Protein AF-A0A6H5JEK8-F1 (afdb_monomer_lite)

Sequence (1218 aa):
MGSQADETFAGYQASGPVPQDEGAARSSRALLPKRAVMGIAAFGVVGLASVFLSRQGTAVEQHTKSELSTQHSSKNGRDHEEQFDDKGRFIFREYDMQKPFSSFLPGIGGEWGTPLYAFYNNRGQSMVSVGSVNKDGAMMEFLPASLAYQEVPWVGFRTFIKGTRKGKTWVHQPFFPESTGELVKQEGGRKMRRNMHIGMNELEIREENDDLDLDASVQYYEVPNEDFGAIIRRTTLTNTHDSETLEIEALDGMARVLPYGLQDLPYKVMARTFEAWMEVHNVDGEEKKAPFFRLSQGTADTEEVQIITQGNWAISFLETEGDEGHEELLDFIVDPAVVFGGVDTAIEAPTAFILSPLKDLLEQLQVIRGRTPCAFAAANVTLKPGQSVTITSAYGQARDVETFNNVIIPAITARSFVQTKLIEAEELTERLTKGVKMVSGSPLFDGFVKQAYLDNLLRGGVPSIMGDAEDAKVLNIFSRKHGDLERDYNDFVIESTYFSQGPGNFRDVAQNRRSDVVYEPRVGDFDVRLFLSLTQADAYNPLIVGTSKFSLPSEDVASALALTATDAHSAANLTALLSKPFLPGDLFRSMDVQEIHLTVPKPEFLRSIATAASQVADASFAQNGFWADHWTYTLDLIENYLMVYPENKEYLMYDSDPVPFFQSPGQVNPRDDKYVETERGVRQYTCVANDEEKVKLLESRKKEVGANWQRAVNGEIFAVPAISKLVSLAVIKFATLDPLGMGVEMDGGKPGWNDAMNGLPGLLGSGTPETFELLRLLRFLRVVLKEYPERSIPIYTELHDLIEAVRGELKTYNDNGGGEDDDGAFNANEGIWTVKEVDQQYWDNVRFSLEGYREAVRLHFSGGSIEYTASELDDFLAEMEAKMESGVERAIEATAGETPCFFWYETTEYHPVNNGTEDYFGRPHVVVDRTRAHTVPLFLEGPTRRMKVLKTKEEKKALYEQVLNSTLYDDELKMYKISENLEGQPEELGRMLAFPPGWLENESIWMHMSFKWYLEILRAGLFTEFWEEAKTGMPPFMDPAVYGRSPLEMASFIVSSAFPDPDMWGSGYLARLSGSTAELLSVLNLATAGPEPFISTNEGLSLEFTPALPEWMFTIEGKVSFTFMGGANVTYHNPRGLDTWHEDFGEVSKMVVRLAGDGTIAGGDAGEDGGQGVITCPLDDLDPGQDVVLELDSGVLPPPYAEMVRAQAVRAIDVHYK

Secondary structure (DSSP, 8-state):
------------PPP-PPPP------------------------------------------------S--SSS--TTGGGGSB-TTS-EEEETGGGSPP-EEEE-----TTS---EEEEESSTTSEEEEESBSGGGBSS----HHHHHHHHHHHSEEEEEEEEETTEEEEE-TT-TTGGGGGS-BTTB-SEEEEEEE-SSEEEEEEEETTTTEEEEEEEEEPPSSSS-EEEEEEEEEE--TT--EEEEEEEEES--PPBT--HHHHHHHHHHHTTTEEEES-STT-TTS-EEEESS--S-SSS-PPP--EEEEEEEE--SSSSSBPPBPEEE--HIIIIITT-SS--S-HHHHHS-HHHHHTSPP--BSS---EEEEEEEEE-TT-EEEEEEEEEEESSHHHIIIIIHHHHHBTTHHHHHHHHHHHHHHHHHGGG-EE-S-HHHHHHHHHHHHHHHHHH-EEEEES-GGG-EEEEET------SSSTTS---B-SSTT----EEHHHHHHHHTTHHHH-GGGTTHHHHHHHHT--TTS---SEE-PPEEE-S-HHHHHHHHTTBSSHHHHHHHHHHHTS-B-HHHHHHHHHHTT--BSS-HHHHHHHHHHH-EEE--EE---SSB-SSGGGHHHHHHHHHHTT-GGGHHIIIIISPPEE-B--SEEEPPGGGTEE--TTS-EE---EEE-HHHHHHHHHHTTSTTTTB-BBTTSSBPEE-HHHHHHHHHHHHHTTB-TTSSSEE-TTBS-SS-TT-TTGGGGT-EEHHHHHHHHHHHHHHHHHHHH-TT-EEEEEHHHHHHHHHHHHHHHHHHHTTTT--SS--EETTTTEEEPPHHHHHHHHHHHHHHHHHHHHTSS-B---EEEEEHHHHHHHHHHHHHHHHHHHHHHHHHTTTS---EEEEEEEEEEE-TT--B-TTSPBBEEEEEEEEEEPPPBTHHHHHHHHH--SHHHHHHHHHHHHTSTTEETTTTEE-SB---TTS-GGG-GGGGSPTTBTTBSSB-HHHHHHHHHHHHHTT-HHHHHHHHHHHSGGGS-HHHH-S-TTSPEEEE--TTSS-GGGTT-EEEESS-THHHHHHHHHHHHHT-S--EEEETTEEEEE------GGGS-TTSEEEEEETTTEEEEEE-TT---TTSTTS--EEEEEEEE-TT----PPP--SSS---------TT--TTSPPEEEESSSEE-TTHHHHHHTT-EEEEEEEE-

pLDDT: mean 87.0, std 19.95, range [20.27, 98.75]

Radius of gyration: 33.83 Å; chains: 1; bounding box: 94×106×89 Å

Foldseek 3Di:
DDDDPDDDDDDDDDDDDDDDDDDDDDDDDDDDDDDDDDDDYDDDDDDDDDDDDDDDDDDDDDDDDDDPPPDPDDDPVPPVVPQADPLRWGKDWLLQPFFKDKDWAQQDQDQQGFTKTWIFISAALTTQWIAAFWQFRTFHHAAFRVVSNPCCNQFFKWKWKWKDWPRDTDIDIPRHVVCVVQQPDDPPHGQKIWMWTHDNFKIKIWICGNPQQKIWMWMWGWFHNHLFTKIKIKIKIWRQDPFIKMWIKMWTFGLFTDKHQGGRVCCVVQVLVQLQQKFWPLCDDPSQQKIWIHGQWHDDPDPDIGGQFKTKIKWKFKADDDQADFTDTFGWFWALCLQCNPPDPSSPHRVNPVVDPLVVSSPDDGDGGSDGITTIGIDIDMAGNRGMIMIMMMITMDSHPCCCVPPVRVQCRRNVNVVVRVVVSNVVLCVQQLLWQWDWLFSLVNLLLSQLLSLLLLAQAAWDWAAALQQIDTFRANHWDQCGSQNVVDIITFHRWRSTYYKHFLQLNLLSCLCNCFSAVSCACVSLLLNLLQQALLRFGAGIWDTWWWAAPDLVLQLVLLVQWPDDVLSVVSSVQRNATHDLGVSVVVCVVVVTHGNDDSRVSRNSRRNRTDIATDGARPDQFTALASSLSSVSSVLSSCLLVVVCLCCQQAPPPFHFHFQYQKDADAQLQAWFQDPVGTWGHSRMDGDPVSVVQLVVCVRPRCSRTFAAPVRHGDGFGPLLSLLSSLLSQLLQADLLLQFRWSSRQAYYPPRQLNLQNGLRKGWNLSLLSSLVSLVVSLVSLVVCQPDWGWHAPLVVQLLVQLVVLLVVLVVVCNLPDDDQDDDLVALKTWRDQSSNVSSVSSSVSSNVSCVQPVRHGNNDTDIDGSVNSSVSSVSSSVSSVSSQVVCCVSVVNAFATMKGKGQPDWDFDPVQDADPVRTTRIDGNTIMIGGAFHFLSRLLSVLSVDDALVVNVVSVVVQCPDQQAQPVLRAGFGGHDRPPPDPSSGNLVVDQQQDDNHRWRQLLSRLSSLLSCLVSVVLVVSVVSCCRNALSNDDCSLQRHSSSWDARTARTPSGPDPSRHRHGGSTRSHSSSSSVVSVSCCQWFRSNQWDQDPQGIKGFRQHQAALSRHHPQQKMWTNTNSAEIEMEHQPPSGGSPDPPSAFWQKKKWWFDQVPDQSDDDDDPDDDDDPPPPPCVPDDRPDTDIDMDRHRMGDPPVSVCVSSSRIHYMYTYGD

Structure (mmCIF, N/CA/C/O backbone):
data_AF-A0A6H5JEK8-F1
#
_entry.id   AF-A0A6H5JEK8-F1
#
loop_
_atom_site.group_PDB
_atom_site.id
_atom_site.type_symbol
_atom_site.label_atom_id
_atom_site.label_alt_id
_atom_site.label_comp_id
_atom_site.label_asym_id
_atom_site.label_entity_id
_atom_site.label_seq_id
_atom_site.pdbx_PDB_ins_code
_atom_site.Cartn_x
_atom_site.Cartn_y
_atom_site.Cartn_z
_atom_site.occupancy
_atom_site.B_iso_or_equiv
_atom_site.auth_seq_id
_atom_site.auth_comp_id
_atom_site.auth_asym_id
_atom_site.auth_atom_id
_atom_site.pdbx_PDB_model_num
ATOM 1 N N . MET A 1 1 ? 14.394 16.415 16.215 1.00 20.27 1 MET A N 1
ATOM 2 C CA . MET A 1 1 ? 15.806 15.970 16.336 1.00 20.27 1 MET A CA 1
ATOM 3 C C . MET A 1 1 ? 15.993 14.805 15.375 1.00 20.27 1 MET A C 1
ATOM 5 O O . MET A 1 1 ? 15.003 14.141 15.109 1.00 20.27 1 MET A O 1
ATOM 9 N N . GLY A 1 2 ? 17.179 14.594 14.799 1.00 20.61 2 GLY A N 1
ATOM 10 C CA . GLY A 1 2 ? 17.367 13.535 13.797 1.00 20.61 2 GLY A CA 1
ATOM 11 C C . GLY A 1 2 ? 17.492 12.155 14.440 1.00 20.61 2 GLY A C 1
ATOM 12 O O . GLY A 1 2 ? 18.443 11.925 15.181 1.00 20.61 2 GLY A O 1
ATOM 13 N N . SER A 1 3 ? 16.553 11.256 14.157 1.00 21.23 3 SER A N 1
ATOM 14 C CA . SER A 1 3 ? 16.613 9.847 14.549 1.00 21.23 3 SER A CA 1
ATOM 15 C C . SER A 1 3 ? 17.482 9.059 13.569 1.00 21.23 3 SER A C 1
ATOM 17 O O . SER A 1 3 ? 17.072 8.798 12.440 1.00 21.23 3 SER A O 1
ATOM 19 N N . GLN A 1 4 ? 18.676 8.648 14.004 1.00 23.14 4 GLN A N 1
ATOM 20 C CA . GLN A 1 4 ? 19.349 7.511 13.377 1.00 23.14 4 GLN A CA 1
ATOM 21 C C . GLN A 1 4 ? 18.712 6.230 13.918 1.00 23.14 4 GLN A C 1
ATOM 23 O O . GLN A 1 4 ? 18.757 5.981 15.120 1.00 23.14 4 GLN A O 1
ATOM 28 N N . ALA A 1 5 ? 18.115 5.449 13.022 1.00 23.39 5 ALA A N 1
ATOM 29 C CA . ALA A 1 5 ? 17.554 4.126 13.291 1.00 23.39 5 ALA A CA 1
ATOM 30 C C . ALA A 1 5 ? 18.054 3.127 12.227 1.00 23.39 5 ALA A C 1
ATOM 32 O O . ALA A 1 5 ? 17.296 2.329 11.681 1.00 23.39 5 ALA A O 1
ATOM 33 N N . ASP A 1 6 ? 19.346 3.220 11.904 1.00 24.75 6 ASP A N 1
ATOM 34 C CA . ASP A 1 6 ? 20.051 2.277 11.039 1.00 24.75 6 ASP A CA 1
ATOM 35 C C . ASP A 1 6 ? 20.513 1.065 11.861 1.00 24.75 6 ASP A C 1
ATOM 37 O O . ASP A 1 6 ? 21.627 1.063 12.376 1.00 24.75 6 ASP A O 1
ATOM 41 N N . GLU A 1 7 ? 19.695 0.015 11.966 1.00 24.34 7 GLU A N 1
ATOM 42 C CA . GLU A 1 7 ? 20.222 -1.331 12.239 1.00 24.34 7 GLU A CA 1
ATOM 43 C C . GLU A 1 7 ? 19.299 -2.426 11.676 1.00 24.34 7 GLU A C 1
ATOM 45 O O . GLU A 1 7 ? 18.351 -2.899 12.302 1.00 24.34 7 GLU A O 1
ATOM 50 N N . THR A 1 8 ? 19.580 -2.836 10.436 1.00 26.14 8 THR A N 1
ATOM 51 C CA . THR A 1 8 ? 19.032 -4.073 9.869 1.00 26.14 8 THR A CA 1
ATOM 52 C C . THR A 1 8 ? 19.616 -5.282 10.600 1.00 26.14 8 THR A C 1
ATOM 54 O O . THR A 1 8 ? 20.775 -5.264 11.012 1.00 26.14 8 THR A O 1
ATOM 57 N N . PHE A 1 9 ? 18.834 -6.360 10.737 1.00 21.97 9 PHE A N 1
ATOM 58 C CA . PHE A 1 9 ? 19.251 -7.602 11.404 1.00 21.97 9 PHE A CA 1
ATOM 59 C C . PHE A 1 9 ? 20.453 -8.275 10.700 1.00 21.97 9 PHE A C 1
ATOM 61 O O . PHE A 1 9 ? 20.304 -9.178 9.874 1.00 21.97 9 PHE A O 1
ATOM 68 N N . ALA A 1 10 ? 21.666 -7.859 11.061 1.00 24.31 10 ALA A N 1
ATOM 69 C CA . ALA A 1 10 ? 22.899 -8.581 10.786 1.00 24.31 10 ALA A CA 1
ATOM 70 C C . ALA A 1 10 ? 23.082 -9.701 11.826 1.00 24.31 10 ALA A C 1
ATOM 72 O O . ALA A 1 10 ? 22.801 -9.530 13.012 1.00 24.31 10 ALA A O 1
ATOM 73 N N . GLY A 1 11 ? 23.532 -10.878 11.385 1.00 24.17 11 GLY A N 1
ATOM 74 C CA . GLY A 1 11 ? 23.606 -12.061 12.246 1.00 24.17 11 GLY A CA 1
ATOM 75 C C . GLY A 1 11 ? 24.583 -11.917 13.421 1.00 24.17 11 GLY A C 1
ATOM 76 O O . GLY A 1 11 ? 25.658 -11.338 13.276 1.00 24.17 11 GLY A O 1
ATOM 77 N N . TYR A 1 12 ? 24.228 -12.517 14.565 1.00 21.61 12 TYR A N 1
ATOM 78 C CA . TYR A 1 12 ? 25.048 -12.603 15.784 1.00 21.61 12 TYR A CA 1
ATOM 79 C C . TYR A 1 12 ? 26.510 -13.013 15.495 1.00 21.61 12 TYR A C 1
ATOM 81 O O . TYR A 1 12 ? 26.826 -14.201 15.394 1.00 21.61 12 TYR A O 1
ATOM 89 N N . GLN A 1 13 ? 27.429 -12.044 15.453 1.00 23.55 13 GLN A N 1
ATOM 90 C CA . GLN A 1 13 ? 28.864 -12.317 15.533 1.00 23.55 13 GLN A CA 1
ATOM 91 C C . GLN A 1 13 ? 29.308 -12.353 16.998 1.00 23.55 13 GLN A C 1
ATOM 93 O O . GLN A 1 13 ? 29.210 -11.368 17.729 1.00 23.55 13 GLN A O 1
ATOM 98 N N . ALA A 1 14 ? 29.806 -13.509 17.438 1.00 23.89 14 ALA A N 1
ATOM 99 C CA . ALA A 1 14 ? 30.343 -13.673 18.783 1.00 23.89 14 ALA A CA 1
ATOM 100 C C . ALA A 1 14 ? 31.669 -12.908 18.958 1.00 23.89 14 ALA A C 1
ATOM 102 O O . ALA A 1 14 ? 32.527 -12.884 18.076 1.00 23.89 14 ALA A O 1
ATOM 103 N N . SER A 1 15 ? 31.849 -12.303 20.130 1.00 26.33 15 SER A N 1
ATOM 104 C CA . SER A 1 15 ? 32.946 -11.380 20.423 1.00 26.33 15 SER A CA 1
ATOM 105 C C . SER A 1 15 ? 34.336 -12.032 20.491 1.00 26.33 15 SER A C 1
ATOM 107 O O . SER A 1 15 ? 34.556 -12.890 21.343 1.00 26.33 15 SER A O 1
ATOM 109 N N . GLY A 1 16 ? 35.291 -11.485 19.727 1.00 24.84 16 GLY A N 1
ATOM 110 C CA . GLY A 1 16 ? 36.679 -11.219 20.155 1.00 24.84 16 GLY A CA 1
ATOM 111 C C . GLY A 1 16 ? 37.640 -12.406 20.415 1.00 24.84 16 GLY A C 1
ATOM 112 O O . GLY A 1 16 ? 37.348 -13.291 21.217 1.00 24.84 16 GLY A O 1
ATOM 113 N N . PRO A 1 17 ? 38.860 -12.412 19.836 1.00 26.39 17 PRO A N 1
ATOM 114 C CA . PRO A 1 17 ? 39.834 -13.479 20.073 1.00 26.39 17 PRO A CA 1
ATOM 115 C C . PRO A 1 17 ? 40.510 -13.383 21.453 1.00 26.39 17 PRO A C 1
ATOM 117 O O . PRO A 1 17 ? 41.004 -12.330 21.858 1.00 26.39 17 PRO A O 1
ATOM 120 N N . VAL A 1 18 ? 40.624 -14.521 22.144 1.00 26.33 18 VAL A N 1
ATOM 121 C CA . VAL A 1 18 ? 41.436 -14.667 23.366 1.00 26.33 18 VAL A CA 1
ATOM 122 C C . VAL A 1 18 ? 42.889 -15.005 22.986 1.00 26.33 18 VAL A C 1
ATOM 124 O O . VAL A 1 18 ? 43.094 -15.950 22.220 1.00 26.33 18 VAL A O 1
ATOM 127 N N . PRO A 1 19 ? 43.914 -14.307 23.519 1.00 27.80 19 PRO A N 1
ATOM 128 C CA . PRO A 1 19 ? 45.313 -14.635 23.241 1.00 27.80 19 PRO A CA 1
ATOM 129 C C . PRO A 1 19 ? 45.732 -15.997 23.815 1.00 27.80 19 PRO A C 1
ATOM 131 O O . PRO A 1 19 ? 45.423 -16.317 24.964 1.00 27.80 19 PRO A O 1
ATOM 134 N N . GLN A 1 20 ? 46.508 -16.766 23.047 1.00 26.88 20 GLN A N 1
ATOM 135 C CA . GLN A 1 20 ? 47.289 -17.890 23.573 1.00 26.88 20 GLN A CA 1
ATOM 136 C C . GLN A 1 20 ? 48.676 -17.406 24.013 1.00 26.88 20 GLN A C 1
ATOM 138 O O . GLN A 1 20 ? 49.322 -16.673 23.269 1.00 26.88 20 GLN A O 1
ATOM 143 N N . ASP A 1 21 ? 49.157 -17.878 25.165 1.00 24.47 21 ASP A N 1
ATOM 144 C CA . ASP A 1 21 ? 50.587 -17.889 25.505 1.00 24.47 21 ASP A CA 1
ATOM 145 C C . ASP A 1 21 ? 50.908 -19.082 26.440 1.00 24.47 21 ASP A C 1
ATOM 147 O O . ASP A 1 21 ? 50.007 -19.685 27.034 1.00 24.47 21 ASP A O 1
ATOM 151 N N . GLU A 1 22 ? 52.176 -19.491 26.517 1.00 28.12 22 GLU A N 1
ATOM 152 C CA . GLU A 1 22 ? 52.603 -20.808 27.021 1.00 28.12 22 GLU A CA 1
ATOM 153 C C . GLU A 1 22 ? 52.918 -20.868 28.539 1.00 28.12 22 GLU A C 1
ATOM 155 O O . GLU A 1 22 ? 53.321 -19.888 29.161 1.00 28.12 22 GLU A O 1
ATOM 160 N N . GLY A 1 23 ? 52.826 -22.059 29.165 1.00 24.19 23 GLY A N 1
ATOM 161 C CA . GLY A 1 23 ? 53.160 -22.217 30.598 1.00 24.19 23 GLY A CA 1
ATOM 162 C C . GLY A 1 23 ? 53.098 -23.640 31.182 1.00 24.19 23 GLY A C 1
ATOM 163 O O . GLY A 1 23 ? 52.209 -23.966 31.964 1.00 24.19 23 GLY A O 1
ATOM 164 N N . ALA A 1 24 ? 54.042 -24.518 30.826 1.00 25.64 24 ALA A N 1
ATOM 165 C CA . ALA A 1 24 ? 53.999 -25.952 31.158 1.00 25.64 24 ALA A CA 1
ATOM 166 C C . ALA A 1 24 ? 54.321 -26.355 32.623 1.00 25.64 24 ALA A C 1
ATOM 168 O O . ALA A 1 24 ? 55.243 -25.826 33.241 1.00 25.64 24 ALA A O 1
ATOM 169 N N . ALA A 1 25 ? 53.703 -27.451 33.104 1.00 24.73 25 ALA A N 1
ATOM 170 C CA . ALA A 1 25 ? 54.259 -28.338 34.146 1.00 24.73 25 ALA A CA 1
ATOM 171 C C . ALA A 1 25 ? 53.689 -29.781 34.075 1.00 24.73 25 ALA A C 1
ATOM 173 O O . ALA A 1 25 ? 52.539 -29.989 33.700 1.00 24.73 25 ALA A O 1
ATOM 174 N N . ARG A 1 26 ? 54.482 -30.804 34.452 1.00 27.22 26 ARG A N 1
ATOM 175 C CA . ARG A 1 26 ? 54.101 -32.242 34.449 1.00 27.22 26 ARG A CA 1
ATOM 176 C C . ARG A 1 26 ? 54.319 -32.911 35.814 1.00 27.22 26 ARG A C 1
ATOM 178 O O . ARG A 1 26 ? 55.419 -32.808 36.346 1.00 27.22 26 ARG A O 1
ATOM 185 N N . SER A 1 27 ? 53.369 -33.729 36.289 1.00 26.58 27 SER A N 1
ATOM 186 C CA . SER A 1 27 ? 53.574 -34.997 37.050 1.00 26.58 27 SER A CA 1
ATOM 187 C C . SER A 1 27 ? 52.236 -35.541 37.606 1.00 26.58 27 SER A C 1
ATOM 189 O O . SER A 1 27 ? 51.337 -34.757 37.861 1.00 26.58 27 SER A O 1
ATOM 191 N N . SER A 1 28 ? 52.005 -36.847 37.835 1.00 26.64 28 SER A N 1
ATOM 192 C CA . SER A 1 28 ? 52.654 -38.074 37.320 1.00 26.64 28 SER A CA 1
ATOM 193 C C . SER A 1 28 ? 51.769 -39.328 37.547 1.00 26.64 28 SER A C 1
ATOM 195 O O . SER A 1 28 ? 50.922 -39.306 38.427 1.00 26.64 28 SER A O 1
ATOM 197 N N . ARG A 1 29 ? 52.013 -40.410 36.775 1.00 25.64 29 ARG A N 1
ATOM 198 C CA . ARG A 1 29 ? 51.704 -41.857 37.014 1.00 25.64 29 ARG A CA 1
ATOM 199 C C . ARG A 1 29 ? 50.433 -42.202 37.839 1.00 25.64 29 ARG A C 1
ATOM 201 O O . ARG A 1 29 ? 50.449 -42.063 39.052 1.00 25.64 29 ARG A O 1
ATOM 208 N N . ALA A 1 30 ? 49.312 -42.686 37.292 1.00 27.08 30 ALA A N 1
ATOM 209 C CA . ALA A 1 30 ? 49.053 -43.854 36.419 1.00 27.08 30 ALA A CA 1
ATOM 210 C C . ALA A 1 30 ? 49.247 -45.253 37.058 1.00 27.08 30 ALA A C 1
ATOM 212 O O . ALA A 1 30 ? 50.383 -45.647 37.320 1.00 27.08 30 ALA A O 1
ATOM 213 N N . LEU A 1 31 ? 48.158 -46.042 37.160 1.00 25.88 31 LEU A N 1
ATOM 214 C CA . LEU A 1 31 ? 48.149 -47.515 37.028 1.00 25.88 31 LEU A CA 1
ATOM 215 C C . LEU A 1 31 ? 46.733 -48.084 36.723 1.00 25.88 31 LEU A C 1
ATOM 217 O O . LEU A 1 31 ? 45.744 -47.709 37.339 1.00 25.88 31 LEU A O 1
ATOM 221 N N . LEU A 1 32 ? 46.691 -48.969 35.721 1.00 27.38 32 LEU A N 1
ATOM 222 C CA . LEU A 1 32 ? 45.573 -49.708 35.076 1.00 27.38 32 LEU A CA 1
ATOM 223 C C . LEU A 1 32 ? 45.033 -50.898 35.941 1.00 27.38 32 LEU A C 1
ATOM 225 O O . LEU A 1 32 ? 45.570 -51.041 37.040 1.00 27.38 32 LEU A O 1
ATOM 229 N N . PRO A 1 33 ? 44.134 -51.841 35.490 1.00 46.56 33 PRO A N 1
ATOM 230 C CA . PRO A 1 33 ? 43.454 -52.030 34.168 1.00 46.56 33 PRO A CA 1
ATOM 231 C C . PRO A 1 33 ? 41.970 -52.563 34.107 1.00 46.56 33 PRO A C 1
ATOM 233 O O . PRO A 1 33 ? 41.610 -53.454 34.864 1.00 46.56 33 PRO A O 1
ATOM 236 N N . LYS A 1 34 ? 41.272 -52.287 32.973 1.00 31.08 34 LYS A N 1
ATOM 237 C CA . LYS A 1 34 ? 40.362 -53.204 32.183 1.00 31.08 34 LYS A CA 1
ATOM 238 C C . LYS A 1 34 ? 38.993 -53.638 32.810 1.00 31.08 34 LYS A C 1
ATOM 240 O O . LYS A 1 34 ? 38.849 -53.612 34.017 1.00 31.08 34 LYS A O 1
ATOM 245 N N . ARG A 1 35 ? 37.940 -54.066 32.066 1.00 27.80 35 ARG A N 1
ATOM 246 C CA . ARG A 1 35 ? 37.752 -54.484 30.638 1.00 27.80 35 ARG A CA 1
ATOM 247 C C . ARG A 1 35 ? 36.246 -54.439 30.201 1.00 27.80 35 ARG A C 1
ATOM 249 O O . ARG A 1 35 ? 35.446 -54.920 30.982 1.00 27.80 35 ARG A O 1
ATOM 256 N N . ALA A 1 36 ? 35.939 -54.000 28.958 1.00 29.08 36 ALA A N 1
ATOM 257 C CA . ALA A 1 36 ? 35.113 -54.658 27.886 1.00 29.08 36 ALA A CA 1
ATOM 258 C C . ALA A 1 36 ? 33.647 -55.185 28.155 1.00 29.08 36 ALA A C 1
ATOM 260 O O . ALA A 1 36 ? 33.384 -55.646 29.253 1.00 29.08 36 ALA A O 1
ATOM 261 N N . VAL A 1 37 ? 32.664 -55.272 27.213 1.00 28.17 37 VAL A N 1
ATOM 262 C CA . VAL A 1 37 ? 32.593 -55.020 25.735 1.00 28.17 37 VAL A CA 1
ATOM 263 C C . VAL A 1 37 ? 31.138 -55.018 25.140 1.00 28.17 37 VAL A C 1
ATOM 265 O O . VAL A 1 37 ? 30.302 -55.749 25.650 1.00 28.17 37 VAL A O 1
ATOM 268 N N . MET A 1 38 ? 30.917 -54.271 24.031 1.00 26.08 38 MET A N 1
ATOM 269 C CA . MET A 1 38 ? 29.942 -54.365 22.881 1.00 26.08 38 MET A CA 1
ATOM 270 C C . MET A 1 38 ? 28.401 -54.576 22.984 1.00 26.08 38 MET A C 1
ATOM 272 O O . MET A 1 38 ? 27.902 -55.363 23.778 1.00 26.08 38 MET A O 1
ATOM 276 N N . GLY A 1 39 ? 27.708 -54.003 21.970 1.00 25.38 39 GLY A N 1
ATOM 277 C CA . GLY A 1 39 ? 26.373 -54.369 21.425 1.00 25.38 39 GLY A CA 1
ATOM 278 C C . GLY A 1 39 ? 25.453 -53.144 21.230 1.00 25.38 39 GLY A C 1
ATOM 279 O O . GLY A 1 39 ? 25.065 -52.572 22.238 1.00 25.38 39 GLY A O 1
ATOM 280 N N . ILE A 1 40 ? 25.096 -52.578 20.059 1.00 27.80 40 ILE A N 1
ATOM 281 C CA . ILE A 1 40 ? 25.169 -52.880 18.598 1.00 27.80 40 ILE A CA 1
ATOM 282 C C . ILE A 1 40 ? 23.962 -53.636 17.959 1.00 27.80 40 ILE A C 1
ATOM 284 O O . ILE A 1 40 ? 23.953 -54.859 17.907 1.00 27.80 40 ILE A O 1
ATOM 288 N N . ALA A 1 41 ? 23.057 -52.829 17.361 1.00 28.16 41 ALA A N 1
ATOM 289 C CA . ALA A 1 41 ? 22.379 -52.947 16.041 1.00 28.16 41 ALA A CA 1
ATOM 290 C C . ALA A 1 41 ? 21.086 -53.788 15.757 1.00 28.16 41 ALA A C 1
ATOM 292 O O . ALA A 1 41 ? 21.080 -55.008 15.853 1.00 28.16 41 ALA A O 1
ATOM 293 N N . ALA A 1 42 ? 20.096 -53.068 15.176 1.00 27.22 42 ALA A N 1
ATOM 294 C CA . ALA A 1 42 ? 19.395 -53.293 13.878 1.00 27.22 42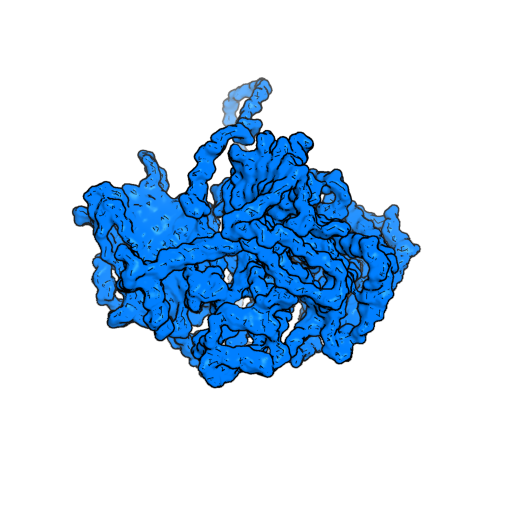 ALA A CA 1
ATOM 295 C C . ALA A 1 42 ? 18.122 -54.185 13.689 1.00 27.22 42 ALA A C 1
ATOM 297 O O . ALA A 1 42 ? 18.127 -55.370 13.986 1.00 27.22 42 ALA A O 1
ATOM 298 N N . PHE A 1 43 ? 17.106 -53.561 13.040 1.00 25.83 43 PHE A N 1
ATOM 299 C CA . PHE A 1 43 ? 16.170 -53.995 11.953 1.00 25.83 43 PHE A CA 1
ATOM 300 C C . PHE A 1 43 ? 15.469 -55.387 11.922 1.00 25.83 43 PHE A C 1
ATOM 302 O O . PHE A 1 43 ? 16.099 -56.404 12.180 1.00 25.83 43 PHE A O 1
ATOM 309 N N . GLY A 1 44 ? 14.215 -55.465 11.395 1.00 23.64 44 GLY A N 1
ATOM 310 C CA . GLY A 1 44 ? 13.723 -56.739 10.793 1.00 23.64 44 GLY A CA 1
ATOM 311 C C . GLY A 1 44 ? 12.223 -57.106 10.582 1.00 23.64 44 GLY A C 1
ATOM 312 O O . GLY A 1 44 ? 11.879 -58.238 10.882 1.00 23.64 44 GLY A O 1
ATOM 313 N N . VAL A 1 45 ? 11.348 -56.233 10.054 1.00 25.30 45 VAL A N 1
ATOM 314 C CA . VAL A 1 45 ? 10.376 -56.492 8.931 1.00 25.30 45 VAL A CA 1
ATOM 315 C C . VAL A 1 45 ? 9.569 -57.841 8.787 1.00 25.30 45 VAL A C 1
ATOM 317 O O . VAL A 1 45 ? 10.148 -58.891 8.540 1.00 25.30 45 VAL A O 1
ATOM 320 N N . VAL A 1 46 ? 8.215 -57.729 8.682 1.00 26.02 46 VAL A N 1
ATOM 321 C CA . VAL A 1 46 ? 7.185 -58.610 8.001 1.00 26.02 46 VAL A CA 1
ATOM 322 C C . VAL A 1 46 ? 6.744 -59.984 8.587 1.00 26.02 46 VAL A C 1
ATOM 324 O O . VAL A 1 46 ? 7.565 -60.813 8.959 1.00 26.02 46 VAL A O 1
ATOM 327 N N . GLY A 1 47 ? 5.422 -60.297 8.526 1.00 23.41 47 GLY A N 1
ATOM 328 C CA . GLY A 1 47 ? 4.902 -61.685 8.668 1.00 23.41 47 GLY A CA 1
ATOM 329 C C . GLY A 1 47 ? 3.371 -61.944 8.797 1.00 23.41 47 GLY A C 1
ATOM 330 O O . GLY A 1 47 ? 2.894 -62.219 9.889 1.00 23.41 47 GLY A O 1
ATOM 331 N N . LEU A 1 48 ? 2.630 -61.936 7.676 1.00 23.95 48 LEU A N 1
ATOM 332 C CA . LEU A 1 48 ? 1.254 -62.453 7.396 1.00 23.95 48 LEU A CA 1
ATOM 333 C C . LEU A 1 48 ? 0.538 -63.462 8.351 1.00 23.95 48 LEU A C 1
ATOM 335 O O . LEU A 1 48 ? 1.115 -64.477 8.736 1.00 23.95 48 LEU A O 1
ATOM 339 N N . ALA A 1 49 ? -0.799 -63.326 8.495 1.00 26.03 49 ALA A N 1
ATOM 340 C CA . ALA A 1 49 ? -1.741 -64.423 8.827 1.00 26.03 49 ALA A CA 1
ATOM 341 C C . ALA A 1 49 ? -3.189 -64.172 8.311 1.00 26.03 49 ALA A C 1
ATOM 343 O O . ALA A 1 49 ? -3.634 -63.029 8.238 1.00 26.03 49 ALA A O 1
ATOM 344 N N . SER A 1 50 ? -3.938 -65.222 7.928 1.00 26.28 50 SER A N 1
ATOM 345 C CA . SER A 1 50 ? -5.315 -65.178 7.353 1.00 26.28 50 SER A CA 1
ATOM 346 C C . SER A 1 50 ? -5.983 -66.575 7.425 1.00 26.28 50 SER A C 1
ATOM 348 O O . SER A 1 50 ? -5.289 -67.541 7.734 1.00 26.28 50 SER A O 1
ATOM 350 N N . VAL A 1 51 ? -7.278 -66.824 7.154 1.00 27.64 51 VAL A N 1
ATOM 351 C CA . VAL A 1 51 ? -8.410 -66.005 6.625 1.00 27.64 51 VAL A CA 1
ATOM 352 C C . VAL A 1 51 ? -9.606 -66.067 7.635 1.00 27.64 51 VAL A C 1
ATOM 354 O O . VAL A 1 51 ? -9.309 -66.171 8.818 1.00 27.64 51 VAL A O 1
ATOM 357 N N . PHE A 1 52 ? -10.939 -66.017 7.408 1.00 25.28 52 PHE A N 1
ATOM 358 C CA . PHE A 1 52 ? -11.910 -66.098 6.276 1.00 25.28 52 PHE A CA 1
ATOM 359 C C . PHE A 1 52 ? -13.224 -65.338 6.692 1.00 25.28 52 PHE A C 1
ATOM 361 O O . PHE A 1 52 ? -13.138 -64.564 7.635 1.00 25.28 52 PHE A O 1
ATOM 368 N N . LEU A 1 53 ? -14.460 -65.412 6.143 1.00 23.42 53 LEU A N 1
ATOM 369 C CA . LEU A 1 53 ? -15.235 -66.331 5.271 1.00 23.42 53 LEU A CA 1
ATOM 370 C C . LEU A 1 53 ? -16.418 -65.539 4.623 1.00 23.42 53 LEU A C 1
ATOM 372 O O . LEU A 1 53 ? -17.202 -64.986 5.375 1.00 23.42 53 LEU A O 1
ATOM 376 N N . SER A 1 54 ? -16.579 -65.558 3.283 1.00 24.61 54 SER A N 1
ATOM 377 C CA . SER A 1 54 ? -17.837 -65.511 2.459 1.00 24.61 54 SER A CA 1
ATOM 378 C C . SER A 1 54 ? -19.028 -64.539 2.770 1.00 24.61 54 SER A C 1
ATOM 380 O O . SER A 1 54 ? -19.334 -64.283 3.920 1.00 24.61 54 SER A O 1
ATOM 382 N N . ARG A 1 55 ? -19.890 -64.096 1.828 1.00 26.86 55 ARG A N 1
ATOM 383 C CA . ARG A 1 55 ? -20.292 -64.655 0.510 1.00 26.86 55 ARG A CA 1
ATOM 384 C C . ARG A 1 55 ? -21.165 -63.659 -0.302 1.00 26.86 55 ARG A C 1
ATOM 386 O O . ARG A 1 55 ? -22.017 -63.024 0.301 1.00 26.86 55 ARG A O 1
ATOM 393 N N . GLN A 1 56 ? -21.092 -63.717 -1.645 1.00 24.64 56 GLN A N 1
ATOM 394 C CA . GLN A 1 56 ? -22.031 -63.114 -2.637 1.00 24.64 56 GLN A CA 1
ATOM 395 C C . GLN A 1 56 ? -22.115 -61.562 -2.661 1.00 24.64 56 GLN A C 1
ATOM 397 O O . GLN A 1 56 ? -21.817 -60.915 -1.672 1.00 24.64 56 GLN A O 1
ATOM 402 N N . GLY A 1 57 ? -22.468 -60.899 -3.775 1.00 23.73 57 GLY A N 1
ATOM 403 C CA . GLY A 1 57 ? -22.943 -61.389 -5.085 1.00 23.73 57 GLY A CA 1
ATOM 404 C C . GLY A 1 57 ? -22.369 -60.630 -6.301 1.00 23.73 57 GLY A C 1
ATOM 405 O O . GLY A 1 57 ? -21.410 -59.879 -6.173 1.00 23.73 57 GLY A O 1
ATOM 406 N N . THR A 1 58 ? -22.914 -60.891 -7.494 1.00 23.28 58 THR A N 1
ATOM 407 C CA . THR A 1 58 ? -22.388 -60.446 -8.806 1.00 23.28 58 THR A CA 1
ATOM 408 C C . THR A 1 58 ? -22.963 -59.119 -9.311 1.00 23.28 58 THR A C 1
ATOM 410 O O . THR A 1 58 ? -24.076 -58.747 -8.952 1.00 23.28 58 THR A O 1
ATOM 413 N N . ALA A 1 59 ? -22.210 -58.470 -10.204 1.00 25.52 59 ALA A N 1
ATOM 414 C CA . ALA A 1 59 ? -22.486 -57.167 -10.811 1.00 25.52 59 ALA A CA 1
ATOM 415 C C . ALA A 1 59 ? -23.850 -57.007 -11.513 1.00 25.52 59 ALA A C 1
ATOM 417 O O . ALA A 1 59 ? -24.357 -57.936 -12.144 1.00 25.52 59 ALA A O 1
ATOM 418 N N . VAL A 1 60 ? -24.338 -55.762 -11.494 1.00 22.92 60 VAL A N 1
ATOM 419 C CA . VAL A 1 60 ? -25.219 -55.140 -12.496 1.00 22.92 60 VAL A CA 1
ATOM 420 C C . VAL A 1 60 ? -24.734 -53.695 -12.666 1.00 22.92 60 VAL A C 1
ATOM 422 O O . VAL A 1 60 ? -24.533 -53.009 -11.667 1.00 22.92 60 VAL A O 1
ATOM 425 N N . GLU A 1 61 ? -24.546 -53.226 -13.899 1.00 26.55 61 GLU A N 1
ATOM 426 C CA . GLU A 1 61 ? -24.336 -51.799 -14.179 1.00 26.55 61 GLU A CA 1
ATOM 427 C C . GLU A 1 61 ? -25.664 -51.043 -14.037 1.00 26.55 61 GLU A C 1
ATOM 429 O O . GLU A 1 61 ? -26.654 -51.413 -14.672 1.00 26.55 61 GLU A O 1
ATOM 434 N N . GLN A 1 62 ? -25.695 -49.953 -13.265 1.00 22.94 62 GLN A N 1
ATOM 435 C CA . GLN A 1 62 ? -26.761 -48.953 -13.363 1.00 22.94 62 GLN A CA 1
ATOM 436 C C . GLN A 1 62 ? -26.186 -47.537 -13.327 1.00 22.94 62 GLN A C 1
ATOM 438 O O . GLN A 1 62 ? -25.469 -47.162 -12.403 1.00 22.94 62 GLN A O 1
ATOM 443 N N . HIS A 1 63 ? -26.544 -46.740 -14.335 1.00 26.77 63 HIS A N 1
ATOM 444 C CA . HIS A 1 63 ? -26.305 -45.301 -14.344 1.00 26.77 63 HIS A CA 1
ATOM 445 C C . HIS A 1 63 ? -27.211 -44.587 -13.330 1.00 26.77 63 HIS A C 1
ATOM 447 O O . HIS A 1 63 ? -28.413 -44.457 -13.553 1.00 26.77 63 HIS A O 1
ATOM 453 N N . THR A 1 64 ? -26.593 -44.017 -12.302 1.00 23.62 64 THR A N 1
ATOM 454 C CA . THR A 1 64 ? -27.055 -42.848 -11.535 1.00 23.62 64 THR A CA 1
ATOM 455 C C . THR A 1 64 ? -25.779 -42.041 -11.261 1.00 23.62 64 THR A C 1
ATOM 457 O O . THR A 1 64 ? -24.920 -42.532 -10.542 1.00 23.62 64 THR A O 1
ATOM 460 N N . LYS A 1 65 ? -25.482 -40.893 -11.886 1.00 30.50 65 LYS A N 1
ATOM 461 C CA . LYS A 1 65 ? -26.333 -39.703 -12.066 1.00 30.50 65 LYS A CA 1
ATOM 462 C C . LYS A 1 65 ? -27.129 -39.394 -10.797 1.00 30.50 65 LYS A C 1
ATOM 464 O O . LYS A 1 65 ? -28.308 -39.709 -10.712 1.00 30.50 65 LYS A O 1
ATOM 469 N N . SER A 1 66 ? -26.443 -38.768 -9.845 1.00 24.92 66 SER A N 1
ATOM 470 C CA . SER A 1 66 ? -27.012 -38.051 -8.703 1.00 24.92 66 SER A CA 1
ATOM 471 C C . SER A 1 66 ? -26.494 -36.610 -8.723 1.00 24.92 66 SER A C 1
ATOM 473 O O . SER A 1 66 ? -25.430 -36.312 -8.194 1.00 24.92 66 SER A O 1
ATOM 475 N N . GLU A 1 67 ? -27.226 -35.770 -9.452 1.00 26.67 67 GLU A N 1
ATOM 476 C CA . GLU A 1 67 ? -27.486 -34.348 -9.174 1.00 26.67 67 GLU A CA 1
ATOM 477 C C . GLU A 1 67 ? -26.503 -33.631 -8.222 1.00 26.67 67 GLU A C 1
ATOM 479 O O . GLU A 1 67 ? -26.775 -33.465 -7.038 1.00 26.67 67 GLU A O 1
ATOM 484 N N . LEU A 1 68 ? -25.394 -33.136 -8.780 1.00 28.25 68 LEU A N 1
ATOM 485 C CA . LEU A 1 68 ? -24.507 -32.146 -8.143 1.00 28.25 68 LEU A CA 1
ATOM 486 C C . LEU A 1 68 ? -24.234 -30.933 -9.061 1.00 28.25 68 LEU A C 1
ATOM 488 O O . LEU A 1 68 ? -23.335 -30.140 -8.818 1.00 28.25 68 LEU A O 1
ATOM 492 N N . SER A 1 69 ? -25.016 -30.789 -10.139 1.00 28.05 69 SER A N 1
ATOM 493 C CA . SER A 1 69 ? -24.785 -29.800 -11.200 1.00 28.05 69 SER A CA 1
ATOM 494 C C . SER A 1 69 ? -26.075 -29.241 -11.824 1.00 28.05 69 SER A C 1
ATOM 496 O O . SER A 1 69 ? -26.232 -29.276 -13.037 1.00 28.05 69 SER A O 1
ATOM 498 N N . THR A 1 70 ? -26.989 -28.704 -10.998 1.00 24.70 70 THR A N 1
ATOM 499 C CA . THR A 1 70 ? -28.016 -27.697 -11.392 1.00 24.70 70 THR A CA 1
ATOM 500 C C . THR A 1 70 ? -28.689 -27.048 -10.160 1.00 24.70 70 THR A C 1
ATOM 502 O O . THR A 1 70 ? -29.888 -27.223 -9.948 1.00 24.70 70 THR A O 1
ATOM 505 N N . GLN A 1 71 ? -27.948 -26.294 -9.333 1.00 23.14 71 GLN A N 1
ATOM 506 C CA . GLN A 1 71 ? -28.523 -25.378 -8.314 1.00 23.14 71 GLN A CA 1
ATOM 507 C C . GLN A 1 71 ? -27.735 -24.053 -8.176 1.00 23.14 71 GLN A C 1
ATOM 509 O O . GLN A 1 71 ? -27.548 -23.527 -7.085 1.00 23.14 71 GLN A O 1
ATOM 514 N N . HIS A 1 72 ? -27.297 -23.481 -9.301 1.00 30.06 72 HIS A N 1
ATOM 515 C CA . HIS A 1 72 ? -26.736 -22.119 -9.383 1.00 30.06 72 HIS A CA 1
ATOM 516 C C . HIS A 1 72 ? -27.517 -21.254 -10.390 1.00 30.06 72 HIS A C 1
ATOM 518 O O . HIS A 1 72 ? -26.958 -20.519 -11.194 1.00 30.06 72 HIS A O 1
ATOM 524 N N . SER A 1 73 ? -28.850 -21.370 -10.381 1.00 29.20 73 SER A N 1
ATOM 525 C CA . SER A 1 73 ? -29.729 -20.472 -11.134 1.00 29.20 73 SER A CA 1
ATOM 526 C C . SER A 1 73 ? -31.079 -20.318 -10.431 1.00 29.20 73 SER A C 1
ATOM 528 O O . SER A 1 73 ? -31.815 -21.288 -10.244 1.00 29.20 73 SER A O 1
ATOM 530 N N . SER A 1 74 ? -31.403 -19.070 -10.082 1.00 31.50 74 SER A N 1
ATOM 531 C CA . SER A 1 74 ? -32.616 -18.597 -9.397 1.00 31.50 74 SER A CA 1
ATOM 532 C C . SER A 1 74 ? -32.846 -19.063 -7.939 1.00 31.50 74 SER A C 1
ATOM 534 O O . SER A 1 74 ? -32.930 -20.254 -7.653 1.00 31.50 74 SER A O 1
ATOM 536 N N . LYS A 1 75 ? -33.115 -18.067 -7.065 1.00 26.27 75 LYS A N 1
ATOM 537 C CA . LYS A 1 75 ? -33.765 -18.108 -5.723 1.00 26.27 75 LYS A CA 1
ATOM 538 C C . LYS A 1 75 ? -32.958 -17.841 -4.437 1.00 26.27 75 LYS A C 1
ATOM 540 O O . LYS A 1 75 ? -33.598 -17.794 -3.391 1.00 26.27 75 LYS A O 1
ATOM 545 N N . ASN A 1 76 ? -31.674 -17.481 -4.487 1.00 28.23 76 ASN A N 1
ATOM 546 C CA . ASN A 1 76 ? -30.962 -16.973 -3.290 1.00 28.23 76 ASN A CA 1
ATOM 547 C C . ASN A 1 76 ? -31.274 -15.500 -2.931 1.00 28.23 76 ASN A C 1
ATOM 549 O O . ASN A 1 76 ? -30.758 -14.984 -1.945 1.00 28.23 76 ASN A O 1
ATOM 553 N N . GLY A 1 77 ? -32.149 -14.820 -3.685 1.00 27.42 77 GLY A N 1
ATOM 554 C CA . GLY A 1 77 ? -32.565 -13.427 -3.448 1.00 27.42 77 GLY A CA 1
ATOM 555 C C . GLY A 1 77 ? -33.463 -13.218 -2.218 1.00 27.42 77 GLY A C 1
ATOM 556 O O . GLY A 1 77 ? -34.571 -12.705 -2.367 1.00 27.42 77 GLY A O 1
ATOM 557 N N . ARG A 1 78 ? -33.006 -13.680 -1.045 1.00 26.28 78 ARG A N 1
ATOM 558 C CA . ARG A 1 78 ? -33.547 -13.433 0.307 1.00 26.28 78 ARG A CA 1
ATOM 559 C C . ARG A 1 78 ? -32.488 -13.472 1.414 1.00 26.28 78 ARG A C 1
ATOM 561 O O . ARG A 1 78 ? -32.695 -12.820 2.425 1.00 26.28 78 ARG A O 1
ATOM 568 N N . ASP A 1 79 ? -31.370 -14.172 1.223 1.00 34.44 79 ASP A N 1
ATOM 569 C CA . ASP A 1 79 ? -30.352 -14.320 2.281 1.00 34.44 79 ASP A CA 1
ATOM 570 C C . ASP A 1 79 ? -29.296 -13.189 2.251 1.00 34.44 79 ASP A C 1
ATOM 572 O O . ASP A 1 79 ? -28.517 -13.027 3.187 1.00 34.44 79 ASP A O 1
ATOM 576 N N . HIS A 1 80 ? -29.291 -12.360 1.198 1.00 39.94 80 HIS A N 1
ATOM 577 C CA . HIS A 1 80 ? -28.376 -11.216 1.055 1.00 39.94 80 HIS A CA 1
ATOM 578 C C . HIS A 1 80 ? -28.738 -10.004 1.938 1.00 39.94 80 HIS A C 1
ATOM 580 O O . HIS A 1 80 ? -27.886 -9.148 2.160 1.00 39.94 80 HIS A O 1
ATOM 586 N N . GLU A 1 81 ? -29.962 -9.926 2.474 1.00 39.69 81 GLU A N 1
ATOM 587 C CA . GLU A 1 81 ? -30.413 -8.812 3.335 1.00 39.69 81 GLU A CA 1
ATOM 588 C C . GLU A 1 81 ? -29.868 -8.898 4.784 1.00 39.69 81 GLU A C 1
ATOM 590 O O . GLU A 1 81 ? -30.191 -8.050 5.607 1.00 39.69 81 GLU A O 1
ATOM 595 N N . GLU A 1 82 ? -29.027 -9.893 5.108 1.00 66.88 82 GLU A N 1
ATOM 596 C CA . GLU A 1 82 ? -28.509 -10.150 6.468 1.00 66.88 82 GLU A CA 1
ATOM 597 C C . GLU A 1 82 ? -26.964 -10.082 6.614 1.00 66.88 82 GLU A C 1
ATOM 599 O O . GLU A 1 82 ? -26.423 -10.457 7.659 1.00 66.88 82 GLU A O 1
ATOM 604 N N . GLN A 1 83 ? -26.222 -9.611 5.602 1.00 86.56 83 GLN A N 1
ATOM 605 C CA . GLN A 1 83 ? -24.744 -9.511 5.658 1.00 86.56 83 GLN A CA 1
ATOM 606 C C . GLN A 1 83 ? -24.209 -8.146 6.129 1.00 86.56 83 GLN A C 1
ATOM 608 O O . GLN A 1 83 ? -23.078 -8.064 6.614 1.00 86.56 83 GLN A O 1
ATOM 613 N N . PHE A 1 84 ? -25.019 -7.095 6.014 1.00 92.25 84 PHE A N 1
ATOM 614 C CA . PHE A 1 84 ? -24.715 -5.737 6.467 1.00 92.25 84 PHE A CA 1
ATOM 615 C C . PHE A 1 84 ? -25.748 -5.283 7.505 1.00 92.25 84 PHE A C 1
ATOM 617 O O . PHE A 1 84 ? -26.866 -5.795 7.521 1.00 92.25 84 PHE A O 1
ATOM 624 N N . ASP A 1 85 ? -25.388 -4.327 8.363 1.00 92.50 85 ASP A N 1
ATOM 625 C CA . ASP A 1 85 ? -26.347 -3.636 9.237 1.00 92.50 85 ASP A CA 1
ATOM 626 C C . ASP A 1 85 ? -26.867 -2.317 8.633 1.00 92.50 85 ASP A C 1
ATOM 628 O O . ASP A 1 85 ? -26.448 -1.903 7.553 1.00 92.50 85 ASP A O 1
ATOM 632 N N . ASP A 1 86 ? -27.764 -1.630 9.351 1.00 89.62 86 ASP A N 1
ATOM 633 C CA . ASP A 1 86 ? -28.387 -0.366 8.923 1.00 89.62 86 ASP A CA 1
ATOM 634 C C . ASP A 1 86 ? -27.385 0.786 8.667 1.00 89.62 86 ASP A C 1
ATOM 636 O O . ASP A 1 86 ? -27.746 1.779 8.033 1.00 89.62 86 ASP A O 1
ATOM 640 N N . LYS A 1 87 ? -26.130 0.678 9.139 1.00 88.06 87 LYS A N 1
ATOM 641 C CA . LYS A 1 87 ? -25.035 1.618 8.826 1.00 88.06 87 LYS A CA 1
ATOM 642 C C . LYS A 1 87 ? -24.243 1.220 7.567 1.00 88.06 87 LYS A C 1
ATOM 644 O O . LYS A 1 87 ? -23.358 1.962 7.147 1.00 88.06 87 LYS A O 1
ATOM 649 N N . GLY A 1 88 ? -24.500 0.049 6.984 1.00 89.12 88 GLY A N 1
ATOM 650 C CA . GLY A 1 88 ? -23.688 -0.525 5.909 1.00 89.12 88 GLY A CA 1
ATOM 651 C C . GLY A 1 88 ? -22.376 -1.154 6.393 1.00 89.12 88 GLY A C 1
ATOM 652 O O . GLY A 1 88 ? -21.428 -1.254 5.614 1.00 89.12 88 GLY A O 1
ATOM 653 N N . ARG A 1 89 ? -22.289 -1.573 7.664 1.00 93.62 89 ARG A N 1
ATOM 654 C CA . ARG A 1 89 ? -21.112 -2.265 8.222 1.00 93.62 89 ARG A CA 1
ATOM 655 C C . ARG A 1 89 ? -21.254 -3.768 8.045 1.00 93.62 89 ARG A C 1
ATOM 657 O O . ARG A 1 89 ? -22.347 -4.305 8.217 1.00 93.62 89 ARG A O 1
ATOM 664 N N . PHE A 1 90 ? -20.160 -4.454 7.729 1.00 94.88 90 PHE A N 1
ATOM 665 C CA . PHE A 1 90 ? -20.189 -5.900 7.506 1.00 94.88 90 PHE A CA 1
ATOM 666 C C . PHE A 1 90 ? -20.322 -6.662 8.834 1.00 94.88 90 PHE A C 1
ATOM 668 O O . PHE A 1 90 ? -19.579 -6.384 9.779 1.00 94.88 90 PHE A O 1
ATOM 675 N N . ILE A 1 91 ? -21.245 -7.629 8.903 1.00 95.38 91 ILE A N 1
ATOM 676 C CA . ILE A 1 91 ? -21.535 -8.404 10.119 1.00 95.38 91 ILE A CA 1
ATOM 677 C C . ILE A 1 91 ? -20.811 -9.759 10.079 1.00 95.38 91 ILE A C 1
ATOM 679 O O . ILE A 1 91 ? -21.291 -10.729 9.489 1.00 95.38 91 ILE A O 1
ATOM 683 N N . PHE A 1 92 ? -19.683 -9.863 10.779 1.00 92.81 92 PHE A N 1
ATOM 684 C CA . PHE A 1 92 ? -18.972 -11.124 10.995 1.00 92.81 92 PHE A CA 1
ATOM 685 C C . PHE A 1 92 ? -19.513 -11.815 12.263 1.00 92.81 92 PHE A C 1
ATOM 687 O O . PHE A 1 92 ? -19.316 -11.356 13.392 1.00 92.81 92 PHE A O 1
ATOM 694 N N . ARG A 1 93 ? -20.276 -12.898 12.069 1.00 91.12 93 ARG A N 1
ATOM 695 C CA . ARG A 1 93 ? -21.129 -13.519 13.103 1.00 91.12 93 ARG A CA 1
ATOM 696 C C . ARG A 1 93 ? -20.406 -14.607 13.902 1.00 91.12 93 ARG A C 1
ATOM 698 O O . ARG A 1 93 ? -19.675 -15.413 13.328 1.00 91.12 93 ARG A O 1
ATOM 705 N N . GLU A 1 94 ? -20.673 -14.672 15.208 1.00 89.12 94 GLU A N 1
ATOM 706 C CA . GLU A 1 94 ? -20.013 -15.574 16.178 1.00 89.12 94 GLU A CA 1
ATOM 707 C C . GLU A 1 94 ? -18.474 -15.451 16.117 1.00 89.12 94 GLU A C 1
ATOM 709 O O . GLU A 1 94 ? -17.758 -16.439 15.960 1.00 89.12 94 GLU A O 1
ATOM 714 N N . TYR A 1 95 ? -17.968 -14.211 16.142 1.00 91.44 95 TYR A N 1
ATOM 715 C CA . TYR A 1 95 ? -16.623 -13.856 15.662 1.00 91.44 95 TYR A CA 1
ATOM 716 C C . TYR A 1 95 ? -15.472 -14.584 16.377 1.00 91.44 95 TYR A C 1
ATOM 718 O O . TYR A 1 95 ? -14.462 -14.905 15.743 1.00 91.44 95 TYR A O 1
ATOM 726 N N . ASP A 1 96 ? -15.631 -14.870 17.672 1.00 89.19 96 ASP A N 1
ATOM 727 C CA . ASP A 1 96 ? -14.657 -15.559 18.522 1.00 89.19 96 ASP A CA 1
ATOM 728 C C . ASP A 1 96 ? -14.604 -17.077 18.272 1.00 89.19 96 ASP A C 1
ATOM 730 O O . ASP A 1 96 ? -13.627 -17.728 18.644 1.00 89.19 96 ASP A O 1
ATOM 734 N N . MET A 1 97 ? -15.606 -17.625 17.577 1.00 86.50 97 MET A N 1
ATOM 735 C CA . MET A 1 97 ? -15.700 -19.033 17.177 1.00 86.50 97 MET A CA 1
ATOM 736 C C . MET A 1 97 ? -15.176 -19.322 15.760 1.00 86.50 97 MET A C 1
ATOM 738 O O . MET A 1 97 ? -15.040 -20.492 15.399 1.00 86.50 97 MET A O 1
ATOM 742 N N . GLN A 1 98 ? -14.895 -18.295 14.950 1.00 89.56 98 GLN A N 1
ATOM 743 C CA . GLN A 1 98 ? -14.426 -18.451 13.564 1.00 89.56 98 GLN A CA 1
ATOM 744 C C . GLN A 1 98 ? -12.901 -18.641 13.466 1.00 89.56 98 GLN A C 1
ATOM 746 O O . GLN A 1 98 ? -12.175 -18.481 14.456 1.00 89.56 98 GLN A O 1
ATOM 751 N N . LYS A 1 99 ? -12.396 -18.926 12.251 1.00 92.94 99 LYS A N 1
ATOM 752 C CA . LYS A 1 99 ? -10.955 -18.883 11.918 1.00 92.94 99 LYS A CA 1
ATOM 753 C C . LYS A 1 99 ? -10.320 -17.574 12.442 1.00 92.94 99 LYS A C 1
ATOM 755 O O . LYS A 1 99 ? -10.974 -16.531 12.393 1.00 92.94 99 LYS A O 1
ATOM 760 N N . PRO A 1 100 ? -9.101 -17.599 13.009 1.00 93.94 100 PRO A N 1
ATOM 761 C CA . PRO A 1 100 ? -8.481 -16.399 13.565 1.00 93.94 100 PRO A CA 1
ATOM 762 C C . PRO A 1 100 ? -7.997 -15.452 12.456 1.00 93.94 100 PRO A C 1
ATOM 764 O O . PRO A 1 100 ? -7.355 -15.903 11.507 1.00 93.94 100 PRO A O 1
ATOM 767 N N . PHE A 1 101 ? -8.267 -14.152 12.596 1.00 95.56 101 PHE A N 1
ATOM 768 C CA . PHE A 1 101 ? -7.789 -13.110 11.682 1.00 95.56 101 PHE A CA 1
ATOM 769 C C . PHE A 1 101 ? -7.433 -11.810 12.419 1.00 95.56 101 PHE A C 1
ATOM 771 O O . PHE A 1 101 ? -7.959 -11.525 13.501 1.00 95.56 101 PHE A O 1
ATOM 778 N N . SER A 1 102 ? -6.571 -11.001 11.800 1.00 96.31 102 SER A N 1
ATOM 779 C CA . SER A 1 102 ? -6.196 -9.657 12.253 1.00 96.31 102 SER A CA 1
ATOM 780 C C . SER A 1 102 ? -6.473 -8.591 11.189 1.00 96.31 102 SER A C 1
ATOM 782 O O . SER A 1 102 ? -6.412 -8.869 9.992 1.00 96.31 102 SER A O 1
ATOM 784 N N . SER A 1 103 ? -6.754 -7.368 11.644 1.00 96.38 103 SER A N 1
ATOM 785 C CA . SER A 1 103 ? -6.920 -6.152 10.833 1.00 96.38 103 SER A CA 1
ATOM 786 C C . SER A 1 103 ? -6.608 -4.904 11.692 1.00 96.38 103 SER A C 1
ATOM 788 O O . SER A 1 103 ? -5.977 -5.012 12.747 1.00 96.38 103 SER A O 1
ATOM 790 N N . PHE A 1 104 ? -6.972 -3.703 11.242 1.00 96.69 104 PHE A N 1
ATOM 791 C CA . PHE A 1 104 ? -6.676 -2.426 11.902 1.00 96.69 104 PHE A CA 1
ATOM 792 C C . PHE A 1 104 ? -7.721 -1.340 11.601 1.00 96.69 104 PHE A C 1
ATOM 794 O O . PHE A 1 104 ? -8.403 -1.391 10.577 1.00 96.69 104 PHE A O 1
ATOM 801 N N . LEU A 1 105 ? -7.826 -0.338 12.478 1.00 96.44 105 LEU A N 1
ATOM 802 C CA . LEU A 1 105 ? -8.409 0.968 12.146 1.00 96.44 105 LEU A CA 1
ATOM 803 C C . LEU A 1 105 ? -7.380 1.773 11.324 1.00 96.44 105 LEU A C 1
ATOM 805 O O . LEU A 1 105 ? -6.178 1.530 11.456 1.00 96.44 105 LEU A O 1
ATOM 809 N N . PRO A 1 106 ? -7.816 2.645 10.397 1.00 94.00 106 PRO A N 1
ATOM 810 C CA . PRO A 1 106 ? -6.984 3.084 9.279 1.00 94.00 106 PRO A CA 1
ATOM 811 C C . PRO A 1 106 ? -5.778 3.958 9.668 1.00 94.00 106 PRO A C 1
ATOM 813 O O . PRO A 1 106 ? -4.829 4.012 8.888 1.00 94.00 106 PRO A O 1
ATOM 816 N N . GLY A 1 107 ? -5.768 4.597 10.842 1.00 93.06 107 GLY A N 1
ATOM 817 C CA . GLY A 1 107 ? -4.683 5.467 11.301 1.00 93.06 107 GLY A CA 1
ATOM 818 C C . GLY A 1 107 ? -4.742 6.871 10.697 1.00 93.06 107 GLY A C 1
ATOM 819 O O . GLY A 1 107 ? -3.704 7.446 10.369 1.00 93.06 107 GLY A O 1
ATOM 820 N N . ILE A 1 108 ? -5.948 7.413 10.483 1.00 92.81 108 ILE A N 1
ATOM 821 C CA . ILE A 1 108 ? -6.162 8.686 9.770 1.00 92.81 108 ILE A CA 1
ATOM 822 C C . ILE A 1 108 ? -6.740 9.739 10.723 1.00 92.81 108 ILE A C 1
ATOM 824 O O . ILE A 1 108 ? -7.946 9.802 10.946 1.00 92.81 108 ILE A O 1
ATOM 828 N N . GLY A 1 109 ? -5.878 10.634 11.213 1.00 91.88 109 GLY A N 1
ATOM 829 C CA . GLY A 1 109 ? -6.275 11.784 12.038 1.00 91.88 109 GLY A CA 1
ATOM 830 C C . GLY A 1 109 ? -6.976 12.919 11.273 1.00 91.88 109 GLY A C 1
ATOM 831 O O . GLY A 1 109 ? -7.403 13.888 11.889 1.00 91.88 109 GLY A O 1
ATOM 832 N N . GLY A 1 110 ? -7.103 12.834 9.946 1.00 93.12 110 GLY A N 1
ATOM 833 C CA . GLY A 1 110 ? -7.541 13.947 9.095 1.00 93.12 110 GLY A CA 1
ATOM 834 C C . GLY A 1 110 ? -6.420 14.960 8.829 1.00 93.12 110 GLY A C 1
ATOM 835 O O . GLY A 1 110 ? -5.320 14.859 9.366 1.00 93.12 110 GLY A O 1
ATOM 836 N N . GLU A 1 111 ? -6.669 15.936 7.957 1.00 92.12 111 GLU A N 1
ATOM 837 C CA . GLU A 1 111 ? -5.651 16.889 7.494 1.00 92.12 111 GLU A CA 1
ATOM 838 C C . GLU A 1 111 ? -5.078 17.738 8.640 1.00 92.12 111 GLU A C 1
ATOM 840 O O . GLU A 1 111 ? -3.875 17.992 8.683 1.00 92.12 111 GLU A O 1
ATOM 845 N N . TRP A 1 112 ? -5.927 18.124 9.596 1.00 92.19 112 TRP A N 1
ATOM 846 C CA . TRP A 1 112 ? -5.567 18.946 10.758 1.00 92.19 112 TRP A CA 1
ATOM 847 C C . TRP A 1 112 ? -5.601 18.175 12.083 1.00 92.19 112 TRP A C 1
ATOM 849 O O . TRP A 1 112 ? -5.706 18.799 13.136 1.00 92.19 112 TRP A O 1
ATOM 859 N N . GLY A 1 113 ? -5.495 16.842 12.051 1.00 92.94 113 GLY A N 1
ATOM 860 C CA . GLY A 1 113 ? -5.413 16.026 13.263 1.00 92.94 113 GLY A CA 1
ATOM 861 C C . GLY A 1 113 ? -4.206 15.092 13.313 1.00 92.94 113 GLY A C 1
ATOM 862 O O . GLY A 1 113 ? -3.615 14.744 12.291 1.00 92.94 113 GLY A O 1
ATOM 863 N N . THR A 1 114 ? -3.840 14.695 14.529 1.00 92.38 114 THR A N 1
ATOM 864 C CA . THR A 1 114 ? -2.713 13.803 14.821 1.00 92.38 114 THR A CA 1
ATOM 865 C C . THR A 1 114 ? -3.196 12.347 14.904 1.00 92.38 114 THR A C 1
ATOM 867 O O . THR A 1 114 ? -4.029 12.043 15.756 1.00 92.38 114 THR A O 1
ATOM 870 N N . PRO A 1 115 ? -2.683 11.411 14.086 1.00 93.56 115 PRO A N 1
ATOM 871 C CA . PRO A 1 115 ? -3.120 10.016 14.130 1.00 93.56 115 PRO A CA 1
ATOM 872 C C . PRO A 1 115 ? -2.555 9.226 15.324 1.00 93.56 115 PRO A C 1
ATOM 874 O O . PRO A 1 115 ? -1.488 9.532 15.869 1.00 93.56 115 PRO A O 1
ATOM 877 N N . LEU A 1 116 ? -3.257 8.140 15.653 1.00 93.50 116 LEU A N 1
ATOM 878 C CA . LEU A 1 116 ? -2.705 6.940 16.289 1.00 93.50 116 LEU A CA 1
ATOM 879 C C . LEU A 1 116 ? -2.676 5.793 15.261 1.00 93.50 116 LEU A C 1
ATOM 881 O O . LEU A 1 116 ? -3.037 5.976 14.101 1.00 93.50 116 LEU A O 1
ATOM 885 N N . TYR A 1 117 ? -2.262 4.608 15.698 1.00 95.31 117 TYR A N 1
ATOM 886 C CA . TYR A 1 117 ? -2.631 3.341 15.073 1.00 95.31 117 TYR A CA 1
ATOM 887 C C . TYR A 1 117 ? -3.440 2.490 16.052 1.00 95.31 117 TYR A C 1
ATOM 889 O O . TYR A 1 117 ? -3.176 2.526 17.257 1.00 95.31 117 TYR A O 1
ATOM 897 N N . ALA A 1 118 ? -4.349 1.660 15.538 1.00 96.69 118 ALA A N 1
ATOM 898 C CA . ALA A 1 118 ? -5.043 0.638 16.318 1.00 96.69 118 ALA A CA 1
ATOM 899 C C . ALA A 1 118 ? -5.190 -0.679 15.536 1.00 96.69 118 ALA A C 1
ATOM 901 O O . ALA A 1 118 ? -5.940 -0.764 14.565 1.00 96.69 118 ALA A O 1
ATOM 902 N N . PHE A 1 119 ? -4.495 -1.729 15.977 1.00 97.62 119 PHE A N 1
ATOM 903 C CA . PHE A 1 119 ? -4.612 -3.085 15.434 1.00 97.62 119 PHE A CA 1
ATOM 904 C C . PHE A 1 119 ? -5.597 -3.926 16.251 1.00 97.62 119 PHE A C 1
ATOM 906 O O . PHE A 1 119 ? -5.583 -3.879 17.484 1.00 97.62 119 PHE A O 1
ATOM 913 N N . TYR A 1 120 ? -6.399 -4.752 15.577 1.00 97.62 120 TYR A N 1
ATOM 914 C CA . TYR A 1 120 ? -7.393 -5.624 16.202 1.00 97.62 120 TYR A CA 1
ATOM 915 C C . TYR A 1 120 ? -7.394 -7.050 15.622 1.00 97.62 120 TYR A C 1
ATOM 917 O O . TYR A 1 120 ? -6.838 -7.325 14.558 1.00 97.62 120 TYR A O 1
ATOM 925 N N . ASN A 1 121 ? -8.011 -7.983 16.344 1.00 96.88 121 ASN A N 1
ATOM 926 C CA . ASN A 1 121 ? -8.269 -9.354 15.917 1.00 96.88 121 ASN A CA 1
ATOM 927 C C . ASN A 1 121 ? -9.683 -9.802 16.319 1.00 96.88 121 ASN A C 1
ATOM 929 O O . ASN A 1 121 ? -10.416 -9.064 16.968 1.00 96.88 121 ASN A O 1
ATOM 933 N N . ASN A 1 122 ? -10.072 -11.025 15.964 1.00 95.50 122 ASN A N 1
ATOM 934 C CA . ASN A 1 122 ? -11.359 -11.607 16.352 1.00 95.50 122 ASN A CA 1
ATOM 935 C C . ASN A 1 122 ? -11.307 -12.425 17.661 1.00 95.50 122 ASN A C 1
ATOM 937 O O . ASN A 1 122 ? -11.905 -13.500 17.742 1.00 95.50 122 ASN A O 1
ATOM 941 N N . ARG A 1 123 ? -10.590 -11.962 18.695 1.00 94.88 123 ARG A N 1
ATOM 942 C CA . ARG A 1 123 ? -10.493 -12.629 20.011 1.00 94.88 123 ARG A CA 1
ATOM 943 C C . ARG A 1 123 ? -10.650 -11.632 21.162 1.00 94.88 123 ARG A C 1
ATOM 945 O O . ARG A 1 123 ? -10.150 -10.514 21.109 1.00 94.88 123 ARG A O 1
ATOM 952 N N . GLY A 1 124 ? -11.330 -12.039 22.237 1.00 94.19 124 GLY A N 1
ATOM 953 C CA . GLY A 1 124 ? -11.573 -11.156 23.384 1.00 94.19 124 GLY A CA 1
ATOM 954 C C . GLY A 1 124 ? -12.337 -9.892 22.973 1.00 94.19 124 GLY A C 1
ATOM 955 O O . GLY A 1 124 ? -13.188 -9.937 22.083 1.00 94.19 124 GLY A O 1
ATOM 956 N N . GLN A 1 125 ? -11.967 -8.742 23.547 1.00 96.69 125 GLN A N 1
ATOM 957 C CA . GLN A 1 125 ? -12.463 -7.426 23.116 1.00 96.69 125 GLN A CA 1
ATOM 958 C C . GLN A 1 125 ? -11.690 -6.832 21.915 1.00 96.69 125 GLN A C 1
ATOM 960 O O . GLN A 1 125 ? -11.623 -5.620 21.738 1.00 96.69 125 GLN A O 1
ATOM 965 N N . SER A 1 126 ? -11.139 -7.696 21.059 1.00 96.81 126 SER A N 1
ATOM 966 C CA . SER A 1 126 ? -10.571 -7.419 19.730 1.00 96.81 126 SER A CA 1
ATOM 967 C C . SER A 1 126 ? -9.300 -6.565 19.646 1.00 96.81 126 SER A C 1
ATOM 969 O O . SER A 1 126 ? -8.386 -6.953 18.926 1.00 96.81 126 SER A O 1
ATOM 971 N N . MET A 1 127 ? -9.191 -5.418 20.322 1.00 97.44 127 MET A N 1
ATOM 972 C CA . MET A 1 127 ? -7.999 -4.560 20.194 1.00 97.44 127 MET A CA 1
ATOM 973 C C . MET A 1 127 ? -6.747 -5.243 20.756 1.00 97.44 127 MET A C 1
ATOM 975 O O . MET A 1 127 ? -6.726 -5.673 21.910 1.00 97.44 127 MET A O 1
ATOM 979 N N . VAL A 1 128 ? -5.703 -5.304 19.929 1.00 97.25 128 VAL A N 1
ATOM 980 C CA . VAL A 1 128 ? -4.414 -5.941 20.232 1.00 97.25 128 VAL A CA 1
ATOM 981 C C . VAL A 1 128 ? -3.392 -4.912 20.690 1.00 97.25 128 VAL A C 1
ATOM 983 O O . VAL A 1 128 ? -2.761 -5.084 21.727 1.00 97.25 128 VAL A O 1
ATOM 986 N N . SER A 1 129 ? -3.213 -3.855 19.897 1.00 96.56 129 SER A N 1
ATOM 987 C CA . SER A 1 129 ? -2.157 -2.866 20.086 1.00 96.56 129 SER A CA 1
ATOM 988 C C . SER A 1 129 ? -2.617 -1.509 19.567 1.00 96.56 129 SER A C 1
ATOM 990 O O . SER A 1 129 ? -3.139 -1.408 18.458 1.00 96.56 129 SER A O 1
ATOM 992 N N . VAL A 1 130 ? -2.428 -0.476 20.384 1.00 96.62 130 VAL A N 1
ATOM 993 C CA . VAL A 1 130 ? -2.720 0.927 20.065 1.00 96.62 130 VAL A CA 1
ATOM 994 C C . VAL A 1 130 ? -1.515 1.754 20.488 1.00 96.62 130 VAL A C 1
ATOM 996 O O . VAL A 1 130 ? -0.960 1.506 21.563 1.00 96.62 130 VAL A O 1
ATOM 999 N N . GLY A 1 131 ? -1.121 2.732 19.679 1.00 95.38 131 GLY A N 1
ATOM 1000 C CA . GLY A 1 131 ? 0.028 3.599 19.942 1.00 95.38 131 GLY A CA 1
ATOM 1001 C C . GLY A 1 131 ? 0.165 4.719 18.915 1.00 95.38 131 GLY A C 1
ATOM 1002 O O . GLY A 1 131 ? -0.733 4.940 18.107 1.00 95.38 131 GLY A O 1
ATOM 1003 N N . SER A 1 132 ? 1.293 5.426 18.936 1.00 92.25 132 SER A N 1
ATOM 1004 C CA . SER A 1 132 ? 1.654 6.424 17.918 1.00 92.25 132 SER A CA 1
ATOM 1005 C C . SER A 1 132 ? 2.926 6.019 17.170 1.00 92.25 132 SER A C 1
ATOM 1007 O O . SER A 1 132 ? 3.735 5.252 17.687 1.00 92.25 132 SER A O 1
ATOM 1009 N N . VAL A 1 133 ? 3.129 6.554 15.962 1.00 91.75 133 VAL A N 1
ATOM 1010 C CA . VAL A 1 133 ? 4.332 6.347 15.134 1.00 91.75 133 VAL A CA 1
ATOM 1011 C C . VAL A 1 133 ? 4.553 4.896 14.689 1.00 91.75 133 VAL A C 1
ATOM 1013 O O . VAL A 1 133 ? 4.288 4.587 13.531 1.00 91.75 133 VAL A O 1
ATOM 1016 N N . ASN A 1 134 ? 5.060 4.031 15.566 1.00 93.50 134 ASN A N 1
ATOM 1017 C CA . ASN A 1 134 ? 5.544 2.681 15.268 1.00 93.50 134 ASN A CA 1
ATOM 1018 C C . ASN A 1 134 ? 5.394 1.745 16.492 1.00 93.50 134 ASN A C 1
ATOM 1020 O O . ASN A 1 134 ? 4.735 2.076 17.481 1.00 93.50 134 ASN A O 1
ATOM 1024 N N . LYS A 1 135 ? 6.039 0.572 16.451 1.00 94.25 135 LYS A N 1
ATOM 1025 C CA . LYS A 1 135 ? 6.019 -0.433 17.532 1.00 94.25 135 LYS A CA 1
ATOM 1026 C C . LYS A 1 135 ? 6.531 0.103 18.887 1.00 94.25 135 LYS A C 1
ATOM 1028 O O . LYS A 1 135 ? 6.024 -0.326 19.918 1.00 94.25 135 LYS A O 1
ATOM 1033 N N . ASP A 1 136 ? 7.459 1.066 18.910 1.00 93.69 136 ASP A N 1
ATOM 1034 C CA . ASP A 1 136 ? 7.978 1.659 20.158 1.00 93.69 136 ASP A CA 1
ATOM 1035 C C . ASP A 1 136 ? 6.985 2.628 20.822 1.00 93.69 136 ASP A C 1
ATOM 1037 O O . ASP A 1 136 ? 6.922 2.716 22.046 1.00 93.69 136 ASP A O 1
ATOM 1041 N N . GLY A 1 137 ? 6.155 3.326 20.039 1.00 93.06 137 GLY A N 1
ATOM 1042 C CA . GLY A 1 137 ? 5.137 4.252 20.554 1.00 93.06 137 GLY A CA 1
ATOM 1043 C C . GLY A 1 137 ? 3.882 3.579 21.130 1.00 93.06 137 GLY A C 1
ATOM 1044 O O . GLY A 1 137 ? 2.838 4.227 21.236 1.00 93.06 137 GLY A O 1
ATOM 1045 N N . ALA A 1 138 ? 3.958 2.291 21.472 1.00 94.69 138 ALA A N 1
ATOM 1046 C CA . ALA A 1 138 ? 2.851 1.469 21.944 1.00 94.69 138 ALA A CA 1
ATOM 1047 C C . ALA A 1 138 ? 2.334 1.857 23.347 1.00 94.69 138 ALA A C 1
ATOM 1049 O O . ALA A 1 138 ? 3.092 2.105 24.286 1.00 94.69 138 ALA A O 1
ATOM 1050 N N . MET A 1 139 ? 1.009 1.830 23.507 1.00 96.12 139 MET A N 1
ATOM 1051 C CA . MET A 1 139 ? 0.295 1.861 24.791 1.00 96.12 139 MET A CA 1
ATOM 1052 C C . MET A 1 139 ? -0.277 0.483 25.158 1.00 96.12 139 MET A C 1
ATOM 1054 O O . MET A 1 139 ? -0.282 0.110 26.330 1.00 96.12 139 MET A O 1
ATOM 1058 N N . MET A 1 140 ? -0.699 -0.296 24.159 1.00 95.94 140 MET A N 1
ATOM 1059 C CA . MET A 1 140 ? -0.898 -1.746 24.271 1.00 95.94 140 MET A CA 1
ATOM 1060 C C . MET A 1 140 ? 0.174 -2.455 23.443 1.00 95.94 140 MET A C 1
ATOM 1062 O O . MET A 1 140 ? 0.412 -2.077 22.295 1.00 95.94 140 MET A O 1
ATOM 1066 N N . GLU A 1 141 ? 0.825 -3.455 24.037 1.00 93.25 141 GLU A N 1
ATOM 1067 C CA . GLU A 1 141 ? 1.993 -4.152 23.481 1.00 93.25 141 GLU A CA 1
ATOM 1068 C C . GLU A 1 141 ? 1.754 -4.684 22.058 1.00 93.25 141 GLU A C 1
ATOM 1070 O O . GLU A 1 141 ? 0.734 -5.313 21.780 1.00 93.25 141 GLU A O 1
ATOM 1075 N N . PHE A 1 142 ? 2.705 -4.455 21.147 1.00 95.06 142 PHE A N 1
ATOM 1076 C CA . PHE A 1 142 ? 2.605 -4.962 19.780 1.00 95.06 142 PHE A CA 1
ATOM 1077 C C . PHE A 1 142 ? 2.841 -6.481 19.749 1.00 95.06 142 PHE A C 1
ATOM 1079 O O . PHE A 1 142 ? 3.971 -6.949 19.886 1.00 95.06 142 PHE A O 1
ATOM 1086 N N . LEU A 1 143 ? 1.792 -7.275 19.544 1.00 94.81 143 LEU A N 1
ATOM 1087 C CA . LEU A 1 143 ? 1.892 -8.736 19.472 1.00 94.81 143 LEU A CA 1
ATOM 1088 C C . LEU A 1 143 ? 1.733 -9.230 18.025 1.00 94.81 143 LEU A C 1
ATOM 1090 O O . LEU A 1 143 ? 0.684 -8.975 17.434 1.00 94.81 143 LEU A O 1
ATOM 1094 N N . PRO A 1 144 ? 2.694 -9.995 17.465 1.00 95.25 144 PRO A N 1
ATOM 1095 C CA . PRO A 1 144 ? 2.477 -10.752 16.231 1.00 95.25 144 PRO A CA 1
ATOM 1096 C C . PRO A 1 144 ? 1.191 -11.579 16.305 1.00 95.25 144 PRO A C 1
ATOM 1098 O O . PRO A 1 144 ? 0.859 -12.115 17.365 1.00 95.25 144 PRO A O 1
ATOM 1101 N N . ALA A 1 145 ? 0.476 -11.710 15.187 1.00 95.56 145 ALA A N 1
ATOM 1102 C CA . ALA A 1 145 ? -0.881 -12.255 15.128 1.00 95.56 145 ALA A CA 1
ATOM 1103 C C . ALA A 1 145 ? -1.027 -13.608 15.847 1.00 95.56 145 ALA A C 1
ATOM 1105 O O . ALA A 1 145 ? -1.952 -13.802 16.636 1.00 95.56 145 ALA A O 1
ATOM 1106 N N . SER A 1 146 ? -0.060 -14.511 15.665 1.00 93.88 146 SER A N 1
ATOM 1107 C CA . SER A 1 146 ? -0.019 -15.828 16.315 1.00 93.88 146 SER A CA 1
ATOM 1108 C C . SER A 1 146 ? -0.026 -15.771 17.851 1.00 93.88 146 SER A C 1
ATOM 1110 O O . SER A 1 146 ? -0.615 -16.647 18.483 1.00 93.88 146 SER A O 1
ATOM 1112 N N . LEU A 1 147 ? 0.578 -14.744 18.458 1.00 95.94 147 LEU A N 1
ATOM 1113 C CA . LEU A 1 147 ? 0.539 -14.477 19.900 1.00 95.94 147 LEU A CA 1
ATOM 1114 C C . LEU A 1 147 ? -0.696 -13.654 20.284 1.00 95.94 147 LEU A C 1
ATOM 1116 O O . LEU A 1 147 ? -1.333 -13.932 21.300 1.00 95.94 147 LEU A O 1
ATOM 1120 N N . ALA A 1 148 ? -1.093 -12.692 19.447 1.00 96.06 148 ALA A N 1
ATOM 1121 C CA . ALA A 1 148 ? -2.287 -11.880 19.661 1.00 96.06 148 ALA A CA 1
ATOM 1122 C C . ALA A 1 148 ? -3.560 -12.736 19.799 1.00 96.06 148 ALA A C 1
ATOM 1124 O O . ALA A 1 148 ? -4.404 -12.459 20.650 1.00 96.06 148 ALA A O 1
ATOM 1125 N N . TYR A 1 149 ? -3.693 -13.813 19.017 1.00 94.94 149 TYR A N 1
ATOM 1126 C CA . TYR A 1 149 ? -4.829 -14.740 19.109 1.00 94.94 149 TYR A CA 1
ATOM 1127 C C . TYR A 1 149 ? -4.905 -15.517 20.439 1.00 94.94 149 TYR A C 1
ATOM 1129 O O . TYR A 1 149 ? -5.951 -16.092 20.737 1.00 94.94 149 TYR A O 1
ATOM 1137 N N . GLN A 1 150 ? -3.822 -15.542 21.227 1.00 93.44 150 GLN A N 1
ATOM 1138 C CA . GLN A 1 150 ? -3.721 -16.252 22.508 1.00 93.44 150 GLN A CA 1
ATOM 1139 C C . GLN A 1 150 ? -3.839 -15.293 23.707 1.00 93.44 150 GLN A C 1
ATOM 1141 O O . GLN A 1 150 ? -4.609 -15.550 24.632 1.00 93.44 150 GLN A O 1
ATOM 1146 N N . GLU A 1 151 ? -3.111 -14.173 23.676 1.00 93.19 151 GLU A N 1
ATOM 1147 C CA . GLU A 1 151 ? -2.908 -13.289 24.837 1.00 93.19 151 GLU A CA 1
ATOM 1148 C C . GLU A 1 151 ? -3.967 -12.180 24.988 1.00 93.19 151 GLU A C 1
ATOM 1150 O O . GLU A 1 151 ? -4.291 -11.774 26.106 1.00 93.19 151 GLU A O 1
ATOM 1155 N N . VAL A 1 152 ? -4.533 -11.679 23.883 1.00 94.06 152 VAL A N 1
ATOM 1156 C CA . VAL A 1 152 ? -5.388 -10.469 23.866 1.00 94.06 152 VAL A CA 1
ATOM 1157 C C . VAL A 1 152 ? -6.592 -10.513 24.820 1.00 94.06 152 VAL A C 1
ATOM 1159 O O . VAL A 1 152 ? -6.818 -9.505 25.495 1.00 94.06 152 VAL A O 1
ATOM 1162 N N . PRO A 1 153 ? -7.324 -11.638 24.991 1.00 92.69 153 PRO A N 1
ATOM 1163 C CA . PRO A 1 153 ? -8.408 -11.726 25.974 1.00 92.69 153 PRO A CA 1
ATOM 1164 C C . PRO A 1 153 ? -7.986 -11.476 27.432 1.00 92.69 153 PRO A C 1
ATOM 1166 O O . PRO A 1 153 ? -8.832 -11.149 28.266 1.00 92.69 153 PRO A O 1
ATOM 1169 N N . TRP A 1 154 ? -6.699 -11.649 27.746 1.00 91.75 154 TRP A N 1
ATOM 1170 C CA . TRP A 1 154 ? -6.141 -11.540 29.094 1.00 91.75 154 TRP A CA 1
ATOM 1171 C C . TRP A 1 154 ? -5.506 -10.173 29.347 1.00 91.75 154 TRP A C 1
ATOM 1173 O O . TRP A 1 154 ? -5.721 -9.604 30.420 1.00 91.75 154 TRP A O 1
ATOM 1183 N N . VAL A 1 155 ? -4.741 -9.659 28.371 1.00 91.88 155 VAL A N 1
ATOM 1184 C CA . VAL A 1 155 ? -3.890 -8.460 28.518 1.00 91.88 155 VAL A CA 1
ATOM 1185 C C . VAL A 1 155 ? -4.497 -7.167 27.963 1.00 91.88 155 VAL A C 1
ATOM 1187 O O . VAL A 1 155 ? -4.106 -6.093 28.417 1.00 91.88 155 VAL A O 1
ATOM 1190 N N . GLY A 1 156 ? -5.435 -7.261 27.014 1.00 94.94 156 GLY A N 1
ATOM 1191 C CA . GLY A 1 156 ? -6.070 -6.115 26.353 1.00 94.94 156 GLY A CA 1
ATOM 1192 C C . GLY A 1 156 ? -7.233 -5.510 27.150 1.00 94.94 156 GLY A C 1
ATOM 1193 O O . GLY A 1 156 ? -7.219 -5.469 28.385 1.00 94.94 156 GLY A O 1
ATOM 1194 N N . PHE A 1 157 ? -8.264 -5.035 26.444 1.00 97.56 157 PHE A N 1
ATOM 1195 C CA . PHE A 1 157 ? -9.485 -4.528 27.078 1.00 97.56 157 PHE A CA 1
ATOM 1196 C C . PHE A 1 157 ? -10.330 -5.643 27.705 1.00 97.56 157 PHE A C 1
ATOM 1198 O O . PHE A 1 157 ? -10.560 -6.693 27.100 1.00 97.56 157 PHE A O 1
ATOM 1205 N N . ARG A 1 158 ? -10.832 -5.392 28.919 1.00 97.06 158 ARG A N 1
ATOM 1206 C CA . ARG A 1 158 ? -11.745 -6.273 29.656 1.00 97.06 158 ARG A CA 1
ATOM 1207 C C . ARG A 1 158 ? -12.823 -5.442 30.359 1.00 97.06 158 ARG A C 1
ATOM 1209 O O . ARG A 1 158 ? -12.564 -4.339 30.838 1.00 97.06 158 ARG A O 1
ATOM 1216 N N . THR A 1 159 ? -14.017 -6.017 30.463 1.00 97.56 159 THR A N 1
ATOM 1217 C CA . THR A 1 159 ? -15.160 -5.464 31.203 1.00 97.56 159 THR A CA 1
ATOM 1218 C C . THR A 1 159 ? -15.600 -6.493 32.230 1.00 97.56 159 THR A C 1
ATOM 1220 O O . THR A 1 159 ? -16.012 -7.590 31.859 1.00 97.56 159 THR A O 1
ATOM 1223 N N . PHE A 1 160 ? -15.525 -6.163 33.514 1.00 97.38 160 PHE A N 1
ATOM 1224 C CA . PHE A 1 160 ? -15.987 -7.019 34.604 1.00 97.38 160 PHE A CA 1
ATOM 1225 C C . PHE A 1 160 ? -17.291 -6.461 35.165 1.00 97.38 160 PHE A C 1
ATOM 1227 O O . PHE A 1 160 ? -17.347 -5.296 35.552 1.00 97.38 160 PHE A O 1
ATOM 1234 N N . ILE A 1 161 ? -18.334 -7.288 35.226 1.00 97.19 161 ILE A N 1
ATOM 1235 C CA . ILE A 1 161 ? -19.686 -6.885 35.627 1.00 97.19 161 ILE A CA 1
ATOM 1236 C C . ILE A 1 161 ? -20.107 -7.711 36.837 1.00 97.19 161 ILE A C 1
ATOM 1238 O O . ILE A 1 161 ? -20.041 -8.937 36.809 1.00 97.19 161 ILE A O 1
ATOM 1242 N N . LYS A 1 162 ? -20.593 -7.053 37.890 1.00 97.19 162 LYS A N 1
ATOM 1243 C CA . LYS A 1 162 ? -21.232 -7.689 39.046 1.00 97.19 162 LYS A CA 1
ATOM 1244 C C . LYS A 1 162 ? -22.680 -7.218 39.125 1.00 97.19 162 LYS A C 1
ATOM 1246 O O . LYS A 1 162 ? -22.984 -6.185 39.723 1.00 97.19 162 LYS A O 1
ATOM 1251 N N . GLY A 1 163 ? -23.561 -7.958 38.459 1.00 96.62 163 GLY A N 1
ATOM 1252 C CA . GLY A 1 163 ? -24.981 -7.640 38.355 1.00 96.62 163 GLY A CA 1
ATOM 1253 C C . GLY A 1 163 ? -25.791 -8.189 39.526 1.00 96.62 163 GLY A C 1
ATOM 1254 O O . GLY A 1 163 ? -25.553 -9.302 39.995 1.00 96.62 163 GLY A O 1
ATOM 1255 N N . THR A 1 164 ? -26.776 -7.423 39.996 1.00 96.88 164 THR A N 1
ATOM 1256 C CA . THR A 1 164 ? -27.712 -7.830 41.050 1.00 96.88 164 THR A CA 1
ATOM 1257 C C . THR A 1 164 ? -29.164 -7.592 40.627 1.00 96.88 164 THR A C 1
ATOM 1259 O O . THR A 1 164 ? -29.568 -6.462 40.359 1.00 96.88 164 THR A O 1
ATOM 1262 N N . ARG A 1 165 ? -29.980 -8.659 40.627 1.00 94.81 165 ARG A N 1
ATOM 1263 C CA . ARG A 1 165 ? -31.454 -8.597 40.506 1.00 94.81 165 ARG A CA 1
ATOM 1264 C C . ARG A 1 165 ? -32.104 -9.273 41.713 1.00 94.81 165 ARG A C 1
ATOM 1266 O O . ARG A 1 165 ? -31.698 -10.361 42.121 1.00 94.81 165 ARG A O 1
ATOM 1273 N N . LYS A 1 166 ? -33.117 -8.634 42.314 1.00 90.94 166 LYS A N 1
ATOM 1274 C CA . LYS A 1 166 ? -33.878 -9.143 43.485 1.00 90.94 166 LYS A CA 1
ATOM 1275 C C . LYS A 1 166 ? -33.008 -9.665 44.652 1.00 90.94 166 LYS A C 1
ATOM 1277 O O . LYS A 1 166 ? -33.404 -10.592 45.358 1.00 90.94 166 LYS A O 1
ATOM 1282 N N . GLY A 1 167 ? -31.826 -9.080 44.865 1.00 88.75 167 GLY A N 1
ATOM 1283 C CA . GLY A 1 167 ? -30.884 -9.505 45.910 1.00 88.75 167 GLY A CA 1
ATOM 1284 C C . GLY A 1 167 ? -30.146 -10.822 45.628 1.00 88.75 167 GLY A C 1
ATOM 1285 O O . GLY A 1 167 ? -29.556 -11.391 46.544 1.00 88.75 167 GLY A O 1
ATOM 1286 N N . LYS A 1 168 ? -30.173 -11.319 44.384 1.00 93.31 168 LYS A N 1
ATOM 1287 C CA . LYS A 1 168 ? -29.207 -12.296 43.872 1.00 93.31 168 LYS A CA 1
ATOM 1288 C C . LYS A 1 168 ? -28.141 -11.552 43.078 1.00 93.31 168 LYS A C 1
ATOM 1290 O O . LYS A 1 168 ? -28.495 -10.806 42.169 1.00 93.31 168 LYS A O 1
ATOM 1295 N N . THR A 1 169 ? -26.878 -11.815 43.383 1.00 94.12 169 THR A N 1
ATOM 1296 C CA . THR A 1 169 ? -25.726 -11.259 42.667 1.00 94.12 169 THR A CA 1
ATOM 1297 C C . THR A 1 169 ? -25.065 -12.341 41.819 1.00 94.12 169 THR A C 1
ATOM 1299 O O . THR A 1 169 ? -24.943 -13.484 42.262 1.00 94.12 169 THR A O 1
ATOM 1302 N N . TRP A 1 170 ? -24.634 -11.972 40.618 1.00 94.00 170 TRP A N 1
ATOM 1303 C CA . TRP A 1 170 ? -23.817 -12.774 39.709 1.00 94.00 170 TRP A CA 1
ATOM 1304 C C . TRP A 1 170 ? -22.611 -11.953 39.233 1.00 94.00 170 TRP A C 1
ATOM 1306 O O . TRP A 1 170 ? -22.560 -10.739 39.433 1.00 94.00 170 TRP A O 1
ATOM 1316 N N . VAL A 1 171 ? -21.629 -12.618 38.623 1.00 93.38 171 VAL A N 1
ATOM 1317 C CA . VAL A 1 171 ? -20.480 -11.977 37.967 1.00 93.38 171 VAL A CA 1
ATOM 1318 C C . VAL A 1 171 ? -20.437 -12.439 36.517 1.00 93.38 171 VAL A C 1
ATOM 1320 O O . VAL A 1 171 ? -20.718 -13.603 36.245 1.00 93.38 171 VAL A O 1
ATOM 1323 N N . HIS A 1 172 ? -20.098 -11.528 35.611 1.00 92.69 172 HIS A N 1
ATOM 1324 C CA . HIS A 1 172 ? -19.943 -11.784 34.183 1.00 92.69 172 HIS A CA 1
ATOM 1325 C C . HIS A 1 172 ? -18.731 -11.031 33.622 1.00 92.69 172 HI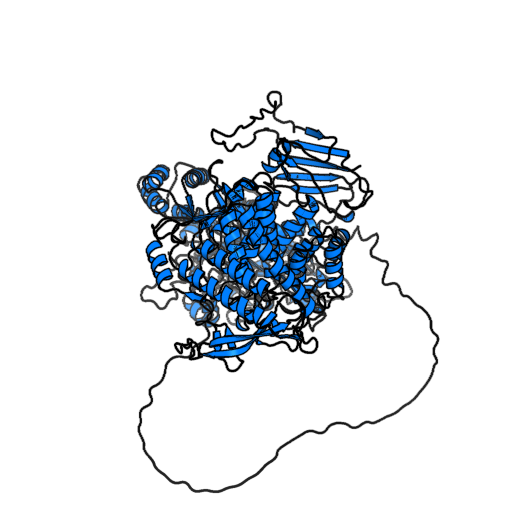S A C 1
ATOM 1327 O O . HIS A 1 172 ? -18.361 -9.968 34.129 1.00 92.69 172 HIS A O 1
ATOM 1333 N N . GLN A 1 173 ? -18.134 -11.572 32.561 1.00 93.62 173 GLN A N 1
ATOM 1334 C CA . GLN A 1 173 ? -17.115 -10.904 31.755 1.00 93.62 173 GLN A CA 1
ATOM 1335 C C . GLN A 1 173 ? -17.484 -11.067 30.267 1.00 93.62 173 GLN A C 1
ATOM 1337 O O . GLN A 1 173 ? -17.197 -12.120 29.685 1.00 93.62 173 GLN A O 1
ATOM 1342 N N . PRO A 1 174 ? -18.122 -10.057 29.643 1.00 93.12 174 PRO A N 1
ATOM 1343 C CA . PRO A 1 174 ? -18.446 -10.094 28.222 1.00 93.12 174 PRO A CA 1
ATOM 1344 C C . PRO A 1 174 ? -17.219 -10.323 27.336 1.00 93.12 174 PRO A C 1
ATOM 1346 O O . PRO A 1 174 ? -16.112 -9.864 27.646 1.00 93.12 174 PRO A O 1
ATOM 1349 N N . PHE A 1 175 ? -17.438 -11.003 26.209 1.00 92.56 175 PHE A N 1
ATOM 1350 C CA . PHE A 1 175 ? -16.447 -11.307 25.166 1.00 92.56 175 PHE A CA 1
ATOM 1351 C C . PHE A 1 175 ? -15.291 -12.234 25.591 1.00 92.56 175 PHE A C 1
ATOM 1353 O O . PHE A 1 175 ? -14.314 -12.385 24.857 1.00 92.56 175 PHE A O 1
ATOM 1360 N N . PHE A 1 176 ? -15.361 -12.859 26.769 1.00 89.62 176 PHE A N 1
ATOM 1361 C CA . PHE A 1 176 ? -14.270 -13.679 27.303 1.00 89.62 176 PHE A CA 1
ATOM 1362 C C . PHE A 1 176 ? -14.338 -15.160 26.855 1.00 89.62 176 PHE A C 1
ATOM 1364 O O . PHE A 1 176 ? -15.444 -15.701 26.742 1.00 89.62 176 PHE A O 1
ATOM 1371 N N . PRO A 1 177 ? -13.196 -15.855 26.643 1.00 79.44 177 PRO A N 1
ATOM 1372 C CA . PRO A 1 177 ? -13.179 -17.253 26.195 1.00 79.44 177 PRO A CA 1
ATOM 1373 C C . PRO A 1 177 ? -13.756 -18.284 27.176 1.00 79.44 177 PRO A C 1
ATOM 1375 O O . PRO A 1 177 ? -14.138 -19.370 26.754 1.00 79.44 177 PRO A O 1
ATOM 1378 N N . GLU A 1 178 ? -13.832 -17.993 28.479 1.00 68.88 178 GLU A N 1
ATOM 1379 C CA . GLU A 1 178 ? -14.371 -18.958 29.453 1.00 68.88 178 GLU A CA 1
ATOM 1380 C C . GLU A 1 178 ? -15.878 -19.198 29.236 1.00 68.88 178 GLU A C 1
ATOM 1382 O O . GLU A 1 178 ? -16.334 -20.342 29.179 1.00 68.88 178 GLU A O 1
ATOM 1387 N N . SER A 1 179 ? -16.645 -18.130 28.988 1.00 59.94 179 SER A N 1
ATOM 1388 C CA . SER A 1 179 ? -18.082 -18.200 28.681 1.00 59.94 179 SER A CA 1
ATOM 1389 C C . SER A 1 179 ? -18.383 -18.722 27.265 1.00 59.94 179 SER A C 1
ATOM 1391 O O . SER A 1 179 ? -19.508 -19.135 26.986 1.00 59.94 179 SER A O 1
ATOM 1393 N N . THR A 1 180 ? -17.379 -18.836 26.387 1.00 58.00 180 THR A N 1
ATOM 1394 C CA . THR A 1 180 ? -17.495 -19.530 25.089 1.00 58.00 180 THR A CA 1
ATOM 1395 C C . THR A 1 180 ? -17.873 -21.012 25.266 1.00 58.00 180 THR A C 1
ATOM 1397 O O . THR A 1 180 ? -18.541 -21.588 24.405 1.00 58.00 180 THR A O 1
ATOM 1400 N N . GLY A 1 181 ? -17.550 -21.631 26.412 1.00 51.28 181 GLY A N 1
ATOM 1401 C CA . GLY A 1 181 ? -17.991 -22.992 26.745 1.00 51.28 181 GLY A CA 1
ATOM 1402 C C . GLY A 1 181 ? -19.517 -23.160 26.831 1.00 51.28 181 GLY A C 1
ATOM 1403 O O . GLY A 1 181 ? -20.032 -24.246 26.558 1.00 51.28 181 GLY A O 1
ATOM 1404 N N . GLU A 1 182 ? -20.256 -22.090 27.137 1.00 50.44 182 GLU A N 1
ATOM 1405 C CA . GLU A 1 182 ? -21.721 -22.109 27.263 1.00 50.44 182 GLU A CA 1
ATOM 1406 C C . GLU A 1 182 ? -22.441 -21.975 25.903 1.00 50.44 182 GLU A C 1
ATOM 1408 O O . GLU A 1 182 ? -23.619 -22.315 25.781 1.00 50.44 182 GLU A O 1
ATOM 1413 N N . LEU A 1 183 ? -21.718 -21.595 24.838 1.00 50.12 183 LEU A N 1
ATOM 1414 C CA . LEU A 1 183 ? -22.223 -21.539 23.455 1.00 50.12 183 LEU A CA 1
ATOM 1415 C C . LEU A 1 183 ? -22.428 -22.934 22.822 1.00 50.12 183 LEU A C 1
ATOM 1417 O O . LEU A 1 183 ? -23.032 -23.064 21.748 1.00 50.12 183 LEU A O 1
ATOM 1421 N N . VAL A 1 184 ? -21.916 -23.997 23.454 1.00 46.62 184 VAL A N 1
ATOM 1422 C CA . VAL A 1 184 ? -21.832 -25.345 22.870 1.00 46.62 184 VAL A CA 1
ATOM 1423 C C . VAL A 1 184 ? -23.106 -26.167 23.118 1.00 46.62 184 VAL A C 1
ATOM 1425 O O . VAL A 1 184 ? -23.160 -27.044 23.974 1.00 46.62 184 VAL A O 1
ATOM 1428 N N . LYS A 1 185 ? -24.123 -25.913 22.282 1.00 43.59 185 LYS A N 1
ATOM 1429 C CA . LYS A 1 185 ? -25.269 -26.801 21.972 1.00 43.59 185 LYS A CA 1
ATOM 1430 C C . LYS A 1 185 ? -25.926 -27.523 23.168 1.00 43.59 185 LYS A C 1
ATOM 1432 O O . LYS A 1 185 ? -25.720 -28.719 23.375 1.00 43.59 185 LYS A O 1
ATOM 1437 N N . GLN A 1 186 ? -26.876 -26.854 23.824 1.00 42.94 186 GLN A N 1
ATOM 1438 C CA . GLN A 1 186 ? -28.005 -27.553 24.457 1.00 42.94 186 GLN A CA 1
ATOM 1439 C C . GLN A 1 186 ? -29.199 -27.654 23.488 1.00 42.94 186 GLN A C 1
ATOM 1441 O O . GLN A 1 186 ? -29.333 -26.853 22.560 1.00 42.94 186 GLN A O 1
ATOM 1446 N N . GLU A 1 187 ? -30.077 -28.641 23.696 1.00 43.06 187 GLU A N 1
ATOM 1447 C CA . GLU A 1 187 ? -31.305 -28.838 22.908 1.00 43.06 187 GLU A CA 1
ATOM 1448 C C . GLU A 1 187 ? -32.347 -27.743 23.222 1.00 43.06 187 GLU A C 1
ATOM 1450 O O . GLU A 1 187 ? -33.284 -27.950 23.990 1.00 43.06 187 GLU A O 1
ATOM 1455 N N . GLY A 1 188 ? -32.170 -26.554 22.638 1.00 53.16 188 GLY A N 1
ATOM 1456 C CA . GLY A 1 188 ? -33.092 -25.423 22.809 1.00 53.16 188 GLY A CA 1
ATOM 1457 C C . GLY A 1 188 ? -32.732 -24.145 22.042 1.00 53.16 188 GLY A C 1
ATOM 1458 O O . GLY A 1 188 ? -33.631 -23.375 21.724 1.00 53.16 188 GLY A O 1
ATOM 1459 N N . GLY A 1 189 ? -31.454 -23.935 21.708 1.00 56.41 189 GLY A N 1
ATOM 1460 C CA . GLY A 1 189 ? -30.952 -22.724 21.041 1.00 56.41 189 GLY A CA 1
ATOM 1461 C C . GLY A 1 189 ? -29.630 -22.242 21.651 1.00 56.41 189 GLY A C 1
ATOM 1462 O O . GLY A 1 189 ? -29.154 -22.824 22.627 1.00 56.41 189 GLY A O 1
ATOM 1463 N N . ARG A 1 190 ? -29.029 -21.188 21.080 1.00 60.06 190 ARG A N 1
ATOM 1464 C CA . ARG A 1 190 ? -27.906 -20.462 21.700 1.00 60.06 190 ARG A CA 1
ATOM 1465 C C . ARG A 1 190 ? -28.454 -19.336 22.577 1.00 60.06 190 ARG A C 1
ATOM 1467 O O . ARG A 1 190 ? -29.127 -18.457 22.051 1.00 60.06 190 ARG A O 1
ATOM 1474 N N . LYS A 1 191 ? -28.130 -19.385 23.873 1.00 72.50 191 LYS A N 1
ATOM 1475 C CA . LYS A 1 191 ? -28.498 -18.395 24.908 1.00 72.50 191 LYS A CA 1
ATOM 1476 C C . LYS A 1 191 ? -27.582 -17.167 24.943 1.00 72.50 191 LYS A C 1
ATOM 1478 O O . LYS A 1 191 ? -27.871 -16.203 25.637 1.00 72.50 191 LYS A O 1
ATOM 1483 N N . MET A 1 192 ? -26.454 -17.225 24.241 1.00 82.88 192 MET A N 1
ATOM 1484 C CA . MET A 1 192 ? -25.532 -16.109 24.063 1.00 82.88 192 MET A CA 1
ATOM 1485 C C . MET A 1 192 ? -25.060 -16.100 22.605 1.00 82.88 192 MET A C 1
ATOM 1487 O O . MET A 1 192 ? -24.969 -17.170 21.993 1.00 82.88 192 MET A O 1
ATOM 1491 N N . ARG A 1 193 ? -24.828 -14.914 22.035 1.00 87.75 193 ARG A N 1
ATOM 1492 C CA . ARG A 1 193 ? -24.429 -14.695 20.629 1.00 87.75 193 ARG A CA 1
ATOM 1493 C C . ARG A 1 193 ? -23.394 -13.572 20.565 1.00 87.75 193 ARG A C 1
ATOM 1495 O O . ARG A 1 193 ? -23.562 -12.583 21.276 1.00 87.75 193 ARG A O 1
ATOM 1502 N N . ARG A 1 194 ? -22.343 -13.704 19.745 1.00 91.44 194 ARG A N 1
ATOM 1503 C CA . ARG A 1 194 ? -21.227 -12.734 19.669 1.00 91.44 194 ARG A CA 1
ATOM 1504 C C . ARG A 1 194 ? -20.972 -12.238 18.247 1.00 91.44 194 ARG A C 1
ATOM 1506 O O . ARG A 1 194 ? -20.306 -12.899 17.458 1.00 91.44 194 ARG A O 1
ATOM 1513 N N . ASN A 1 195 ? -21.462 -11.051 17.905 1.00 94.44 195 ASN A N 1
ATOM 1514 C CA . ASN A 1 195 ? -21.346 -10.484 16.557 1.00 94.44 195 ASN A CA 1
ATOM 1515 C C . ASN A 1 195 ? -20.311 -9.351 16.504 1.00 94.44 195 ASN A C 1
ATOM 1517 O O . ASN A 1 195 ? -20.196 -8.567 17.443 1.00 94.44 195 ASN A O 1
ATOM 1521 N N . MET A 1 196 ? -19.571 -9.259 15.399 1.00 96.88 196 MET A N 1
ATOM 1522 C CA . MET A 1 196 ? -18.623 -8.182 15.109 1.00 96.88 196 MET A CA 1
ATOM 1523 C C . MET A 1 196 ? -19.107 -7.397 13.887 1.00 96.88 196 MET A C 1
ATOM 1525 O O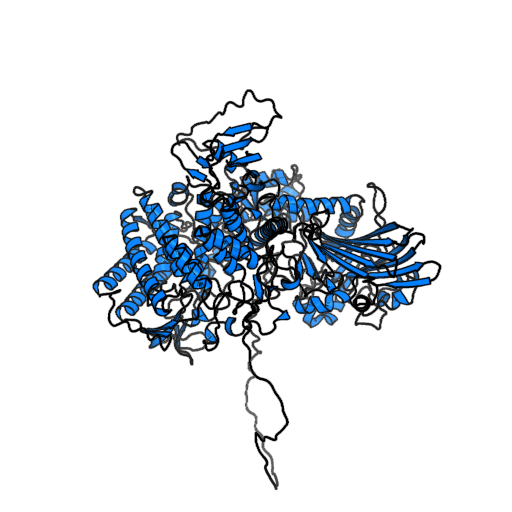 . MET A 1 196 ? -19.348 -7.976 12.831 1.00 96.88 196 MET A O 1
ATOM 1529 N N . HIS A 1 197 ? -19.237 -6.082 14.032 1.00 97.50 197 HIS A N 1
ATOM 1530 C CA . HIS A 1 197 ? -19.645 -5.142 12.994 1.00 97.50 197 HIS A CA 1
ATOM 1531 C C . HIS A 1 197 ? -18.424 -4.316 12.579 1.00 97.50 197 HIS A C 1
ATOM 1533 O O . HIS A 1 197 ? -17.852 -3.596 13.401 1.00 97.50 197 HIS A O 1
ATOM 1539 N N . ILE A 1 198 ? -18.014 -4.438 11.315 1.00 96.12 198 ILE A N 1
ATOM 1540 C CA . ILE A 1 198 ? -16.785 -3.832 10.788 1.00 96.12 198 ILE A CA 1
ATOM 1541 C C . ILE A 1 198 ? -17.148 -2.657 9.874 1.00 96.12 198 ILE A C 1
ATOM 1543 O O . ILE A 1 198 ? -17.763 -2.847 8.820 1.00 96.12 198 ILE A O 1
ATOM 1547 N N . GLY A 1 199 ? -16.775 -1.445 10.291 1.00 94.25 199 GLY A N 1
ATOM 1548 C CA . GLY A 1 199 ? -16.803 -0.227 9.484 1.00 94.25 199 GLY A CA 1
ATOM 1549 C C . GLY A 1 199 ? -15.401 0.175 9.008 1.00 94.25 199 GLY A C 1
ATOM 1550 O O . GLY A 1 199 ? -14.402 -0.447 9.358 1.00 94.25 199 GLY A O 1
ATOM 1551 N N . MET A 1 200 ? -15.312 1.245 8.214 1.00 92.94 200 MET A N 1
ATOM 1552 C CA . MET A 1 200 ? -14.033 1.689 7.627 1.00 92.94 200 MET A CA 1
ATOM 1553 C C . MET A 1 200 ? -13.127 2.449 8.609 1.00 92.94 200 MET A C 1
ATOM 1555 O O . MET A 1 200 ? -11.915 2.499 8.408 1.00 92.94 200 MET A O 1
ATOM 1559 N N . ASN A 1 201 ? -13.716 3.038 9.656 1.00 94.06 201 ASN A N 1
ATOM 1560 C CA . ASN A 1 201 ? -13.027 3.749 10.741 1.00 94.06 201 ASN A CA 1
ATOM 1561 C C . ASN A 1 201 ? -13.594 3.400 12.132 1.00 94.06 201 ASN A C 1
ATOM 1563 O O . ASN A 1 201 ? -13.285 4.061 13.120 1.00 94.06 201 ASN A O 1
ATOM 1567 N N . GLU A 1 202 ? -14.451 2.377 12.215 1.00 95.69 202 GLU A N 1
ATOM 1568 C CA . GLU A 1 202 ? -14.992 1.899 13.485 1.00 95.69 202 GLU A CA 1
ATOM 1569 C C . GLU A 1 202 ? -15.128 0.376 13.533 1.00 95.69 202 GLU A C 1
ATOM 1571 O O . GLU A 1 202 ? -15.336 -0.284 12.513 1.00 95.69 202 GLU A O 1
ATOM 1576 N N . LEU A 1 203 ? -15.054 -0.168 14.745 1.00 97.88 203 LEU A N 1
ATOM 1577 C CA . LEU A 1 203 ? -15.305 -1.573 15.052 1.00 97.88 203 LEU A CA 1
ATOM 1578 C C . LEU A 1 203 ? -16.290 -1.650 16.217 1.00 97.88 203 LEU A C 1
ATOM 1580 O O . LEU A 1 203 ? -16.045 -1.048 17.259 1.00 97.88 203 LEU A O 1
ATOM 1584 N N . GLU A 1 204 ? -17.370 -2.417 16.085 1.00 98.25 204 GLU A N 1
ATOM 1585 C CA . GLU A 1 204 ? -18.296 -2.675 17.191 1.00 98.25 204 GLU A CA 1
ATOM 1586 C C . GLU A 1 204 ? -18.482 -4.179 17.409 1.00 98.25 204 GLU A C 1
ATOM 1588 O O . GLU A 1 204 ? -18.934 -4.895 16.519 1.00 98.25 204 GLU A O 1
ATOM 1593 N N . ILE A 1 205 ? -18.176 -4.660 18.612 1.00 98.12 205 ILE A N 1
ATOM 1594 C CA . ILE A 1 205 ? -18.502 -6.025 19.046 1.00 98.12 205 ILE A CA 1
ATOM 1595 C C . ILE A 1 205 ? -19.748 -6.011 19.932 1.00 98.12 205 ILE A C 1
ATOM 1597 O O . ILE A 1 205 ? -19.915 -5.116 20.760 1.00 98.12 205 ILE A O 1
ATOM 1601 N N . ARG A 1 206 ? -20.625 -7.003 19.759 1.00 97.19 206 ARG A N 1
ATOM 1602 C CA . ARG A 1 206 ? -21.893 -7.161 20.485 1.00 97.19 206 ARG A CA 1
ATOM 1603 C C . ARG A 1 206 ? -22.005 -8.560 21.067 1.00 97.19 206 ARG A C 1
ATOM 1605 O O . ARG A 1 206 ? -21.803 -9.538 20.352 1.00 97.19 206 ARG A O 1
ATOM 1612 N N . GLU A 1 207 ? -22.340 -8.642 22.346 1.00 95.06 207 GLU A N 1
ATOM 1613 C CA . GLU A 1 207 ? -22.715 -9.865 23.042 1.00 95.06 207 GLU A CA 1
ATOM 1614 C C . GLU A 1 207 ? -24.158 -9.725 23.529 1.00 95.06 207 GLU A C 1
ATOM 1616 O O . GLU A 1 207 ? -24.456 -8.900 24.391 1.00 95.06 207 GLU A O 1
ATOM 1621 N N . GLU A 1 208 ? -25.046 -10.538 22.969 1.00 92.69 208 GLU A N 1
ATOM 1622 C CA . GLU A 1 208 ? -26.421 -10.703 23.446 1.00 92.69 208 GLU A CA 1
ATOM 1623 C C . GLU A 1 208 ? -26.425 -11.881 24.426 1.00 92.69 208 GLU A C 1
ATOM 1625 O O . GLU A 1 208 ? -25.938 -12.955 24.058 1.00 92.69 208 GLU A O 1
ATOM 1630 N N . ASN A 1 209 ? -26.937 -11.717 25.652 1.00 91.00 209 ASN A N 1
ATOM 1631 C CA . ASN A 1 209 ? -26.956 -12.779 26.668 1.00 91.00 209 ASN A CA 1
ATOM 1632 C C . ASN A 1 209 ? -28.358 -12.963 27.277 1.00 91.00 209 ASN A C 1
ATOM 1634 O O . ASN A 1 209 ? -28.747 -12.299 28.244 1.00 91.00 209 ASN A O 1
ATOM 1638 N N . ASP A 1 210 ? -29.094 -13.929 26.722 1.00 88.38 210 ASP A N 1
ATOM 1639 C CA . ASP A 1 210 ? -30.464 -14.292 27.100 1.00 88.38 210 ASP A CA 1
ATOM 1640 C C . ASP A 1 210 ? -30.547 -14.931 28.505 1.00 88.38 210 ASP A C 1
ATOM 1642 O O . ASP A 1 210 ? -31.620 -14.959 29.103 1.00 88.38 210 ASP A O 1
ATOM 1646 N N . ASP A 1 211 ? -29.440 -15.466 29.040 1.00 87.25 211 ASP A N 1
ATOM 1647 C CA . ASP A 1 211 ? -29.400 -16.124 30.359 1.00 87.25 211 ASP A CA 1
ATOM 1648 C C . ASP A 1 211 ? -29.128 -15.148 31.516 1.00 87.25 211 ASP A C 1
ATOM 1650 O O . ASP A 1 211 ? -29.453 -15.448 32.671 1.00 87.25 211 ASP A O 1
ATOM 1654 N N . LEU A 1 212 ? -28.566 -13.973 31.213 1.00 90.44 212 LEU A N 1
ATOM 1655 C CA . LEU A 1 212 ? -28.379 -12.862 32.151 1.00 90.44 212 LEU A CA 1
ATOM 1656 C C . LEU A 1 212 ? -29.317 -11.677 31.876 1.00 90.44 212 LEU A C 1
ATOM 1658 O O . LEU A 1 212 ? -29.235 -10.675 32.592 1.00 90.44 212 LEU A O 1
ATOM 1662 N N . ASP A 1 213 ? -30.192 -11.767 30.871 1.00 94.00 213 ASP A N 1
ATOM 1663 C CA . ASP A 1 213 ? -30.990 -10.662 30.319 1.00 94.00 213 ASP A CA 1
ATOM 1664 C C . ASP A 1 213 ? -30.162 -9.353 30.209 1.00 94.00 213 ASP A C 1
ATOM 1666 O O . ASP A 1 213 ? -30.531 -8.295 30.742 1.00 94.00 213 ASP A O 1
ATOM 1670 N N . LEU A 1 214 ? -28.963 -9.452 29.635 1.00 94.56 214 LEU A N 1
ATOM 1671 C CA . LEU A 1 214 ? -28.013 -8.350 29.511 1.00 94.56 214 LEU A CA 1
ATOM 1672 C C . LEU A 1 214 ? -27.387 -8.392 28.123 1.00 94.56 214 LEU A C 1
ATOM 1674 O O . LEU A 1 214 ? -26.689 -9.349 27.802 1.00 94.56 214 LEU A O 1
ATOM 1678 N N . ASP A 1 215 ? -27.532 -7.306 27.374 1.00 96.75 215 ASP A N 1
ATOM 1679 C CA . ASP A 1 215 ? -26.727 -7.090 26.176 1.00 96.75 215 ASP A CA 1
ATOM 1680 C C . ASP A 1 215 ? -25.554 -6.167 26.516 1.00 96.75 215 ASP A C 1
ATOM 1682 O O . ASP A 1 215 ? -25.707 -5.184 27.254 1.00 96.75 215 ASP A O 1
ATOM 1686 N N . ALA A 1 216 ? -24.385 -6.473 25.962 1.00 97.56 216 ALA A N 1
ATOM 1687 C CA . ALA A 1 216 ? -23.186 -5.654 26.053 1.00 97.56 216 ALA A CA 1
ATOM 1688 C C . ALA A 1 216 ? -22.645 -5.361 24.648 1.00 97.56 216 ALA A C 1
ATOM 1690 O O . ALA A 1 216 ? -22.526 -6.269 23.827 1.00 97.56 216 ALA A O 1
ATOM 1691 N N . SER A 1 217 ? -22.257 -4.118 24.368 1.00 98.31 217 SER A N 1
ATOM 1692 C CA . SER A 1 217 ? -21.473 -3.788 23.172 1.00 98.31 217 SER A CA 1
ATOM 1693 C C . SER A 1 217 ? -20.251 -2.944 23.503 1.00 98.31 217 SER A C 1
ATOM 1695 O O . SER A 1 217 ? -20.242 -2.212 24.493 1.00 98.31 217 SER A O 1
ATOM 1697 N N . VAL A 1 218 ? -19.205 -3.062 22.683 1.00 98.56 218 VAL A N 1
ATOM 1698 C CA . VAL A 1 218 ? -18.016 -2.204 22.747 1.00 98.56 218 VAL A CA 1
ATOM 1699 C C . VAL A 1 218 ? -17.730 -1.664 21.351 1.00 98.56 218 VAL A C 1
ATOM 1701 O O . VAL A 1 218 ? -17.441 -2.436 20.436 1.00 98.56 218 VAL A O 1
ATOM 1704 N N . GLN A 1 219 ? -17.822 -0.345 21.198 1.00 98.44 219 GLN A N 1
ATOM 1705 C CA . GLN A 1 219 ? -17.542 0.394 19.965 1.00 98.44 219 GLN A CA 1
ATOM 1706 C C . GLN A 1 219 ? -16.179 1.092 20.071 1.00 98.44 219 GLN A C 1
ATOM 1708 O O . GLN A 1 219 ? -15.879 1.706 21.097 1.00 98.44 219 GLN A O 1
ATOM 1713 N N . TYR A 1 220 ? -15.384 1.030 19.006 1.00 98.44 220 TYR A N 1
ATOM 1714 C CA . TYR A 1 220 ? -14.049 1.614 18.880 1.00 98.44 220 TYR A CA 1
ATOM 1715 C C . TYR A 1 220 ? -13.962 2.513 17.647 1.00 98.44 220 TYR A C 1
ATOM 1717 O O . TYR A 1 220 ? -14.395 2.086 16.580 1.00 98.44 220 TYR A O 1
ATOM 1725 N N . TYR A 1 221 ? -13.354 3.695 17.769 1.00 97.38 221 TYR A N 1
ATOM 1726 C CA . TYR A 1 221 ? -12.984 4.560 16.638 1.00 97.38 221 TYR A CA 1
ATOM 1727 C C . TYR A 1 221 ? -11.835 5.511 17.011 1.00 97.38 221 TYR A C 1
ATOM 1729 O O . TYR A 1 221 ? -11.622 5.820 18.188 1.00 97.38 221 TYR A O 1
ATOM 1737 N N . GLU A 1 222 ? -11.080 5.963 16.011 1.00 95.12 222 GLU A N 1
ATOM 1738 C CA . GLU A 1 222 ? -9.994 6.944 16.164 1.00 95.12 222 GLU A CA 1
ATOM 1739 C C . GLU A 1 222 ? -10.557 8.379 16.151 1.00 95.12 222 GLU A C 1
ATOM 1741 O O . GLU A 1 222 ? -11.553 8.648 15.482 1.00 95.12 222 GLU A O 1
ATOM 1746 N N . VAL A 1 223 ? -9.947 9.307 16.898 1.00 95.38 223 VAL A N 1
ATOM 1747 C CA . VAL A 1 223 ? -10.379 10.718 16.969 1.00 95.38 223 VAL A CA 1
ATOM 1748 C C . VAL A 1 223 ? -9.773 11.529 15.813 1.00 95.38 223 VAL A C 1
ATOM 1750 O O . VAL A 1 223 ? -8.551 11.671 15.765 1.00 95.38 223 VAL A O 1
ATOM 1753 N N . PRO A 1 224 ? -10.584 12.108 14.907 1.00 95.00 224 PRO A N 1
ATOM 1754 C CA . PRO A 1 224 ? -10.092 12.967 13.834 1.00 95.00 224 PRO A CA 1
ATOM 1755 C C . PRO A 1 224 ? -10.038 14.453 14.233 1.00 95.00 224 PRO A C 1
ATOM 1757 O O . PRO A 1 224 ? -10.756 14.915 15.121 1.00 95.00 224 PRO A O 1
ATOM 1760 N N . ASN A 1 225 ? -9.237 15.223 13.496 1.00 93.62 225 ASN A N 1
ATOM 1761 C CA . ASN A 1 225 ? -9.148 16.687 13.518 1.00 93.62 225 ASN A CA 1
ATOM 1762 C C . ASN A 1 225 ? -8.797 17.323 14.883 1.00 93.62 225 ASN A C 1
ATOM 1764 O O . ASN A 1 225 ? -9.154 18.473 15.122 1.00 93.62 225 ASN A O 1
ATOM 1768 N N . GLU A 1 226 ? -8.093 16.599 15.758 1.00 93.44 226 GLU A N 1
ATOM 1769 C CA . GLU A 1 226 ? -7.553 17.106 17.032 1.00 93.44 226 GLU A CA 1
ATOM 1770 C C . GLU A 1 226 ? -6.016 17.077 17.035 1.00 93.44 226 GLU A C 1
ATOM 1772 O O . GLU A 1 226 ? -5.398 16.217 16.404 1.00 93.44 226 GLU A O 1
ATOM 1777 N N . ASP A 1 227 ? -5.367 18.000 17.753 1.00 89.62 227 ASP A N 1
ATOM 1778 C CA . ASP A 1 227 ? -3.897 18.090 17.788 1.00 89.62 227 ASP A CA 1
ATOM 1779 C C . ASP A 1 227 ? -3.220 16.942 18.566 1.00 89.62 227 ASP A C 1
ATOM 1781 O O . ASP A 1 227 ? -2.029 16.673 18.370 1.00 89.62 227 ASP A O 1
ATOM 1785 N N . PHE A 1 228 ? -3.990 16.202 19.365 1.00 91.25 228 PHE A N 1
ATOM 1786 C CA . PHE A 1 228 ? -3.609 14.958 20.027 1.00 91.25 228 PHE A CA 1
ATOM 1787 C C . PHE A 1 228 ? -4.226 13.732 19.334 1.00 91.25 228 PHE A C 1
ATOM 1789 O O . PHE A 1 228 ? -5.382 13.742 18.920 1.00 91.25 228 PHE A O 1
ATOM 1796 N N . GLY A 1 229 ? -3.471 12.632 19.278 1.00 92.44 229 GLY A N 1
ATOM 1797 C CA . GLY A 1 229 ? -4.002 11.336 18.854 1.00 92.44 229 GLY A CA 1
ATOM 1798 C C . GLY A 1 229 ? -4.688 10.607 20.010 1.00 92.44 229 GLY A C 1
ATOM 1799 O O . GLY A 1 229 ? -4.089 10.436 21.078 1.00 92.44 229 GLY A O 1
ATOM 1800 N N . ALA A 1 230 ? -5.922 10.149 19.787 1.00 95.38 230 ALA A N 1
ATOM 1801 C CA . ALA A 1 230 ? -6.697 9.352 20.737 1.00 95.38 230 ALA A CA 1
ATOM 1802 C C . ALA A 1 230 ? -7.575 8.292 20.043 1.00 95.38 230 ALA A C 1
ATOM 1804 O O . ALA A 1 230 ? -8.026 8.482 18.914 1.00 95.38 230 ALA A O 1
ATOM 1805 N N . ILE A 1 231 ? -7.854 7.197 20.754 1.00 96.81 231 ILE A N 1
ATOM 1806 C CA . ILE A 1 231 ? -8.913 6.230 20.438 1.00 96.81 231 ILE A CA 1
ATOM 1807 C C . ILE A 1 231 ? -10.037 6.370 21.471 1.00 96.81 231 ILE A C 1
ATOM 1809 O O . ILE A 1 231 ? -9.777 6.498 22.673 1.00 96.81 231 ILE A O 1
ATOM 1813 N N . ILE A 1 232 ? -11.287 6.328 21.012 1.00 98.06 232 ILE A N 1
ATOM 1814 C CA . ILE A 1 232 ? -12.469 6.247 21.872 1.00 98.06 232 ILE A CA 1
ATOM 1815 C C . ILE A 1 232 ? -12.933 4.793 21.948 1.00 98.06 232 ILE A C 1
ATOM 1817 O O . ILE A 1 232 ? -12.970 4.083 20.942 1.00 98.06 232 ILE A O 1
ATOM 1821 N N . ARG A 1 233 ? -13.318 4.361 23.150 1.00 98.19 233 ARG A N 1
ATOM 1822 C CA . ARG A 1 233 ? -13.934 3.066 23.441 1.00 98.19 233 ARG A CA 1
ATOM 1823 C C . ARG A 1 233 ? -15.227 3.289 24.228 1.00 98.19 233 ARG A C 1
ATOM 1825 O O . ARG A 1 233 ? -15.179 3.775 25.357 1.00 98.19 233 ARG A O 1
ATOM 1832 N N . ARG A 1 234 ? -16.371 2.919 23.648 1.00 98.31 234 ARG A N 1
ATOM 1833 C CA . ARG A 1 234 ? -17.712 3.086 24.237 1.00 98.31 234 ARG A CA 1
ATOM 1834 C C . ARG A 1 234 ? -18.292 1.722 24.603 1.00 98.31 234 ARG A C 1
ATOM 1836 O O . ARG A 1 234 ? -18.596 0.935 23.710 1.00 98.31 234 ARG A O 1
ATOM 1843 N N . THR A 1 235 ? -18.438 1.444 25.895 1.00 98.62 235 THR A N 1
ATOM 1844 C CA . THR A 1 235 ? -18.985 0.188 26.431 1.00 98.62 235 THR A CA 1
ATOM 1845 C C . THR A 1 235 ? -20.445 0.390 26.824 1.00 98.62 235 THR A C 1
ATOM 1847 O O . THR A 1 235 ? -20.728 0.995 27.859 1.00 98.62 235 THR A O 1
ATOM 1850 N N . THR A 1 236 ? -21.383 -0.111 26.023 1.00 98.56 236 THR A N 1
ATOM 1851 C CA . THR A 1 236 ? -22.825 0.005 26.299 1.00 98.56 236 THR A CA 1
ATOM 1852 C C . THR A 1 236 ? -23.335 -1.245 27.004 1.00 98.56 236 THR A C 1
ATOM 1854 O O . THR A 1 236 ? -23.127 -2.352 26.514 1.00 98.56 236 THR A O 1
ATOM 1857 N N . LEU A 1 237 ? -24.043 -1.082 28.124 1.00 98.44 237 LEU A N 1
ATOM 1858 C CA . LEU A 1 237 ? -24.710 -2.165 28.858 1.00 98.44 237 LEU A CA 1
ATOM 1859 C C . LEU A 1 237 ? -26.225 -1.934 28.866 1.00 98.44 237 LEU A C 1
ATOM 1861 O O . LEU A 1 237 ? -26.668 -0.871 29.300 1.00 98.44 237 LEU A O 1
ATOM 1865 N N . THR A 1 238 ? -27.017 -2.919 28.431 1.00 98.25 238 THR A N 1
ATOM 1866 C CA . THR A 1 238 ? -28.483 -2.810 28.283 1.00 98.25 238 THR A CA 1
ATOM 1867 C C . THR A 1 238 ? -29.214 -3.912 29.044 1.00 98.25 238 THR A C 1
ATOM 1869 O O . THR A 1 238 ? -29.020 -5.096 28.785 1.00 98.25 238 THR A O 1
ATOM 1872 N N . ASN A 1 239 ? -30.100 -3.533 29.968 1.00 97.81 239 ASN A N 1
ATOM 1873 C CA . ASN A 1 239 ? -30.915 -4.481 30.732 1.00 97.81 239 ASN A CA 1
ATOM 1874 C C . ASN A 1 239 ? -32.141 -4.928 29.915 1.00 97.81 239 ASN A C 1
ATOM 1876 O O . ASN A 1 239 ? -33.158 -4.229 29.891 1.00 97.81 239 ASN A O 1
ATOM 1880 N N . THR A 1 240 ? -32.064 -6.092 29.266 1.00 96.50 240 THR A N 1
ATOM 1881 C CA . THR A 1 240 ? -33.123 -6.609 28.379 1.00 96.50 240 THR A CA 1
ATOM 1882 C C . THR A 1 240 ? -34.282 -7.295 29.114 1.00 96.50 240 THR A C 1
ATOM 1884 O O . THR A 1 240 ? -35.305 -7.587 28.500 1.00 96.50 240 THR A O 1
ATOM 1887 N N . HIS A 1 241 ? -34.199 -7.480 30.438 1.00 95.56 241 HIS A N 1
ATOM 1888 C CA . HIS A 1 241 ? -35.271 -8.104 31.222 1.00 95.56 241 HIS A CA 1
ATOM 1889 C C . HIS A 1 241 ? -36.562 -7.250 31.251 1.00 95.56 241 HIS A C 1
ATOM 1891 O O . HIS A 1 241 ? -36.595 -6.200 31.890 1.00 95.56 241 HIS A O 1
ATOM 1897 N N . ASP A 1 242 ? -37.688 -7.795 30.764 1.00 93.88 242 ASP A N 1
ATOM 1898 C CA . ASP A 1 242 ? -39.041 -7.186 30.685 1.00 93.88 242 ASP A CA 1
ATOM 1899 C C . ASP A 1 242 ? -39.493 -6.282 31.859 1.00 93.88 242 ASP A C 1
ATOM 1901 O O . ASP A 1 242 ? -40.160 -5.267 31.658 1.00 93.88 242 ASP A O 1
ATOM 1905 N N . SER A 1 243 ? -39.256 -6.699 33.111 1.00 94.69 243 SER A N 1
ATOM 1906 C CA . SER A 1 243 ? -39.859 -6.082 34.306 1.00 94.69 243 SER A CA 1
ATOM 1907 C C . SER A 1 243 ? -38.964 -5.949 35.551 1.00 94.69 243 SER A C 1
ATOM 1909 O O . SER A 1 243 ? -39.453 -5.495 36.588 1.00 94.69 243 SER A O 1
ATOM 1911 N N . GLU A 1 244 ? -37.674 -6.300 35.493 1.00 96.06 244 GLU A N 1
ATOM 1912 C CA . GLU A 1 244 ? -36.759 -6.227 36.644 1.00 96.06 244 GLU A CA 1
ATOM 1913 C C . GLU A 1 244 ? -35.650 -5.187 36.460 1.00 96.06 244 GLU A C 1
ATOM 1915 O O . GLU A 1 244 ? -34.956 -5.162 35.447 1.00 96.06 244 GLU A O 1
ATOM 1920 N N . THR A 1 245 ? -35.449 -4.347 37.477 1.00 96.88 245 THR A N 1
ATOM 1921 C CA . THR A 1 245 ? -34.286 -3.456 37.572 1.00 96.88 245 THR A CA 1
ATOM 1922 C C . THR A 1 245 ? -33.020 -4.265 37.862 1.00 96.88 245 THR A C 1
ATOM 1924 O O . THR A 1 245 ? -33.036 -5.144 38.727 1.00 96.88 245 THR A O 1
ATOM 1927 N N . LEU A 1 246 ? -31.930 -3.926 37.177 1.00 97.75 246 LEU A N 1
ATOM 1928 C CA . LEU A 1 246 ? -30.589 -4.467 37.374 1.00 97.75 246 LEU A CA 1
ATOM 1929 C C . LEU A 1 246 ? -29.691 -3.409 38.039 1.00 97.75 246 LEU A C 1
ATOM 1931 O O . LEU A 1 246 ? -29.527 -2.309 37.513 1.00 97.75 246 LEU A O 1
ATOM 1935 N N . GLU A 1 247 ? -29.106 -3.740 39.187 1.00 97.88 247 GLU A N 1
ATOM 1936 C CA . GLU A 1 247 ? -28.023 -2.971 39.818 1.00 97.88 247 GLU A CA 1
ATOM 1937 C C . GLU A 1 247 ? -26.677 -3.533 39.331 1.00 97.88 247 GLU A C 1
ATOM 1939 O O . GLU A 1 247 ? -26.524 -4.753 39.262 1.00 97.88 247 GLU A O 1
ATOM 1944 N N . ILE A 1 248 ? -25.711 -2.680 38.977 1.00 97.75 248 ILE A N 1
ATOM 1945 C CA . ILE A 1 248 ? -24.405 -3.092 38.435 1.00 97.75 248 ILE A CA 1
ATOM 1946 C C . ILE A 1 248 ? -23.278 -2.361 39.169 1.00 97.75 248 ILE A C 1
ATOM 1948 O O . ILE A 1 248 ? -23.241 -1.131 39.178 1.00 97.75 248 ILE A O 1
ATOM 1952 N N . GLU A 1 249 ? -22.308 -3.117 39.686 1.00 98.31 249 GLU A N 1
ATOM 1953 C CA . GLU A 1 249 ? -20.927 -2.638 39.815 1.00 98.31 249 GLU A CA 1
ATOM 1954 C C . GLU A 1 249 ? -20.130 -3.097 38.585 1.00 98.31 249 GLU A C 1
ATOM 1956 O O . GLU A 1 249 ? -20.238 -4.263 38.197 1.00 98.31 249 GLU A O 1
ATOM 1961 N N . ALA A 1 250 ? -19.319 -2.222 37.989 1.00 98.00 250 ALA A N 1
ATOM 1962 C CA . ALA A 1 250 ? -18.474 -2.558 36.846 1.00 98.00 250 ALA A CA 1
ATOM 1963 C C . ALA A 1 250 ? -17.052 -1.985 36.960 1.00 98.00 250 ALA A C 1
ATOM 1965 O O . ALA A 1 250 ? -16.844 -0.899 37.505 1.00 98.00 250 ALA A O 1
ATOM 1966 N N . LEU A 1 251 ? -16.090 -2.725 36.404 1.00 98.31 251 LEU A N 1
ATOM 1967 C CA . LEU A 1 251 ? -14.732 -2.268 36.104 1.00 98.31 251 LEU A CA 1
ATOM 1968 C C . LEU A 1 251 ? -14.480 -2.444 34.608 1.00 98.31 251 LEU A C 1
ATOM 1970 O O . LEU A 1 251 ? -14.654 -3.546 34.090 1.00 98.31 251 LEU A O 1
ATOM 1974 N N . ASP A 1 252 ? -14.073 -1.381 33.922 1.00 98.31 252 ASP A N 1
ATOM 1975 C CA . ASP A 1 252 ? -14.011 -1.358 32.460 1.00 98.31 252 ASP A CA 1
ATOM 1976 C C . ASP A 1 252 ? -12.740 -0.660 31.954 1.00 98.31 252 ASP A C 1
ATOM 1978 O O . ASP A 1 252 ? -12.448 0.462 32.365 1.00 98.31 252 ASP A O 1
ATOM 1982 N N . GLY A 1 253 ? -11.948 -1.325 31.104 1.00 97.50 253 GLY A N 1
ATOM 1983 C CA . GLY A 1 253 ? -10.706 -0.753 30.568 1.00 97.50 253 GLY A CA 1
ATOM 1984 C C . GLY A 1 253 ? -9.586 -1.766 30.308 1.00 97.50 253 GLY A C 1
ATOM 1985 O O . GLY A 1 253 ? -9.853 -2.929 30.013 1.00 97.50 253 GLY A O 1
ATOM 1986 N N . MET A 1 254 ? -8.327 -1.315 30.340 1.00 96.69 254 MET A N 1
ATOM 1987 C CA . MET A 1 254 ? -7.160 -2.127 29.951 1.00 96.69 254 MET A CA 1
ATOM 1988 C C . MET A 1 254 ? -6.589 -2.942 31.113 1.00 96.69 254 MET A C 1
ATOM 1990 O O . MET A 1 254 ? -6.303 -2.392 32.180 1.00 96.69 254 MET A O 1
ATOM 1994 N N . ALA A 1 255 ? -6.320 -4.229 30.878 1.00 95.75 255 ALA A N 1
ATOM 1995 C CA . ALA A 1 255 ? -5.688 -5.111 31.858 1.00 95.75 255 ALA A CA 1
ATOM 1996 C C . ALA A 1 255 ? -4.174 -4.878 32.015 1.00 95.75 255 ALA A C 1
ATOM 1998 O O . ALA A 1 255 ? -3.646 -5.066 33.113 1.00 95.75 255 ALA A O 1
ATOM 1999 N N . ARG A 1 256 ? -3.490 -4.422 30.957 1.00 94.81 256 ARG A N 1
ATOM 2000 C CA . ARG A 1 256 ? -2.119 -3.890 30.995 1.00 94.81 256 ARG A CA 1
ATOM 2001 C C . ARG A 1 256 ? -2.031 -2.600 30.181 1.00 94.81 256 ARG A C 1
ATOM 2003 O O . ARG A 1 256 ? -2.604 -2.519 29.101 1.00 94.81 256 ARG A O 1
ATOM 2010 N N . VAL A 1 257 ? -1.278 -1.624 30.681 1.00 96.06 257 VAL A N 1
ATOM 2011 C CA . VAL A 1 257 ? -0.942 -0.376 29.982 1.00 96.06 257 VAL A CA 1
ATOM 2012 C C . VAL A 1 257 ? 0.573 -0.224 29.963 1.00 96.06 257 VAL A C 1
ATOM 2014 O O . VAL A 1 257 ? 1.223 -0.286 31.006 1.00 96.06 257 VAL A O 1
ATOM 2017 N N . LEU A 1 258 ? 1.143 -0.004 28.782 1.00 96.12 258 LEU A N 1
ATOM 2018 C CA . LEU A 1 258 ? 2.537 0.391 28.623 1.00 96.12 258 LEU A CA 1
ATOM 2019 C C . LEU A 1 258 ? 2.671 1.902 28.889 1.00 96.12 258 LEU A C 1
ATOM 2021 O O . LEU A 1 258 ? 1.942 2.686 28.279 1.00 96.12 258 LEU A O 1
ATOM 2025 N N . PRO A 1 259 ? 3.566 2.354 29.785 1.00 96.06 259 PRO A N 1
ATOM 2026 C CA . PRO A 1 259 ? 3.882 3.774 29.937 1.00 96.06 259 PRO A CA 1
ATOM 2027 C C . PRO A 1 259 ? 4.703 4.314 28.757 1.00 96.06 259 PRO A C 1
ATOM 2029 O O . PRO A 1 259 ? 5.533 3.596 28.200 1.00 96.06 259 PRO A O 1
ATOM 2032 N N . TYR A 1 260 ? 4.531 5.595 28.415 1.00 95.88 260 TYR A N 1
ATOM 2033 C CA . TYR A 1 260 ? 5.306 6.228 27.338 1.00 95.88 260 TYR A CA 1
ATOM 2034 C C . TYR A 1 260 ? 6.816 6.199 27.629 1.00 95.88 260 TYR A C 1
ATOM 2036 O O . TYR A 1 260 ? 7.244 6.484 28.752 1.00 95.88 260 TYR A O 1
ATOM 2044 N N . GLY A 1 261 ? 7.618 5.943 26.590 1.00 92.88 261 GLY A N 1
ATOM 2045 C CA . GLY A 1 261 ? 9.086 5.961 26.632 1.00 92.88 261 GLY A CA 1
ATOM 2046 C C . GLY A 1 261 ? 9.736 4.576 26.653 1.00 92.88 261 GLY A C 1
ATOM 2047 O O . GLY A 1 261 ? 10.958 4.484 26.749 1.00 92.88 261 GLY A O 1
ATOM 2048 N N . LEU A 1 262 ? 8.938 3.509 26.573 1.00 92.69 262 LEU A N 1
ATOM 2049 C CA . LEU A 1 262 ? 9.420 2.156 26.299 1.00 92.69 262 LEU A CA 1
ATOM 2050 C C . LEU A 1 262 ? 9.879 2.007 24.838 1.00 92.69 262 LEU A C 1
ATOM 2052 O O . LEU A 1 262 ? 9.571 2.830 23.983 1.00 92.69 262 LEU A O 1
ATOM 2056 N N . GLN A 1 263 ? 10.614 0.927 24.577 1.00 92.38 263 GLN A N 1
ATOM 2057 C CA . GLN A 1 263 ? 10.960 0.442 23.240 1.00 92.38 263 GLN A CA 1
ATOM 2058 C C . GLN A 1 263 ? 10.533 -1.025 23.150 1.00 92.38 263 GLN A C 1
ATOM 2060 O O . GLN A 1 263 ? 10.708 -1.769 24.121 1.00 92.38 263 GLN A O 1
ATOM 2065 N N . ASP A 1 264 ? 9.989 -1.445 22.011 1.00 92.94 264 ASP A N 1
ATOM 2066 C CA . ASP A 1 264 ? 9.263 -2.711 21.855 1.00 92.94 264 ASP A CA 1
ATOM 2067 C C . ASP A 1 264 ? 10.144 -3.933 22.155 1.00 92.94 264 ASP A C 1
ATOM 2069 O O . ASP A 1 264 ? 9.875 -4.720 23.070 1.00 92.94 264 ASP A O 1
ATOM 2073 N N . LEU A 1 265 ? 11.250 -4.059 21.417 1.00 92.06 265 LEU A N 1
ATOM 2074 C CA . LEU A 1 265 ? 12.164 -5.189 21.544 1.00 92.06 265 LEU A CA 1
ATOM 2075 C C . LEU A 1 265 ? 12.876 -5.213 22.915 1.00 92.06 265 LEU A C 1
ATOM 2077 O O . LEU A 1 265 ? 12.851 -6.269 23.554 1.00 92.06 265 LEU A O 1
ATOM 2081 N N . PRO A 1 266 ? 13.446 -4.100 23.437 1.00 92.19 266 PRO A N 1
ATOM 2082 C CA . PRO A 1 266 ? 13.995 -4.052 24.793 1.00 92.19 266 PRO A CA 1
ATOM 2083 C C . PRO A 1 266 ? 12.985 -4.411 25.889 1.00 92.19 266 PRO A C 1
ATOM 2085 O O . PRO A 1 266 ? 13.337 -5.162 26.803 1.00 92.19 266 PRO A O 1
ATOM 2088 N N . TYR A 1 267 ? 11.737 -3.933 25.804 1.00 92.25 267 TYR A N 1
ATOM 2089 C CA . TYR A 1 267 ? 10.700 -4.279 26.777 1.00 92.25 267 TYR A CA 1
ATOM 2090 C C . TYR A 1 267 ? 10.435 -5.789 26.780 1.00 92.25 267 TYR A C 1
ATOM 2092 O O . TYR A 1 267 ? 10.520 -6.417 27.834 1.00 92.25 267 TYR A O 1
ATOM 2100 N N . LYS A 1 268 ? 10.234 -6.405 25.610 1.00 92.25 268 LYS A N 1
ATOM 2101 C CA . LYS A 1 268 ? 9.965 -7.850 25.489 1.00 92.25 268 LYS A CA 1
ATOM 2102 C C . LYS A 1 268 ? 11.056 -8.740 26.085 1.00 92.25 268 LYS A C 1
ATOM 2104 O O . LYS A 1 268 ? 10.743 -9.782 26.658 1.00 92.25 268 LYS A O 1
ATOM 2109 N N . VAL A 1 269 ? 12.328 -8.334 26.012 1.00 93.75 269 VAL A N 1
ATOM 2110 C CA . VAL A 1 269 ? 13.443 -9.113 26.591 1.00 93.75 269 VAL A CA 1
ATOM 2111 C C . VAL A 1 269 ? 13.769 -8.767 28.051 1.00 93.75 269 VAL A C 1
ATOM 2113 O O . VAL A 1 269 ? 14.450 -9.548 28.716 1.00 93.75 269 VAL A O 1
ATOM 2116 N N . MET A 1 270 ? 13.306 -7.625 28.578 1.00 93.19 270 MET A N 1
ATOM 2117 C CA . MET A 1 270 ? 13.691 -7.119 29.910 1.00 93.19 270 MET A CA 1
ATOM 2118 C C . MET A 1 270 ? 12.538 -6.506 30.733 1.00 93.19 270 MET A C 1
ATOM 2120 O O . MET A 1 270 ? 12.803 -5.748 31.666 1.00 93.19 270 MET A O 1
ATOM 2124 N N . ALA A 1 271 ? 11.271 -6.836 30.461 1.00 91.62 271 ALA A N 1
ATOM 2125 C CA . ALA A 1 271 ? 10.083 -6.197 31.052 1.00 91.62 271 ALA A CA 1
ATOM 2126 C C . ALA A 1 271 ? 10.163 -5.965 32.577 1.00 91.62 271 ALA A C 1
ATOM 2128 O O . ALA A 1 271 ? 9.950 -4.847 33.047 1.00 91.62 271 ALA A O 1
ATOM 2129 N N . ARG A 1 272 ? 10.572 -6.981 33.356 1.00 92.50 272 ARG A N 1
ATOM 2130 C CA . ARG A 1 272 ? 10.703 -6.881 34.827 1.00 92.50 272 ARG A CA 1
ATOM 2131 C C . ARG A 1 272 ? 11.776 -5.882 35.299 1.00 92.50 272 ARG A C 1
ATOM 2133 O O . ARG A 1 272 ? 11.723 -5.410 36.434 1.00 92.50 272 ARG A O 1
ATOM 2140 N N . THR A 1 273 ? 12.751 -5.562 34.454 1.00 93.12 273 THR A N 1
ATOM 2141 C CA . THR A 1 273 ? 13.720 -4.483 34.687 1.00 93.12 273 THR A CA 1
ATOM 2142 C C . THR A 1 273 ? 13.080 -3.132 34.372 1.00 93.12 273 THR A C 1
ATOM 2144 O O . THR A 1 273 ? 13.127 -2.236 35.212 1.00 93.12 273 THR A O 1
ATOM 2147 N N . PHE A 1 274 ? 12.413 -3.005 33.218 1.00 93.50 274 PHE A N 1
ATOM 2148 C CA . PHE A 1 274 ? 11.726 -1.776 32.797 1.00 93.50 274 PHE A CA 1
ATOM 2149 C C . PHE A 1 274 ? 10.641 -1.309 33.779 1.00 93.50 274 PHE A C 1
ATOM 2151 O O . PHE A 1 274 ? 10.488 -0.104 33.970 1.00 93.50 274 PHE A O 1
ATOM 2158 N N . GLU A 1 275 ? 9.959 -2.225 34.479 1.00 94.25 275 GLU A N 1
ATOM 2159 C CA . GLU A 1 275 ? 9.011 -1.890 35.557 1.00 94.25 275 GLU A CA 1
ATOM 2160 C C . GLU A 1 275 ? 9.595 -0.919 36.605 1.00 94.25 275 GLU A C 1
ATOM 2162 O O . GLU A 1 275 ? 8.848 -0.131 37.180 1.00 94.25 275 GLU A O 1
ATOM 2167 N N . ALA A 1 276 ? 10.916 -0.917 36.836 1.00 93.88 276 ALA A N 1
ATOM 2168 C CA . ALA A 1 276 ? 11.571 -0.005 37.778 1.00 93.88 276 ALA A CA 1
ATOM 2169 C C . ALA A 1 276 ? 11.571 1.475 37.339 1.00 93.88 276 ALA A C 1
ATOM 2171 O O . ALA A 1 276 ? 11.692 2.348 38.198 1.00 93.88 276 ALA A O 1
ATOM 2172 N N . TRP A 1 277 ? 11.414 1.761 36.042 1.00 94.94 277 TRP A N 1
ATOM 2173 C CA . TRP A 1 277 ? 11.297 3.123 35.508 1.00 94.94 277 TRP A CA 1
ATOM 2174 C C . TRP A 1 277 ? 9.847 3.620 35.463 1.00 94.94 277 TRP A C 1
ATOM 2176 O O . TRP A 1 277 ? 9.644 4.832 35.390 1.00 94.94 277 TRP A O 1
ATOM 2186 N N . MET A 1 278 ? 8.859 2.719 35.486 1.00 95.75 278 MET A N 1
ATOM 2187 C CA . MET A 1 278 ? 7.441 3.034 35.279 1.00 95.75 278 MET A CA 1
ATOM 2188 C C . MET A 1 278 ? 6.841 3.833 36.441 1.00 95.75 278 MET A C 1
ATOM 2190 O O . MET A 1 278 ? 6.946 3.422 37.601 1.00 95.75 278 MET A O 1
ATOM 2194 N N . GLU A 1 279 ? 6.153 4.934 36.124 1.00 94.75 279 GLU A N 1
ATOM 2195 C CA . GLU A 1 279 ? 5.399 5.747 37.083 1.00 94.75 279 GLU A CA 1
ATOM 2196 C C . GLU A 1 279 ? 4.022 6.145 36.532 1.00 94.75 279 GLU A C 1
ATOM 2198 O O . GLU A 1 279 ? 3.888 6.530 35.368 1.00 94.75 279 GLU A O 1
ATOM 2203 N N . VAL A 1 280 ? 3.009 6.120 37.401 1.00 95.31 280 VAL A N 1
ATOM 2204 C CA . VAL A 1 280 ? 1.673 6.665 37.122 1.00 95.31 280 VAL A CA 1
ATOM 2205 C C . VAL A 1 280 ? 1.478 7.969 37.898 1.00 95.31 280 VAL A C 1
ATOM 2207 O O . VAL A 1 280 ? 1.766 8.042 39.094 1.00 95.31 280 VAL A O 1
ATOM 2210 N N . HIS A 1 281 ? 1.008 8.999 37.199 1.00 92.56 281 HIS A N 1
ATOM 2211 C CA . HIS A 1 281 ? 0.657 10.332 37.705 1.00 92.56 281 HIS A CA 1
ATOM 2212 C C . HIS A 1 281 ? -0.871 10.517 37.652 1.00 92.56 281 HIS A C 1
ATOM 2214 O O . HIS A 1 281 ? -1.558 9.677 37.070 1.00 92.56 281 HIS A O 1
ATOM 2220 N N . ASN A 1 282 ? -1.403 11.587 38.258 1.00 90.75 282 ASN A N 1
ATOM 2221 C CA . ASN A 1 282 ? -2.849 11.857 38.377 1.00 90.75 282 ASN A CA 1
ATOM 2222 C C . ASN A 1 282 ? -3.637 10.702 39.047 1.00 90.75 282 ASN A C 1
ATOM 2224 O O . ASN A 1 282 ? -4.583 10.138 38.499 1.00 90.75 282 ASN A O 1
ATOM 2228 N N . VAL A 1 283 ? -3.193 10.296 40.240 1.00 82.06 283 VAL A N 1
ATOM 2229 C CA . VAL A 1 283 ? -3.699 9.115 40.979 1.00 82.06 283 VAL A CA 1
ATOM 2230 C C . VAL A 1 283 ? -3.894 9.379 42.482 1.00 82.06 283 VAL A C 1
ATOM 2232 O O . VAL A 1 283 ? -4.157 8.462 43.263 1.00 82.06 283 VAL A O 1
ATOM 2235 N N . ASP A 1 284 ? -3.834 10.650 42.885 1.00 72.38 284 ASP A N 1
ATOM 2236 C CA . ASP A 1 284 ? -4.016 11.141 44.253 1.00 72.38 284 ASP A CA 1
ATOM 2237 C C . ASP A 1 284 ? -5.046 12.287 44.297 1.00 72.38 284 ASP A C 1
ATOM 2239 O O . ASP A 1 284 ? -5.309 12.952 43.298 1.00 72.38 284 ASP A O 1
ATOM 2243 N N . GLY A 1 285 ? -5.645 12.529 45.467 1.00 67.56 285 GLY A N 1
ATOM 2244 C CA . GLY A 1 285 ? -6.585 13.642 45.668 1.00 67.56 285 GLY A CA 1
ATOM 2245 C C . GLY A 1 285 ? -7.798 13.619 44.726 1.00 67.56 285 GLY A C 1
ATOM 2246 O O . GLY A 1 285 ? -8.418 12.575 44.536 1.00 67.56 285 GLY A O 1
ATOM 2247 N N . GLU A 1 286 ? -8.135 14.786 44.168 1.00 58.12 286 GLU A N 1
ATOM 2248 C CA . GLU A 1 286 ? -9.196 14.965 43.159 1.00 58.12 286 GLU A CA 1
ATOM 2249 C C . GLU A 1 286 ? -8.723 14.589 41.735 1.00 58.12 286 GLU A C 1
ATOM 2251 O O . GLU A 1 286 ? -9.545 14.400 40.845 1.00 58.12 286 GLU A O 1
ATOM 2256 N N . GLU A 1 287 ? -7.413 14.407 41.522 1.00 60.47 287 GLU A N 1
ATOM 2257 C CA . GLU A 1 287 ? -6.804 14.086 40.218 1.00 60.47 287 GLU A CA 1
ATOM 2258 C C . GLU A 1 287 ? -6.954 12.600 39.835 1.00 60.47 287 GLU A C 1
ATOM 2260 O O . GLU A 1 287 ? -6.707 12.233 38.690 1.00 60.47 287 GLU A O 1
ATOM 2265 N N . LYS A 1 288 ? -7.417 11.751 40.769 1.00 68.38 288 LYS A N 1
ATOM 2266 C CA . LYS A 1 288 ? -7.595 10.280 40.679 1.00 68.38 288 LYS A CA 1
ATOM 2267 C C . LYS A 1 288 ? -8.365 9.719 39.472 1.00 68.38 288 LYS A C 1
ATOM 2269 O O . LYS A 1 288 ? -8.449 8.499 39.316 1.00 68.38 288 LYS A O 1
ATOM 2274 N N . LYS A 1 289 ? -8.976 10.587 38.675 1.00 86.00 289 LYS A N 1
ATOM 2275 C CA . LYS A 1 289 ? -9.955 10.260 37.636 1.00 86.00 289 LYS A CA 1
ATOM 2276 C C . LYS A 1 289 ? -9.381 10.297 36.210 1.00 86.00 289 LYS A C 1
ATOM 2278 O O . LYS A 1 289 ? -10.108 10.059 35.249 1.00 86.00 289 LYS A O 1
ATOM 2283 N N . ALA A 1 290 ? -8.091 10.608 36.065 1.00 93.19 290 ALA A N 1
ATOM 2284 C CA . ALA A 1 290 ? -7.437 10.786 34.769 1.00 93.19 290 ALA A CA 1
ATOM 2285 C C . ALA A 1 290 ? -5.954 10.358 34.801 1.00 93.19 290 ALA A C 1
ATOM 2287 O O . ALA A 1 290 ? -5.081 11.224 34.765 1.00 93.19 290 ALA A O 1
ATOM 2288 N N . PRO A 1 291 ? -5.631 9.057 34.928 1.00 96.31 291 PRO A N 1
ATOM 2289 C CA . PRO A 1 291 ? -4.255 8.602 35.121 1.00 96.31 291 PRO A CA 1
ATOM 2290 C C . PRO A 1 291 ? -3.351 8.820 33.894 1.00 96.31 291 PRO A C 1
ATOM 2292 O O . PRO A 1 291 ? -3.758 8.649 32.742 1.00 96.31 291 PRO A O 1
ATOM 2295 N N . PHE A 1 292 ? -2.086 9.153 34.168 1.00 96.88 292 PHE A N 1
ATOM 2296 C CA . PHE A 1 292 ? -1.069 9.517 33.175 1.00 96.88 292 PHE A CA 1
ATOM 2297 C C . PHE A 1 292 ? 0.195 8.653 33.347 1.00 96.88 292 PHE A C 1
ATOM 2299 O O . PHE A 1 292 ? 0.841 8.670 34.396 1.00 96.88 292 PHE A O 1
ATOM 2306 N N . PHE A 1 293 ? 0.546 7.878 32.321 1.00 97.38 293 PHE A N 1
ATOM 2307 C CA . PHE A 1 293 ? 1.511 6.776 32.355 1.00 97.38 293 PHE A CA 1
ATOM 2308 C C . PHE A 1 293 ? 2.784 7.124 31.566 1.00 97.38 293 PHE A C 1
ATOM 2310 O O . PHE A 1 293 ? 2.769 7.202 30.332 1.00 97.38 293 PHE A O 1
ATOM 2317 N N . ARG A 1 294 ? 3.918 7.267 32.263 1.00 95.75 294 ARG A N 1
ATOM 2318 C CA . ARG A 1 294 ? 5.233 7.523 31.643 1.00 95.75 294 ARG A CA 1
ATOM 2319 C C . ARG A 1 294 ? 6.366 6.753 32.321 1.00 95.75 294 ARG A C 1
ATOM 2321 O O . ARG A 1 294 ? 6.242 6.326 33.471 1.00 95.75 294 ARG A O 1
ATOM 2328 N N . LEU A 1 295 ? 7.505 6.630 31.647 1.00 95.44 295 LEU A N 1
ATOM 2329 C CA . LEU A 1 295 ? 8.762 6.362 32.339 1.00 95.44 295 LEU A CA 1
ATOM 2330 C C . LEU A 1 295 ? 9.227 7.613 33.102 1.00 95.44 295 LEU A C 1
ATOM 2332 O O . LEU A 1 295 ? 9.028 8.749 32.677 1.00 95.44 295 LEU A O 1
ATOM 2336 N N . SER A 1 296 ? 9.866 7.405 34.249 1.00 91.81 296 SER A N 1
ATOM 2337 C CA . SER A 1 296 ? 10.452 8.472 35.071 1.00 91.81 296 SER A CA 1
ATOM 2338 C C . SER A 1 296 ? 11.601 9.200 34.365 1.00 91.81 296 SER A C 1
ATOM 2340 O O . SER A 1 296 ? 11.723 10.421 34.501 1.00 91.81 296 SER A O 1
ATOM 2342 N N . GLN A 1 297 ? 12.425 8.444 33.635 1.00 91.62 297 GLN A N 1
ATOM 2343 C CA . GLN A 1 297 ? 13.655 8.836 32.938 1.00 91.62 297 GLN A CA 1
ATOM 2344 C C . GLN A 1 297 ? 13.841 7.950 31.693 1.00 91.62 297 GLN A C 1
ATOM 2346 O O . GLN A 1 297 ? 13.203 6.902 31.586 1.00 91.62 297 GLN A O 1
ATOM 2351 N N . GLY A 1 298 ? 14.723 8.346 30.774 1.00 87.81 298 GLY A N 1
ATOM 2352 C CA . GLY A 1 298 ? 15.144 7.502 29.654 1.00 87.81 298 GLY A CA 1
ATOM 2353 C C . GLY A 1 298 ? 15.920 6.257 30.108 1.00 87.81 298 GLY A C 1
ATOM 2354 O O . GLY A 1 298 ? 16.465 6.210 31.213 1.00 87.81 298 GLY A O 1
ATOM 2355 N N . THR A 1 299 ? 15.970 5.241 29.244 1.00 87.69 299 THR A N 1
ATOM 2356 C CA . THR A 1 299 ? 16.537 3.911 29.551 1.00 87.69 299 THR A CA 1
ATOM 2357 C C . THR A 1 299 ? 17.841 3.601 28.810 1.00 87.69 299 THR A C 1
ATOM 2359 O O . THR A 1 299 ? 18.327 2.474 28.880 1.00 87.69 299 THR A O 1
ATOM 2362 N N . ALA A 1 300 ? 18.412 4.578 28.100 1.00 85.25 300 ALA A N 1
ATOM 2363 C CA . ALA A 1 300 ? 19.716 4.455 27.453 1.00 85.25 300 ALA A CA 1
ATOM 2364 C C . ALA A 1 300 ? 20.861 4.535 28.482 1.00 85.25 300 ALA A C 1
ATOM 2366 O O . ALA A 1 300 ? 20.827 5.364 29.392 1.00 85.25 300 ALA A O 1
ATOM 2367 N N . ASP A 1 301 ? 21.885 3.692 28.324 1.00 86.62 301 ASP A N 1
ATOM 2368 C CA . ASP A 1 301 ? 23.085 3.682 29.176 1.00 86.62 301 ASP A CA 1
ATOM 2369 C C . ASP A 1 301 ? 24.065 4.783 28.726 1.00 86.62 301 ASP A C 1
ATOM 2371 O O . ASP A 1 301 ? 25.050 4.537 28.031 1.00 86.62 301 ASP A O 1
ATOM 2375 N N . THR A 1 302 ? 23.719 6.033 29.048 1.00 89.44 302 THR A N 1
ATOM 2376 C CA . THR A 1 302 ? 24.403 7.259 28.598 1.00 89.44 302 THR A CA 1
ATOM 2377 C C . THR A 1 302 ? 24.613 8.245 29.747 1.00 89.44 302 THR A C 1
ATOM 2379 O O . THR A 1 302 ? 23.822 8.295 30.688 1.00 89.44 302 THR A O 1
ATOM 2382 N N . GLU A 1 303 ? 25.640 9.096 29.665 1.00 90.06 303 GLU A N 1
ATOM 2383 C CA . GLU A 1 303 ? 25.919 10.111 30.691 1.00 90.06 303 GLU A CA 1
ATOM 2384 C C . GLU A 1 303 ? 24.867 11.234 30.765 1.00 90.06 303 GLU A C 1
ATOM 2386 O O . GLU A 1 303 ? 24.707 11.861 31.816 1.00 90.06 303 GLU A O 1
ATOM 2391 N N . GLU A 1 304 ? 24.128 11.476 29.677 1.00 91.06 304 GLU A N 1
ATOM 2392 C CA . GLU A 1 304 ? 23.008 12.419 29.624 1.00 91.06 304 GLU A CA 1
ATOM 2393 C C . GLU A 1 304 ? 21.680 11.693 29.890 1.00 91.06 304 GLU A C 1
ATOM 2395 O O . GLU A 1 304 ? 21.005 11.205 28.983 1.00 91.06 304 GLU A O 1
ATOM 2400 N N . VAL A 1 305 ? 21.298 11.614 31.167 1.00 89.19 305 VAL A N 1
ATOM 2401 C CA . VAL A 1 305 ? 20.019 11.020 31.588 1.00 89.19 305 VAL A CA 1
ATOM 2402 C C . VAL A 1 305 ? 18.859 11.931 31.179 1.00 89.19 305 VAL A C 1
ATOM 2404 O O . VAL A 1 305 ? 18.591 12.951 31.818 1.00 89.19 305 VAL A O 1
ATOM 2407 N N . GLN A 1 306 ? 18.149 11.543 30.122 1.00 90.44 306 GLN A N 1
ATOM 2408 C CA . GLN A 1 306 ? 16.970 12.258 29.637 1.00 90.44 306 GLN A CA 1
ATOM 2409 C C . GLN A 1 306 ? 15.785 12.116 30.607 1.00 90.44 306 GLN A C 1
ATOM 2411 O O . GLN A 1 306 ? 15.542 11.043 31.166 1.00 90.44 306 GLN A O 1
ATOM 2416 N N . ILE A 1 307 ? 15.013 13.191 30.780 1.00 91.38 307 ILE A N 1
ATOM 2417 C CA . ILE A 1 307 ? 13.742 13.172 31.514 1.00 91.38 307 ILE A CA 1
ATOM 2418 C C . ILE A 1 307 ? 12.600 13.071 30.503 1.00 91.38 307 ILE A C 1
ATOM 2420 O O . ILE A 1 307 ? 12.453 13.941 29.649 1.00 91.38 307 ILE A O 1
ATOM 2424 N N . ILE A 1 308 ? 11.783 12.027 30.625 1.00 92.50 308 ILE A N 1
ATOM 2425 C CA . ILE A 1 308 ? 10.587 11.826 29.802 1.00 92.50 308 ILE A CA 1
ATOM 2426 C C . ILE A 1 308 ? 9.436 12.630 30.418 1.00 92.50 308 ILE A C 1
ATOM 2428 O O . ILE A 1 308 ? 9.080 12.393 31.574 1.00 92.50 308 ILE A O 1
ATOM 2432 N N . THR A 1 309 ? 8.865 13.589 29.688 1.00 92.50 309 THR A N 1
ATOM 2433 C CA . THR A 1 309 ? 7.704 14.388 30.145 1.00 92.50 309 THR A CA 1
ATOM 2434 C C . THR A 1 309 ? 6.392 13.902 29.546 1.00 92.50 309 THR A C 1
ATOM 2436 O O . THR A 1 309 ? 5.343 14.028 30.175 1.00 92.50 309 THR A O 1
ATOM 2439 N N . GLN A 1 310 ? 6.477 13.336 28.345 1.00 93.94 310 GLN A N 1
ATOM 2440 C CA . GLN A 1 310 ? 5.380 12.779 27.573 1.00 93.94 310 GLN A CA 1
ATOM 2441 C C . GLN A 1 310 ? 4.755 11.587 28.303 1.00 93.94 310 GLN A C 1
ATOM 2443 O O . GLN A 1 310 ? 5.427 10.896 29.073 1.00 93.94 310 GLN A O 1
ATOM 2448 N N . GLY A 1 311 ? 3.478 11.328 28.038 1.00 95.19 311 GLY A N 1
ATOM 2449 C CA . GLY A 1 311 ? 2.740 10.236 28.662 1.00 95.19 311 GLY A CA 1
ATOM 2450 C C . GLY A 1 311 ? 1.650 9.670 27.767 1.00 95.19 311 GLY A C 1
ATOM 2451 O O . GLY A 1 311 ? 1.017 10.391 26.994 1.00 95.19 311 GLY A O 1
ATOM 2452 N N . ASN A 1 312 ? 1.421 8.371 27.934 1.00 97.31 312 ASN A N 1
ATOM 2453 C CA . ASN A 1 312 ? 0.172 7.722 27.562 1.00 97.31 312 ASN A CA 1
ATOM 2454 C C . ASN A 1 312 ? -0.865 8.089 28.637 1.00 97.31 312 ASN A C 1
ATOM 2456 O O . ASN A 1 312 ? -0.496 8.250 29.801 1.00 97.31 312 ASN A O 1
ATOM 2460 N N . TRP A 1 313 ? -2.143 8.223 28.303 1.00 97.00 313 TRP A N 1
ATOM 2461 C CA . TRP A 1 313 ? -3.171 8.630 29.270 1.00 97.00 313 TRP A CA 1
ATOM 2462 C C . TRP A 1 313 ? -4.494 7.892 29.079 1.00 97.00 313 TRP A C 1
ATOM 2464 O O . TRP A 1 313 ? -4.768 7.347 28.009 1.00 97.00 313 TRP A O 1
ATOM 2474 N N . ALA A 1 314 ? -5.315 7.891 30.131 1.00 97.38 314 ALA A N 1
ATOM 2475 C CA . ALA A 1 314 ? -6.681 7.383 30.109 1.00 97.38 314 ALA A CA 1
ATOM 2476 C C . ALA A 1 314 ? -7.642 8.352 30.811 1.00 97.38 314 ALA A C 1
ATOM 2478 O O . ALA A 1 314 ? -7.307 8.928 31.846 1.00 97.38 314 ALA A O 1
ATOM 2479 N N . ILE A 1 315 ? -8.858 8.470 30.282 1.00 96.75 315 ILE A N 1
ATOM 2480 C CA . ILE A 1 315 ? -10.018 9.068 30.960 1.00 96.75 315 ILE A CA 1
ATOM 2481 C C . ILE A 1 315 ? -11.262 8.221 30.701 1.00 96.75 315 ILE A C 1
ATOM 2483 O O . ILE A 1 315 ? -11.311 7.466 29.731 1.00 96.75 315 ILE A O 1
ATOM 2487 N N . SER A 1 316 ? -12.270 8.342 31.563 1.00 97.88 316 SER A N 1
ATOM 2488 C CA . SER A 1 316 ? -13.545 7.639 31.412 1.00 97.88 316 SER A CA 1
ATOM 2489 C C . SER A 1 316 ? -14.674 8.380 32.113 1.00 97.88 316 SER A C 1
ATOM 2491 O O . SER A 1 316 ? -14.441 8.992 33.154 1.00 97.88 316 SER A O 1
ATOM 2493 N N . PHE A 1 317 ? -15.883 8.319 31.563 1.00 97.69 317 PHE A N 1
ATOM 2494 C CA . PHE A 1 317 ? -17.102 8.908 32.116 1.00 97.69 317 PHE A CA 1
ATOM 2495 C C . PHE A 1 317 ? -18.341 8.090 31.716 1.00 97.69 317 PHE A C 1
ATOM 2497 O O . PHE A 1 317 ? -18.279 7.204 30.861 1.00 97.69 317 PHE A O 1
ATOM 2504 N N . LEU A 1 318 ? -19.481 8.381 32.347 1.00 96.94 318 LEU A N 1
ATOM 2505 C CA . LEU A 1 318 ? -20.787 7.903 31.887 1.00 96.94 318 LEU A CA 1
ATOM 2506 C C . LEU A 1 318 ? -21.399 8.940 30.945 1.00 96.94 318 LEU A C 1
ATOM 2508 O O . LEU A 1 318 ? -21.402 10.125 31.271 1.00 96.94 318 LEU A O 1
ATOM 2512 N N . GLU A 1 319 ? -21.947 8.497 29.816 1.00 95.00 319 GLU A N 1
ATOM 2513 C CA . GLU A 1 319 ? -22.720 9.373 28.926 1.00 95.00 319 GLU A CA 1
ATOM 2514 C C . GLU A 1 319 ? -24.080 9.716 29.557 1.00 95.00 319 GLU A C 1
ATOM 2516 O O . GLU A 1 319 ? -24.778 8.841 30.082 1.00 95.00 319 GLU A O 1
ATOM 2521 N N . THR A 1 320 ? -24.471 10.990 29.502 1.00 90.00 320 THR A N 1
ATOM 2522 C CA . THR A 1 320 ? -25.731 11.502 30.058 1.00 90.00 320 THR A CA 1
ATOM 2523 C C . THR A 1 320 ? -26.558 12.275 29.021 1.00 90.00 320 THR A C 1
ATOM 2525 O O . THR A 1 320 ? -26.101 12.585 27.925 1.00 90.00 320 THR A O 1
ATOM 2528 N N . GLU A 1 321 ? -27.827 12.556 29.336 1.00 83.56 321 GLU A N 1
ATOM 2529 C CA . GLU A 1 321 ? -28.744 13.223 28.402 1.00 83.56 321 GLU A CA 1
ATOM 2530 C C . GLU A 1 321 ? -28.453 14.735 28.258 1.00 83.56 321 GLU A C 1
ATOM 2532 O O . GLU A 1 321 ? -28.627 15.504 29.209 1.00 83.56 321 GLU A O 1
ATOM 2537 N N . GLY A 1 322 ? -28.127 15.166 27.032 1.00 82.56 322 GLY A N 1
ATOM 2538 C CA . GLY A 1 322 ? -28.108 16.569 26.593 1.00 82.56 322 GLY A CA 1
ATOM 2539 C C . GLY A 1 322 ? -26.723 17.100 26.208 1.00 82.56 322 GLY A C 1
ATOM 2540 O O . GLY A 1 322 ? -25.722 16.750 26.815 1.00 82.56 322 GLY A O 1
ATOM 2541 N N . ASP A 1 323 ? -26.670 17.994 25.220 1.00 80.12 323 ASP A N 1
ATOM 2542 C CA . ASP A 1 323 ? -25.419 18.344 24.519 1.00 80.12 323 ASP A CA 1
ATOM 2543 C C . ASP A 1 323 ? -24.571 19.435 25.212 1.00 80.12 323 ASP A C 1
ATOM 2545 O O . ASP A 1 323 ? -23.444 19.709 24.800 1.00 80.12 323 ASP A O 1
ATOM 2549 N N . GLU A 1 324 ? -25.099 20.081 26.259 1.00 84.75 324 GLU A N 1
ATOM 2550 C CA . GLU A 1 324 ? -24.422 21.162 26.992 1.00 84.75 324 GLU A CA 1
ATOM 2551 C C . GLU A 1 324 ? -23.733 20.668 28.276 1.00 84.75 324 GLU A C 1
ATOM 2553 O O . GLU A 1 324 ? -24.340 19.984 29.108 1.00 84.75 324 GLU A O 1
ATOM 2558 N N . GLY A 1 325 ? -22.491 21.116 28.486 1.00 91.31 325 GLY A N 1
ATOM 2559 C CA . GLY A 1 325 ? -21.702 20.876 29.698 1.00 91.31 325 GLY A CA 1
ATOM 2560 C C . GLY A 1 325 ? -20.556 19.882 29.499 1.00 91.31 325 GLY A C 1
ATOM 2561 O O . GLY A 1 325 ? -20.192 19.551 28.371 1.00 91.31 325 GLY A O 1
ATOM 2562 N N . HIS A 1 326 ? -19.995 19.422 30.619 1.00 93.12 326 HIS A N 1
ATOM 2563 C CA . HIS A 1 326 ? -18.950 18.399 30.671 1.00 93.12 326 HIS A CA 1
ATOM 2564 C C . HIS A 1 326 ? -19.407 17.235 31.555 1.00 93.12 326 HIS A C 1
ATOM 2566 O O . HIS A 1 326 ? -20.079 17.469 32.564 1.00 93.12 326 HIS A O 1
ATOM 2572 N N . GLU A 1 327 ? -19.024 16.011 31.201 1.00 95.00 327 GLU A N 1
ATOM 2573 C CA . GLU A 1 327 ? -19.303 14.822 32.012 1.00 95.00 327 GLU A CA 1
ATOM 2574 C C . GLU A 1 327 ? -18.344 14.675 33.197 1.00 95.00 327 GLU A C 1
ATOM 2576 O O . GLU A 1 327 ? -17.178 15.073 33.147 1.00 95.00 327 GLU A O 1
ATOM 2581 N N . GLU A 1 328 ? -18.838 14.081 34.288 1.00 94.06 328 GLU A N 1
ATOM 2582 C CA . GLU A 1 328 ? -18.000 13.774 35.444 1.00 94.06 328 GLU A CA 1
ATOM 2583 C C . GLU A 1 328 ? -17.177 12.507 35.181 1.00 94.06 328 GLU A C 1
ATOM 2585 O O . GLU A 1 328 ? -17.722 11.433 34.915 1.00 94.06 328 GLU A O 1
ATOM 2590 N N . LEU A 1 329 ? -15.853 12.631 35.297 1.00 95.50 329 LEU A N 1
ATOM 2591 C CA . LEU A 1 329 ? -14.937 11.503 35.162 1.00 95.50 329 LEU A CA 1
ATOM 2592 C C . LEU A 1 329 ? -15.158 10.440 36.257 1.00 95.50 329 LEU A C 1
ATOM 2594 O O . LEU A 1 329 ? -15.519 10.754 37.395 1.00 95.50 329 LEU A O 1
ATOM 2598 N N . LEU A 1 330 ? -14.887 9.180 35.928 1.00 95.50 330 LEU A N 1
ATOM 2599 C CA . LEU A 1 330 ? -14.920 8.036 36.842 1.00 95.50 330 LEU A CA 1
ATOM 2600 C C . LEU A 1 330 ? -13.574 7.839 37.555 1.00 95.50 330 LEU A C 1
ATOM 2602 O O . LEU A 1 330 ? -12.521 8.214 37.045 1.00 95.50 330 LEU A O 1
ATOM 2606 N N . ASP A 1 331 ? -13.604 7.219 38.735 1.00 94.50 331 ASP A N 1
ATOM 2607 C CA . ASP A 1 331 ? -12.383 6.847 39.459 1.00 94.50 331 ASP A CA 1
ATOM 2608 C C . ASP A 1 331 ? -11.675 5.667 38.767 1.00 94.50 331 ASP A C 1
ATOM 2610 O O . ASP A 1 331 ? -12.329 4.717 38.324 1.00 94.50 331 ASP A O 1
ATOM 2614 N N . PHE A 1 332 ? -10.338 5.696 38.717 1.00 95.50 332 PHE A N 1
ATOM 2615 C CA . PHE A 1 332 ? -9.532 4.641 38.094 1.00 95.50 332 PHE A CA 1
ATOM 2616 C C . PHE A 1 332 ? -8.832 3.713 39.097 1.00 95.50 332 PHE A C 1
ATOM 2618 O O . PHE A 1 332 ? -8.239 4.139 40.095 1.00 95.50 332 PHE A O 1
ATOM 2625 N N . ILE A 1 333 ? -8.802 2.424 38.754 1.00 95.88 333 ILE A N 1
ATOM 2626 C CA . ILE A 1 333 ? -7.869 1.441 39.307 1.00 95.88 333 ILE A CA 1
ATOM 2627 C C . ILE A 1 333 ? -6.744 1.223 38.288 1.00 95.88 333 ILE A C 1
ATOM 2629 O O . ILE A 1 333 ? -6.987 0.784 37.163 1.00 95.88 333 ILE A O 1
ATOM 2633 N N . VAL A 1 334 ? -5.518 1.548 38.702 1.00 95.88 334 VAL A N 1
ATOM 2634 C CA . VAL A 1 334 ? -4.275 1.447 37.919 1.00 95.88 334 VAL A CA 1
ATOM 2635 C C . VAL A 1 334 ? -3.309 0.378 38.433 1.00 95.88 334 VAL A C 1
ATOM 2637 O O . VAL A 1 334 ? -2.368 0.010 37.732 1.00 95.88 334 VAL A O 1
ATOM 2640 N N . ASP A 1 335 ? -3.520 -0.134 39.649 1.00 94.81 335 ASP A N 1
ATOM 2641 C CA . ASP A 1 335 ? -2.762 -1.270 40.174 1.00 94.81 335 ASP A CA 1
ATOM 2642 C C . ASP A 1 335 ? -3.519 -2.592 39.926 1.00 94.81 335 ASP A C 1
ATOM 2644 O O . ASP A 1 335 ? -4.540 -2.839 40.580 1.00 94.81 335 ASP A O 1
ATOM 2648 N N . PRO A 1 336 ? -3.023 -3.497 39.054 1.00 94.44 336 PRO A N 1
ATOM 2649 C CA . PRO A 1 336 ? -3.698 -4.765 38.777 1.00 94.44 336 PRO A CA 1
ATOM 2650 C C . PRO A 1 336 ? -3.847 -5.651 40.025 1.00 94.44 336 PRO A C 1
ATOM 2652 O O . PRO A 1 336 ? -4.781 -6.453 40.095 1.00 94.44 336 PRO A O 1
ATOM 2655 N N . ALA A 1 337 ? -3.015 -5.474 41.060 1.00 93.75 337 ALA A N 1
ATOM 2656 C CA . ALA A 1 337 ? -3.152 -6.206 42.320 1.00 93.75 337 ALA A CA 1
ATOM 2657 C C . ALA A 1 337 ? -4.449 -5.881 43.089 1.00 93.75 337 ALA A C 1
ATOM 2659 O O . ALA A 1 337 ? -4.856 -6.684 43.930 1.00 93.75 337 ALA A O 1
ATOM 2660 N N . VAL A 1 338 ? -5.106 -4.750 42.799 1.00 95.12 338 VAL A N 1
ATOM 2661 C CA . VAL A 1 338 ? -6.400 -4.352 43.388 1.00 95.12 338 VAL A CA 1
ATOM 2662 C C . VAL A 1 338 ? -7.587 -4.962 42.622 1.00 95.12 338 VAL A C 1
ATOM 2664 O O . VAL A 1 338 ? -8.665 -5.112 43.189 1.00 95.12 338 VAL A O 1
ATOM 2667 N N . VAL A 1 339 ? -7.397 -5.390 41.365 1.00 95.38 339 VAL A N 1
ATOM 2668 C CA . VAL A 1 339 ? -8.438 -6.035 40.535 1.00 95.38 339 VAL A CA 1
ATOM 2669 C C . VAL A 1 339 ? -8.345 -7.563 40.600 1.00 95.38 339 VAL A C 1
ATOM 2671 O O . VAL A 1 339 ? -9.311 -8.243 40.953 1.00 95.38 339 VAL A O 1
ATOM 2674 N N . PHE A 1 340 ? -7.164 -8.108 40.301 1.00 94.25 340 PHE A N 1
ATOM 2675 C CA . PHE A 1 340 ? -6.903 -9.551 40.225 1.00 94.25 340 PHE A CA 1
ATOM 2676 C C . PHE A 1 340 ? -6.486 -10.148 41.579 1.00 94.25 340 PHE A C 1
ATOM 2678 O O . PHE A 1 340 ? -6.688 -11.332 41.829 1.00 94.25 340 PHE A O 1
ATOM 2685 N N . GLY A 1 341 ? -5.991 -9.314 42.501 1.00 88.75 341 GLY A N 1
ATOM 2686 C CA . GLY A 1 341 ? -5.439 -9.733 43.790 1.00 88.75 341 GLY A CA 1
ATOM 2687 C C . GLY A 1 341 ? -3.924 -9.946 43.717 1.00 88.75 341 GLY A C 1
ATOM 2688 O O . GLY A 1 341 ? -3.420 -10.607 42.816 1.00 88.75 341 GLY A O 1
ATOM 2689 N N . GLY A 1 342 ? -3.178 -9.413 44.691 1.00 76.50 342 GLY A N 1
ATOM 2690 C CA . GLY A 1 342 ? -1.703 -9.324 44.679 1.00 76.50 342 GLY A CA 1
ATOM 2691 C C . GLY A 1 342 ? -0.886 -10.628 44.774 1.00 76.50 342 GLY A C 1
ATOM 2692 O O . GLY A 1 342 ? 0.230 -10.594 45.291 1.00 76.50 342 GLY A O 1
ATOM 2693 N N . VAL A 1 343 ? -1.428 -11.761 44.323 1.00 74.12 343 VAL A N 1
ATOM 2694 C CA . VAL A 1 343 ? -0.735 -13.057 44.186 1.00 74.12 343 VAL A CA 1
ATOM 2695 C C . VAL A 1 343 ? -0.936 -13.659 42.788 1.00 74.12 343 VAL A C 1
ATOM 2697 O O . VAL A 1 343 ? -0.067 -14.400 42.333 1.00 74.12 343 VAL A O 1
ATOM 2700 N N . ASP A 1 344 ? -2.031 -13.331 42.091 1.00 78.50 344 ASP A N 1
ATOM 2701 C CA . ASP A 1 344 ? -2.246 -13.763 40.709 1.00 78.50 344 ASP A CA 1
ATOM 2702 C C . ASP A 1 344 ? -1.498 -12.839 39.735 1.00 78.50 344 ASP A C 1
ATOM 2704 O O . ASP A 1 344 ? -1.905 -11.706 39.479 1.00 78.50 344 ASP A O 1
ATOM 2708 N N . THR A 1 345 ? -0.385 -13.333 39.192 1.00 80.31 345 THR A N 1
ATOM 2709 C CA . THR A 1 345 ? 0.364 -12.675 38.110 1.00 80.31 345 THR A CA 1
ATOM 2710 C C . THR A 1 345 ? -0.005 -13.194 36.716 1.00 80.31 345 THR A C 1
ATOM 2712 O O . THR A 1 345 ? 0.531 -12.686 35.735 1.00 80.31 345 THR A O 1
ATOM 2715 N N . ALA A 1 346 ? -0.880 -14.201 36.612 1.00 84.00 346 ALA A N 1
ATOM 2716 C CA . ALA A 1 346 ? -1.464 -14.649 35.348 1.00 84.00 346 ALA A CA 1
ATOM 2717 C C . ALA A 1 346 ? -2.670 -13.785 34.935 1.00 84.00 346 ALA A C 1
ATOM 2719 O O . ALA A 1 346 ? -3.064 -13.828 33.774 1.00 84.00 346 ALA A O 1
ATOM 2720 N N . ILE A 1 347 ? -3.203 -12.973 35.863 1.00 88.31 347 ILE A N 1
ATOM 2721 C CA . ILE A 1 347 ? -4.366 -12.085 35.688 1.00 88.31 347 ILE A CA 1
ATOM 2722 C C . ILE A 1 347 ? -5.581 -12.830 35.116 1.00 88.31 347 ILE A C 1
ATOM 2724 O O . ILE A 1 347 ? -6.317 -12.314 34.274 1.00 88.31 347 ILE A O 1
ATOM 2728 N N . GLU A 1 348 ? -5.784 -14.067 35.573 1.00 85.88 348 GLU A N 1
ATOM 2729 C CA . GLU A 1 348 ? -6.759 -15.004 35.016 1.00 85.88 348 GLU A CA 1
ATOM 2730 C C . GLU A 1 348 ? -8.180 -14.504 35.315 1.00 85.88 348 GLU A C 1
ATOM 2732 O O . GLU A 1 348 ? -8.925 -14.122 34.405 1.00 85.88 348 GLU A O 1
ATOM 2737 N N . ALA A 1 349 ? -8.504 -14.378 36.606 1.00 88.88 349 ALA A N 1
ATOM 2738 C CA . ALA A 1 349 ? -9.807 -13.950 37.106 1.00 88.88 349 ALA A CA 1
ATOM 2739 C C . ALA A 1 349 ? -9.694 -12.695 38.000 1.00 88.88 349 ALA A C 1
ATOM 2741 O O . ALA A 1 349 ? -8.758 -12.592 38.799 1.00 88.88 349 ALA A O 1
ATOM 2742 N N . PRO A 1 350 ? -10.658 -11.752 37.944 1.00 93.44 350 PRO A N 1
ATOM 2743 C CA . PRO A 1 350 ? -10.655 -10.504 38.719 1.00 93.44 350 PRO A CA 1
ATOM 2744 C C . PRO A 1 350 ? -11.021 -10.759 40.198 1.00 93.44 350 PRO A C 1
ATOM 2746 O O . PRO A 1 350 ? -12.059 -10.329 40.706 1.00 93.44 350 PRO A O 1
ATOM 2749 N N . THR A 1 351 ? -10.188 -11.533 40.895 1.00 93.75 351 THR A N 1
ATOM 2750 C CA . THR A 1 351 ? -10.529 -12.189 42.166 1.00 93.75 351 THR A CA 1
ATOM 2751 C C . THR A 1 351 ? -10.830 -11.197 43.290 1.00 93.75 351 THR A C 1
ATOM 2753 O O . THR A 1 351 ? -11.728 -11.444 44.096 1.00 93.75 351 THR A O 1
ATOM 2756 N N . ALA A 1 352 ? -10.146 -10.051 43.340 1.00 94.38 352 ALA A N 1
ATOM 2757 C CA . ALA A 1 352 ? -10.444 -9.020 44.333 1.00 94.38 352 ALA A CA 1
ATOM 2758 C C . ALA A 1 352 ? -11.792 -8.333 44.043 1.00 94.38 352 ALA A C 1
ATOM 2760 O O . ALA A 1 352 ? -12.598 -8.165 44.958 1.00 94.38 352 ALA A O 1
ATOM 2761 N N . PHE A 1 353 ? -12.100 -8.046 42.772 1.00 95.88 353 PHE A N 1
ATOM 2762 C CA . PHE A 1 353 ? -13.402 -7.499 42.369 1.00 95.88 353 PHE A CA 1
ATOM 2763 C C . PHE A 1 353 ? -14.570 -8.467 42.601 1.00 95.88 353 PHE A C 1
ATOM 2765 O O . PHE A 1 353 ? -15.652 -8.032 42.993 1.00 95.88 353 PHE A O 1
ATOM 2772 N N . ILE A 1 354 ? -14.360 -9.775 42.430 1.00 94.12 354 ILE A N 1
ATOM 2773 C CA . ILE A 1 354 ? -15.360 -10.807 42.753 1.00 94.12 354 ILE A CA 1
ATOM 2774 C C . ILE A 1 354 ? -15.665 -10.830 44.261 1.00 94.12 354 ILE A C 1
ATOM 2776 O O . ILE A 1 354 ? -16.825 -10.950 44.655 1.00 94.12 354 ILE A O 1
ATOM 2780 N N . LEU A 1 355 ? -14.635 -10.719 45.108 1.00 93.56 355 LEU A N 1
ATOM 2781 C CA . LEU A 1 355 ? -14.746 -10.907 46.560 1.00 93.56 355 LEU A CA 1
ATOM 2782 C C . LEU A 1 355 ? -15.112 -9.640 47.353 1.00 93.56 355 LEU A C 1
ATOM 2784 O O . LEU A 1 355 ? -15.519 -9.758 48.511 1.00 93.56 355 LEU A O 1
ATOM 2788 N N . SER A 1 356 ? -14.957 -8.444 46.781 1.00 94.81 356 SER A N 1
ATOM 2789 C CA . SER A 1 356 ? -15.147 -7.156 47.471 1.00 94.81 356 SER A CA 1
ATOM 2790 C C . SER A 1 356 ? -16.164 -6.254 46.755 1.00 94.81 356 SER A C 1
ATOM 2792 O O . SER A 1 356 ? -16.233 -6.286 45.527 1.00 94.81 356 SER A O 1
ATOM 2794 N N . PRO A 1 357 ? -16.949 -5.422 47.469 1.00 94.94 357 PRO A N 1
ATOM 2795 C CA . PRO A 1 357 ? -17.701 -4.323 46.854 1.00 94.94 357 PRO A CA 1
ATOM 2796 C C . PRO A 1 357 ? -16.765 -3.362 46.113 1.00 94.94 357 PRO A C 1
ATOM 2798 O O . PRO A 1 357 ? -15.660 -3.099 46.585 1.00 94.94 357 PRO A O 1
ATOM 2801 N N . LEU A 1 358 ? -17.205 -2.786 44.995 1.00 95.94 358 LEU A N 1
ATOM 2802 C CA . LEU A 1 358 ? -16.391 -1.891 44.160 1.00 95.94 358 LEU A CA 1
ATOM 2803 C C . LEU A 1 358 ? -15.877 -0.671 44.939 1.00 95.94 358 LEU A C 1
ATOM 2805 O O . LEU A 1 358 ? -14.717 -0.283 44.806 1.00 95.94 358 LEU A O 1
ATOM 2809 N N . LYS A 1 359 ? -16.708 -0.113 45.827 1.00 94.94 359 LYS A N 1
ATOM 2810 C CA . LYS A 1 359 ? -16.310 0.985 46.720 1.00 94.94 359 LYS A CA 1
ATOM 2811 C C . LYS A 1 359 ? -15.119 0.612 47.617 1.00 94.94 359 LYS A C 1
ATOM 2813 O O . LYS A 1 359 ? -14.232 1.434 47.829 1.00 94.94 359 LYS A O 1
ATOM 2818 N N . ASP A 1 360 ? -15.078 -0.624 48.108 1.00 95.38 360 ASP A N 1
ATOM 2819 C CA . ASP A 1 360 ? -14.024 -1.112 49.005 1.00 95.38 360 ASP A CA 1
ATOM 2820 C C . ASP A 1 360 ? -12.713 -1.417 48.246 1.00 95.38 360 ASP A C 1
ATOM 2822 O O . ASP A 1 360 ? -11.679 -1.639 48.875 1.00 95.38 360 ASP A O 1
ATOM 2826 N N . LEU A 1 361 ? -12.734 -1.421 46.904 1.00 94.00 361 LEU A N 1
ATOM 2827 C CA . LEU A 1 361 ? -11.547 -1.478 46.038 1.00 94.00 361 LEU A CA 1
ATOM 2828 C C . LEU A 1 361 ? -10.959 -0.080 45.807 1.00 94.00 361 LEU A C 1
ATOM 2830 O O . LEU A 1 361 ? -9.751 0.107 45.926 1.00 94.00 361 LEU A O 1
ATOM 2834 N N . LEU A 1 362 ? -11.813 0.913 45.535 1.00 92.88 362 LEU A N 1
ATOM 2835 C CA . LEU A 1 362 ? -11.411 2.309 45.298 1.00 92.88 362 LEU A CA 1
ATOM 2836 C C . LEU A 1 362 ? -10.766 2.976 46.530 1.00 92.88 362 LEU A C 1
ATOM 2838 O O . LEU A 1 362 ? -9.973 3.911 46.397 1.00 92.88 362 LEU A O 1
ATOM 2842 N N . GLU A 1 363 ? -11.068 2.473 47.730 1.00 91.56 363 GLU A N 1
ATOM 2843 C CA . GLU A 1 363 ? -10.438 2.891 48.990 1.00 91.56 363 GLU A CA 1
ATOM 2844 C C . GLU A 1 363 ? -9.095 2.183 49.289 1.00 91.56 363 GLU A C 1
ATOM 2846 O O . GLU A 1 363 ? -8.455 2.496 50.296 1.00 91.56 363 GLU A O 1
ATOM 2851 N N . GLN A 1 364 ? -8.627 1.256 48.439 1.00 91.50 364 GLN A N 1
ATOM 2852 C CA . GLN A 1 364 ? -7.344 0.565 48.636 1.00 91.50 364 GLN A CA 1
ATOM 2853 C C . GLN A 1 364 ? -6.135 1.407 48.206 1.00 91.50 364 GLN A C 1
ATOM 2855 O O . GLN A 1 364 ? -6.213 2.309 47.371 1.00 91.50 364 GLN A O 1
ATOM 2860 N N . LEU A 1 365 ? -4.974 1.081 48.782 1.00 90.38 365 LEU A N 1
ATOM 2861 C CA . LEU A 1 365 ? -3.694 1.648 48.370 1.00 90.38 365 LEU A CA 1
ATOM 2862 C C . LEU A 1 365 ? -3.241 1.005 47.053 1.00 90.38 365 LEU A C 1
ATOM 2864 O O . LEU A 1 365 ? -2.997 -0.198 47.010 1.00 90.38 365 LEU A O 1
ATOM 2868 N N . GLN A 1 366 ? -3.066 1.827 46.021 1.00 91.75 366 GLN A N 1
ATOM 2869 C CA . GLN A 1 366 ? -2.571 1.407 44.709 1.00 91.75 366 GLN A CA 1
ATOM 2870 C C . GLN A 1 366 ? -1.043 1.571 44.617 1.00 91.75 366 GLN A C 1
ATOM 2872 O O . GLN A 1 366 ? -0.494 2.580 45.066 1.00 91.75 366 GLN A O 1
ATOM 2877 N N . VAL A 1 367 ? -0.335 0.602 44.031 1.00 91.50 367 VAL A N 1
ATOM 2878 C CA . VAL A 1 367 ? 1.113 0.686 43.771 1.00 91.50 367 VAL A CA 1
ATOM 2879 C C . VAL A 1 367 ? 1.367 1.329 42.406 1.00 91.50 367 VAL A C 1
ATOM 2881 O O . VAL A 1 367 ? 1.302 0.674 41.372 1.00 91.50 367 VAL A O 1
ATOM 2884 N N . ILE A 1 368 ? 1.697 2.621 42.420 1.00 92.88 368 ILE A N 1
ATOM 2885 C CA . ILE A 1 368 ? 1.791 3.484 41.224 1.00 92.88 368 ILE A CA 1
ATOM 2886 C C . ILE A 1 368 ? 3.207 3.598 40.614 1.00 92.88 368 ILE A C 1
ATOM 2888 O O . ILE A 1 368 ? 3.448 4.464 39.773 1.00 92.88 368 ILE A O 1
ATOM 2892 N N . ARG A 1 369 ? 4.167 2.773 41.065 1.00 93.62 369 ARG A N 1
ATOM 2893 C CA . ARG A 1 369 ? 5.559 2.699 40.560 1.00 93.62 369 ARG A CA 1
ATOM 2894 C C . ARG A 1 369 ? 6.125 1.285 40.719 1.00 93.62 369 ARG A C 1
ATOM 2896 O O . ARG A 1 369 ? 5.755 0.592 41.666 1.00 93.62 369 ARG A O 1
ATOM 2903 N N . GLY A 1 370 ? 7.085 0.880 39.884 1.00 90.94 370 GLY A N 1
ATOM 2904 C CA . GLY A 1 370 ? 7.798 -0.401 40.062 1.00 90.94 370 GLY A CA 1
ATOM 2905 C C . GLY A 1 370 ? 7.029 -1.650 39.594 1.00 90.94 370 GLY A C 1
ATOM 2906 O O . GLY A 1 370 ? 7.363 -2.769 40.013 1.00 90.94 370 GLY A O 1
ATOM 2907 N N . ARG A 1 371 ? 5.972 -1.447 38.797 1.00 90.50 371 ARG A N 1
ATOM 2908 C CA . ARG A 1 371 ? 4.994 -2.444 38.338 1.00 90.50 371 ARG A CA 1
ATOM 2909 C C . ARG A 1 371 ? 4.368 -1.996 37.009 1.00 90.50 371 ARG A C 1
ATOM 2911 O O . ARG A 1 371 ? 4.090 -0.807 36.867 1.00 90.50 371 ARG A O 1
ATOM 2918 N N . THR A 1 372 ? 4.090 -2.929 36.099 1.00 93.69 372 THR A N 1
ATOM 2919 C CA . THR A 1 372 ? 3.285 -2.698 34.890 1.00 93.69 372 THR A CA 1
ATOM 2920 C C . THR A 1 372 ? 1.841 -2.363 35.294 1.00 93.69 372 THR A C 1
ATOM 2922 O O . THR A 1 372 ? 1.193 -3.197 35.936 1.00 93.69 372 THR A O 1
ATOM 2925 N N . PRO A 1 373 ? 1.327 -1.163 34.975 1.00 95.62 373 PRO A N 1
ATOM 2926 C CA . PRO A 1 373 ? 0.007 -0.722 35.416 1.00 95.62 373 PRO A CA 1
ATOM 2927 C C . PRO A 1 373 ? -1.133 -1.319 34.576 1.00 95.62 373 PRO A C 1
ATOM 2929 O O . PRO A 1 373 ? -0.923 -1.868 33.494 1.00 95.62 373 PRO A O 1
ATOM 2932 N N . CYS A 1 374 ? -2.357 -1.167 35.074 1.00 96.31 374 CYS A N 1
ATOM 2933 C CA . CYS A 1 374 ? -3.605 -1.328 34.327 1.00 96.31 374 CYS A CA 1
ATOM 2934 C C . CYS A 1 374 ? -4.338 0.027 34.220 1.00 96.31 374 CYS A C 1
ATOM 2936 O O . CYS A 1 374 ? -3.827 1.050 34.682 1.00 96.31 374 CYS A O 1
ATOM 2938 N N . ALA A 1 375 ? -5.525 0.056 33.610 1.00 97.00 375 ALA A N 1
ATOM 2939 C CA . ALA A 1 375 ? -6.393 1.235 33.606 1.00 97.00 375 ALA A CA 1
ATOM 2940 C C . ALA A 1 375 ? -7.872 0.834 33.510 1.00 97.00 375 ALA A C 1
ATOM 2942 O O . ALA A 1 375 ? -8.448 0.848 32.421 1.00 97.00 375 ALA A O 1
ATOM 2943 N N . PHE A 1 376 ? -8.480 0.490 34.649 1.00 97.75 376 PHE A N 1
ATOM 2944 C CA . PHE A 1 376 ? -9.913 0.198 34.760 1.00 97.75 376 PHE A CA 1
ATOM 2945 C C . PHE A 1 376 ? -10.671 1.371 35.382 1.00 97.75 376 PHE A C 1
ATOM 2947 O O . PHE A 1 376 ? -10.403 1.740 36.525 1.00 97.75 376 PHE A O 1
ATOM 2954 N N . ALA A 1 377 ? -11.652 1.907 34.664 1.00 97.31 377 ALA A N 1
ATOM 2955 C CA . ALA A 1 377 ? -12.622 2.853 35.194 1.00 97.31 377 ALA A CA 1
ATOM 2956 C C . ALA A 1 377 ? -13.692 2.124 36.020 1.00 97.31 377 ALA A C 1
ATOM 2958 O O . ALA A 1 377 ? -14.139 1.036 35.648 1.00 97.31 377 ALA A O 1
ATOM 2959 N N . ALA A 1 378 ? -14.107 2.717 37.139 1.00 96.75 378 ALA A N 1
ATOM 2960 C CA . ALA A 1 378 ? -15.085 2.142 38.055 1.00 96.75 378 ALA A CA 1
ATOM 2961 C C . ALA A 1 378 ? -16.466 2.797 37.915 1.00 96.75 378 ALA A C 1
ATOM 2963 O O . ALA A 1 378 ? -16.624 3.985 38.190 1.00 96.75 378 ALA A O 1
ATOM 2964 N N . ALA A 1 379 ? -17.484 2.009 37.561 1.00 97.06 379 ALA A N 1
ATOM 2965 C CA . ALA A 1 379 ? -18.865 2.470 37.415 1.00 97.06 379 ALA A CA 1
ATOM 2966 C C . ALA A 1 379 ? -19.820 1.743 38.379 1.00 97.06 379 ALA A C 1
ATOM 2968 O O . ALA A 1 379 ? -19.718 0.535 38.597 1.00 97.06 379 ALA A O 1
ATOM 2969 N N . ASN A 1 380 ? -20.793 2.472 38.932 1.00 96.56 380 ASN A N 1
ATOM 2970 C CA . ASN A 1 380 ? -21.896 1.912 39.714 1.00 96.56 380 ASN A CA 1
ATOM 2971 C C . ASN A 1 380 ? -23.213 2.512 39.203 1.00 96.56 380 ASN A C 1
ATOM 2973 O O . ASN A 1 380 ? -23.391 3.730 39.232 1.00 96.56 380 ASN A O 1
ATOM 2977 N N . VAL A 1 381 ? -24.094 1.669 38.662 1.00 96.62 381 VAL A N 1
ATOM 2978 C CA . VAL A 1 381 ? -25.257 2.094 37.867 1.00 96.62 381 VAL A CA 1
ATOM 2979 C C . VAL A 1 381 ? -26.494 1.242 38.164 1.00 96.62 381 VAL A C 1
ATOM 2981 O O . VAL A 1 381 ? -26.417 0.141 38.708 1.00 96.62 381 VAL A O 1
ATOM 2984 N N . THR A 1 382 ? -27.676 1.758 37.823 1.00 97.25 382 THR A N 1
ATOM 2985 C CA . THR A 1 382 ? -28.959 1.071 38.037 1.00 97.25 382 THR A CA 1
ATOM 2986 C C . THR A 1 382 ? -29.838 1.211 36.799 1.00 97.25 382 THR A C 1
ATOM 2988 O O . THR A 1 382 ? -30.303 2.307 36.481 1.00 97.25 382 THR A O 1
ATOM 2991 N N . LEU A 1 383 ? -30.074 0.096 36.108 1.00 97.31 383 LEU A N 1
ATOM 2992 C CA . LEU A 1 383 ? -30.786 0.035 34.833 1.00 97.31 383 LEU A CA 1
ATOM 2993 C C . LEU A 1 383 ? -32.200 -0.515 35.020 1.00 97.31 383 LEU A C 1
ATOM 2995 O O . LEU A 1 383 ? -32.395 -1.631 35.503 1.00 97.31 383 LEU A O 1
ATOM 2999 N N . LYS A 1 384 ? -33.208 0.248 34.600 1.00 97.38 384 LYS A N 1
ATOM 3000 C CA . LYS A 1 384 ? -34.592 -0.239 34.457 1.00 97.38 384 LYS A CA 1
ATOM 3001 C C . LYS A 1 384 ? -34.701 -1.213 33.266 1.00 97.38 384 LYS A C 1
ATOM 3003 O O . LYS A 1 384 ? -33.784 -1.258 32.449 1.00 97.38 384 LYS A O 1
ATOM 3008 N N . PRO A 1 385 ? -35.802 -1.972 33.137 1.00 97.25 385 PRO A N 1
ATOM 3009 C CA . PRO A 1 385 ? -36.132 -2.698 31.909 1.00 97.25 385 PRO A CA 1
ATOM 3010 C C . PRO A 1 385 ? -35.999 -1.829 30.656 1.00 97.25 385 PRO A C 1
ATOM 3012 O O . PRO A 1 385 ? -36.540 -0.720 30.625 1.00 97.25 385 PRO A O 1
ATOM 3015 N N . GLY A 1 386 ? -35.276 -2.319 29.648 1.00 96.50 386 GLY A N 1
ATOM 3016 C CA . GLY A 1 386 ? -35.028 -1.611 28.390 1.00 96.50 386 GLY A CA 1
ATOM 3017 C C . GLY A 1 386 ? -34.155 -0.356 28.514 1.00 96.50 386 GLY A C 1
ATOM 3018 O O . GLY A 1 386 ? -34.119 0.439 27.581 1.00 96.50 386 GLY A O 1
ATOM 3019 N N . GLN A 1 387 ? -33.487 -0.139 29.653 1.00 97.31 387 GLN A N 1
ATOM 3020 C CA . GLN A 1 387 ? -32.565 0.981 29.842 1.00 97.31 387 GLN A CA 1
ATOM 3021 C C . GLN A 1 387 ? -31.121 0.544 29.573 1.00 97.31 387 GLN A C 1
ATOM 3023 O O . GLN A 1 387 ? -30.667 -0.480 30.095 1.00 97.31 387 GLN A O 1
ATOM 3028 N N . SER A 1 388 ? -30.399 1.379 28.826 1.00 97.50 388 SER A N 1
ATOM 3029 C CA . SER A 1 388 ? -28.960 1.266 28.583 1.00 97.50 388 SER A CA 1
ATOM 3030 C C . SER A 1 388 ? -28.162 2.290 29.398 1.00 97.50 388 SER A C 1
ATOM 3032 O O . SER A 1 388 ? -28.716 3.275 29.895 1.00 97.50 388 SER A O 1
ATOM 3034 N N . VAL A 1 389 ? -26.852 2.077 29.508 1.00 97.69 389 VAL A N 1
ATOM 3035 C CA . VAL A 1 389 ? -25.860 3.100 29.876 1.00 97.69 389 VAL A CA 1
ATOM 3036 C C . VAL A 1 389 ? -24.564 2.854 29.109 1.00 97.69 389 VAL A C 1
ATOM 3038 O O . VAL A 1 389 ? -24.178 1.698 28.930 1.00 97.69 389 VAL A O 1
ATOM 3041 N N . THR A 1 390 ? -23.891 3.925 28.692 1.00 98.25 390 THR A N 1
ATOM 3042 C CA . THR A 1 390 ? -22.565 3.865 28.066 1.00 98.25 390 THR A CA 1
ATOM 3043 C C . THR A 1 390 ? -21.495 4.296 29.066 1.00 98.25 390 THR A C 1
ATOM 3045 O O . THR A 1 390 ? -21.584 5.384 29.638 1.00 98.25 390 THR A O 1
ATOM 3048 N N . ILE A 1 391 ? -20.471 3.463 29.256 1.00 98.50 391 ILE A N 1
ATOM 3049 C CA . ILE A 1 391 ? -19.187 3.864 29.840 1.00 98.50 391 ILE A CA 1
ATOM 3050 C C . ILE A 1 391 ? -18.285 4.242 28.667 1.00 98.50 391 ILE A C 1
ATOM 3052 O O . ILE A 1 391 ? -17.905 3.375 27.880 1.00 98.50 391 ILE A O 1
ATOM 3056 N N . THR A 1 392 ? -17.944 5.519 28.534 1.00 98.44 392 THR A N 1
ATOM 3057 C CA . THR A 1 392 ? -17.101 6.005 27.437 1.00 98.44 392 THR A CA 1
ATOM 3058 C C . THR A 1 392 ? -15.732 6.367 27.970 1.00 98.44 392 THR A C 1
ATOM 3060 O O . THR A 1 392 ? -15.592 7.195 28.866 1.00 98.44 392 THR A O 1
ATOM 3063 N N . SER A 1 393 ? -14.715 5.704 27.422 1.00 98.19 393 SER A N 1
ATOM 3064 C CA . SER A 1 393 ? -13.316 5.865 27.803 1.00 98.19 393 SER A CA 1
ATOM 3065 C C . SER A 1 393 ? -12.490 6.303 26.602 1.00 98.19 393 SER A C 1
ATOM 3067 O O . SER A 1 393 ? -12.677 5.794 25.498 1.00 98.19 393 SER A O 1
ATOM 3069 N N . ALA A 1 394 ? -11.560 7.226 26.820 1.00 97.81 394 ALA A N 1
ATOM 3070 C CA . ALA A 1 394 ? -10.634 7.696 25.799 1.00 97.81 394 ALA A CA 1
ATOM 3071 C C . ALA A 1 394 ? -9.195 7.425 26.237 1.00 97.81 394 ALA A C 1
ATOM 3073 O O . ALA A 1 394 ? -8.856 7.580 27.415 1.00 97.81 394 ALA A O 1
ATOM 3074 N N . TYR A 1 395 ? -8.362 7.039 25.275 1.00 97.62 395 TYR A N 1
ATOM 3075 C CA . TYR A 1 395 ? -6.960 6.704 25.492 1.00 97.62 395 TYR A CA 1
ATOM 3076 C C . TYR A 1 395 ? -6.109 7.351 24.403 1.00 97.62 395 TYR A C 1
ATOM 3078 O O . TYR A 1 395 ? -6.419 7.217 23.221 1.00 97.62 395 TYR A O 1
ATOM 3086 N N . GLY A 1 396 ? -5.030 8.029 24.780 1.00 96.00 396 GLY A N 1
ATOM 3087 C CA . GLY A 1 396 ? -4.165 8.711 23.820 1.00 96.00 396 GLY A CA 1
ATOM 3088 C C . GLY A 1 396 ? -2.805 9.092 24.388 1.00 96.00 396 GLY A C 1
ATOM 3089 O O . GLY A 1 396 ? -2.381 8.579 25.427 1.00 96.00 396 GLY A O 1
ATOM 3090 N N . GLN A 1 397 ? -2.111 9.987 23.688 1.00 93.62 397 GLN A N 1
ATOM 3091 C CA . GLN A 1 397 ? -0.803 10.504 24.101 1.00 93.62 397 GLN A CA 1
ATOM 3092 C C . GLN A 1 397 ? -0.819 12.018 24.292 1.00 93.62 397 GLN A C 1
ATOM 3094 O O . GLN A 1 397 ? -1.637 12.724 23.705 1.00 93.62 397 GLN A O 1
ATOM 3099 N N . ALA A 1 398 ? 0.080 12.529 25.132 1.00 93.19 398 ALA A N 1
ATOM 3100 C CA . ALA A 1 398 ? 0.297 13.961 25.307 1.00 93.19 398 ALA A CA 1
ATOM 3101 C C . ALA A 1 398 ? 1.779 14.278 25.545 1.00 93.19 398 ALA A C 1
ATOM 3103 O O . ALA A 1 398 ? 2.524 13.470 26.104 1.00 93.19 398 ALA A O 1
ATOM 3104 N N . ARG A 1 399 ? 2.196 15.486 25.144 1.00 88.75 399 ARG A N 1
ATOM 3105 C CA . ARG A 1 399 ? 3.577 15.985 25.297 1.00 88.75 399 ARG A CA 1
ATOM 3106 C C . ARG A 1 399 ? 4.016 16.168 26.761 1.00 88.75 399 ARG A C 1
ATOM 3108 O O . ARG A 1 399 ? 5.203 16.054 27.070 1.00 88.75 399 ARG A O 1
ATOM 3115 N N . ASP A 1 400 ? 3.052 16.410 27.644 1.00 91.31 400 ASP A N 1
ATOM 3116 C CA . ASP A 1 400 ? 3.211 16.585 29.085 1.00 91.31 400 ASP A CA 1
ATOM 3117 C C . ASP A 1 400 ? 1.844 16.480 29.794 1.00 91.31 400 ASP A C 1
ATOM 3119 O O . ASP A 1 400 ? 0.784 16.489 29.159 1.00 91.31 400 ASP A O 1
ATOM 3123 N N . VAL A 1 401 ? 1.881 16.368 31.125 1.00 92.00 401 VAL A N 1
ATOM 3124 C CA . VAL A 1 401 ? 0.687 16.263 31.982 1.00 92.00 401 VAL A CA 1
ATOM 3125 C C . VAL A 1 401 ? -0.115 17.571 32.059 1.00 92.00 401 VAL A C 1
ATOM 3127 O O . VAL A 1 401 ? -1.319 17.539 32.291 1.00 92.00 401 VAL A O 1
ATOM 3130 N N . GLU A 1 402 ? 0.515 18.726 31.823 1.00 91.81 402 GLU A N 1
ATOM 3131 C CA . GLU A 1 402 ? -0.165 20.027 31.860 1.00 91.81 402 GLU A CA 1
ATOM 3132 C C . GLU A 1 402 ? -1.097 20.195 30.652 1.00 91.81 402 GLU A C 1
ATOM 3134 O O . GLU A 1 402 ? -2.256 20.569 30.804 1.00 91.81 402 GLU A O 1
ATOM 3139 N N . THR A 1 403 ? -0.624 19.823 29.463 1.00 90.94 403 THR A N 1
ATOM 3140 C CA . THR A 1 403 ? -1.396 19.797 28.214 1.00 90.94 403 THR A CA 1
ATOM 3141 C C . THR A 1 403 ? -2.554 18.803 28.309 1.00 90.94 403 THR A C 1
ATOM 3143 O O . THR A 1 403 ? -3.679 19.121 27.924 1.00 90.94 403 THR A O 1
ATOM 3146 N N . PHE A 1 404 ? -2.316 17.623 28.889 1.00 94.94 404 PHE A N 1
ATOM 3147 C CA . PHE A 1 404 ? -3.378 16.653 29.153 1.00 94.94 404 PHE A CA 1
ATOM 3148 C C . PHE A 1 404 ? -4.461 17.229 30.083 1.00 94.94 404 PHE A C 1
ATOM 3150 O O . PHE A 1 404 ? -5.634 17.258 29.708 1.00 94.94 404 PHE A O 1
ATOM 3157 N N . ASN A 1 405 ? -4.071 17.774 31.240 1.00 93.31 405 ASN A N 1
ATOM 3158 C CA . ASN A 1 405 ? -5.008 18.309 32.230 1.00 93.31 405 ASN A CA 1
ATOM 3159 C C . ASN A 1 405 ? -5.770 19.558 31.742 1.00 93.31 405 ASN A C 1
ATOM 3161 O O . ASN A 1 405 ? -6.959 19.694 32.026 1.00 93.31 405 ASN A O 1
ATOM 3165 N N . ASN A 1 406 ? -5.103 20.467 31.021 1.00 92.50 406 ASN A N 1
ATOM 3166 C CA . ASN A 1 406 ? -5.646 21.787 30.679 1.00 92.50 406 ASN A CA 1
ATOM 3167 C C . ASN A 1 406 ? -6.297 21.870 29.287 1.00 92.50 406 ASN A C 1
ATOM 3169 O O . ASN A 1 406 ? -7.065 22.801 29.052 1.00 92.50 406 ASN A O 1
ATOM 3173 N N . VAL A 1 407 ? -5.995 20.942 28.368 1.00 91.81 407 VAL A N 1
ATOM 3174 C CA . VAL A 1 407 ? -6.510 20.954 26.982 1.00 91.81 407 VAL A CA 1
ATOM 3175 C C . VAL A 1 407 ? -7.341 19.705 26.693 1.00 91.81 407 VAL A C 1
ATOM 3177 O O . VAL A 1 407 ? -8.520 19.811 26.360 1.00 91.81 407 VAL A O 1
ATOM 3180 N N . ILE A 1 408 ? -6.754 18.520 26.881 1.00 95.56 408 ILE A N 1
ATOM 3181 C CA . ILE A 1 408 ? -7.355 17.251 26.445 1.00 95.56 408 ILE A CA 1
ATOM 3182 C C . ILE A 1 408 ? -8.562 16.867 27.314 1.00 95.56 408 ILE A C 1
ATOM 3184 O O . ILE A 1 408 ? -9.623 16.545 26.778 1.00 95.56 408 ILE A O 1
ATOM 3188 N N . ILE A 1 409 ? -8.441 16.936 28.647 1.00 95.38 409 ILE A N 1
ATOM 3189 C CA . ILE A 1 409 ? -9.558 16.599 29.548 1.00 95.38 409 ILE A CA 1
ATOM 3190 C C . ILE A 1 409 ? -10.782 17.508 29.300 1.00 95.38 409 ILE A C 1
ATOM 3192 O O . ILE A 1 409 ? -11.872 16.962 29.106 1.00 95.38 409 ILE A O 1
ATOM 3196 N N . PRO A 1 410 ? -10.666 18.855 29.246 1.00 95.12 410 PRO A N 1
ATOM 3197 C CA . PRO A 1 410 ? -11.803 19.719 28.923 1.00 95.12 410 PRO A CA 1
ATOM 3198 C C . PRO A 1 410 ? -12.425 19.449 27.549 1.00 95.12 410 PRO A C 1
ATOM 3200 O O . PRO A 1 410 ? -13.647 19.504 27.436 1.00 95.12 410 PRO A O 1
ATOM 3203 N N . ALA A 1 411 ? -11.619 19.138 26.526 1.00 95.00 411 ALA A N 1
ATOM 3204 C CA . ALA A 1 411 ? -12.117 18.856 25.181 1.00 95.00 411 ALA A CA 1
ATOM 3205 C C . ALA A 1 411 ? -12.975 17.580 25.140 1.00 95.00 411 ALA A C 1
ATOM 3207 O O . ALA A 1 411 ? -14.145 17.638 24.768 1.00 95.00 411 ALA A O 1
ATOM 3208 N N . ILE A 1 412 ? -12.428 16.440 25.581 1.00 96.19 412 ILE A N 1
ATOM 3209 C CA . ILE A 1 412 ? -13.097 15.135 25.435 1.00 96.19 412 ILE A CA 1
ATOM 3210 C C . ILE A 1 412 ? -14.298 14.989 26.385 1.00 96.19 412 ILE A C 1
ATOM 3212 O O . ILE A 1 412 ? -15.268 14.314 26.051 1.00 96.19 412 ILE A O 1
ATOM 3216 N N . THR A 1 413 ? -14.264 15.626 27.563 1.00 95.94 413 THR A N 1
ATOM 3217 C CA . THR A 1 413 ? -15.395 15.589 28.513 1.00 95.94 413 THR A CA 1
ATOM 3218 C C . THR A 1 413 ? -16.596 16.427 28.078 1.00 95.94 413 THR A C 1
ATOM 3220 O O . THR A 1 413 ? -17.667 16.258 28.659 1.00 95.94 413 THR A O 1
ATOM 3223 N N . ALA A 1 414 ? -16.458 17.329 27.098 1.00 96.06 414 ALA A N 1
ATOM 3224 C CA . ALA A 1 414 ? -17.583 18.104 26.583 1.00 96.06 414 ALA A CA 1
ATOM 3225 C C . ALA A 1 414 ? -18.608 17.170 25.916 1.00 96.06 414 ALA A C 1
ATOM 3227 O O . ALA A 1 414 ? -18.256 16.370 25.052 1.00 96.06 414 ALA A O 1
ATOM 3228 N N . ARG A 1 415 ? -19.887 17.265 26.300 1.00 94.06 415 ARG A N 1
ATOM 3229 C CA . ARG A 1 415 ? -20.892 16.223 25.991 1.00 94.06 415 ARG A CA 1
ATOM 3230 C C . ARG A 1 415 ? -21.101 15.935 24.506 1.00 94.06 415 ARG A C 1
ATOM 3232 O O . ARG A 1 415 ? -21.329 14.789 24.131 1.00 94.06 415 ARG A O 1
ATOM 3239 N N . SER A 1 416 ? -20.983 16.950 23.656 1.00 93.00 416 SER A N 1
ATOM 3240 C CA . SER A 1 416 ? -21.065 16.788 22.203 1.00 93.00 416 SER A CA 1
ATOM 3241 C C . SER A 1 416 ? -19.855 16.065 21.592 1.00 93.00 416 SER A C 1
ATOM 3243 O O . SER A 1 416 ? -20.011 15.416 20.560 1.00 93.00 416 SER A O 1
ATOM 3245 N N . PHE A 1 417 ? -18.670 16.129 22.214 1.00 95.69 417 PHE A N 1
ATOM 3246 C CA . PHE A 1 417 ? -17.392 15.729 21.609 1.00 95.69 417 PHE A CA 1
ATOM 3247 C C . PHE A 1 417 ? -17.411 14.295 21.077 1.00 95.69 417 PHE A C 1
ATOM 3249 O O . PHE A 1 417 ? -17.112 14.068 19.908 1.00 95.69 417 PHE A O 1
ATOM 3256 N N . VAL A 1 418 ? -17.806 13.330 21.913 1.00 95.19 418 VAL A N 1
ATOM 3257 C CA . VAL A 1 418 ? -17.804 11.896 21.577 1.00 95.19 418 VAL A CA 1
ATOM 3258 C C . VAL A 1 418 ? -18.621 11.636 20.310 1.00 95.19 418 VAL A C 1
ATOM 3260 O O . VAL A 1 418 ? -18.098 11.107 19.328 1.00 95.19 418 VAL A O 1
ATOM 3263 N N . GLN A 1 419 ? -19.888 12.056 20.304 1.00 92.44 419 GLN A N 1
ATOM 3264 C CA . GLN A 1 419 ? -20.801 11.799 19.192 1.00 92.44 419 GLN A CA 1
ATOM 3265 C C . GLN A 1 419 ? -20.451 12.623 17.942 1.00 92.44 419 GLN A C 1
ATOM 3267 O O . GLN A 1 419 ? -20.623 12.125 16.830 1.00 92.44 419 GLN A O 1
ATOM 3272 N N . THR A 1 420 ? -19.917 13.840 18.096 1.00 95.56 420 THR A N 1
ATOM 3273 C CA . THR A 1 420 ? -19.396 14.627 16.969 1.00 95.56 420 THR A CA 1
ATOM 3274 C C . THR A 1 420 ? -18.188 13.940 16.333 1.00 95.56 420 THR A C 1
ATOM 3276 O O . THR A 1 420 ? -18.170 13.768 15.119 1.00 95.56 420 THR A O 1
ATOM 3279 N N . LYS A 1 421 ? -17.223 13.455 17.125 1.00 96.56 421 LYS A N 1
ATOM 3280 C CA . LYS A 1 421 ? -16.023 12.780 16.606 1.00 96.56 421 LYS A CA 1
ATOM 3281 C C . LYS A 1 421 ? -16.298 11.414 15.992 1.00 96.56 421 LYS A C 1
ATOM 3283 O O . LYS A 1 421 ? -15.590 11.034 15.068 1.00 96.56 421 LYS A O 1
ATOM 3288 N N . LEU A 1 422 ? -17.344 10.717 16.437 1.00 95.19 422 LEU A N 1
ATOM 3289 C CA . LEU A 1 422 ? -17.841 9.525 15.748 1.00 95.19 422 LEU A CA 1
ATOM 3290 C C . LEU A 1 422 ? -18.343 9.874 14.336 1.00 95.19 422 LEU A C 1
ATOM 3292 O O . LEU A 1 422 ? -17.934 9.235 13.371 1.00 95.19 422 LEU A O 1
ATOM 3296 N N . ILE A 1 423 ? -19.156 10.929 14.204 1.00 95.38 423 ILE A N 1
ATOM 3297 C CA . ILE A 1 423 ? -19.660 11.392 12.901 1.00 95.38 423 ILE A CA 1
ATOM 3298 C C . ILE A 1 423 ? -18.502 11.874 12.014 1.00 95.38 423 ILE A C 1
ATOM 3300 O O . ILE A 1 423 ? -18.412 11.456 10.865 1.00 95.38 423 ILE A O 1
ATOM 3304 N N . GLU A 1 424 ? -17.564 12.671 12.543 1.00 96.31 424 GLU A N 1
ATOM 3305 C CA . GLU A 1 424 ? -16.364 13.081 11.797 1.00 96.31 424 GLU A CA 1
ATOM 3306 C C . GLU A 1 424 ? -15.537 11.869 11.319 1.00 96.31 424 GLU A C 1
ATOM 3308 O O . GLU A 1 424 ? -15.002 11.898 10.212 1.00 96.31 424 GLU A O 1
ATOM 3313 N N . ALA A 1 425 ? -15.431 10.797 12.116 1.00 95.06 425 ALA A N 1
ATOM 3314 C CA . ALA A 1 425 ? -14.675 9.591 11.768 1.00 95.06 425 ALA A CA 1
ATOM 3315 C C . ALA A 1 425 ? -15.349 8.764 10.654 1.00 95.06 425 ALA A C 1
ATOM 3317 O O . ALA A 1 425 ? -14.658 8.225 9.781 1.00 95.06 425 ALA A O 1
ATOM 3318 N N . GLU A 1 426 ? -16.684 8.696 10.658 1.00 93.31 426 GLU A N 1
ATOM 3319 C CA . GLU A 1 426 ? -17.499 8.101 9.591 1.00 93.31 426 GLU A CA 1
ATOM 3320 C C . GLU A 1 426 ? -17.414 8.941 8.301 1.00 93.31 426 GLU A C 1
ATOM 3322 O O . GLU A 1 426 ? -17.044 8.427 7.239 1.00 93.31 426 GLU A O 1
ATOM 3327 N N . GLU A 1 427 ? -17.667 10.251 8.396 1.00 95.12 427 GLU A N 1
ATOM 3328 C CA . GLU A 1 427 ? -17.627 11.193 7.271 1.00 95.12 427 GLU A CA 1
ATOM 3329 C C . GLU A 1 427 ? -16.237 11.291 6.629 1.00 95.12 427 GLU A C 1
ATOM 3331 O O . GLU A 1 427 ? -16.138 11.417 5.409 1.00 95.12 427 GLU A O 1
ATOM 3336 N N . LEU A 1 428 ? -15.156 11.188 7.409 1.00 95.00 428 LEU A N 1
ATOM 3337 C CA . LEU A 1 428 ? -13.779 11.201 6.909 1.00 95.00 428 LEU A CA 1
ATOM 3338 C C . LEU A 1 428 ? -13.520 10.063 5.912 1.00 95.00 428 LEU A C 1
ATOM 3340 O O . LEU A 1 428 ? -12.954 10.306 4.844 1.00 95.00 428 LEU A O 1
ATOM 3344 N N . THR A 1 429 ? -13.968 8.839 6.206 1.00 94.19 429 THR A N 1
ATOM 3345 C CA . THR A 1 429 ? -13.750 7.704 5.291 1.00 94.19 429 THR A CA 1
ATOM 3346 C C . THR A 1 429 ? -14.702 7.703 4.096 1.00 94.19 429 THR A C 1
ATOM 3348 O O . THR A 1 429 ? -14.260 7.381 2.993 1.00 94.19 429 THR A O 1
ATOM 3351 N N . GLU A 1 430 ? -15.956 8.148 4.240 1.00 93.69 430 GLU A N 1
ATOM 3352 C CA . GLU A 1 430 ? -16.843 8.399 3.088 1.00 93.69 430 GLU A CA 1
ATOM 3353 C C . GLU A 1 430 ? -16.267 9.496 2.173 1.00 93.69 430 GLU A C 1
ATOM 3355 O O . GLU A 1 430 ? -16.192 9.314 0.957 1.00 93.69 430 GLU A O 1
ATOM 3360 N N . ARG A 1 431 ? -15.772 10.608 2.739 1.00 94.50 431 ARG A N 1
ATOM 3361 C CA . ARG A 1 431 ? -15.149 11.716 1.993 1.00 94.50 431 ARG A CA 1
ATOM 3362 C C . ARG A 1 431 ? -13.913 11.276 1.217 1.00 94.50 431 ARG A C 1
ATOM 3364 O O . ARG A 1 431 ? -13.748 11.706 0.076 1.00 94.50 431 ARG A O 1
ATOM 3371 N N . LEU A 1 432 ? -13.060 10.448 1.821 1.00 94.62 432 LEU A N 1
ATOM 3372 C CA . LEU A 1 432 ? -11.860 9.918 1.171 1.00 94.62 432 LEU A CA 1
ATOM 3373 C C . LEU A 1 432 ? -12.199 8.911 0.064 1.00 94.62 432 LEU A C 1
ATOM 3375 O O . LEU A 1 432 ? -11.561 8.930 -0.982 1.00 94.62 432 LEU A O 1
ATOM 3379 N N . THR A 1 433 ? -13.219 8.068 0.249 1.00 95.62 433 THR A N 1
ATOM 3380 C CA . THR A 1 433 ? -13.557 6.980 -0.694 1.00 95.62 433 THR A CA 1
ATOM 3381 C C . THR A 1 433 ? -14.635 7.325 -1.730 1.00 95.62 433 THR A C 1
ATOM 3383 O O . THR A 1 433 ? -14.869 6.536 -2.646 1.00 95.62 433 THR A O 1
ATOM 3386 N N . LYS A 1 434 ? -15.243 8.521 -1.669 1.00 93.94 434 LYS A N 1
ATOM 3387 C CA . LYS A 1 434 ? -16.256 9.015 -2.632 1.00 93.94 434 LYS A CA 1
ATOM 3388 C C . LYS A 1 434 ? -15.866 8.832 -4.111 1.00 93.94 434 LYS A C 1
ATOM 3390 O O . LYS A 1 434 ? -16.743 8.676 -4.962 1.00 93.94 434 LYS A O 1
ATOM 3395 N N . GLY A 1 435 ? -14.561 8.866 -4.405 1.00 92.25 435 GLY A N 1
ATOM 3396 C CA . GLY A 1 435 ? -13.992 8.812 -5.753 1.00 92.25 435 GLY A CA 1
ATOM 3397 C C . GLY A 1 435 ? -14.230 7.493 -6.490 1.00 92.25 435 GLY A C 1
ATOM 3398 O O . GLY A 1 435 ? -14.192 7.488 -7.714 1.00 92.25 435 GLY A O 1
ATOM 3399 N N . VAL A 1 436 ? -14.545 6.416 -5.759 1.00 95.38 436 VAL A N 1
ATOM 3400 C CA . VAL A 1 436 ? -14.894 5.086 -6.297 1.00 95.38 436 VAL A CA 1
ATOM 3401 C C . VAL A 1 436 ? -16.291 4.620 -5.877 1.00 95.38 436 VAL A C 1
ATOM 3403 O O . VAL A 1 436 ? -16.594 3.429 -5.922 1.00 95.38 436 VAL A O 1
ATOM 3406 N N . LYS A 1 437 ? -17.151 5.534 -5.409 1.00 95.38 437 LYS A N 1
ATOM 3407 C CA . LYS A 1 437 ? -18.493 5.178 -4.933 1.00 95.38 437 LYS A CA 1
ATOM 3408 C C . LYS A 1 437 ? -19.272 4.468 -6.040 1.00 95.38 437 LYS A C 1
ATOM 3410 O O . LYS A 1 437 ? -19.413 5.015 -7.129 1.00 95.38 437 LYS A O 1
ATOM 3415 N N . MET A 1 438 ? -19.786 3.279 -5.738 1.00 94.69 438 MET A N 1
ATOM 3416 C CA . MET A 1 438 ? -20.478 2.397 -6.678 1.00 94.69 438 MET A CA 1
ATOM 3417 C C . MET A 1 438 ? -21.817 1.932 -6.092 1.00 94.69 438 MET A C 1
ATOM 3419 O O . MET A 1 438 ? -21.972 1.871 -4.872 1.00 94.69 438 MET A O 1
ATOM 3423 N N . VAL A 1 439 ? -22.784 1.647 -6.965 1.00 96.50 439 VAL A N 1
ATOM 3424 C CA . VAL A 1 439 ? -24.044 0.961 -6.648 1.00 96.50 439 VAL A CA 1
ATOM 3425 C C . VAL A 1 439 ? -24.339 -0.025 -7.776 1.00 96.50 439 VAL A C 1
ATOM 3427 O O . VAL A 1 439 ? -24.619 0.392 -8.905 1.00 96.50 439 VAL A O 1
ATOM 3430 N N . SER A 1 440 ? -24.278 -1.320 -7.481 1.00 96.25 440 SER A N 1
ATOM 3431 C CA . SER A 1 440 ? -24.402 -2.409 -8.455 1.00 96.25 440 SER A CA 1
ATOM 3432 C C . SER A 1 440 ? -25.395 -3.491 -8.013 1.00 96.25 440 SER A C 1
ATOM 3434 O O . SER A 1 440 ? -26.084 -3.373 -7.000 1.00 96.25 440 SER A O 1
ATOM 3436 N N . GLY A 1 441 ? -25.485 -4.576 -8.786 1.00 95.44 441 GLY A N 1
ATOM 3437 C CA . GLY A 1 441 ? -26.165 -5.805 -8.370 1.00 95.44 441 GLY A CA 1
ATOM 3438 C C . GLY A 1 441 ? -25.462 -6.568 -7.233 1.00 95.44 441 GLY A C 1
ATOM 3439 O O . GLY A 1 441 ? -26.049 -7.508 -6.700 1.00 95.44 441 GLY A O 1
ATOM 3440 N N . SER A 1 442 ? -24.244 -6.172 -6.828 1.00 94.81 442 SER A N 1
ATOM 3441 C CA . SER A 1 442 ? -23.458 -6.817 -5.767 1.00 94.81 442 SER A CA 1
ATOM 3442 C C . SER A 1 442 ? -22.963 -5.815 -4.705 1.00 94.81 442 SER A C 1
ATOM 3444 O O . SER A 1 442 ? -21.855 -5.284 -4.817 1.00 94.81 442 SER A O 1
ATOM 3446 N N . PRO A 1 443 ? -23.717 -5.610 -3.605 1.00 93.62 443 PRO A N 1
ATOM 3447 C CA . PRO A 1 443 ? -23.297 -4.741 -2.500 1.00 93.62 443 PRO A CA 1
ATOM 3448 C C . PRO A 1 443 ? -21.977 -5.159 -1.825 1.00 93.62 443 PRO A C 1
ATOM 3450 O O . PRO A 1 443 ? -21.263 -4.314 -1.287 1.00 93.62 443 PRO A O 1
ATOM 3453 N N . LEU A 1 444 ? -21.617 -6.451 -1.872 1.00 94.75 444 LEU A N 1
ATOM 3454 C CA . LEU A 1 444 ? -20.301 -6.926 -1.421 1.00 94.75 444 LEU A CA 1
ATOM 3455 C C . LEU A 1 444 ? -19.174 -6.411 -2.324 1.00 94.75 444 LEU A C 1
ATOM 3457 O O . LEU A 1 444 ? -18.131 -6.012 -1.814 1.00 94.75 444 LEU A O 1
ATOM 3461 N N . PHE A 1 445 ? -19.380 -6.380 -3.645 1.00 96.69 445 PHE A N 1
ATOM 3462 C CA . PHE A 1 445 ? -18.399 -5.829 -4.581 1.00 96.69 445 PHE A CA 1
ATOM 3463 C C . PHE A 1 445 ? -18.275 -4.308 -4.423 1.00 96.69 445 PHE A C 1
ATOM 3465 O O . PHE A 1 445 ? -17.158 -3.801 -4.346 1.00 96.69 445 PHE A O 1
ATOM 3472 N N . ASP A 1 446 ? -19.397 -3.596 -4.269 1.00 96.44 446 ASP A N 1
ATOM 3473 C CA . ASP A 1 446 ? -19.413 -2.147 -4.017 1.00 96.44 446 ASP A CA 1
ATOM 3474 C C . ASP A 1 446 ? -18.615 -1.791 -2.742 1.00 96.44 446 ASP A C 1
ATOM 3476 O O . ASP A 1 446 ? -17.771 -0.890 -2.744 1.00 96.44 446 ASP A O 1
ATOM 3480 N N . GLY A 1 447 ? -18.828 -2.543 -1.652 1.00 96.00 447 GLY A N 1
ATOM 3481 C CA . GLY A 1 447 ? -18.084 -2.390 -0.398 1.00 96.00 447 GLY A CA 1
ATOM 3482 C C . GLY A 1 447 ? -16.601 -2.769 -0.508 1.00 96.00 447 GLY A C 1
ATOM 3483 O O . GLY A 1 447 ? -15.748 -2.084 0.056 1.00 96.00 447 GLY A O 1
ATOM 3484 N N . PHE A 1 448 ? -16.277 -3.822 -1.263 1.00 97.12 448 PHE A N 1
ATOM 3485 C CA . PHE A 1 448 ? -14.905 -4.280 -1.509 1.00 97.12 448 PHE A CA 1
ATOM 3486 C C . PHE A 1 448 ? -14.099 -3.272 -2.336 1.00 97.12 448 PHE A C 1
ATOM 3488 O O . PHE A 1 448 ? -12.963 -2.966 -1.981 1.00 97.12 448 PHE A O 1
ATOM 3495 N N . VAL A 1 449 ? -14.694 -2.680 -3.378 1.00 97.31 449 VAL A N 1
ATOM 3496 C CA . VAL A 1 449 ? -14.100 -1.573 -4.148 1.00 97.31 449 VAL A CA 1
ATOM 3497 C C . VAL A 1 449 ? -13.800 -0.378 -3.239 1.00 97.31 449 VAL A C 1
ATOM 3499 O O . VAL A 1 449 ? -12.683 0.146 -3.248 1.00 97.31 449 VAL A O 1
ATOM 3502 N N . LYS A 1 450 ? -14.764 0.017 -2.396 1.00 96.25 450 LYS A N 1
ATOM 3503 C CA . LYS A 1 450 ? -14.604 1.121 -1.438 1.00 96.25 450 LYS A CA 1
ATOM 3504 C C . LYS A 1 450 ? -13.458 0.859 -0.447 1.00 96.25 450 LYS A C 1
ATOM 3506 O O . LYS A 1 450 ? -12.632 1.741 -0.208 1.00 96.25 450 LYS A O 1
ATOM 3511 N N . GLN A 1 451 ? -13.379 -0.355 0.103 1.00 96.94 451 GLN A N 1
ATOM 3512 C CA . GLN A 1 451 ? -12.335 -0.767 1.048 1.00 96.94 451 GLN A CA 1
ATOM 3513 C C . GLN A 1 451 ? -10.954 -0.879 0.384 1.00 96.94 451 GLN A C 1
ATOM 3515 O O . GLN A 1 451 ? -9.964 -0.386 0.924 1.00 96.94 451 GLN A O 1
ATOM 3520 N N . ALA A 1 452 ? -10.877 -1.438 -0.824 1.00 96.94 452 ALA A N 1
ATOM 3521 C CA . ALA A 1 452 ? -9.640 -1.519 -1.589 1.00 96.94 452 ALA A CA 1
ATOM 3522 C C . ALA A 1 452 ? -9.077 -0.135 -1.952 1.00 96.94 452 ALA A C 1
ATOM 3524 O O . ALA A 1 452 ? -7.862 0.043 -1.925 1.00 96.94 452 ALA A O 1
ATOM 3525 N N . TYR A 1 453 ? -9.925 0.861 -2.229 1.00 96.94 453 TYR A N 1
ATOM 3526 C CA . TYR A 1 453 ? -9.471 2.238 -2.452 1.00 96.94 453 TYR A CA 1
ATOM 3527 C C . TYR A 1 453 ? -8.887 2.877 -1.182 1.00 96.94 453 TYR A C 1
ATOM 3529 O O . TYR A 1 453 ? -7.831 3.508 -1.249 1.00 96.94 453 TYR A O 1
ATOM 3537 N N . LEU A 1 454 ? -9.506 2.655 -0.014 1.00 96.81 454 LEU A N 1
ATOM 3538 C CA . LEU A 1 454 ? -8.928 3.066 1.274 1.00 96.81 454 LEU A CA 1
ATOM 3539 C C . LEU A 1 454 ? -7.570 2.386 1.527 1.00 96.81 454 LEU A C 1
ATOM 3541 O O . LEU A 1 454 ? -6.636 3.020 2.009 1.00 96.81 454 LEU A O 1
ATOM 3545 N N . ASP A 1 455 ? -7.417 1.122 1.145 1.00 96.75 455 ASP A N 1
ATOM 3546 C CA . ASP A 1 455 ? -6.147 0.403 1.286 1.00 96.75 455 ASP A CA 1
ATOM 3547 C C . ASP A 1 455 ? -5.098 0.781 0.224 1.00 96.75 455 ASP A C 1
ATOM 3549 O O . ASP A 1 455 ? -3.899 0.660 0.478 1.00 96.75 455 ASP A O 1
ATOM 3553 N N . ASN A 1 456 ? -5.520 1.275 -0.945 1.00 96.12 456 ASN A N 1
ATOM 3554 C CA . ASN A 1 456 ? -4.637 1.878 -1.943 1.00 96.12 456 ASN A CA 1
ATOM 3555 C C . ASN A 1 456 ? -4.087 3.220 -1.437 1.00 96.12 456 ASN A C 1
ATOM 3557 O O . ASN A 1 456 ? -2.871 3.423 -1.439 1.00 96.12 456 ASN A O 1
ATOM 3561 N N . LEU A 1 457 ? -4.964 4.105 -0.942 1.00 94.75 457 LEU A N 1
ATOM 3562 C CA . LEU A 1 457 ? -4.564 5.430 -0.460 1.00 94.75 457 LEU A CA 1
ATOM 3563 C C . LEU A 1 457 ? -3.742 5.359 0.833 1.00 94.75 457 LEU A C 1
ATOM 3565 O O . LEU A 1 457 ? -2.795 6.121 0.977 1.00 94.75 457 LEU A O 1
ATOM 3569 N N . LEU A 1 458 ? -4.002 4.401 1.729 1.00 94.62 458 LEU A N 1
ATOM 3570 C CA . LEU A 1 458 ? -3.154 4.189 2.910 1.00 94.62 458 LEU A CA 1
ATOM 3571 C C . LEU A 1 458 ? -1.727 3.741 2.557 1.00 94.62 458 LEU A C 1
ATOM 3573 O O . LEU A 1 458 ? -0.812 3.930 3.353 1.00 94.62 458 LEU A O 1
ATOM 3577 N N . ARG A 1 459 ? -1.501 3.150 1.377 1.00 94.25 459 ARG A N 1
ATOM 3578 C CA . ARG A 1 459 ? -0.178 2.638 0.984 1.00 94.25 459 ARG A CA 1
ATOM 3579 C C . ARG A 1 459 ? 0.575 3.549 0.005 1.00 94.25 459 ARG A C 1
ATOM 3581 O O . ARG A 1 459 ? 1.798 3.622 0.085 1.00 94.25 459 ARG A O 1
ATOM 3588 N N . GLY A 1 460 ? -0.131 4.268 -0.872 1.00 93.25 460 GLY A N 1
ATOM 3589 C CA . GLY A 1 460 ? 0.450 5.272 -1.780 1.00 93.25 460 GLY A CA 1
ATOM 3590 C C . GLY A 1 460 ? 0.413 6.719 -1.263 1.00 93.25 460 GLY A C 1
ATOM 3591 O O . GLY A 1 460 ? 1.266 7.528 -1.641 1.00 93.25 460 GLY A O 1
ATOM 3592 N N . GLY A 1 461 ? -0.540 7.029 -0.382 1.00 93.81 461 GLY A N 1
ATOM 3593 C CA . GLY A 1 461 ? -1.007 8.379 -0.054 1.00 93.81 461 GLY A CA 1
ATOM 3594 C C . GLY A 1 461 ? -2.130 8.843 -0.995 1.00 93.81 461 GLY A C 1
ATOM 3595 O O . GLY A 1 461 ? -2.160 8.437 -2.151 1.00 93.81 461 GLY A O 1
ATOM 3596 N N . VAL A 1 462 ? -3.045 9.695 -0.518 1.00 93.12 462 VAL A N 1
ATOM 3597 C CA . VAL A 1 462 ? -4.074 10.368 -1.339 1.00 93.12 462 VAL A CA 1
ATOM 3598 C C . VAL A 1 462 ? -3.565 11.741 -1.801 1.00 93.12 462 VAL A C 1
ATOM 3600 O O . VAL A 1 462 ? -3.088 12.507 -0.958 1.00 93.12 462 VAL A O 1
ATOM 3603 N N . PRO A 1 463 ? -3.646 12.098 -3.096 1.00 93.12 463 PRO A N 1
ATOM 3604 C CA . PRO A 1 463 ? -3.131 13.372 -3.593 1.00 93.12 463 PRO A CA 1
ATOM 3605 C C . PRO A 1 463 ? -3.912 14.561 -3.014 1.00 93.12 463 PRO A C 1
ATOM 3607 O O . PRO A 1 463 ? -5.121 14.692 -3.200 1.00 93.12 463 PRO A O 1
ATOM 3610 N N . SER A 1 464 ? -3.206 15.454 -2.320 1.00 91.19 464 SER A N 1
ATOM 3611 C CA . SER A 1 464 ? -3.720 16.734 -1.832 1.00 91.19 464 SER A CA 1
ATOM 3612 C C . SER A 1 464 ? -3.124 17.868 -2.666 1.00 91.19 464 SER A C 1
ATOM 3614 O O . SER A 1 464 ? -1.909 18.067 -2.667 1.00 91.19 464 SER A O 1
ATOM 3616 N N . ILE A 1 465 ? -3.975 18.589 -3.401 1.00 90.75 465 ILE A N 1
ATOM 3617 C CA . ILE A 1 465 ? -3.569 19.685 -4.292 1.00 90.75 465 ILE A CA 1
ATOM 3618 C C . ILE A 1 465 ? -3.402 20.979 -3.479 1.00 90.75 465 ILE A C 1
ATOM 3620 O O . ILE A 1 465 ? -4.331 21.406 -2.789 1.00 90.75 465 ILE A O 1
ATOM 3624 N N . MET A 1 466 ? -2.226 21.608 -3.551 1.00 87.56 466 MET A N 1
ATOM 3625 C CA . MET A 1 466 ? -1.853 22.789 -2.758 1.00 87.56 466 MET A CA 1
ATOM 3626 C C . MET A 1 466 ? -1.313 23.937 -3.622 1.00 87.56 466 MET A C 1
ATOM 3628 O O . MET A 1 466 ? -0.702 23.699 -4.656 1.00 87.56 466 MET A O 1
ATOM 3632 N N . GLY A 1 467 ? -1.472 25.179 -3.156 1.00 82.50 467 GLY A N 1
ATOM 3633 C CA . GLY A 1 467 ? -1.067 26.388 -3.887 1.00 82.50 467 GLY A CA 1
ATOM 3634 C C . GLY A 1 467 ? -2.191 26.959 -4.756 1.00 82.50 467 GLY A C 1
ATOM 3635 O O . GLY A 1 467 ? -3.371 26.749 -4.459 1.00 82.50 467 GLY A O 1
ATOM 3636 N N . ASP A 1 468 ? -1.809 27.695 -5.797 1.00 75.94 468 ASP A N 1
ATOM 3637 C CA . ASP A 1 468 ? -2.700 28.273 -6.810 1.00 75.94 468 ASP A CA 1
ATOM 3638 C C . ASP A 1 468 ? -2.620 27.478 -8.132 1.00 75.94 468 ASP A C 1
ATOM 3640 O O . ASP A 1 468 ? -1.692 26.700 -8.342 1.00 75.94 468 ASP A O 1
ATOM 3644 N N . ALA A 1 469 ? -3.615 27.632 -9.014 1.00 67.88 469 ALA A N 1
ATOM 3645 C CA . ALA A 1 469 ? -3.883 26.680 -10.103 1.00 67.88 469 ALA A CA 1
ATOM 3646 C C . ALA A 1 469 ? -2.766 26.535 -11.160 1.00 67.88 469 ALA A C 1
ATOM 3648 O O . ALA A 1 469 ? -2.617 25.453 -11.720 1.00 67.88 469 ALA A O 1
ATOM 3649 N N . GLU A 1 470 ? -1.991 27.591 -11.425 1.00 64.12 470 GLU A N 1
ATOM 3650 C CA . GLU A 1 470 ? -0.897 27.587 -12.416 1.00 64.12 470 GLU A CA 1
ATOM 3651 C C . GLU A 1 470 ? 0.349 26.803 -11.966 1.00 64.12 470 GLU A C 1
ATOM 3653 O O . GLU A 1 470 ? 1.115 26.343 -12.807 1.00 64.12 470 GLU A O 1
ATOM 3658 N N . ASP A 1 471 ? 0.571 26.653 -10.655 1.00 69.88 471 ASP A N 1
ATOM 3659 C CA . ASP A 1 471 ? 1.790 26.049 -10.091 1.00 69.88 471 ASP A CA 1
ATOM 3660 C C . ASP A 1 471 ? 1.462 25.142 -8.887 1.00 69.88 471 ASP A C 1
ATOM 3662 O O . ASP A 1 471 ? 2.102 25.173 -7.830 1.00 69.88 471 ASP A O 1
ATOM 3666 N N . ALA A 1 472 ? 0.396 24.354 -9.035 1.00 83.38 472 ALA A N 1
ATOM 3667 C CA . ALA A 1 472 ? -0.141 23.510 -7.979 1.00 83.38 472 ALA A CA 1
ATOM 3668 C C . ALA A 1 472 ? 0.822 22.370 -7.587 1.00 83.38 472 ALA A C 1
ATOM 3670 O O . ALA A 1 472 ? 1.412 21.696 -8.431 1.00 83.38 472 ALA A O 1
ATOM 3671 N N . LYS A 1 473 ? 0.963 22.124 -6.280 1.00 89.88 473 LYS A N 1
ATOM 3672 C CA . LYS A 1 473 ? 1.814 21.069 -5.703 1.00 89.88 473 LYS A CA 1
ATOM 3673 C C . LYS A 1 473 ? 0.963 19.873 -5.289 1.00 89.88 473 LYS A C 1
ATOM 3675 O O . LYS A 1 473 ? -0.099 20.060 -4.696 1.00 89.88 473 LYS A O 1
ATOM 3680 N N . VAL A 1 474 ? 1.450 18.657 -5.531 1.00 91.81 474 VAL A N 1
ATOM 3681 C CA . VAL A 1 474 ? 0.760 17.409 -5.161 1.00 91.81 474 VAL A CA 1
ATOM 3682 C C . VAL A 1 474 ? 1.412 16.824 -3.911 1.00 91.81 474 VAL A C 1
ATOM 3684 O O . VAL A 1 474 ? 2.578 16.437 -3.936 1.00 91.81 474 VAL A O 1
ATOM 3687 N N . LEU A 1 475 ? 0.681 16.761 -2.798 1.00 90.69 475 LEU A N 1
ATOM 3688 C CA . LEU A 1 475 ? 1.160 16.177 -1.542 1.00 90.69 475 LEU A CA 1
ATOM 3689 C C . LEU A 1 475 ? 0.328 14.936 -1.192 1.00 90.69 475 LEU A C 1
ATOM 3691 O O . LEU A 1 475 ? -0.824 15.066 -0.784 1.00 90.69 475 LEU A O 1
ATOM 3695 N N . ASN A 1 476 ? 0.885 13.736 -1.369 1.00 92.75 476 ASN A N 1
ATOM 3696 C CA . ASN A 1 476 ? 0.157 12.480 -1.152 1.00 92.75 476 ASN A CA 1
ATOM 3697 C C . ASN A 1 476 ? 0.101 12.118 0.348 1.00 92.75 476 ASN A C 1
ATOM 3699 O O . ASN A 1 476 ? 0.985 11.438 0.870 1.00 92.75 476 ASN A O 1
ATOM 3703 N N . ILE A 1 477 ? -0.942 12.574 1.042 1.00 93.00 477 ILE A N 1
ATOM 3704 C CA . ILE A 1 477 ? -1.106 12.424 2.498 1.00 93.00 477 ILE A CA 1
ATOM 3705 C C . ILE A 1 477 ? -1.671 11.054 2.902 1.00 93.00 477 ILE A C 1
ATOM 3707 O O . ILE A 1 477 ? -2.245 10.338 2.090 1.00 93.00 477 ILE A O 1
ATOM 3711 N N . PHE A 1 478 ? -1.530 10.694 4.177 1.00 93.44 478 PHE A N 1
ATOM 3712 C CA . PHE A 1 478 ? -1.974 9.431 4.789 1.00 93.44 478 PHE A CA 1
ATOM 3713 C C . PHE A 1 478 ? -1.292 8.154 4.259 1.00 93.44 478 PHE A C 1
ATOM 3715 O O . PHE A 1 478 ? -1.762 7.050 4.532 1.00 93.44 478 PHE A O 1
ATOM 3722 N N . SER A 1 479 ? -0.160 8.277 3.554 1.00 92.62 479 SER A N 1
ATOM 3723 C CA . SER A 1 479 ? 0.683 7.125 3.214 1.00 92.62 479 SER A CA 1
ATOM 3724 C C . SER A 1 479 ? 1.324 6.511 4.465 1.00 92.62 479 SER A C 1
ATOM 3726 O O . SER A 1 479 ? 1.690 7.217 5.404 1.00 92.62 479 SER A O 1
ATOM 3728 N N . ARG A 1 480 ? 1.507 5.188 4.475 1.00 89.50 480 ARG A N 1
ATOM 3729 C CA . ARG A 1 480 ? 2.225 4.455 5.530 1.00 89.50 480 ARG A CA 1
ATOM 3730 C C . ARG A 1 480 ? 2.845 3.158 5.009 1.00 89.50 480 ARG A C 1
ATOM 3732 O O . ARG A 1 480 ? 2.350 2.541 4.066 1.00 89.50 480 ARG A O 1
ATOM 3739 N N . LYS A 1 481 ? 3.895 2.672 5.684 1.00 85.38 481 LYS A N 1
ATOM 3740 C CA . LYS A 1 481 ? 4.403 1.308 5.447 1.00 85.38 481 LYS A CA 1
ATOM 3741 C C . LYS A 1 481 ? 3.408 0.249 5.928 1.00 85.38 481 LYS A C 1
ATOM 3743 O O . LYS A 1 481 ? 2.721 0.410 6.944 1.00 85.38 481 LYS A O 1
ATOM 3748 N N . HIS A 1 482 ? 3.368 -0.859 5.193 1.00 88.00 482 HIS A N 1
ATOM 3749 C CA . HIS A 1 482 ? 2.421 -1.959 5.361 1.00 88.00 482 HIS A CA 1
ATOM 3750 C C . HIS A 1 482 ? 2.951 -3.063 6.303 1.00 88.00 482 HIS A C 1
ATOM 3752 O O . HIS A 1 482 ? 2.941 -4.247 5.974 1.00 88.00 482 HIS A O 1
ATOM 3758 N N . GLY A 1 483 ? 3.464 -2.666 7.472 1.00 91.12 483 GLY A N 1
ATOM 3759 C CA . GLY A 1 483 ? 3.671 -3.564 8.613 1.00 91.12 483 GLY A CA 1
ATOM 3760 C C . GLY A 1 483 ? 2.410 -3.660 9.476 1.00 91.12 483 GLY A C 1
ATOM 3761 O O . GLY A 1 483 ? 1.734 -2.656 9.711 1.00 91.12 483 GLY A O 1
ATOM 3762 N N . ASP A 1 484 ? 2.084 -4.860 9.938 1.00 93.81 484 ASP A N 1
ATOM 3763 C CA . ASP A 1 484 ? 0.900 -5.153 10.753 1.00 93.81 484 ASP A CA 1
ATOM 3764 C C . ASP A 1 484 ? 1.115 -6.445 11.565 1.00 93.81 484 ASP A C 1
ATOM 3766 O O . ASP A 1 484 ? 2.239 -6.939 11.651 1.00 93.81 484 ASP A O 1
ATOM 3770 N N . LEU A 1 485 ? 0.067 -6.972 12.206 1.00 95.25 485 LEU A N 1
ATOM 3771 C CA . LEU A 1 485 ? 0.177 -8.153 13.069 1.00 95.25 485 LEU A CA 1
ATOM 3772 C C . LEU A 1 485 ? 0.494 -9.443 12.293 1.00 95.25 485 LEU A C 1
ATOM 3774 O O . LEU A 1 485 ? 1.153 -10.324 12.841 1.00 95.25 485 LEU A O 1
ATOM 3778 N N . GLU A 1 486 ? 0.014 -9.583 11.054 1.00 94.75 486 GLU A N 1
ATOM 3779 C CA . GLU A 1 486 ? 0.295 -10.747 10.201 1.00 94.75 486 GLU A CA 1
ATOM 3780 C C . GLU A 1 486 ? 1.571 -10.522 9.365 1.00 94.75 486 GLU A C 1
ATOM 3782 O O . GLU A 1 486 ? 2.285 -11.475 9.058 1.00 94.75 486 GLU A O 1
ATOM 3787 N N . ARG A 1 487 ? 1.901 -9.260 9.056 1.00 92.62 487 ARG A N 1
ATOM 3788 C CA . ARG A 1 487 ? 3.168 -8.807 8.452 1.00 92.62 487 ARG A CA 1
ATOM 3789 C C . ARG A 1 487 ? 4.157 -8.311 9.515 1.00 92.62 487 ARG A C 1
ATOM 3791 O O . ARG A 1 487 ? 4.691 -7.205 9.412 1.00 92.62 487 ARG A O 1
ATOM 3798 N N . ASP A 1 488 ? 4.390 -9.115 10.549 1.00 87.75 488 ASP A N 1
ATOM 3799 C CA . ASP A 1 488 ? 5.179 -8.742 11.735 1.00 87.75 488 ASP A CA 1
ATOM 3800 C C . ASP A 1 488 ? 6.656 -8.415 11.430 1.00 87.75 488 ASP A C 1
ATOM 3802 O O . ASP A 1 488 ? 7.249 -7.541 12.076 1.00 87.75 488 ASP A O 1
ATOM 3806 N N . TYR A 1 489 ? 7.210 -9.069 10.406 1.00 85.06 489 TYR A N 1
ATOM 3807 C CA . TYR A 1 489 ? 8.537 -8.856 9.824 1.00 85.06 489 TYR A CA 1
ATOM 3808 C C . TYR A 1 489 ? 8.719 -7.479 9.161 1.00 85.06 489 TYR A C 1
ATOM 3810 O O . TYR A 1 489 ? 9.851 -7.013 9.027 1.00 85.06 489 TYR A O 1
ATOM 3818 N N . ASN A 1 490 ? 7.631 -6.820 8.751 1.00 86.38 490 ASN A N 1
ATOM 3819 C CA . ASN A 1 490 ? 7.660 -5.453 8.242 1.00 86.38 490 ASN A CA 1
ATOM 3820 C C . ASN A 1 490 ? 7.562 -4.454 9.402 1.00 86.38 490 ASN A C 1
ATOM 3822 O O . ASN A 1 490 ? 6.848 -4.664 10.387 1.00 86.38 490 ASN A O 1
ATOM 3826 N N . ASP A 1 491 ? 8.232 -3.314 9.259 1.00 86.38 491 ASP A N 1
ATOM 3827 C CA . ASP A 1 491 ? 7.996 -2.151 10.114 1.00 86.38 491 ASP A CA 1
ATOM 3828 C C . ASP A 1 491 ? 6.884 -1.250 9.547 1.00 86.38 491 ASP A C 1
ATOM 3830 O O . ASP A 1 491 ? 6.582 -1.283 8.348 1.00 86.38 491 ASP A O 1
ATOM 3834 N N . PHE A 1 492 ? 6.273 -0.436 10.406 1.00 91.06 492 PHE A N 1
ATOM 3835 C CA . PHE A 1 492 ? 5.301 0.579 10.012 1.00 91.06 492 PHE A CA 1
ATOM 3836 C C . PHE A 1 492 ? 5.608 1.923 10.674 1.00 91.06 492 PHE A C 1
ATOM 3838 O O . PHE A 1 492 ? 6.017 1.986 11.829 1.00 91.06 492 PHE A O 1
ATOM 3845 N N . VAL A 1 493 ? 5.364 3.001 9.929 1.00 89.81 493 VAL A N 1
ATOM 3846 C CA . VAL A 1 493 ? 5.461 4.380 10.415 1.00 89.81 493 VAL A CA 1
ATOM 3847 C C . VAL A 1 493 ? 4.197 5.118 9.988 1.00 89.81 493 VAL A C 1
ATOM 3849 O O . VAL A 1 493 ? 3.847 5.089 8.806 1.00 89.81 493 VAL A O 1
ATOM 3852 N N . ILE A 1 494 ? 3.525 5.737 10.958 1.00 90.56 494 ILE A N 1
ATOM 3853 C CA . ILE A 1 494 ? 2.365 6.627 10.807 1.00 90.56 494 ILE A CA 1
ATOM 3854 C C . ILE A 1 494 ? 2.710 7.906 11.579 1.00 90.56 494 ILE A C 1
ATOM 3856 O O . ILE A 1 494 ? 2.671 7.923 12.811 1.00 90.56 494 ILE A O 1
ATOM 3860 N N . GLU A 1 495 ? 3.162 8.949 10.883 1.00 87.44 495 GLU A N 1
ATOM 3861 C CA . GLU A 1 495 ? 3.741 10.128 11.533 1.00 87.44 495 GLU A CA 1
ATOM 3862 C C . GLU A 1 495 ? 2.719 10.863 12.418 1.00 87.44 495 GLU A C 1
ATOM 3864 O O . GLU A 1 495 ? 1.679 11.329 11.969 1.00 87.44 495 GLU A O 1
ATOM 3869 N N . SER A 1 496 ? 3.034 11.010 13.708 1.00 87.56 496 SER A N 1
ATOM 3870 C CA . SER A 1 496 ? 2.185 11.706 14.686 1.00 87.56 496 SER A CA 1
ATOM 3871 C C . SER A 1 496 ? 2.273 13.233 14.490 1.00 87.56 496 SER A C 1
ATOM 3873 O O . SER A 1 496 ? 2.885 13.941 15.287 1.00 87.56 496 SER A O 1
ATOM 3875 N N . THR A 1 497 ? 1.759 13.730 13.363 1.00 90.19 497 THR A N 1
ATOM 3876 C CA . THR A 1 497 ? 1.872 15.113 12.866 1.00 90.19 497 THR A CA 1
ATOM 3877 C C . THR A 1 497 ? 0.677 15.434 11.946 1.00 90.19 497 THR A C 1
ATOM 3879 O O . THR A 1 497 ? 0.045 14.518 11.419 1.00 90.19 497 THR A O 1
ATOM 3882 N N . TYR A 1 498 ? 0.345 16.715 11.742 1.00 92.25 498 TYR A N 1
ATOM 3883 C CA . TYR A 1 498 ? -0.731 17.112 10.813 1.00 92.25 498 TYR A CA 1
ATOM 3884 C C . TYR A 1 498 ? -0.394 16.723 9.371 1.00 92.25 498 TYR A C 1
ATOM 3886 O O . TYR A 1 498 ? 0.780 16.655 9.017 1.00 92.25 498 TYR A O 1
ATOM 3894 N N . PHE A 1 499 ? -1.392 16.521 8.505 1.00 91.19 499 PHE A N 1
ATOM 3895 C CA . PHE A 1 499 ? -1.172 16.011 7.142 1.00 91.19 499 PHE A CA 1
ATOM 3896 C C . PHE A 1 499 ? -0.249 14.770 7.127 1.00 91.19 499 PHE A C 1
ATOM 3898 O O . PHE A 1 499 ? 0.590 14.668 6.235 1.00 91.19 499 PHE A O 1
ATOM 3905 N N . SER A 1 500 ? -0.365 13.885 8.135 1.00 90.62 500 SER A N 1
ATOM 3906 C CA . SER A 1 500 ? 0.495 12.709 8.384 1.00 90.62 500 SER A CA 1
ATOM 3907 C C . SER A 1 500 ? 0.806 11.913 7.122 1.00 90.62 500 SER A C 1
ATOM 3909 O O . SER A 1 500 ? -0.104 11.611 6.351 1.00 90.62 500 SER A O 1
ATOM 3911 N N . GLN A 1 501 ? 2.067 11.514 6.942 1.00 87.56 501 GLN A N 1
ATOM 3912 C CA . GLN A 1 501 ? 2.549 10.748 5.784 1.00 87.56 501 GLN A CA 1
ATOM 3913 C C . GLN A 1 501 ? 3.547 9.689 6.266 1.00 87.56 501 GLN A C 1
ATOM 3915 O O . GLN A 1 501 ? 3.823 9.559 7.461 1.00 87.56 501 GLN A O 1
ATOM 3920 N N . GLY A 1 502 ? 4.084 8.913 5.335 1.00 84.31 502 GLY A N 1
ATOM 3921 C CA . GLY A 1 502 ? 5.047 7.868 5.640 1.00 84.31 502 GLY A CA 1
ATOM 3922 C C . GLY A 1 502 ? 5.783 7.393 4.386 1.00 84.31 502 GLY A C 1
ATOM 3923 O O . GLY A 1 502 ? 5.172 7.302 3.315 1.00 84.31 502 GLY A O 1
ATOM 3924 N N . PRO A 1 503 ? 7.086 7.078 4.491 1.00 88.44 503 PRO A N 1
ATOM 3925 C CA . PRO A 1 503 ? 7.901 6.656 3.356 1.00 88.44 503 PRO A CA 1
ATOM 3926 C C . PRO A 1 503 ? 7.477 5.275 2.844 1.00 88.44 503 PRO A C 1
ATOM 3928 O O . PRO A 1 503 ? 7.329 4.341 3.631 1.00 88.44 503 PRO A O 1
ATOM 3931 N N . GLY A 1 504 ? 7.352 5.108 1.530 1.00 90.06 504 GLY A N 1
ATOM 3932 C CA . GLY A 1 504 ? 6.990 3.836 0.894 1.00 90.06 504 GLY A CA 1
ATOM 3933 C C . GLY A 1 504 ? 8.139 3.221 0.092 1.00 90.06 504 GLY A C 1
ATOM 3934 O O . GLY A 1 504 ? 9.127 3.891 -0.210 1.00 90.06 504 GLY A O 1
ATOM 3935 N N . ASN A 1 505 ? 8.019 1.943 -0.277 1.00 92.25 505 ASN A N 1
ATOM 3936 C CA . ASN A 1 505 ? 8.945 1.344 -1.242 1.00 92.25 505 ASN A CA 1
ATOM 3937 C C . ASN A 1 505 ? 8.537 1.763 -2.664 1.00 92.25 505 ASN A C 1
ATOM 3939 O O . ASN A 1 505 ? 7.346 1.816 -2.969 1.00 92.25 505 ASN A O 1
ATOM 3943 N N . PHE A 1 506 ? 9.507 1.999 -3.547 1.00 94.25 506 PHE A N 1
ATOM 3944 C CA . PHE A 1 506 ? 9.316 2.509 -4.910 1.00 94.25 506 PHE A CA 1
ATOM 3945 C C . PHE A 1 506 ? 8.204 1.786 -5.680 1.00 94.25 506 PHE A C 1
ATOM 3947 O O . PHE A 1 506 ? 7.248 2.419 -6.123 1.00 94.25 506 PHE A O 1
ATOM 3954 N N . ARG A 1 507 ? 8.286 0.452 -5.769 1.00 95.06 507 ARG A N 1
ATOM 3955 C CA . ARG A 1 507 ? 7.292 -0.400 -6.438 1.00 95.06 507 ARG A CA 1
ATOM 3956 C C . ARG A 1 507 ? 5.898 -0.302 -5.823 1.00 95.06 507 ARG A C 1
ATOM 3958 O O . ARG A 1 507 ? 4.907 -0.350 -6.549 1.00 95.06 507 ARG A O 1
ATOM 3965 N N . ASP A 1 508 ? 5.800 -0.196 -4.502 1.00 94.06 508 ASP A N 1
ATOM 3966 C CA . ASP A 1 508 ? 4.507 -0.141 -3.820 1.00 94.06 508 ASP A CA 1
ATOM 3967 C C . ASP A 1 508 ? 3.802 1.179 -4.148 1.00 94.06 508 ASP A C 1
ATOM 3969 O O . ASP A 1 508 ? 2.669 1.157 -4.631 1.00 94.06 508 ASP A O 1
ATOM 3973 N N . VAL A 1 509 ? 4.513 2.301 -3.977 1.00 94.50 509 VAL A N 1
ATOM 3974 C CA . VAL A 1 509 ? 3.999 3.657 -4.222 1.00 94.50 509 VAL A CA 1
ATOM 3975 C C . VAL A 1 509 ? 3.686 3.877 -5.704 1.00 94.50 509 VAL A C 1
ATOM 3977 O O . VAL A 1 509 ? 2.598 4.356 -6.012 1.00 94.50 509 VAL A O 1
ATOM 3980 N N . ALA A 1 510 ? 4.574 3.470 -6.621 1.00 95.69 510 ALA A N 1
ATOM 3981 C CA . ALA A 1 510 ? 4.353 3.595 -8.065 1.00 95.69 510 ALA A CA 1
ATOM 3982 C C . ALA A 1 510 ? 3.083 2.856 -8.521 1.00 95.69 510 ALA A C 1
ATOM 3984 O O . ALA A 1 510 ? 2.283 3.404 -9.276 1.00 95.69 510 ALA A O 1
ATOM 3985 N N . GLN A 1 511 ? 2.854 1.634 -8.022 1.00 95.12 511 GLN A N 1
ATOM 3986 C CA . GLN A 1 511 ? 1.632 0.886 -8.332 1.00 95.12 511 GLN A CA 1
ATOM 3987 C C . GLN A 1 511 ? 0.383 1.548 -7.742 1.00 95.12 511 GLN A C 1
ATOM 3989 O O . GLN A 1 511 ? -0.635 1.587 -8.423 1.00 95.12 511 GLN A O 1
ATOM 3994 N N . ASN A 1 512 ? 0.433 2.075 -6.511 1.00 95.75 512 ASN A N 1
ATOM 3995 C CA . ASN A 1 512 ? -0.742 2.715 -5.911 1.00 95.75 512 ASN A CA 1
ATOM 3996 C C . ASN A 1 512 ? -1.114 4.035 -6.599 1.00 95.75 512 ASN A C 1
ATOM 3998 O O . ASN A 1 512 ? -2.301 4.269 -6.822 1.00 95.75 512 ASN A O 1
ATOM 4002 N N . ARG A 1 513 ? -0.119 4.863 -6.949 1.00 95.56 513 ARG A N 1
ATOM 4003 C CA . ARG A 1 513 ? -0.331 6.200 -7.527 1.00 95.56 513 ARG A CA 1
ATOM 4004 C C . ARG A 1 513 ? -0.552 6.226 -9.032 1.00 95.56 513 ARG A C 1
ATOM 4006 O O . ARG A 1 513 ? -0.965 7.252 -9.560 1.00 95.56 513 ARG A O 1
ATOM 4013 N N . ARG A 1 514 ? -0.359 5.112 -9.750 1.00 94.62 514 ARG A N 1
ATOM 4014 C CA . ARG A 1 514 ? -0.648 5.059 -11.199 1.00 94.62 514 ARG A CA 1
ATOM 4015 C C . ARG A 1 514 ? -2.093 5.440 -11.546 1.00 94.62 514 ARG A C 1
ATOM 4017 O O . ARG A 1 514 ? -2.352 5.847 -12.669 1.00 94.62 514 ARG A O 1
ATOM 4024 N N . SER A 1 515 ? -3.012 5.329 -10.585 1.00 93.44 515 SER A N 1
ATOM 4025 C CA . SER A 1 515 ? -4.416 5.720 -10.732 1.00 93.44 515 SER A CA 1
ATOM 4026 C C . SER A 1 515 ? -4.744 7.103 -10.142 1.00 93.44 515 SER A C 1
ATOM 4028 O O . SER A 1 515 ? -5.896 7.520 -10.235 1.00 93.44 515 SER A O 1
ATOM 4030 N N . ASP A 1 516 ? -3.787 7.835 -9.557 1.00 95.94 516 ASP A N 1
ATOM 4031 C CA . ASP A 1 516 ? -4.050 9.132 -8.906 1.00 95.94 516 ASP A CA 1
ATOM 4032 C C . ASP A 1 516 ? -4.577 10.156 -9.923 1.00 95.94 516 ASP A C 1
ATOM 4034 O O . ASP A 1 516 ? -5.607 10.774 -9.680 1.00 95.94 516 ASP A O 1
ATOM 4038 N N . VAL A 1 517 ? -3.981 10.229 -11.121 1.00 95.12 517 VAL A N 1
ATOM 4039 C CA . VAL A 1 517 ? -4.469 11.052 -12.253 1.00 95.12 517 VAL A CA 1
ATOM 4040 C C . VAL A 1 517 ? -5.870 10.653 -12.753 1.00 95.12 517 VAL A C 1
ATOM 4042 O O . VAL A 1 517 ? -6.548 11.440 -13.408 1.00 95.12 517 VAL A O 1
ATOM 4045 N N . VAL A 1 518 ? -6.341 9.444 -12.431 1.00 94.12 518 VAL A N 1
ATOM 4046 C CA . VAL A 1 518 ? -7.665 8.936 -12.832 1.00 94.12 518 VAL A CA 1
ATOM 4047 C C . VAL A 1 518 ? -8.750 9.334 -11.829 1.00 94.12 518 VAL A C 1
ATOM 4049 O O . VAL A 1 518 ? -9.899 9.527 -12.218 1.00 94.12 518 VAL A O 1
ATOM 4052 N N . TYR A 1 519 ? -8.412 9.481 -10.544 1.00 94.56 519 TYR A N 1
ATOM 4053 C CA . TYR A 1 519 ? -9.357 9.894 -9.495 1.00 94.56 519 TYR A CA 1
ATOM 4054 C C . TYR A 1 519 ? -9.213 11.370 -9.092 1.00 94.56 519 TYR A C 1
ATOM 4056 O O . TYR A 1 519 ? -10.151 11.955 -8.553 1.00 94.56 519 TYR A O 1
ATOM 4064 N N . GLU A 1 520 ? -8.078 11.990 -9.404 1.00 94.44 520 GLU A N 1
ATOM 4065 C CA . GLU A 1 520 ? -7.794 13.414 -9.251 1.00 94.44 520 GLU A CA 1
ATOM 4066 C C . GLU A 1 520 ? -6.981 13.917 -10.465 1.00 94.44 520 GLU A C 1
ATOM 4068 O O . GLU A 1 520 ? -5.754 14.011 -10.400 1.00 94.44 520 GLU A O 1
ATOM 4073 N N . PRO A 1 521 ? -7.636 14.263 -11.594 1.00 93.31 521 PRO A N 1
ATOM 4074 C CA . PRO A 1 521 ? -6.945 14.681 -12.820 1.00 93.31 521 PRO A CA 1
ATOM 4075 C C . PRO A 1 521 ? -5.981 15.862 -12.641 1.00 93.31 521 PRO A C 1
ATOM 4077 O O . PRO A 1 521 ? -4.997 15.968 -13.370 1.00 93.31 521 PRO A O 1
ATOM 4080 N N . ARG A 1 522 ? -6.189 16.703 -11.616 1.00 92.56 522 ARG A N 1
ATOM 4081 C CA . ARG A 1 522 ? -5.290 17.816 -11.253 1.00 92.56 522 ARG A CA 1
ATOM 4082 C C . ARG A 1 522 ? -3.883 17.382 -10.819 1.00 92.56 522 ARG A C 1
ATOM 4084 O O . ARG A 1 522 ? -3.018 18.241 -10.702 1.00 92.56 522 ARG A O 1
ATOM 4091 N N . VAL A 1 523 ? -3.635 16.087 -10.609 1.00 93.75 523 VAL A N 1
ATOM 4092 C CA . VAL A 1 523 ? -2.278 15.530 -10.447 1.00 93.75 523 VAL A CA 1
ATOM 4093 C C . VAL A 1 523 ? -1.445 15.687 -11.728 1.00 93.75 523 VAL A C 1
ATOM 4095 O O . VAL A 1 523 ? -0.228 15.845 -11.649 1.00 93.75 523 VAL A O 1
ATOM 4098 N N . GLY A 1 524 ? -2.080 15.693 -12.907 1.00 94.25 524 GLY A N 1
ATOM 4099 C CA . GLY A 1 524 ? -1.392 15.879 -14.183 1.00 94.25 524 GLY A CA 1
ATOM 4100 C C . GLY A 1 524 ? -0.262 14.865 -14.392 1.00 94.25 524 GLY A C 1
ATOM 4101 O O . GLY A 1 524 ? -0.450 13.666 -14.200 1.00 94.25 524 GLY A O 1
ATOM 4102 N N . ASP A 1 525 ? 0.916 15.347 -14.795 1.00 94.69 525 ASP A N 1
ATOM 4103 C CA . ASP A 1 525 ? 2.097 14.513 -15.061 1.00 94.69 525 ASP A CA 1
ATOM 4104 C C . ASP A 1 525 ? 2.976 14.237 -13.823 1.00 94.69 525 ASP A C 1
ATOM 4106 O O . ASP A 1 525 ? 4.030 13.609 -13.951 1.00 94.69 525 ASP A O 1
ATOM 4110 N N . PHE A 1 526 ? 2.560 14.688 -12.632 1.00 94.44 526 PHE A N 1
ATOM 4111 C CA . PHE A 1 526 ? 3.403 14.751 -11.434 1.00 94.44 526 PHE A CA 1
ATOM 4112 C C . PHE A 1 526 ? 4.089 13.422 -11.097 1.00 94.44 526 PHE A C 1
ATOM 4114 O O . PHE A 1 526 ? 5.318 13.377 -11.014 1.00 94.44 526 PHE A O 1
ATOM 4121 N N . ASP A 1 527 ? 3.334 12.328 -10.944 1.00 95.81 527 ASP A N 1
ATOM 4122 C CA . ASP A 1 527 ? 3.928 11.031 -10.604 1.00 95.81 527 ASP A CA 1
ATOM 4123 C C . ASP A 1 527 ? 4.756 10.453 -11.769 1.00 95.81 527 ASP A C 1
ATOM 4125 O O . ASP A 1 527 ? 5.804 9.853 -11.531 1.00 95.81 527 ASP A O 1
ATOM 4129 N N . VAL A 1 528 ? 4.381 10.707 -13.031 1.00 97.44 528 VAL A N 1
ATOM 4130 C CA . VAL A 1 528 ? 5.195 10.311 -14.199 1.00 97.44 528 VAL A CA 1
ATOM 4131 C C . VAL A 1 528 ? 6.576 10.969 -14.122 1.00 97.44 528 VAL A C 1
ATOM 4133 O O . VAL A 1 528 ? 7.599 10.282 -14.189 1.00 97.44 528 VAL A O 1
ATOM 4136 N N . ARG A 1 529 ? 6.627 12.291 -13.911 1.00 95.88 529 ARG A N 1
ATOM 4137 C CA . ARG A 1 529 ? 7.892 13.029 -13.783 1.00 95.88 529 ARG A CA 1
ATOM 4138 C C . ARG A 1 529 ? 8.648 12.674 -12.506 1.00 95.88 529 ARG A C 1
ATOM 4140 O O . ARG A 1 529 ? 9.875 12.578 -12.557 1.00 95.88 529 ARG A O 1
ATOM 4147 N N . LEU A 1 530 ? 7.965 12.409 -11.391 1.00 95.44 530 LEU A N 1
ATOM 4148 C CA . LEU A 1 530 ? 8.575 11.957 -10.136 1.00 95.44 530 LEU A CA 1
ATOM 4149 C C . LEU A 1 530 ? 9.328 10.633 -10.323 1.00 95.44 530 LEU A C 1
ATOM 4151 O O . LEU A 1 530 ? 10.524 10.558 -10.034 1.00 95.44 530 LEU A O 1
ATOM 4155 N N . PHE A 1 531 ? 8.667 9.598 -10.844 1.00 97.12 531 PHE A N 1
ATOM 4156 C CA . PHE A 1 531 ? 9.275 8.274 -10.999 1.00 97.12 531 PHE A CA 1
ATOM 4157 C C . PHE A 1 531 ? 10.339 8.233 -12.117 1.00 97.12 531 PHE A C 1
ATOM 4159 O O . PHE A 1 531 ? 11.373 7.578 -11.949 1.00 97.12 531 PHE A O 1
ATOM 4166 N N . LEU A 1 532 ? 10.184 9.021 -13.192 1.00 97.38 532 LEU A N 1
ATOM 4167 C CA . LEU A 1 532 ? 11.251 9.239 -14.184 1.00 97.38 532 LEU A CA 1
ATOM 4168 C C . LEU A 1 532 ? 12.472 9.977 -13.599 1.00 97.38 532 LEU A C 1
ATOM 4170 O O . LEU A 1 532 ? 13.605 9.651 -13.955 1.00 97.38 532 LEU A O 1
ATOM 4174 N N . SER A 1 533 ? 12.267 10.935 -12.688 1.00 96.56 533 SER A N 1
ATOM 4175 C CA . SER A 1 533 ? 13.354 11.664 -12.006 1.00 96.56 533 SER A CA 1
ATOM 4176 C C . SER A 1 533 ? 14.126 10.780 -11.024 1.00 96.56 533 SER A C 1
ATOM 4178 O O . SER A 1 533 ? 15.344 10.895 -10.887 1.00 96.56 533 SER A O 1
ATOM 4180 N N . LEU A 1 534 ? 13.425 9.863 -10.350 1.00 96.81 534 LEU A N 1
ATOM 4181 C CA . LEU A 1 534 ? 14.023 8.882 -9.442 1.00 96.81 534 LEU A CA 1
ATOM 4182 C C . LEU A 1 534 ? 14.769 7.744 -10.167 1.00 96.81 534 LEU A C 1
ATOM 4184 O O . LEU A 1 534 ? 15.427 6.935 -9.511 1.00 96.81 534 LEU A O 1
ATOM 4188 N N . THR A 1 535 ? 14.717 7.689 -11.500 1.00 96.81 535 THR A N 1
ATOM 4189 C CA . THR A 1 535 ? 15.507 6.741 -12.295 1.00 96.81 535 THR A CA 1
ATOM 4190 C C . THR A 1 535 ? 16.977 7.186 -12.357 1.00 96.81 535 THR A C 1
ATOM 4192 O O . THR A 1 535 ? 17.303 8.336 -12.662 1.00 96.81 535 THR A O 1
ATOM 4195 N N . GLN A 1 536 ? 17.881 6.262 -12.044 1.00 96.69 536 GLN A N 1
ATOM 4196 C CA . GLN A 1 536 ? 19.336 6.429 -12.062 1.00 96.69 536 GLN A CA 1
ATOM 4197 C C . GLN A 1 536 ? 19.901 6.345 -13.488 1.00 96.69 536 GLN A C 1
ATOM 4199 O O . GLN A 1 536 ? 19.263 5.811 -14.397 1.00 96.69 536 GLN A O 1
ATOM 4204 N N . ALA A 1 537 ? 21.142 6.801 -13.676 1.00 96.75 537 ALA A N 1
ATOM 4205 C CA . ALA A 1 537 ? 21.852 6.698 -14.955 1.00 96.75 537 ALA A CA 1
ATOM 4206 C C . ALA A 1 537 ? 22.093 5.248 -15.434 1.00 96.75 537 ALA A C 1
ATOM 4208 O O . ALA A 1 537 ? 22.327 5.034 -16.617 1.00 96.75 537 ALA A O 1
ATOM 4209 N N . ASP A 1 538 ? 22.008 4.249 -14.548 1.00 95.44 538 ASP A N 1
ATOM 4210 C CA . ASP A 1 538 ? 22.116 2.808 -14.843 1.00 95.44 538 ASP A CA 1
ATOM 4211 C C . ASP A 1 538 ? 20.747 2.098 -14.977 1.00 95.44 538 ASP A C 1
ATOM 4213 O O . ASP A 1 538 ? 20.665 0.867 -14.925 1.00 95.44 538 ASP A O 1
ATOM 4217 N N . ALA A 1 539 ? 19.667 2.872 -15.147 1.00 96.31 539 ALA A N 1
ATOM 4218 C CA . ALA A 1 539 ? 18.282 2.406 -15.246 1.00 96.31 539 ALA A CA 1
ATOM 4219 C C . ALA A 1 539 ? 17.791 1.575 -14.036 1.00 96.31 539 ALA A C 1
ATOM 4221 O O . ALA A 1 539 ? 16.911 0.722 -14.171 1.00 96.31 539 ALA A O 1
ATOM 4222 N N . TYR A 1 540 ? 18.355 1.803 -12.850 1.00 96.38 540 TYR A N 1
ATOM 4223 C CA . TYR A 1 540 ? 17.796 1.368 -11.565 1.00 96.38 540 TYR A CA 1
ATOM 4224 C C . TYR A 1 540 ? 17.268 2.575 -10.760 1.00 96.38 540 TYR A C 1
ATOM 4226 O O . TYR A 1 540 ? 17.118 3.668 -11.304 1.00 96.38 540 TYR A O 1
ATOM 4234 N N . ASN A 1 541 ? 16.917 2.390 -9.485 1.00 96.12 541 ASN A N 1
ATOM 4235 C CA . ASN A 1 541 ? 16.228 3.389 -8.660 1.00 96.12 541 ASN A CA 1
ATOM 4236 C C . ASN A 1 541 ? 16.488 3.184 -7.147 1.00 96.12 541 ASN A C 1
ATOM 4238 O O . ASN A 1 541 ? 16.854 2.078 -6.727 1.00 96.12 541 ASN A O 1
ATOM 4242 N N . PRO A 1 542 ? 16.272 4.211 -6.299 1.00 94.94 542 PRO A N 1
ATOM 4243 C CA . PRO A 1 542 ? 16.273 4.053 -4.844 1.00 94.94 542 PRO A CA 1
ATOM 4244 C C . PRO A 1 542 ? 15.136 3.135 -4.372 1.00 94.94 542 PRO A C 1
ATOM 4246 O O . PRO A 1 542 ? 14.089 3.050 -5.018 1.00 94.94 542 PRO A O 1
ATOM 4249 N N . LEU A 1 543 ? 15.325 2.480 -3.218 1.00 93.38 543 LEU A N 1
ATOM 4250 C CA . LEU A 1 543 ? 14.281 1.645 -2.612 1.00 93.38 543 LEU A CA 1
ATOM 4251 C C . LEU A 1 543 ? 13.141 2.490 -2.054 1.00 93.38 543 LEU A C 1
ATOM 4253 O O . LEU A 1 543 ? 11.979 2.145 -2.243 1.00 93.38 543 LEU A O 1
ATOM 4257 N N . ILE A 1 544 ? 13.476 3.554 -1.324 1.00 92.25 544 ILE A N 1
ATOM 4258 C CA . ILE A 1 544 ? 12.511 4.318 -0.539 1.00 92.25 544 ILE A CA 1
ATOM 4259 C C . ILE A 1 544 ? 12.159 5.607 -1.266 1.00 92.25 544 ILE A C 1
ATOM 4261 O O . ILE A 1 544 ? 13.040 6.416 -1.554 1.00 92.25 544 ILE A O 1
ATOM 4265 N N . VAL A 1 545 ? 10.862 5.806 -1.489 1.00 92.25 545 VAL A N 1
ATOM 4266 C CA . VAL A 1 545 ? 10.264 7.094 -1.843 1.00 92.25 545 VAL A CA 1
ATOM 4267 C C . VAL A 1 545 ? 9.818 7.744 -0.536 1.00 92.25 545 VAL A C 1
ATOM 4269 O O . VAL A 1 545 ? 8.986 7.198 0.192 1.00 92.25 545 VAL A O 1
ATOM 4272 N N . GLY A 1 546 ? 10.434 8.874 -0.209 1.00 86.94 546 GLY A N 1
ATOM 4273 C CA . GLY A 1 546 ? 10.108 9.687 0.955 1.00 86.94 546 GLY A CA 1
ATOM 4274 C C . GLY A 1 546 ? 9.067 10.756 0.633 1.00 86.94 546 GLY A C 1
ATOM 4275 O O . GLY A 1 546 ? 8.629 10.922 -0.506 1.00 86.94 546 GLY A O 1
ATOM 4276 N N . THR A 1 547 ? 8.682 11.508 1.657 1.00 83.69 547 THR A N 1
ATOM 4277 C CA . THR A 1 547 ? 7.727 12.606 1.515 1.00 83.69 547 THR A CA 1
ATOM 4278 C C . THR A 1 547 ? 8.380 13.818 0.850 1.00 83.69 547 THR A C 1
ATOM 4280 O O . THR A 1 547 ? 9.371 14.351 1.355 1.00 83.69 547 THR A O 1
ATOM 4283 N N . SER A 1 548 ? 7.803 14.286 -0.259 1.00 86.25 548 SER A N 1
ATOM 4284 C CA . SER A 1 548 ? 8.261 15.485 -0.970 1.00 86.25 548 SER A CA 1
ATOM 4285 C C . SER A 1 548 ? 8.166 16.735 -0.087 1.00 86.25 548 SER A C 1
ATOM 4287 O O . SER A 1 548 ? 7.091 17.087 0.398 1.00 86.25 548 SER A O 1
ATOM 4289 N N . LYS A 1 549 ? 9.291 17.430 0.097 1.00 89.50 549 LYS A N 1
ATOM 4290 C CA . LYS A 1 549 ? 9.430 18.601 0.981 1.00 89.50 549 LYS A CA 1
ATOM 4291 C C . LYS A 1 549 ? 9.196 19.896 0.214 1.00 89.50 549 LYS A C 1
ATOM 4293 O O . LYS A 1 549 ? 9.470 19.974 -0.980 1.00 89.50 549 LYS A O 1
ATOM 4298 N N . PHE A 1 550 ? 8.732 20.932 0.901 1.00 91.69 550 PHE A N 1
ATOM 4299 C CA . PHE A 1 550 ? 8.650 22.284 0.350 1.00 91.69 550 PHE A CA 1
ATOM 4300 C C . PHE A 1 550 ? 9.921 23.059 0.710 1.00 91.69 550 PHE A C 1
ATOM 4302 O O . PHE A 1 550 ? 10.417 22.959 1.832 1.00 91.69 550 PHE A O 1
ATOM 4309 N N . SER A 1 551 ? 10.454 23.830 -0.239 1.00 92.12 551 SER A N 1
ATOM 4310 C CA . SER A 1 551 ? 11.596 24.725 -0.032 1.00 92.12 551 SER A CA 1
ATOM 4311 C C . SER A 1 551 ? 11.329 26.079 -0.679 1.00 92.12 551 SER A C 1
ATOM 4313 O O . SER A 1 551 ? 11.027 26.156 -1.868 1.00 92.12 551 SER A O 1
ATOM 4315 N N . LEU A 1 552 ? 11.481 27.156 0.088 1.00 92.06 552 LEU A N 1
ATOM 4316 C CA . LEU A 1 552 ? 11.392 28.521 -0.434 1.00 92.06 552 LEU A CA 1
ATOM 4317 C C . LEU A 1 552 ? 12.677 28.905 -1.197 1.00 92.06 552 LEU A C 1
ATOM 4319 O O . LEU A 1 552 ? 13.752 28.394 -0.869 1.00 92.06 552 LEU A O 1
ATOM 4323 N N . PRO A 1 553 ? 12.603 29.818 -2.185 1.00 89.44 553 PRO A N 1
ATOM 4324 C CA . PRO A 1 553 ? 13.753 30.197 -3.010 1.00 89.44 553 PRO A CA 1
ATOM 4325 C C . PRO A 1 553 ? 14.756 31.127 -2.304 1.00 89.44 553 PRO A C 1
ATOM 4327 O O . PRO A 1 553 ? 15.902 31.223 -2.744 1.00 89.44 553 PRO A O 1
ATOM 4330 N N . SER A 1 554 ? 14.366 31.827 -1.230 1.00 90.50 554 SER A N 1
ATOM 4331 C CA . SER A 1 554 ? 15.282 32.665 -0.440 1.00 90.50 554 SER A CA 1
ATOM 4332 C C . SER A 1 554 ? 14.796 32.946 0.989 1.00 90.50 554 SER A C 1
ATOM 4334 O O . SER A 1 554 ? 13.604 32.870 1.296 1.00 90.50 554 SER A O 1
ATOM 4336 N N . GLU A 1 555 ? 15.733 33.348 1.854 1.00 90.38 555 GLU A N 1
ATOM 4337 C CA . GLU A 1 555 ? 15.462 33.839 3.215 1.00 90.38 555 GLU A CA 1
ATOM 4338 C C . GLU A 1 555 ? 14.650 35.153 3.219 1.00 90.38 555 GLU A C 1
ATOM 4340 O O . GLU A 1 555 ? 13.900 35.407 4.163 1.00 90.38 555 GLU A O 1
ATOM 4345 N N . ASP A 1 556 ? 14.709 35.953 2.145 1.00 92.81 556 ASP A N 1
ATOM 4346 C CA . ASP A 1 556 ? 13.847 37.133 1.975 1.00 92.81 556 ASP A CA 1
ATOM 4347 C C . ASP A 1 556 ? 12.371 36.731 1.800 1.00 92.81 556 ASP A C 1
ATOM 4349 O O . ASP A 1 556 ? 11.492 37.348 2.401 1.00 92.81 556 ASP A O 1
ATOM 4353 N N . VAL A 1 557 ? 12.085 35.669 1.031 1.00 92.69 557 VAL A N 1
ATOM 4354 C CA . VAL A 1 557 ? 10.718 35.134 0.863 1.00 92.69 557 VAL A CA 1
ATOM 4355 C C . VAL A 1 557 ? 10.227 34.485 2.160 1.00 92.69 557 VAL A C 1
ATOM 4357 O O . VAL A 1 557 ? 9.101 34.748 2.583 1.00 92.69 557 VAL A O 1
ATOM 4360 N N . ALA A 1 558 ? 11.085 33.722 2.846 1.00 93.19 558 ALA A N 1
ATOM 4361 C CA . ALA A 1 558 ? 10.787 33.185 4.177 1.00 93.19 558 ALA A CA 1
ATOM 4362 C C . ALA A 1 558 ? 10.446 34.301 5.181 1.00 93.19 558 ALA A C 1
ATOM 4364 O O . ALA A 1 558 ? 9.459 34.207 5.910 1.00 93.19 558 ALA A O 1
ATOM 4365 N N . SER A 1 559 ? 11.219 35.390 5.171 1.00 93.38 559 SER A N 1
ATOM 4366 C CA . SER A 1 559 ? 11.001 36.557 6.031 1.00 93.38 559 SER A CA 1
ATOM 4367 C C . SER A 1 559 ? 9.742 37.342 5.666 1.00 93.38 559 SER A C 1
ATOM 4369 O O . SER A 1 559 ? 9.067 37.842 6.562 1.00 93.38 559 SER A O 1
ATOM 4371 N N . ALA A 1 560 ? 9.395 37.438 4.378 1.00 94.12 560 ALA A N 1
ATOM 4372 C CA . ALA A 1 560 ? 8.163 38.079 3.924 1.00 94.12 560 ALA A CA 1
ATOM 4373 C C . ALA A 1 560 ? 6.914 37.292 4.355 1.00 94.12 560 ALA A C 1
ATOM 4375 O O . ALA A 1 560 ? 5.971 37.889 4.871 1.00 94.12 560 ALA A O 1
ATOM 4376 N N . LEU A 1 561 ? 6.926 35.959 4.222 1.00 93.19 561 LEU A N 1
ATOM 4377 C CA . LEU A 1 561 ? 5.854 35.085 4.716 1.00 93.19 561 LEU A CA 1
ATOM 4378 C C . LEU A 1 561 ? 5.736 35.134 6.248 1.00 93.19 561 LEU A C 1
ATOM 4380 O O . LEU A 1 561 ? 4.626 35.165 6.786 1.00 93.19 561 LEU A O 1
ATOM 4384 N N . ALA A 1 562 ? 6.863 35.224 6.961 1.00 93.38 562 ALA A N 1
ATOM 4385 C CA . ALA A 1 562 ? 6.887 35.336 8.418 1.00 93.38 562 ALA A CA 1
ATOM 4386 C C . ALA A 1 562 ? 6.278 36.644 8.969 1.00 93.38 562 ALA A C 1
ATOM 4388 O O . ALA A 1 562 ? 5.950 36.704 10.155 1.00 93.38 562 ALA A O 1
ATOM 4389 N N . LEU A 1 563 ? 6.039 37.667 8.132 1.00 92.69 563 LEU A N 1
ATOM 4390 C CA . LEU A 1 563 ? 5.281 38.870 8.520 1.00 92.69 563 LEU A CA 1
ATOM 4391 C C . LEU A 1 563 ? 3.797 38.589 8.819 1.00 92.69 563 LEU A C 1
ATOM 4393 O O . LEU A 1 563 ? 3.113 39.465 9.343 1.00 92.69 563 LEU A O 1
ATOM 4397 N N . THR A 1 564 ? 3.293 37.388 8.515 1.00 93.19 564 THR A N 1
ATOM 4398 C CA . THR A 1 564 ? 1.956 36.946 8.942 1.00 93.19 564 THR A CA 1
ATOM 4399 C C . THR A 1 564 ? 1.884 36.597 10.436 1.00 93.19 564 THR A C 1
ATOM 4401 O O . THR A 1 564 ? 0.779 36.456 10.959 1.00 93.19 564 THR A O 1
ATOM 4404 N N . ALA A 1 565 ? 3.009 36.488 11.151 1.00 93.56 565 ALA A N 1
ATOM 4405 C CA . ALA A 1 565 ? 3.024 36.227 12.590 1.00 93.56 565 ALA A CA 1
ATOM 4406 C C . ALA A 1 565 ? 2.552 37.446 13.411 1.00 93.56 565 ALA A C 1
ATOM 4408 O O . ALA A 1 565 ? 2.716 38.596 13.005 1.00 93.56 565 ALA A O 1
ATOM 4409 N N . THR A 1 566 ? 1.984 37.212 14.597 1.00 93.62 566 THR A N 1
ATOM 4410 C CA . THR A 1 566 ? 1.413 38.278 15.449 1.00 93.62 566 THR A CA 1
ATOM 4411 C C . THR A 1 566 ? 2.435 39.232 16.069 1.00 93.62 566 THR A C 1
ATOM 4413 O O . THR A 1 566 ? 2.074 40.333 16.490 1.00 93.62 566 THR A O 1
ATOM 4416 N N . ASP A 1 567 ? 3.697 38.818 16.172 1.00 93.31 567 ASP A N 1
ATOM 4417 C CA . ASP A 1 567 ? 4.754 39.542 16.876 1.00 93.31 567 ASP A CA 1
ATOM 4418 C C . ASP A 1 567 ? 6.158 39.189 16.349 1.00 93.31 567 ASP A C 1
ATOM 4420 O O . ASP A 1 567 ? 6.354 38.251 15.574 1.00 93.31 567 ASP A O 1
ATOM 4424 N N . ALA A 1 568 ? 7.160 39.953 16.792 1.00 90.88 568 ALA A N 1
ATOM 4425 C CA . ALA A 1 568 ? 8.532 39.852 16.299 1.00 90.88 568 ALA A CA 1
ATOM 4426 C C . ALA A 1 568 ? 9.315 38.613 16.783 1.00 90.88 568 ALA A C 1
ATOM 4428 O O . ALA A 1 568 ? 10.323 38.278 16.161 1.00 90.88 568 ALA A O 1
ATOM 4429 N N . HIS A 1 569 ? 8.904 37.942 17.866 1.00 91.56 569 HIS A N 1
ATOM 4430 C CA . HIS A 1 569 ? 9.517 36.676 18.279 1.00 91.56 569 HIS A CA 1
ATOM 4431 C C . HIS A 1 569 ? 8.961 35.526 17.439 1.00 91.56 569 HIS A C 1
ATOM 4433 O O . HIS A 1 569 ? 9.740 34.796 16.825 1.00 91.56 569 HIS A O 1
ATOM 4439 N N . SER A 1 570 ? 7.632 35.452 17.319 1.00 92.44 570 SER A N 1
ATOM 4440 C CA . SER A 1 570 ? 6.939 34.508 16.437 1.00 92.44 570 SER A CA 1
ATOM 4441 C C . SER A 1 570 ? 7.445 34.608 14.994 1.00 92.44 570 SER A C 1
ATOM 4443 O O . SER A 1 570 ? 7.788 33.589 14.398 1.00 92.44 570 SER A O 1
ATOM 4445 N N . ALA A 1 571 ? 7.599 35.826 14.457 1.00 93.12 571 ALA A N 1
ATOM 4446 C CA . ALA A 1 571 ? 8.156 36.050 13.120 1.00 93.12 571 ALA A CA 1
ATOM 4447 C C . ALA A 1 571 ? 9.598 35.524 12.976 1.00 93.12 571 ALA A C 1
ATOM 4449 O O . ALA A 1 571 ? 9.907 34.829 12.013 1.00 93.12 571 ALA A O 1
ATOM 4450 N N . ALA A 1 572 ? 10.485 35.805 13.939 1.00 93.25 572 ALA A N 1
ATOM 4451 C CA . ALA A 1 572 ? 11.878 35.355 13.877 1.00 93.25 572 ALA A CA 1
ATOM 4452 C C . ALA A 1 572 ? 12.009 33.821 13.943 1.00 93.25 572 ALA A C 1
ATOM 4454 O O . ALA A 1 572 ? 12.808 33.236 13.206 1.00 93.25 572 ALA A O 1
ATOM 4455 N N . ASN A 1 573 ? 11.201 33.166 14.783 1.00 93.94 573 ASN A N 1
ATOM 4456 C CA . ASN A 1 573 ? 11.148 31.706 14.867 1.00 93.94 573 ASN A CA 1
ATOM 4457 C C . ASN A 1 573 ? 10.592 31.108 13.558 1.00 93.94 573 ASN A C 1
ATOM 4459 O O . ASN A 1 573 ? 11.147 30.144 13.031 1.00 93.94 573 ASN A O 1
ATOM 4463 N N . LEU A 1 574 ? 9.548 31.720 12.987 1.00 95.19 574 LEU A N 1
ATOM 4464 C CA . LEU A 1 574 ? 8.917 31.291 11.739 1.00 95.19 574 LEU A CA 1
ATOM 4465 C C . LEU A 1 574 ? 9.861 31.419 10.529 1.00 95.19 574 LEU A C 1
ATOM 4467 O O . LEU A 1 574 ? 9.986 30.459 9.770 1.00 95.19 574 LEU A O 1
ATOM 4471 N N . THR A 1 575 ? 10.627 32.511 10.397 1.00 95.00 575 THR A N 1
ATOM 4472 C CA . THR A 1 575 ? 11.709 32.612 9.393 1.00 95.00 575 THR A CA 1
ATOM 4473 C C . THR A 1 575 ? 12.726 31.476 9.548 1.00 95.00 575 THR A C 1
ATOM 4475 O O . THR A 1 575 ? 13.146 30.881 8.554 1.00 95.00 575 THR A O 1
ATOM 4478 N N . ALA A 1 576 ? 13.115 31.133 10.782 1.00 93.38 576 ALA A N 1
ATOM 4479 C CA . ALA A 1 576 ? 14.103 30.086 11.051 1.00 93.38 576 ALA A CA 1
ATOM 4480 C C . ALA A 1 576 ? 13.600 28.655 10.755 1.00 93.38 576 ALA A C 1
ATOM 4482 O O . ALA A 1 576 ? 14.428 27.756 10.548 1.00 93.38 576 ALA A O 1
ATOM 4483 N N . LEU A 1 577 ? 12.279 28.443 10.716 1.00 93.75 577 LEU A N 1
ATOM 4484 C CA . LEU A 1 577 ? 11.638 27.224 10.208 1.00 93.75 577 LEU A CA 1
ATOM 4485 C C . LEU A 1 577 ? 11.573 27.236 8.672 1.00 93.75 577 LEU A C 1
ATOM 4487 O O . LEU A 1 577 ? 12.037 26.293 8.038 1.00 93.75 577 LEU A O 1
ATOM 4491 N N . LEU A 1 578 ? 11.067 28.327 8.086 1.00 94.50 578 LEU A N 1
ATOM 4492 C CA . LEU A 1 578 ? 10.833 28.477 6.644 1.00 94.50 578 LEU A CA 1
ATOM 4493 C C . LEU A 1 578 ? 12.116 28.557 5.791 1.00 94.50 578 LEU A C 1
ATOM 4495 O O . LEU A 1 578 ? 12.086 28.229 4.609 1.00 94.50 578 LEU A O 1
ATOM 4499 N N . SER A 1 579 ? 13.254 28.954 6.370 1.00 90.56 579 SER A N 1
ATOM 4500 C CA . SER A 1 579 ? 14.555 29.053 5.673 1.00 90.56 579 SER A CA 1
ATOM 4501 C C . SER A 1 579 ? 15.291 27.705 5.523 1.00 90.56 579 SER A C 1
ATOM 4503 O O . SER A 1 579 ? 16.519 27.660 5.441 1.00 90.56 579 SER A O 1
ATOM 4505 N N . LYS A 1 580 ? 14.556 26.588 5.548 1.00 88.50 580 LYS A N 1
ATOM 4506 C CA . LYS A 1 580 ? 15.037 25.209 5.357 1.00 88.50 580 LYS A CA 1
ATOM 4507 C C . LYS A 1 580 ? 13.953 24.410 4.618 1.00 88.50 580 LYS A C 1
ATOM 4509 O O . LYS A 1 580 ? 12.793 24.791 4.722 1.00 88.50 580 LYS A O 1
ATOM 4514 N N . PRO A 1 581 ? 14.267 23.289 3.948 1.00 90.31 581 PRO A N 1
ATOM 4515 C CA . PRO A 1 581 ? 13.232 22.378 3.466 1.00 90.31 581 PRO A CA 1
ATOM 4516 C C . PRO A 1 581 ? 12.401 21.812 4.631 1.00 90.31 581 PRO A C 1
ATOM 4518 O O . PRO A 1 581 ? 12.976 21.334 5.612 1.00 90.31 581 PRO A O 1
ATOM 4521 N N . PHE A 1 582 ? 11.072 21.848 4.522 1.00 90.44 582 PHE A N 1
ATOM 4522 C CA . PHE A 1 582 ? 10.133 21.389 5.557 1.00 90.44 582 PHE A CA 1
ATOM 4523 C C . PHE A 1 582 ? 8.982 20.553 4.976 1.00 90.44 582 PHE A C 1
ATOM 4525 O O . PHE A 1 582 ? 8.701 20.589 3.777 1.00 90.44 582 PHE A O 1
ATOM 4532 N N . LEU A 1 583 ? 8.290 19.821 5.852 1.00 90.19 583 LEU A N 1
ATOM 4533 C CA . LEU A 1 583 ? 6.965 19.255 5.588 1.00 90.19 583 LEU A CA 1
ATOM 4534 C C . LEU A 1 583 ? 5.891 20.188 6.179 1.00 90.19 583 LEU A C 1
ATOM 4536 O O . LEU A 1 583 ? 6.116 20.720 7.269 1.00 90.19 583 LEU A O 1
ATOM 4540 N N . PRO A 1 584 ? 4.728 20.387 5.526 1.00 90.62 584 PRO A N 1
ATOM 4541 C CA . PRO A 1 584 ? 3.647 21.213 6.074 1.00 90.62 584 PRO A CA 1
ATOM 4542 C C . PRO A 1 584 ? 3.193 20.789 7.476 1.00 90.62 584 PRO A C 1
ATOM 4544 O O . PRO A 1 584 ? 3.004 21.644 8.340 1.00 90.62 584 PRO A O 1
ATOM 4547 N N . GLY A 1 585 ? 3.088 19.479 7.722 1.00 90.62 585 GLY A N 1
ATOM 4548 C CA . GLY A 1 585 ? 2.731 18.921 9.027 1.00 90.62 585 GLY A CA 1
ATOM 4549 C C . GLY A 1 585 ? 3.672 19.358 10.145 1.00 90.62 585 GLY A C 1
ATOM 4550 O O . GLY A 1 585 ? 3.262 20.017 11.102 1.00 90.62 585 GLY A O 1
ATOM 4551 N N . ASP A 1 586 ? 4.961 19.067 9.968 1.00 90.19 586 ASP A N 1
ATOM 4552 C CA . ASP A 1 586 ? 6.015 19.425 10.917 1.00 90.19 586 ASP A CA 1
ATOM 4553 C C . ASP A 1 586 ? 6.206 20.934 11.078 1.00 90.19 586 ASP A C 1
ATOM 4555 O O . ASP A 1 586 ? 6.574 21.378 12.165 1.00 90.19 586 ASP A O 1
ATOM 4559 N N . LEU A 1 587 ? 5.944 21.738 10.042 1.00 93.50 587 LEU A N 1
ATOM 4560 C CA . LEU A 1 587 ? 5.929 23.195 10.156 1.00 93.50 587 LEU A CA 1
ATOM 4561 C C . LEU A 1 587 ? 4.845 23.647 11.144 1.00 93.50 587 LEU A C 1
ATOM 4563 O O . LEU A 1 587 ? 5.170 24.318 12.125 1.00 93.50 587 LEU A O 1
ATOM 4567 N N . PHE A 1 588 ? 3.586 23.242 10.941 1.00 92.94 588 PHE A N 1
ATOM 4568 C CA . PHE A 1 588 ? 2.495 23.628 11.841 1.00 92.94 588 PHE A CA 1
ATOM 4569 C C . PHE A 1 588 ? 2.677 23.049 13.249 1.00 92.94 588 PHE A C 1
ATOM 4571 O O . PHE A 1 588 ? 2.544 23.782 14.226 1.00 92.94 588 PHE A O 1
ATOM 4578 N N . ARG A 1 589 ? 3.116 21.792 13.375 1.00 89.19 589 ARG A N 1
ATOM 4579 C CA . ARG A 1 589 ? 3.430 21.180 14.674 1.00 89.19 589 ARG A CA 1
ATOM 4580 C C . ARG A 1 589 ? 4.564 21.918 15.402 1.00 89.19 589 ARG A C 1
ATOM 4582 O O . ARG A 1 589 ? 4.497 22.117 16.613 1.00 89.19 589 ARG A O 1
ATOM 4589 N N . SER A 1 590 ? 5.589 22.376 14.676 1.00 91.56 590 SER A N 1
ATOM 4590 C CA . SER A 1 590 ? 6.682 23.191 15.235 1.00 91.56 590 SER A CA 1
ATOM 4591 C C . SER A 1 590 ? 6.228 24.591 15.644 1.00 91.56 590 SER A C 1
ATOM 4593 O O . SER A 1 590 ? 6.823 25.162 16.556 1.00 91.56 590 SER A O 1
ATOM 4595 N N . MET A 1 591 ? 5.207 25.147 14.985 1.00 92.19 591 MET A N 1
ATOM 4596 C CA . MET A 1 591 ? 4.585 26.420 15.353 1.00 92.19 591 MET A CA 1
ATOM 4597 C C . MET A 1 591 ? 3.787 26.301 16.652 1.00 92.19 591 MET A C 1
ATOM 4599 O O . MET A 1 591 ? 3.988 27.120 17.544 1.00 92.19 591 MET A O 1
ATOM 4603 N N . ASP A 1 592 ? 2.966 25.259 16.804 1.00 88.25 592 ASP A N 1
ATOM 4604 C CA . ASP A 1 592 ? 2.172 25.033 18.022 1.00 88.25 592 ASP A CA 1
ATOM 4605 C C . ASP A 1 592 ? 3.053 24.679 19.242 1.00 88.25 592 ASP A C 1
ATOM 4607 O O . ASP A 1 592 ? 2.737 25.035 20.377 1.00 88.25 592 ASP A O 1
ATOM 4611 N N . VAL A 1 593 ? 4.214 24.046 19.022 1.00 85.56 593 VAL A N 1
ATOM 4612 C CA . VAL A 1 593 ? 5.243 23.813 20.060 1.00 85.56 593 VAL A CA 1
ATOM 4613 C C . VAL A 1 593 ? 6.021 25.086 20.435 1.00 85.56 593 VAL A C 1
ATOM 4615 O O . VAL A 1 593 ? 6.550 25.167 21.540 1.00 85.56 593 VAL A O 1
ATOM 4618 N N . GLN A 1 594 ? 6.098 26.080 19.546 1.00 89.75 594 GLN A N 1
ATOM 4619 C CA . GLN A 1 594 ? 6.804 27.355 19.767 1.00 89.75 594 GLN A CA 1
ATOM 4620 C C . GLN A 1 594 ? 5.857 28.543 20.018 1.00 89.75 594 GLN A C 1
ATOM 4622 O O . GLN A 1 594 ? 6.306 29.687 19.977 1.00 89.75 594 GLN A O 1
ATOM 4627 N N . GLU A 1 595 ? 4.566 28.278 20.244 1.00 89.12 595 GLU A N 1
ATOM 4628 C CA . GLU A 1 595 ? 3.506 29.277 20.465 1.00 89.12 595 GLU A CA 1
ATOM 4629 C C . GLU A 1 595 ? 3.430 30.359 19.357 1.00 89.12 595 GLU A C 1
ATOM 4631 O O . GLU A 1 595 ? 3.064 31.509 19.595 1.00 89.12 595 GLU A O 1
ATOM 4636 N N . ILE A 1 596 ? 3.769 29.990 18.113 1.00 92.88 596 ILE A N 1
ATOM 4637 C CA . ILE A 1 596 ? 3.794 30.899 16.956 1.00 92.88 596 ILE A CA 1
ATOM 4638 C C . ILE A 1 596 ? 2.362 31.143 16.470 1.00 92.88 596 ILE A C 1
ATOM 4640 O O . ILE A 1 596 ? 1.781 30.331 15.746 1.00 92.88 596 ILE A O 1
ATOM 4644 N N . HIS A 1 597 ? 1.797 32.293 16.831 1.00 91.19 597 HIS A N 1
ATOM 4645 C CA . HIS A 1 597 ? 0.462 32.696 16.393 1.00 91.19 597 HIS A CA 1
ATOM 4646 C C . HIS A 1 597 ? 0.487 33.477 15.067 1.00 91.19 597 HIS A C 1
ATOM 4648 O O . HIS A 1 597 ? 1.359 34.317 14.822 1.00 91.19 597 HIS A O 1
ATOM 4654 N N . LEU A 1 598 ? -0.509 33.219 14.214 1.00 93.62 598 LEU A N 1
ATOM 4655 C CA . LEU A 1 598 ? -0.700 33.880 12.919 1.00 93.62 598 LEU A CA 1
ATOM 4656 C C . LEU A 1 598 ? -1.807 34.944 12.965 1.00 93.62 598 LEU A C 1
ATOM 4658 O O . LEU A 1 598 ? -2.757 34.858 13.739 1.00 93.62 598 LEU A O 1
ATOM 4662 N N . THR A 1 599 ? -1.713 35.914 12.058 1.00 94.81 599 THR A N 1
ATOM 4663 C CA . THR A 1 599 ? -2.760 36.906 11.754 1.00 94.81 599 THR A CA 1
ATOM 4664 C C . THR A 1 599 ? -3.767 36.423 10.702 1.00 94.81 599 THR A C 1
ATOM 4666 O O . THR A 1 599 ? -4.801 37.063 10.517 1.00 94.81 599 THR A O 1
ATOM 4669 N N . VAL A 1 600 ? -3.488 35.289 10.050 1.00 93.75 600 VAL A N 1
ATOM 4670 C CA . VAL A 1 600 ? -4.332 34.622 9.043 1.00 93.75 600 VAL A CA 1
ATOM 4671 C C . VAL A 1 600 ? -4.571 33.150 9.431 1.00 93.75 600 VAL A C 1
ATOM 4673 O O . VAL A 1 600 ? -3.772 32.586 10.183 1.00 93.75 600 VAL A O 1
ATOM 4676 N N . PRO A 1 601 ? -5.642 32.490 8.950 1.00 93.06 601 PRO A N 1
ATOM 4677 C CA . PRO A 1 601 ? -5.903 31.077 9.238 1.00 93.06 601 PRO A CA 1
ATOM 4678 C C . PRO A 1 601 ? -4.797 30.134 8.726 1.00 93.06 601 PRO A C 1
ATOM 4680 O O . PRO A 1 601 ? -4.246 30.354 7.646 1.00 93.06 601 PRO A O 1
ATOM 4683 N N . LYS A 1 602 ? -4.536 29.021 9.439 1.00 91.56 602 LYS A N 1
ATOM 4684 C CA . LYS A 1 602 ? -3.547 27.997 9.025 1.00 91.56 602 LYS A CA 1
ATOM 4685 C C . LYS A 1 602 ? -3.713 27.532 7.552 1.00 91.56 602 LYS A C 1
ATOM 4687 O O . LYS A 1 602 ? -2.697 27.472 6.862 1.00 91.56 602 LYS A O 1
ATOM 4692 N N . PRO A 1 603 ? -4.930 27.286 7.008 1.00 90.56 603 PRO A N 1
ATOM 4693 C CA . PRO A 1 603 ? -5.096 26.906 5.596 1.00 90.56 603 PRO A CA 1
ATOM 4694 C C . PRO A 1 603 ? -4.752 28.011 4.583 1.00 90.56 603 PRO A C 1
ATOM 4696 O O . PRO A 1 603 ? -4.280 27.714 3.489 1.00 90.56 603 PRO A O 1
ATOM 4699 N N . GLU A 1 604 ? -4.974 29.282 4.930 1.00 91.25 604 GLU A N 1
ATOM 4700 C CA . GLU A 1 604 ? -4.629 30.422 4.068 1.00 91.25 604 GLU A CA 1
ATOM 4701 C C . GLU A 1 604 ? -3.107 30.585 3.994 1.00 91.25 604 GLU A C 1
ATOM 4703 O O . GLU A 1 604 ? -2.542 30.681 2.906 1.00 91.25 604 GLU A O 1
ATOM 4708 N N . PHE A 1 605 ? -2.440 30.486 5.148 1.00 93.69 605 PHE A N 1
ATOM 4709 C CA . PHE A 1 605 ? -0.983 30.500 5.240 1.00 93.69 605 PHE A CA 1
ATOM 4710 C C . PHE A 1 605 ? -0.332 29.325 4.494 1.00 93.69 605 PHE A C 1
ATOM 4712 O O . PHE A 1 605 ? 0.665 29.521 3.800 1.00 93.69 605 PHE A O 1
ATOM 4719 N N . LEU A 1 606 ? -0.920 28.122 4.566 1.00 91.94 606 LEU A N 1
ATOM 4720 C CA . LEU A 1 606 ? -0.457 26.964 3.797 1.00 91.94 606 LEU A CA 1
ATOM 4721 C C . LEU A 1 606 ? -0.521 27.216 2.283 1.00 91.94 606 LEU A C 1
ATOM 4723 O O . LEU A 1 606 ? 0.438 26.882 1.589 1.00 91.94 606 LEU A O 1
ATOM 4727 N N . ARG A 1 607 ? -1.587 27.852 1.769 1.00 90.31 607 ARG A N 1
ATOM 4728 C CA . ARG A 1 607 ? -1.646 28.247 0.350 1.00 90.31 607 ARG A CA 1
ATOM 4729 C C . ARG A 1 607 ? -0.520 29.222 0.006 1.00 90.31 607 ARG A C 1
ATOM 4731 O O . ARG A 1 607 ? 0.230 28.957 -0.925 1.00 90.31 607 ARG A O 1
ATOM 4738 N N . SER A 1 608 ? -0.344 30.290 0.791 1.00 91.25 608 SER A N 1
ATOM 4739 C CA . SER A 1 608 ? 0.727 31.276 0.564 1.00 91.25 608 SER A CA 1
ATOM 4740 C C . SER A 1 608 ? 2.131 30.662 0.581 1.00 91.25 608 SER A C 1
ATOM 4742 O O . SER A 1 608 ? 2.995 31.100 -0.173 1.00 91.25 608 SER A O 1
ATOM 4744 N N . ILE A 1 609 ? 2.366 29.647 1.419 1.00 92.62 609 ILE A N 1
ATOM 4745 C CA . ILE A 1 609 ? 3.620 28.887 1.428 1.00 92.62 609 ILE A CA 1
ATOM 4746 C C . ILE A 1 609 ? 3.750 28.013 0.177 1.00 92.62 609 ILE A C 1
ATOM 4748 O O . ILE A 1 609 ? 4.802 28.035 -0.454 1.00 92.62 609 ILE A O 1
ATOM 4752 N N . ALA A 1 610 ? 2.713 27.249 -0.180 1.00 91.62 610 ALA A N 1
ATOM 4753 C CA . ALA A 1 610 ? 2.751 26.310 -1.301 1.00 91.62 610 ALA A CA 1
ATOM 4754 C C . ALA A 1 610 ? 2.990 27.019 -2.646 1.00 91.62 610 ALA A C 1
ATOM 4756 O O . ALA A 1 610 ? 3.852 26.586 -3.406 1.00 91.62 610 ALA A O 1
ATOM 4757 N N . THR A 1 611 ? 2.316 28.150 -2.891 1.00 91.00 611 THR A N 1
ATOM 4758 C CA . THR A 1 611 ? 2.533 29.002 -4.078 1.00 91.00 611 THR A CA 1
ATOM 4759 C C . THR A 1 611 ? 3.943 29.614 -4.114 1.00 91.00 611 THR A C 1
ATOM 4761 O O . THR A 1 611 ? 4.475 29.900 -5.181 1.00 91.00 611 THR A O 1
ATOM 4764 N N . ALA A 1 612 ? 4.584 29.820 -2.959 1.00 91.19 612 ALA A N 1
ATOM 4765 C CA . ALA A 1 612 ? 5.920 30.417 -2.866 1.00 91.19 612 ALA A CA 1
ATOM 4766 C C . ALA A 1 612 ? 7.074 29.393 -2.823 1.00 91.19 612 ALA A C 1
ATOM 4768 O O . ALA A 1 612 ? 8.240 29.799 -2.761 1.00 91.19 612 ALA A O 1
ATOM 4769 N N . ALA A 1 613 ? 6.780 28.089 -2.808 1.00 91.38 613 ALA A N 1
ATOM 4770 C CA . ALA A 1 613 ? 7.756 27.026 -2.582 1.00 91.38 613 ALA A CA 1
ATOM 4771 C C . ALA A 1 613 ? 7.967 26.137 -3.813 1.00 91.38 613 ALA A C 1
ATOM 4773 O O . ALA A 1 613 ? 7.025 25.691 -4.463 1.00 91.38 613 ALA A O 1
ATOM 4774 N N . SER A 1 614 ? 9.219 25.763 -4.068 1.00 89.44 614 SER A N 1
ATOM 4775 C CA . SER A 1 614 ? 9.521 24.620 -4.927 1.00 89.44 614 SER A CA 1
ATOM 4776 C C . SER A 1 614 ? 9.283 23.324 -4.150 1.00 89.44 614 SER A C 1
ATOM 4778 O O . SER A 1 614 ? 9.694 23.201 -2.991 1.00 89.44 614 SER A O 1
ATOM 4780 N N . GLN A 1 615 ? 8.654 22.341 -4.792 1.00 89.25 615 GLN A N 1
ATOM 4781 C CA . GLN A 1 615 ? 8.525 20.996 -4.240 1.00 89.25 615 GLN A CA 1
ATOM 4782 C C . GLN A 1 615 ? 9.776 20.173 -4.578 1.00 89.25 615 GLN A C 1
ATOM 4784 O O . GLN A 1 615 ? 10.269 20.196 -5.704 1.00 89.25 615 GLN A O 1
ATOM 4789 N N . VAL A 1 616 ? 10.309 19.462 -3.588 1.00 86.94 616 VAL A N 1
ATOM 4790 C CA . VAL A 1 616 ? 11.571 18.722 -3.667 1.00 86.94 616 VAL A CA 1
ATOM 4791 C C . VAL A 1 616 ? 11.297 17.265 -3.320 1.00 86.94 616 VAL A C 1
ATOM 4793 O O . VAL A 1 616 ? 10.963 16.955 -2.176 1.00 86.94 616 VAL A O 1
ATOM 4796 N N . ALA A 1 617 ? 11.435 16.373 -4.302 1.00 89.12 617 ALA A N 1
ATOM 4797 C CA . ALA A 1 617 ? 11.306 14.936 -4.083 1.00 89.12 617 ALA A CA 1
ATOM 4798 C C . ALA A 1 617 ? 12.358 14.430 -3.081 1.00 89.12 617 ALA A C 1
ATOM 4800 O O . ALA A 1 617 ? 13.521 14.841 -3.123 1.00 89.12 617 ALA A O 1
ATOM 4801 N N . ASP A 1 618 ? 11.950 13.515 -2.205 1.00 88.19 618 ASP A N 1
ATOM 4802 C CA . ASP A 1 618 ? 12.815 12.870 -1.220 1.00 88.19 618 ASP A CA 1
ATOM 4803 C C . ASP A 1 618 ? 12.863 11.367 -1.499 1.00 88.19 618 ASP A C 1
ATOM 4805 O O . ASP A 1 618 ? 11.835 10.744 -1.755 1.00 88.19 618 ASP A O 1
ATOM 4809 N N . ALA A 1 619 ? 14.051 10.771 -1.479 1.00 91.12 619 ALA A N 1
ATOM 4810 C CA . ALA A 1 619 ? 14.235 9.341 -1.706 1.00 91.12 619 ALA A CA 1
ATOM 4811 C C . ALA A 1 619 ? 15.583 8.879 -1.151 1.00 91.12 619 ALA A C 1
ATOM 4813 O O . ALA A 1 619 ? 16.531 9.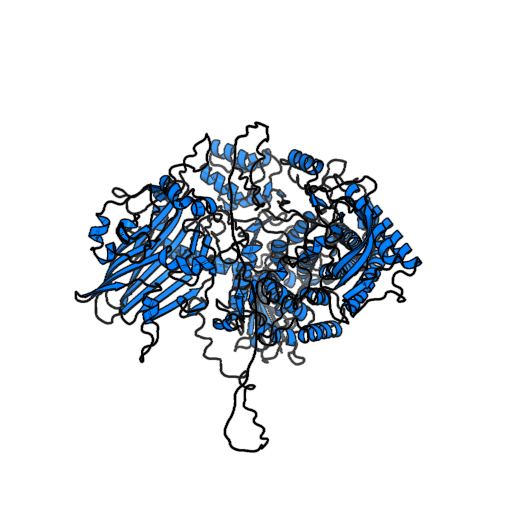668 -1.088 1.00 91.12 619 ALA A O 1
ATOM 4814 N N . SER A 1 620 ? 15.687 7.604 -0.766 1.00 89.62 620 SER A N 1
ATOM 4815 C CA . SER A 1 620 ? 16.918 7.058 -0.188 1.00 89.62 620 SER A CA 1
ATOM 4816 C C . SER A 1 620 ? 17.272 5.648 -0.666 1.00 89.62 620 SER A C 1
ATOM 4818 O O . SER A 1 620 ? 16.432 4.781 -0.930 1.00 89.62 620 SER A O 1
ATOM 4820 N N . PHE A 1 621 ? 18.582 5.423 -0.761 1.00 88.06 621 PHE A N 1
ATOM 4821 C CA . PHE A 1 621 ? 19.177 4.108 -0.941 1.00 88.06 621 PHE A CA 1
ATOM 4822 C C . PHE A 1 621 ? 19.261 3.417 0.427 1.00 88.06 621 PHE A C 1
ATOM 4824 O O . PHE A 1 621 ? 20.136 3.726 1.231 1.00 88.06 621 PHE A O 1
ATOM 4831 N N . ALA A 1 622 ? 18.328 2.501 0.688 1.00 76.50 622 ALA A N 1
ATOM 4832 C CA . ALA A 1 622 ? 18.238 1.716 1.923 1.00 76.50 622 ALA A CA 1
ATOM 4833 C C . ALA A 1 622 ? 18.226 0.206 1.606 1.00 76.50 622 ALA A C 1
ATOM 4835 O O . ALA A 1 622 ? 17.379 -0.545 2.085 1.00 76.50 622 ALA A O 1
ATOM 4836 N N . GLN A 1 623 ? 19.118 -0.225 0.708 1.00 76.94 623 GLN A N 1
ATOM 4837 C CA . GLN A 1 623 ? 19.116 -1.560 0.100 1.00 76.94 623 GLN A CA 1
ATOM 4838 C C . GLN A 1 623 ? 20.538 -2.092 -0.122 1.00 76.94 623 GLN A C 1
ATOM 4840 O O . GLN A 1 623 ? 21.492 -1.327 -0.202 1.00 76.94 623 GLN A O 1
ATOM 4845 N N . ASN A 1 624 ? 20.672 -3.411 -0.266 1.00 80.56 624 ASN A N 1
ATOM 4846 C CA . ASN A 1 624 ? 21.925 -4.103 -0.602 1.00 80.56 624 ASN A CA 1
ATOM 4847 C C . ASN A 1 624 ? 21.910 -4.713 -2.022 1.00 80.56 624 ASN A C 1
ATOM 4849 O O . ASN A 1 624 ? 22.510 -5.756 -2.260 1.00 80.56 624 ASN A O 1
ATOM 4853 N N . GLY A 1 625 ? 21.165 -4.092 -2.939 1.00 92.69 625 GLY A N 1
ATOM 4854 C CA . GLY A 1 625 ? 20.983 -4.510 -4.331 1.00 92.69 625 GLY A CA 1
ATOM 4855 C C . GLY A 1 625 ? 19.830 -3.743 -4.988 1.00 92.69 625 GLY A C 1
ATOM 4856 O O . GLY A 1 625 ? 19.047 -3.122 -4.270 1.00 92.69 625 GLY A O 1
ATOM 4857 N N . PHE A 1 626 ? 19.715 -3.787 -6.316 1.00 96.12 626 PHE A N 1
ATOM 4858 C CA . PHE A 1 626 ? 18.633 -3.156 -7.087 1.00 96.12 626 PHE A CA 1
ATOM 4859 C C . PHE A 1 626 ? 17.728 -4.212 -7.739 1.00 96.12 626 PHE A C 1
ATOM 4861 O O . PHE A 1 626 ? 18.228 -5.118 -8.408 1.00 96.12 626 PHE A O 1
ATOM 4868 N N . TRP A 1 627 ? 16.410 -4.082 -7.551 1.00 96.88 627 TRP A N 1
ATOM 4869 C CA . TRP A 1 627 ? 15.378 -4.989 -8.079 1.00 96.88 627 TRP A CA 1
ATOM 4870 C C . TRP A 1 627 ? 15.238 -4.927 -9.601 1.00 96.88 627 TRP A C 1
ATOM 4872 O O . TRP A 1 627 ? 15.365 -3.862 -10.210 1.00 96.88 627 TRP A O 1
ATOM 4882 N N . ALA A 1 628 ? 14.967 -6.083 -10.209 1.00 96.31 628 ALA A N 1
ATOM 4883 C CA . ALA A 1 628 ? 14.904 -6.235 -11.659 1.00 96.31 628 ALA A CA 1
ATOM 4884 C C . ALA A 1 628 ? 13.586 -5.726 -12.273 1.00 96.31 628 ALA A C 1
ATOM 4886 O O . ALA A 1 628 ? 13.607 -5.298 -13.422 1.00 96.31 628 ALA A O 1
ATOM 4887 N N . ASP A 1 629 ? 12.480 -5.688 -11.518 1.00 97.06 629 ASP A N 1
ATOM 4888 C CA . ASP A 1 629 ? 11.138 -5.321 -12.005 1.00 97.06 629 ASP A CA 1
ATOM 4889 C C . ASP A 1 629 ? 10.793 -3.829 -11.856 1.00 97.06 629 ASP A C 1
ATOM 4891 O O . ASP A 1 629 ? 9.912 -3.327 -12.556 1.00 97.06 629 ASP A O 1
ATOM 4895 N N . HIS A 1 630 ? 11.456 -3.108 -10.944 1.00 96.94 630 HIS A N 1
ATOM 4896 C CA . HIS A 1 630 ? 11.053 -1.765 -10.499 1.00 96.94 630 HIS A CA 1
ATOM 4897 C C . HIS A 1 630 ? 10.839 -0.737 -11.627 1.00 96.94 630 HIS A C 1
ATOM 4899 O O . HIS A 1 630 ? 9.960 0.114 -11.519 1.00 96.94 630 HIS A O 1
ATOM 4905 N N . TRP A 1 631 ? 11.608 -0.804 -12.713 1.00 95.44 631 TRP A N 1
ATOM 4906 C CA . TRP A 1 631 ? 11.507 0.140 -13.833 1.00 95.44 631 TRP A CA 1
ATOM 4907 C C . TRP A 1 631 ? 10.263 -0.082 -14.714 1.00 95.44 631 TRP A C 1
ATOM 4909 O O . TRP A 1 631 ? 9.878 0.817 -15.460 1.00 95.44 631 TRP A O 1
ATOM 4919 N N . THR A 1 632 ? 9.619 -1.254 -14.634 1.00 96.00 632 THR A N 1
ATOM 4920 C CA . THR A 1 632 ? 8.477 -1.629 -15.495 1.00 96.00 632 THR A CA 1
ATOM 4921 C C . THR A 1 632 ? 7.234 -0.772 -15.228 1.00 96.00 632 THR A C 1
ATOM 4923 O O . THR A 1 632 ? 6.483 -0.448 -16.148 1.00 96.00 632 THR A O 1
ATOM 4926 N N . TYR A 1 633 ? 7.056 -0.320 -13.982 1.00 96.06 633 TYR A N 1
ATOM 4927 C CA . TYR A 1 633 ? 5.914 0.490 -13.543 1.00 96.06 633 TYR A CA 1
ATOM 4928 C C . TYR A 1 633 ? 5.893 1.910 -14.134 1.00 96.06 633 TYR A C 1
ATOM 4930 O O . TYR A 1 633 ? 4.842 2.547 -14.164 1.00 96.06 633 TYR A O 1
ATOM 4938 N N . THR A 1 634 ? 7.019 2.394 -14.667 1.00 95.06 634 THR A N 1
ATOM 4939 C CA . THR A 1 634 ? 7.114 3.697 -15.344 1.00 95.06 634 THR A CA 1
ATOM 4940 C C . THR A 1 634 ? 6.184 3.788 -16.557 1.00 95.06 634 THR A C 1
ATOM 4942 O O . THR A 1 634 ? 5.588 4.836 -16.795 1.00 95.06 634 THR A O 1
ATOM 4945 N N . LEU A 1 635 ? 6.007 2.694 -17.309 1.00 96.69 635 LEU A N 1
ATOM 4946 C CA . LEU A 1 635 ? 5.107 2.688 -18.466 1.00 96.69 635 LEU A CA 1
ATOM 4947 C C . LEU A 1 635 ? 3.631 2.576 -18.055 1.00 96.69 635 LEU A C 1
ATOM 4949 O O . LEU A 1 635 ? 2.784 3.206 -18.679 1.00 96.69 635 LEU A O 1
ATOM 4953 N N . ASP A 1 636 ? 3.326 1.872 -16.957 1.00 96.75 636 ASP A N 1
ATOM 4954 C CA . ASP A 1 636 ? 1.976 1.863 -16.373 1.00 96.75 636 ASP A CA 1
ATOM 4955 C C . ASP A 1 636 ? 1.540 3.285 -15.950 1.00 96.75 636 ASP A C 1
ATOM 4957 O O . ASP A 1 636 ? 0.379 3.648 -16.132 1.00 96.75 636 ASP A O 1
ATOM 4961 N N . LEU A 1 637 ? 2.456 4.106 -15.420 1.00 97.69 637 LEU A N 1
ATOM 4962 C CA . LEU A 1 637 ? 2.205 5.519 -15.090 1.00 97.69 637 LEU A CA 1
ATOM 4963 C C . LEU A 1 637 ? 1.907 6.363 -16.343 1.00 97.69 637 LEU A C 1
ATOM 4965 O O . LEU A 1 637 ? 0.936 7.118 -16.362 1.00 97.69 637 LEU A O 1
ATOM 4969 N N . ILE A 1 638 ? 2.708 6.206 -17.403 1.00 98.12 638 ILE A N 1
ATOM 4970 C CA . ILE A 1 638 ? 2.537 6.932 -18.673 1.00 98.12 638 ILE A CA 1
ATOM 4971 C C . ILE A 1 638 ? 1.213 6.559 -19.355 1.00 98.12 638 ILE A C 1
ATOM 4973 O O . ILE A 1 638 ? 0.489 7.445 -19.800 1.00 98.12 638 ILE A O 1
ATOM 4977 N N . GLU A 1 639 ? 0.860 5.273 -19.411 1.00 96.31 639 GLU A N 1
ATOM 4978 C CA . GLU A 1 639 ? -0.404 4.824 -20.011 1.00 96.31 639 GLU A CA 1
ATOM 4979 C C . GLU A 1 639 ? -1.629 5.372 -19.257 1.00 96.31 639 GLU A C 1
ATOM 4981 O O . GLU A 1 639 ? -2.562 5.852 -19.897 1.00 96.31 639 GLU A O 1
ATOM 4986 N N . ASN A 1 640 ? -1.624 5.389 -17.915 1.00 96.25 640 ASN A N 1
ATOM 4987 C CA . ASN A 1 640 ? -2.735 5.973 -17.146 1.00 96.25 640 ASN A CA 1
ATOM 4988 C C . ASN A 1 640 ? -2.824 7.504 -17.297 1.00 96.25 640 ASN A C 1
ATOM 4990 O O . ASN A 1 640 ? -3.932 8.038 -17.320 1.00 96.25 640 ASN A O 1
ATOM 4994 N N . TYR A 1 641 ? -1.699 8.213 -17.456 1.00 97.69 641 TYR A N 1
ATOM 4995 C CA . TYR A 1 641 ? -1.722 9.636 -17.816 1.00 97.69 641 TYR A CA 1
ATOM 4996 C C . TYR A 1 641 ? -2.353 9.850 -19.197 1.00 97.69 641 TYR A C 1
ATOM 4998 O O . TYR A 1 641 ? -3.271 10.656 -19.336 1.00 97.69 641 TYR A O 1
ATOM 5006 N N . LEU A 1 642 ? -1.918 9.098 -20.213 1.00 97.00 642 LEU A N 1
ATOM 5007 C CA . LEU A 1 642 ? -2.419 9.227 -21.587 1.00 97.00 642 LEU A CA 1
ATOM 5008 C C . LEU A 1 642 ? -3.875 8.758 -21.752 1.00 97.00 642 LEU A C 1
ATOM 5010 O O . LEU A 1 642 ? -4.552 9.223 -22.661 1.00 97.00 642 LEU A O 1
ATOM 5014 N N . MET A 1 643 ? -4.392 7.922 -20.847 1.00 95.75 643 MET A N 1
ATOM 5015 C CA . MET A 1 643 ? -5.821 7.587 -20.757 1.00 95.75 643 MET A CA 1
ATOM 5016 C C . MET A 1 643 ? -6.698 8.804 -20.382 1.00 95.75 643 MET A C 1
ATOM 5018 O O . MET A 1 643 ? -7.890 8.819 -20.689 1.00 95.75 643 MET A O 1
ATOM 5022 N N . VAL A 1 644 ? -6.126 9.819 -19.719 1.00 96.62 644 VAL A N 1
ATOM 5023 C CA . VAL A 1 644 ? -6.818 11.041 -19.248 1.00 96.62 644 VAL A CA 1
ATOM 5024 C C . VAL A 1 644 ? -6.404 12.286 -20.050 1.00 96.62 644 VAL A C 1
ATOM 5026 O O . VAL A 1 644 ? -7.201 13.210 -20.230 1.00 96.62 644 VAL A O 1
ATOM 5029 N N . TYR A 1 645 ? -5.176 12.296 -20.572 1.00 97.00 645 TYR A N 1
ATOM 5030 C CA . TYR A 1 645 ? -4.565 13.365 -21.365 1.00 97.00 645 TYR A CA 1
ATOM 5031 C C . TYR A 1 645 ? -3.963 12.832 -22.687 1.00 97.00 645 TYR A C 1
ATOM 5033 O O . TYR A 1 645 ? -2.760 12.992 -22.925 1.00 97.00 645 TYR A O 1
ATOM 5041 N N . PRO A 1 646 ? -4.758 12.177 -23.560 1.00 96.69 646 PRO A N 1
ATOM 5042 C CA . PRO A 1 646 ? -4.265 11.581 -24.809 1.00 96.69 646 PRO A CA 1
ATOM 5043 C C . PRO A 1 646 ? -3.670 12.613 -25.777 1.00 96.69 646 PRO A C 1
ATOM 5045 O O . PRO A 1 646 ? -2.795 12.284 -26.578 1.00 96.69 646 PRO A O 1
ATOM 5048 N N . GLU A 1 647 ? -4.118 13.868 -25.706 1.00 95.69 647 GLU A N 1
ATOM 5049 C CA . GLU A 1 647 ? -3.605 14.977 -26.506 1.00 95.69 647 GLU A CA 1
ATOM 5050 C C . GLU A 1 647 ? -2.200 15.433 -26.079 1.00 95.69 647 GLU A C 1
ATOM 5052 O O . GLU A 1 647 ? -1.433 15.915 -26.910 1.00 95.69 647 GLU A O 1
ATOM 5057 N N . ASN A 1 648 ? -1.815 15.205 -24.818 1.00 96.44 648 ASN A N 1
ATOM 5058 C CA . ASN A 1 648 ? -0.531 15.643 -24.265 1.00 96.44 648 ASN A CA 1
ATOM 5059 C C . ASN A 1 648 ? 0.621 14.657 -24.531 1.00 96.44 648 ASN A C 1
ATOM 5061 O O . ASN A 1 648 ? 1.691 14.795 -23.939 1.00 96.44 648 ASN A O 1
ATOM 5065 N N . LYS A 1 649 ? 0.444 13.663 -25.413 1.00 97.62 649 LYS A N 1
ATOM 5066 C CA . LYS A 1 649 ? 1.485 12.668 -25.720 1.00 97.62 649 LYS A CA 1
ATOM 5067 C C . LYS A 1 649 ? 2.774 13.308 -26.251 1.00 97.62 649 LYS A C 1
ATOM 5069 O O . LYS A 1 649 ? 3.854 12.947 -25.790 1.00 97.62 649 LYS A O 1
ATOM 5074 N N . GLU A 1 650 ? 2.674 14.279 -27.161 1.00 97.31 650 GLU A N 1
ATOM 5075 C CA . GLU A 1 650 ? 3.850 15.012 -27.657 1.00 97.31 650 GLU A CA 1
ATOM 5076 C C . GLU A 1 650 ? 4.492 15.842 -26.536 1.00 97.31 650 GLU A C 1
ATOM 5078 O O . GLU A 1 650 ? 5.696 15.739 -26.298 1.00 97.31 650 GLU A O 1
ATOM 5083 N N . TYR A 1 651 ? 3.666 16.581 -25.785 1.00 97.69 651 TYR A N 1
ATOM 5084 C CA . TYR A 1 651 ? 4.109 17.414 -24.668 1.00 97.69 651 TYR A CA 1
ATOM 5085 C C . TYR A 1 651 ? 4.900 16.609 -23.629 1.00 97.69 651 TYR A C 1
ATOM 5087 O O . TYR A 1 651 ? 6.048 16.939 -23.340 1.00 97.69 651 TYR A O 1
ATOM 5095 N N . LEU A 1 652 ? 4.333 15.513 -23.117 1.00 97.81 652 LEU A N 1
ATOM 5096 C CA . LEU A 1 652 ? 4.975 14.680 -22.101 1.00 97.81 652 LEU A CA 1
ATOM 5097 C C . LEU A 1 652 ? 6.305 14.095 -22.596 1.00 97.81 652 LEU A C 1
ATOM 5099 O O . LEU A 1 652 ? 7.258 13.988 -21.829 1.00 97.81 652 LEU A O 1
ATOM 5103 N N . MET A 1 653 ? 6.383 13.704 -23.870 1.00 98.06 653 MET A N 1
ATOM 5104 C CA . MET A 1 653 ? 7.579 13.069 -24.424 1.00 98.06 653 MET A CA 1
ATOM 5105 C C . MET A 1 653 ? 8.711 14.070 -24.690 1.00 98.06 653 MET A C 1
ATOM 5107 O O . MET A 1 653 ? 9.871 13.736 -24.426 1.00 98.06 653 MET A O 1
ATOM 5111 N N . TYR A 1 654 ? 8.390 15.277 -25.177 1.00 97.75 654 TYR A N 1
ATOM 5112 C CA . TYR A 1 654 ? 9.373 16.218 -25.730 1.00 97.75 654 TYR A CA 1
ATOM 5113 C C . TYR A 1 654 ? 9.426 17.611 -25.075 1.00 97.75 654 TYR A C 1
ATOM 5115 O O . TYR A 1 654 ? 10.509 18.194 -25.060 1.00 97.75 654 TYR A O 1
ATOM 5123 N N . ASP A 1 655 ? 8.309 18.152 -24.570 1.00 97.31 655 ASP A N 1
ATOM 5124 C CA . ASP A 1 655 ? 8.171 19.580 -24.208 1.00 97.31 655 ASP A CA 1
ATOM 5125 C C . ASP A 1 655 ? 7.897 19.855 -22.710 1.00 97.31 655 ASP A C 1
ATOM 5127 O O . ASP A 1 655 ? 8.001 21.000 -22.270 1.00 97.31 655 ASP A O 1
ATOM 5131 N N . SER A 1 656 ? 7.581 18.831 -21.908 1.00 95.69 656 SER A N 1
ATOM 5132 C CA . SER A 1 656 ? 7.554 18.912 -20.435 1.00 95.69 656 SER A CA 1
ATOM 5133 C C . SER A 1 656 ? 8.960 19.136 -19.847 1.00 95.69 656 SER A C 1
ATOM 5135 O O . SER A 1 656 ? 9.958 18.809 -20.498 1.00 95.69 656 SER A O 1
ATOM 5137 N N . ASP A 1 657 ? 9.064 19.661 -18.615 1.00 94.06 657 ASP A N 1
ATOM 5138 C CA . ASP A 1 657 ? 10.374 19.964 -18.010 1.00 94.06 657 ASP A CA 1
ATOM 5139 C C . ASP A 1 657 ? 11.305 18.729 -18.005 1.00 94.06 657 ASP A C 1
ATOM 5141 O O . ASP A 1 657 ? 10.905 17.665 -17.514 1.00 94.06 657 ASP A O 1
ATOM 5145 N N . PRO A 1 658 ? 12.566 18.855 -18.465 1.00 96.19 658 PRO A N 1
ATOM 5146 C CA . PRO A 1 658 ? 13.532 17.762 -18.452 1.00 96.19 658 PRO A CA 1
ATOM 5147 C C . PRO A 1 658 ? 13.707 17.116 -17.070 1.00 96.19 658 PRO A C 1
ATOM 5149 O O . PRO A 1 658 ? 13.932 17.787 -16.062 1.00 96.19 658 PRO A O 1
ATOM 5152 N N . VAL A 1 659 ? 13.683 15.783 -17.036 1.00 96.62 659 VAL A N 1
ATOM 5153 C CA . VAL A 1 659 ? 13.734 14.979 -15.808 1.00 96.62 659 VAL A CA 1
ATOM 5154 C C . VAL A 1 659 ? 15.183 14.641 -15.400 1.00 96.62 659 VAL A C 1
ATOM 5156 O O . VAL A 1 659 ? 15.926 14.048 -16.200 1.00 96.62 659 VAL A O 1
ATOM 5159 N N . PRO A 1 660 ? 15.623 14.976 -14.167 1.00 97.19 660 PRO A N 1
ATOM 5160 C CA . PRO A 1 660 ? 16.969 14.675 -13.668 1.00 97.19 660 PRO A CA 1
ATOM 5161 C C . PRO A 1 660 ? 17.209 13.172 -13.474 1.00 97.19 660 PRO A C 1
ATOM 5163 O O . PRO A 1 660 ? 16.301 12.358 -13.625 1.00 97.19 660 PRO A O 1
ATOM 5166 N N . PHE A 1 661 ? 18.447 12.777 -13.170 1.00 97.69 661 PHE A N 1
ATOM 5167 C CA . PHE A 1 661 ? 18.777 11.410 -12.740 1.00 97.69 661 PHE A CA 1
ATOM 5168 C C . PHE A 1 661 ? 19.071 11.361 -11.237 1.00 97.69 661 PHE A C 1
ATOM 5170 O O . PHE A 1 661 ? 19.726 12.261 -10.699 1.00 97.69 661 PHE A O 1
ATOM 5177 N N . PHE A 1 662 ? 18.640 10.294 -10.561 1.00 96.19 662 PHE A N 1
ATOM 5178 C CA . PHE A 1 662 ? 18.951 10.070 -9.146 1.00 96.19 662 PHE A CA 1
ATOM 5179 C C . PHE A 1 662 ? 20.408 9.622 -8.944 1.00 96.19 662 PHE A C 1
ATOM 5181 O O . PHE A 1 662 ? 20.857 8.634 -9.526 1.00 96.19 662 PHE A O 1
ATOM 5188 N N . GLN A 1 663 ? 21.139 10.317 -8.070 1.00 95.19 663 GLN A N 1
ATOM 5189 C CA . GLN A 1 663 ? 22.495 9.967 -7.652 1.00 95.19 663 GLN A CA 1
ATOM 5190 C C . GLN A 1 663 ? 22.448 9.115 -6.378 1.00 95.19 663 GLN A C 1
ATOM 5192 O O . GLN A 1 663 ? 22.454 9.633 -5.262 1.00 95.19 663 GLN A O 1
ATOM 5197 N N . SER A 1 664 ? 22.461 7.795 -6.538 1.00 93.94 664 SER A N 1
ATOM 5198 C CA . SER A 1 664 ? 22.647 6.871 -5.414 1.00 93.94 664 SER A CA 1
ATOM 5199 C C . SER A 1 664 ? 24.099 6.873 -4.902 1.00 93.94 664 SER A C 1
ATOM 5201 O O . SER A 1 664 ? 25.018 7.102 -5.693 1.00 93.94 664 SER A O 1
ATOM 5203 N N . PRO A 1 665 ? 24.341 6.603 -3.601 1.00 93.69 665 PRO A N 1
ATOM 5204 C CA . PRO A 1 665 ? 25.666 6.243 -3.088 1.00 93.69 665 PRO A CA 1
ATOM 5205 C C . PRO A 1 665 ? 26.111 4.837 -3.527 1.00 93.69 665 PRO A C 1
ATOM 5207 O O . PRO A 1 665 ? 27.310 4.572 -3.606 1.00 93.69 665 PRO A O 1
ATOM 5210 N N . GLY A 1 666 ? 25.159 3.942 -3.804 1.00 92.44 666 GLY A N 1
ATOM 5211 C CA . GLY A 1 666 ? 25.408 2.583 -4.276 1.00 92.44 666 GLY A CA 1
ATOM 5212 C C . GLY A 1 666 ? 25.551 2.506 -5.795 1.00 92.44 666 GLY A C 1
ATOM 5213 O O . GLY A 1 666 ? 24.970 3.313 -6.523 1.00 92.44 666 GLY A O 1
ATOM 5214 N N . GLN A 1 667 ? 26.291 1.511 -6.282 1.00 92.69 667 GLN A N 1
ATOM 5215 C CA . GLN A 1 667 ? 26.436 1.217 -7.709 1.00 92.69 667 GLN A CA 1
ATOM 5216 C C . GLN A 1 667 ? 26.473 -0.282 -7.983 1.00 92.69 667 GLN A C 1
ATOM 5218 O O . GLN A 1 667 ? 26.900 -1.046 -7.119 1.00 92.69 667 GLN A O 1
ATOM 5223 N N . VAL A 1 668 ? 26.071 -0.688 -9.187 1.00 95.56 668 VAL A N 1
ATOM 5224 C CA . VAL A 1 668 ? 26.292 -2.056 -9.670 1.00 95.56 668 VAL A CA 1
ATOM 5225 C C . VAL A 1 668 ? 27.773 -2.247 -10.000 1.00 95.56 668 VAL A C 1
ATOM 5227 O O . VAL A 1 668 ? 28.340 -1.474 -10.771 1.00 95.56 668 VAL A O 1
ATOM 5230 N N . ASN A 1 669 ? 28.390 -3.275 -9.423 1.00 94.38 669 ASN A N 1
ATOM 5231 C CA . ASN A 1 669 ? 29.791 -3.622 -9.663 1.00 94.38 669 ASN A CA 1
ATOM 5232 C C . ASN A 1 669 ? 29.975 -4.319 -11.031 1.00 94.38 669 ASN A C 1
ATOM 5234 O O . ASN A 1 669 ? 29.043 -4.994 -11.497 1.00 94.38 669 ASN A O 1
ATOM 5238 N N . PRO A 1 670 ? 31.156 -4.185 -11.671 1.00 94.50 670 PRO A N 1
ATOM 5239 C CA . PRO A 1 670 ? 31.506 -4.943 -12.872 1.00 94.50 670 PRO A CA 1
ATOM 5240 C C . PRO A 1 670 ? 31.660 -6.436 -12.550 1.00 94.50 670 PRO A C 1
ATOM 5242 O O . PRO A 1 670 ? 31.886 -6.816 -11.401 1.00 94.50 670 PRO A O 1
ATOM 5245 N N . ARG A 1 671 ? 31.545 -7.290 -13.569 1.00 94.44 671 ARG A N 1
ATOM 5246 C CA . ARG A 1 671 ? 31.596 -8.759 -13.474 1.00 94.44 671 ARG A CA 1
ATOM 5247 C C . ARG A 1 671 ? 32.874 -9.258 -12.790 1.00 94.44 671 ARG A C 1
ATOM 5249 O O . ARG A 1 671 ? 32.768 -10.063 -11.867 1.00 94.44 671 ARG A O 1
ATOM 5256 N N . ASP A 1 672 ? 34.027 -8.684 -13.134 1.00 92.19 672 ASP A N 1
ATOM 5257 C CA . ASP A 1 672 ? 35.341 -8.957 -12.522 1.00 92.19 672 ASP A CA 1
ATOM 5258 C C . ASP A 1 672 ? 35.409 -8.708 -10.996 1.00 92.19 672 ASP A C 1
ATOM 5260 O O . ASP A 1 672 ? 36.305 -9.240 -10.345 1.00 92.19 672 ASP A O 1
ATOM 5264 N N . ASP A 1 673 ? 34.471 -7.945 -10.416 1.00 91.88 673 ASP A N 1
ATOM 5265 C CA . ASP A 1 673 ? 34.376 -7.659 -8.971 1.00 91.88 673 ASP A CA 1
ATOM 5266 C C . ASP A 1 673 ? 33.109 -8.265 -8.314 1.00 91.88 673 ASP A C 1
ATOM 5268 O O . ASP A 1 673 ? 32.808 -7.975 -7.152 1.00 91.88 673 ASP A O 1
ATOM 5272 N N . LYS A 1 674 ? 32.329 -9.087 -9.042 1.00 93.81 674 LYS A N 1
ATOM 5273 C CA . LYS A 1 674 ? 31.125 -9.765 -8.504 1.00 93.81 674 LYS A CA 1
ATOM 5274 C C . LYS A 1 674 ? 30.974 -11.248 -8.852 1.00 93.81 674 LYS A C 1
ATOM 5276 O O . LYS A 1 674 ? 30.184 -11.934 -8.204 1.00 93.81 674 LYS A O 1
ATOM 5281 N N . TYR A 1 675 ? 31.697 -11.777 -9.836 1.00 96.12 675 TYR A N 1
ATOM 5282 C CA . TYR A 1 675 ? 31.714 -13.210 -10.145 1.00 96.12 675 TYR A CA 1
ATOM 5283 C C . TYR A 1 675 ? 32.822 -13.914 -9.354 1.00 96.12 675 TYR A C 1
ATOM 5285 O O . TYR A 1 675 ? 34.002 -13.661 -9.579 1.00 96.12 675 TYR A O 1
ATOM 5293 N N . VAL A 1 676 ? 32.447 -14.804 -8.430 1.00 96.12 676 VAL A N 1
ATOM 5294 C CA . VAL A 1 676 ? 33.374 -15.506 -7.521 1.00 96.12 676 VAL A CA 1
ATOM 5295 C C . VAL A 1 676 ? 33.313 -17.023 -7.668 1.00 96.12 676 VAL A C 1
ATOM 5297 O O . VAL A 1 676 ? 32.236 -17.598 -7.831 1.00 96.12 676 VAL A O 1
ATOM 5300 N N . GLU A 1 677 ? 34.461 -17.689 -7.538 1.00 95.88 677 GLU A N 1
ATOM 5301 C CA . GLU A 1 677 ? 34.537 -19.148 -7.411 1.00 95.88 677 GLU A CA 1
ATOM 5302 C C . GLU A 1 677 ? 34.035 -19.601 -6.024 1.00 95.88 677 GLU A C 1
ATOM 5304 O O . GLU A 1 677 ? 34.385 -19.029 -4.989 1.00 95.88 677 GLU A O 1
ATOM 5309 N N . THR A 1 678 ? 33.201 -20.646 -5.977 1.00 95.12 678 THR A N 1
ATOM 5310 C CA . THR A 1 678 ? 32.689 -21.226 -4.723 1.00 95.12 678 THR A CA 1
ATOM 5311 C C . THR A 1 678 ? 32.689 -22.755 -4.772 1.00 95.12 678 THR A C 1
ATOM 5313 O O . THR A 1 678 ? 32.733 -23.352 -5.847 1.00 95.12 678 THR A O 1
ATOM 5316 N N . GLU A 1 679 ? 32.529 -23.412 -3.616 1.00 92.81 679 GLU A N 1
ATOM 5317 C CA . GLU A 1 679 ? 32.363 -24.876 -3.522 1.00 92.81 679 GLU A CA 1
ATOM 5318 C C . GLU A 1 679 ? 31.175 -25.428 -4.342 1.00 92.81 679 GLU A C 1
ATOM 5320 O O . GLU A 1 679 ? 31.105 -26.632 -4.588 1.00 92.81 679 GLU A O 1
ATOM 5325 N N . ARG A 1 680 ? 30.240 -24.564 -4.771 1.00 92.25 680 ARG A N 1
ATOM 5326 C CA . ARG A 1 680 ? 29.051 -24.905 -5.572 1.00 92.25 680 ARG A CA 1
ATOM 5327 C C . ARG A 1 680 ? 29.153 -24.413 -7.032 1.00 92.25 680 ARG A C 1
ATOM 5329 O O . ARG A 1 680 ? 28.153 -24.420 -7.752 1.00 92.25 680 ARG A O 1
ATOM 5336 N N . GLY A 1 681 ? 30.345 -23.998 -7.473 1.00 94.44 681 GLY A N 1
ATOM 5337 C CA . GLY A 1 681 ? 30.611 -23.376 -8.776 1.00 94.44 681 GLY A CA 1
ATOM 5338 C C . GLY A 1 681 ? 30.664 -21.845 -8.706 1.00 94.44 681 GLY A C 1
ATOM 5339 O O . GLY A 1 681 ? 30.652 -21.269 -7.617 1.00 94.44 681 GLY A O 1
ATOM 5340 N N . VAL A 1 682 ? 30.726 -21.179 -9.860 1.00 96.56 682 VAL A N 1
ATOM 5341 C CA . VAL A 1 682 ? 30.753 -19.705 -9.937 1.00 96.56 682 VAL A CA 1
ATOM 5342 C C . VAL A 1 682 ? 29.424 -19.113 -9.456 1.00 96.56 682 VAL A C 1
ATOM 5344 O O . VAL A 1 682 ? 28.361 -19.693 -9.692 1.00 96.56 682 VAL A O 1
ATOM 5347 N N . ARG A 1 683 ? 29.471 -17.978 -8.752 1.00 96.50 683 ARG A N 1
ATOM 5348 C CA . ARG A 1 683 ? 28.294 -17.244 -8.259 1.00 96.50 683 ARG A CA 1
ATOM 5349 C C . ARG A 1 683 ? 28.464 -15.741 -8.433 1.00 96.50 683 ARG A C 1
ATOM 5351 O O . ARG A 1 683 ? 29.579 -15.235 -8.347 1.00 96.50 683 ARG A O 1
ATOM 5358 N N . GLN A 1 684 ? 27.350 -15.035 -8.605 1.00 95.94 684 GLN A N 1
ATOM 5359 C CA . GLN A 1 684 ? 27.308 -13.574 -8.628 1.00 95.94 684 GLN A CA 1
ATOM 5360 C C . GLN A 1 684 ? 26.975 -13.033 -7.223 1.00 95.94 684 GLN A C 1
ATOM 5362 O O . GLN A 1 684 ? 25.831 -13.091 -6.782 1.00 95.94 684 GLN A O 1
ATOM 5367 N N . TYR A 1 685 ? 27.963 -12.501 -6.504 1.00 94.12 685 TYR A N 1
ATOM 5368 C CA . TYR A 1 685 ? 27.795 -11.940 -5.157 1.00 94.12 685 TYR A CA 1
ATOM 5369 C C . TYR A 1 685 ? 28.414 -10.544 -5.051 1.00 94.12 685 TYR A C 1
ATOM 5371 O O . TYR A 1 685 ? 29.241 -10.161 -5.864 1.00 94.12 685 TYR A O 1
ATOM 5379 N N . THR A 1 686 ? 28.012 -9.760 -4.045 1.00 90.56 686 THR A N 1
ATOM 5380 C CA . THR A 1 686 ? 28.454 -8.355 -3.899 1.00 90.56 686 THR A CA 1
ATOM 5381 C C . THR A 1 686 ? 28.094 -7.506 -5.133 1.00 90.56 686 THR A C 1
ATOM 5383 O O . THR A 1 686 ? 28.839 -6.622 -5.544 1.00 90.56 686 THR A O 1
ATOM 5386 N N . CYS A 1 687 ? 26.929 -7.770 -5.739 1.00 94.00 687 CYS A N 1
ATOM 5387 C CA . CYS A 1 687 ? 26.500 -7.149 -6.999 1.00 94.00 687 CYS A CA 1
ATOM 5388 C C . CYS A 1 687 ? 26.411 -5.621 -6.927 1.00 94.00 687 CYS A C 1
ATOM 5390 O O . CYS A 1 687 ? 26.565 -4.952 -7.946 1.00 94.00 687 CYS A O 1
ATOM 5392 N N . VAL A 1 688 ? 26.139 -5.086 -5.733 1.00 94.12 688 VAL A N 1
ATOM 5393 C CA . VAL A 1 688 ? 26.049 -3.655 -5.446 1.00 94.12 688 VAL A CA 1
ATOM 5394 C C . VAL A 1 688 ? 26.882 -3.322 -4.214 1.00 94.12 688 VAL A C 1
ATOM 5396 O O . VAL A 1 688 ? 26.765 -3.985 -3.183 1.00 94.12 688 VAL A O 1
ATOM 5399 N N . ALA A 1 689 ? 27.681 -2.261 -4.311 1.00 91.38 689 ALA A N 1
ATOM 5400 C CA . ALA A 1 689 ? 28.467 -1.707 -3.212 1.00 91.38 689 ALA A CA 1
ATOM 5401 C C . ALA A 1 689 ? 28.312 -0.179 -3.140 1.00 91.38 689 ALA A C 1
ATOM 5403 O O . ALA A 1 689 ? 27.933 0.463 -4.120 1.00 91.38 689 ALA A O 1
ATOM 5404 N N . ASN A 1 690 ? 28.614 0.405 -1.976 1.00 92.19 690 ASN A N 1
ATOM 5405 C CA . ASN A 1 690 ? 28.719 1.858 -1.824 1.00 92.19 690 ASN A CA 1
ATOM 5406 C C . ASN A 1 690 ? 30.033 2.356 -2.439 1.00 92.19 690 ASN A C 1
ATOM 5408 O O . ASN A 1 690 ? 31.110 1.910 -2.050 1.00 92.19 690 ASN A O 1
ATOM 5412 N N . ASP A 1 691 ? 29.939 3.328 -3.339 1.00 93.19 691 ASP A N 1
ATOM 5413 C CA . ASP A 1 691 ? 31.083 4.064 -3.873 1.00 93.19 691 ASP A CA 1
ATOM 5414 C C . ASP A 1 691 ? 31.462 5.168 -2.871 1.00 93.19 691 ASP A C 1
ATOM 5416 O O . ASP A 1 691 ? 30.685 6.085 -2.581 1.00 93.19 691 ASP A O 1
ATOM 5420 N N . GLU A 1 692 ? 32.673 5.081 -2.317 1.00 93.88 692 GLU A N 1
ATOM 5421 C CA . GLU A 1 692 ? 33.177 6.046 -1.341 1.00 93.88 692 GLU A CA 1
ATOM 5422 C C . GLU A 1 692 ? 33.220 7.493 -1.866 1.00 93.88 692 GLU A C 1
ATOM 5424 O O . GLU A 1 692 ? 33.092 8.432 -1.076 1.00 93.88 692 GLU A O 1
ATOM 5429 N N . GLU A 1 693 ? 33.434 7.704 -3.165 1.00 95.50 693 GLU A N 1
ATOM 5430 C CA . GLU A 1 693 ? 33.458 9.028 -3.788 1.00 95.50 693 GLU A CA 1
ATOM 5431 C C . GLU A 1 693 ? 32.035 9.573 -3.942 1.00 95.50 693 GLU A C 1
ATOM 5433 O O . GLU A 1 693 ? 31.795 10.722 -3.559 1.00 95.50 693 GLU A O 1
ATOM 5438 N N . LYS A 1 694 ? 31.069 8.745 -4.375 1.00 94.50 694 LYS A N 1
ATOM 5439 C CA . LYS A 1 694 ? 29.636 9.113 -4.396 1.00 94.50 694 LYS A CA 1
ATOM 5440 C C . LYS A 1 694 ? 29.127 9.475 -3.002 1.00 94.50 694 LYS A C 1
ATOM 5442 O O . LYS A 1 694 ? 28.484 10.510 -2.844 1.00 94.50 694 LYS A O 1
ATOM 5447 N N . VAL A 1 695 ? 29.462 8.687 -1.976 1.00 94.19 695 VAL A N 1
ATOM 5448 C CA . VAL A 1 695 ? 29.088 8.971 -0.576 1.00 94.19 695 VAL A CA 1
ATOM 5449 C C . VAL A 1 695 ? 29.637 10.329 -0.118 1.00 94.19 695 VAL A C 1
ATOM 5451 O O . VAL A 1 695 ? 28.890 11.147 0.421 1.00 94.19 695 VAL A O 1
ATOM 5454 N N . LYS A 1 696 ? 30.918 10.625 -0.380 1.00 94.81 696 LYS A N 1
ATOM 5455 C CA . LYS A 1 696 ? 31.536 11.919 -0.024 1.00 94.81 696 LYS A CA 1
ATOM 5456 C C . LYS A 1 696 ? 30.941 13.088 -0.828 1.00 94.81 696 LYS A C 1
ATOM 5458 O O . LYS A 1 696 ? 30.783 14.187 -0.290 1.00 94.81 696 LYS A O 1
ATOM 5463 N N . LEU A 1 697 ? 30.576 12.860 -2.091 1.00 92.62 697 LEU A N 1
ATOM 5464 C CA . LEU A 1 697 ? 29.930 13.836 -2.978 1.00 92.62 697 LEU A CA 1
ATOM 5465 C C . LEU A 1 697 ? 28.470 14.125 -2.584 1.00 92.62 697 LEU A C 1
ATOM 5467 O O . LEU A 1 697 ? 27.991 15.240 -2.779 1.00 92.62 697 LEU A O 1
ATOM 5471 N N . LEU A 1 698 ? 27.750 13.153 -2.026 1.00 92.12 698 LEU A N 1
ATOM 5472 C CA . LEU A 1 698 ? 26.396 13.342 -1.498 1.00 92.12 698 LEU A CA 1
ATOM 5473 C C . LEU A 1 698 ? 26.426 14.045 -0.134 1.00 92.12 698 LEU A C 1
ATOM 5475 O O . LEU A 1 698 ? 25.759 15.063 0.044 1.00 92.12 698 LEU A O 1
ATOM 5479 N N . GLU A 1 699 ? 27.259 13.585 0.805 1.00 91.75 699 GLU A N 1
ATOM 5480 C CA . GLU A 1 699 ? 27.331 14.163 2.157 1.00 91.75 699 GLU A CA 1
ATOM 5481 C C . GLU A 1 699 ? 27.807 15.630 2.145 1.00 91.75 699 GLU A C 1
ATOM 5483 O O . GLU A 1 699 ? 27.321 16.449 2.926 1.00 91.75 699 GLU A O 1
ATOM 5488 N N . SER A 1 700 ? 28.702 16.000 1.218 1.00 92.06 700 SER A N 1
ATOM 5489 C CA . SER A 1 700 ? 29.136 17.395 1.028 1.00 92.06 700 SER A CA 1
ATOM 5490 C C . SER A 1 700 ? 28.049 18.307 0.439 1.00 92.06 700 SER A C 1
ATOM 5492 O O . SER A 1 700 ? 28.020 19.491 0.777 1.00 92.06 700 SER A O 1
ATOM 5494 N N . ARG A 1 701 ? 27.126 17.764 -0.368 1.00 89.44 701 ARG A N 1
ATOM 5495 C CA . ARG A 1 701 ? 25.995 18.495 -0.972 1.00 89.44 701 ARG A CA 1
ATOM 5496 C C . ARG A 1 701 ? 24.712 18.472 -0.138 1.00 89.44 701 ARG A C 1
ATOM 5498 O O . ARG A 1 701 ? 23.793 19.210 -0.452 1.00 89.44 701 ARG A O 1
ATOM 5505 N N . LYS A 1 702 ? 24.634 17.694 0.946 1.00 83.75 702 LYS A N 1
ATOM 5506 C CA . LYS A 1 702 ? 23.437 17.382 1.774 1.00 83.75 702 LYS A CA 1
ATOM 5507 C C . LYS A 1 702 ? 22.578 18.556 2.297 1.00 83.75 702 LYS A C 1
ATOM 5509 O O . LYS A 1 702 ? 21.536 18.327 2.903 1.00 83.75 702 LYS A O 1
ATOM 5514 N N . LYS A 1 703 ? 23.007 19.807 2.109 1.00 79.19 703 LYS A N 1
ATOM 5515 C CA . LYS A 1 703 ? 22.258 21.034 2.452 1.00 79.19 703 LYS A CA 1
ATOM 5516 C C . LYS A 1 703 ? 21.728 21.796 1.228 1.00 79.19 703 LYS A C 1
ATOM 5518 O O . LYS A 1 703 ? 21.057 22.808 1.398 1.00 79.19 703 LYS A O 1
ATOM 5523 N N . GLU A 1 704 ? 22.054 21.347 0.020 1.00 83.88 704 GLU A N 1
ATOM 5524 C CA . GLU A 1 704 ? 21.577 21.897 -1.247 1.00 83.88 704 GLU A CA 1
ATOM 5525 C C . GLU A 1 704 ? 20.175 21.367 -1.572 1.00 83.88 704 GLU A C 1
ATOM 5527 O O . GLU A 1 704 ? 19.876 20.186 -1.378 1.00 83.88 704 GLU A O 1
ATOM 5532 N N . VAL A 1 705 ? 19.328 22.218 -2.154 1.00 80.31 705 VAL A N 1
ATOM 5533 C CA . VAL A 1 705 ? 18.118 21.750 -2.841 1.00 80.31 705 VAL A CA 1
ATOM 5534 C C . VAL A 1 705 ? 18.550 20.911 -4.048 1.00 80.31 705 VAL A C 1
ATOM 5536 O O . VAL A 1 705 ? 19.390 21.341 -4.838 1.00 80.31 705 VAL A O 1
ATOM 5539 N N . GLY A 1 706 ? 18.008 19.698 -4.175 1.00 82.94 706 GLY A N 1
ATOM 5540 C CA . GLY A 1 706 ? 18.393 18.768 -5.241 1.00 82.94 706 GLY A CA 1
ATOM 5541 C C . GLY A 1 706 ? 19.751 18.078 -5.044 1.00 82.94 706 GLY A C 1
ATOM 5542 O O . GLY A 1 706 ? 20.323 17.599 -6.019 1.00 82.94 706 GLY A O 1
ATOM 5543 N N . ALA A 1 707 ? 20.273 17.993 -3.812 1.00 85.81 707 ALA A N 1
ATOM 5544 C CA . ALA A 1 707 ? 21.536 17.302 -3.501 1.00 85.81 707 ALA A CA 1
ATOM 5545 C C . ALA A 1 707 ? 21.619 15.854 -4.034 1.00 85.81 707 ALA A C 1
ATOM 5547 O O . ALA A 1 707 ? 22.697 15.397 -4.415 1.00 85.81 707 ALA A O 1
ATOM 5548 N N . ASN A 1 708 ? 20.478 15.157 -4.085 1.00 90.06 708 ASN A N 1
ATOM 5549 C CA . ASN A 1 708 ? 20.354 13.774 -4.556 1.00 90.06 708 ASN A CA 1
ATOM 5550 C C . ASN A 1 708 ? 20.302 13.646 -6.089 1.00 90.06 708 ASN A C 1
ATOM 5552 O O . ASN A 1 708 ? 20.245 12.529 -6.596 1.00 90.06 708 ASN A O 1
ATOM 5556 N N . TRP A 1 709 ? 20.315 14.749 -6.842 1.00 94.44 709 TRP A N 1
ATOM 5557 C CA . TRP A 1 709 ? 20.365 14.699 -8.302 1.00 94.44 709 TRP A CA 1
ATOM 5558 C C . TRP A 1 709 ? 21.804 14.598 -8.808 1.00 94.44 709 TRP A C 1
ATOM 5560 O O . TRP A 1 709 ? 22.743 15.174 -8.238 1.00 94.44 709 TRP A O 1
ATOM 5570 N N . GLN A 1 710 ? 21.978 13.856 -9.898 1.00 96.06 710 GLN A N 1
ATOM 5571 C CA . GLN A 1 710 ? 23.245 13.771 -10.605 1.00 96.06 710 GLN A CA 1
ATOM 5572 C C . GLN A 1 710 ? 23.520 15.076 -11.363 1.00 96.06 710 GLN A C 1
ATOM 5574 O O . GLN A 1 710 ? 22.611 15.735 -11.875 1.00 96.06 710 GLN A O 1
ATOM 5579 N N . ARG A 1 711 ? 24.793 15.475 -11.404 1.00 96.38 711 ARG A N 1
ATOM 5580 C CA . ARG A 1 711 ? 25.254 16.718 -12.031 1.00 96.38 711 ARG A CA 1
ATOM 5581 C C . ARG A 1 711 ? 26.124 16.414 -13.254 1.00 96.38 711 ARG A C 1
ATOM 5583 O O . ARG A 1 711 ? 26.759 15.363 -13.316 1.00 96.38 711 ARG A O 1
ATOM 5590 N N . ALA A 1 712 ? 26.182 17.333 -14.211 1.00 96.62 712 ALA A N 1
ATOM 5591 C CA . ALA A 1 712 ? 27.203 17.307 -15.256 1.00 96.62 712 ALA A CA 1
ATOM 5592 C C . ALA A 1 712 ? 28.543 17.858 -14.724 1.00 96.62 712 ALA A C 1
ATOM 5594 O O . ALA A 1 712 ? 28.599 18.469 -13.655 1.00 96.62 712 ALA A O 1
ATOM 5595 N N . VAL A 1 713 ? 29.637 17.683 -15.473 1.00 95.38 713 VAL A N 1
ATOM 5596 C CA . VAL A 1 713 ? 30.989 18.161 -15.099 1.00 95.38 713 VAL A CA 1
ATOM 5597 C C . VAL A 1 713 ? 31.107 19.684 -14.920 1.00 95.38 713 VAL A C 1
ATOM 5599 O O . VAL A 1 713 ? 32.097 20.161 -14.366 1.00 95.38 713 VAL A O 1
ATOM 5602 N N . ASN A 1 714 ? 30.112 20.461 -15.361 1.00 93.31 714 ASN A N 1
ATOM 5603 C CA . ASN A 1 714 ? 30.012 21.903 -15.109 1.00 93.31 714 ASN A CA 1
ATOM 5604 C C . ASN A 1 714 ? 29.371 22.254 -13.744 1.00 93.31 714 ASN A C 1
ATOM 5606 O O . ASN A 1 714 ? 29.423 23.412 -13.334 1.00 93.31 714 ASN A O 1
ATOM 5610 N N . GLY A 1 715 ? 28.798 21.273 -13.036 1.00 91.88 715 GLY A N 1
ATOM 5611 C CA . GLY A 1 715 ? 28.109 21.428 -11.752 1.00 91.88 715 GLY A CA 1
ATOM 5612 C C . GLY A 1 715 ? 26.588 21.625 -11.841 1.00 91.88 715 GLY A C 1
ATOM 5613 O O . GLY A 1 715 ? 25.920 21.629 -10.805 1.00 91.88 715 GLY A O 1
ATOM 5614 N N . GLU A 1 716 ? 26.009 21.755 -13.032 1.00 94.06 716 GLU A N 1
ATOM 5615 C CA . GLU A 1 716 ? 24.557 21.869 -13.225 1.00 94.06 716 GLU A CA 1
ATOM 5616 C C . GLU A 1 716 ? 23.879 20.499 -13.065 1.00 94.06 716 GLU A C 1
ATOM 5618 O O . GLU A 1 716 ? 24.515 19.462 -13.249 1.00 94.06 716 GLU A O 1
ATOM 5623 N N . ILE A 1 717 ? 22.600 20.472 -12.673 1.00 95.62 717 ILE A N 1
ATOM 5624 C CA . ILE A 1 717 ? 21.828 19.219 -12.579 1.00 95.62 717 ILE A CA 1
ATOM 5625 C C . ILE A 1 717 ? 21.634 18.675 -13.995 1.00 95.62 717 ILE A C 1
ATOM 5627 O O . ILE A 1 717 ? 21.175 19.407 -14.869 1.00 95.62 717 ILE A O 1
ATOM 5631 N N . PHE A 1 718 ? 21.973 17.405 -14.226 1.00 97.75 718 PHE A N 1
ATOM 5632 C CA . PHE A 1 718 ? 21.813 16.803 -15.546 1.00 97.75 718 PHE A CA 1
ATOM 5633 C C . PHE A 1 718 ? 20.416 16.203 -15.700 1.00 97.75 718 PHE A C 1
ATOM 5635 O O . PHE A 1 718 ? 20.027 15.307 -14.947 1.00 97.75 718 PHE A O 1
ATOM 5642 N N . ALA A 1 719 ? 19.674 16.708 -16.682 1.00 97.62 719 ALA A N 1
ATOM 5643 C CA . ALA A 1 719 ? 18.289 16.358 -16.953 1.00 97.62 719 ALA A CA 1
ATOM 5644 C C . ALA A 1 719 ? 18.046 16.245 -18.463 1.00 97.62 719 ALA A C 1
ATOM 5646 O O . ALA A 1 719 ? 18.719 16.902 -19.256 1.00 97.62 719 ALA A O 1
ATOM 5647 N N . VAL A 1 720 ? 17.097 15.394 -18.856 1.00 98.00 720 VAL A N 1
ATOM 5648 C CA . VAL A 1 720 ? 16.789 15.077 -20.263 1.00 98.00 720 VAL A CA 1
ATOM 5649 C C . VAL A 1 720 ? 15.272 14.975 -20.476 1.00 98.00 720 VAL A C 1
ATOM 5651 O O . VAL A 1 720 ? 14.567 14.681 -19.510 1.00 98.00 720 VAL A O 1
ATOM 5654 N N . PRO A 1 721 ? 14.743 15.178 -21.698 1.00 98.12 721 PRO A N 1
ATOM 5655 C CA . PRO A 1 721 ? 13.330 14.929 -21.999 1.00 98.12 721 PRO A CA 1
ATOM 5656 C C . PRO A 1 721 ? 12.900 13.493 -21.665 1.00 98.12 721 PRO A C 1
ATOM 5658 O O . PRO A 1 721 ? 13.725 12.569 -21.664 1.00 98.12 721 PRO A O 1
ATOM 5661 N N . ALA A 1 722 ? 11.605 13.282 -21.410 1.00 98.38 722 ALA A N 1
ATOM 5662 C CA . ALA A 1 722 ? 11.084 11.972 -21.015 1.00 98.38 722 ALA A CA 1
ATOM 5663 C C . ALA A 1 722 ? 11.359 10.892 -22.075 1.00 98.38 722 ALA A C 1
ATOM 5665 O O . ALA A 1 722 ? 11.767 9.785 -21.722 1.00 98.38 722 ALA A O 1
ATOM 5666 N N . ILE A 1 723 ? 11.245 11.225 -23.368 1.00 98.31 723 ILE A N 1
ATOM 5667 C CA . ILE A 1 723 ? 11.587 10.311 -24.468 1.00 98.31 723 ILE A CA 1
ATOM 5668 C C . ILE A 1 723 ? 13.039 9.814 -24.370 1.00 98.31 723 ILE A C 1
ATOM 5670 O O . ILE A 1 723 ? 13.283 8.609 -24.400 1.00 98.31 723 ILE A O 1
ATOM 5674 N N . SER A 1 724 ? 14.004 10.707 -24.133 1.00 98.38 724 SER A N 1
ATOM 5675 C CA . SER A 1 724 ? 15.420 10.358 -23.963 1.00 98.38 724 SER A CA 1
ATOM 5676 C C . SER A 1 724 ? 15.671 9.519 -22.703 1.00 98.38 724 SER A C 1
ATOM 5678 O O . SER A 1 724 ? 16.520 8.625 -22.716 1.00 98.38 724 SER A O 1
ATOM 5680 N N . LYS A 1 725 ? 14.910 9.752 -21.621 1.00 98.12 725 LYS A N 1
ATOM 5681 C CA . LYS A 1 725 ? 14.946 8.911 -20.411 1.00 98.12 725 LYS A CA 1
ATOM 5682 C C . LYS A 1 725 ? 14.488 7.483 -20.722 1.00 98.12 725 LYS A C 1
ATOM 5684 O O . LYS A 1 725 ? 15.200 6.535 -20.394 1.00 98.12 725 LYS A O 1
ATOM 5689 N N . LEU A 1 726 ? 13.350 7.329 -21.397 1.00 98.62 726 LEU A N 1
ATOM 5690 C CA . LEU A 1 726 ? 12.775 6.031 -21.762 1.00 98.62 726 LEU A CA 1
ATOM 5691 C C . LEU A 1 726 ? 13.656 5.260 -22.758 1.00 98.62 726 LEU A C 1
ATOM 5693 O O . LEU A 1 726 ? 13.837 4.055 -22.601 1.00 98.62 726 LEU A O 1
ATOM 5697 N N . VAL A 1 727 ? 14.274 5.951 -23.722 1.00 98.62 727 VAL A N 1
ATOM 5698 C CA . VAL A 1 727 ? 15.274 5.362 -24.631 1.00 98.62 727 VAL A CA 1
ATOM 5699 C C . VAL A 1 727 ? 16.499 4.876 -23.854 1.00 98.62 727 VAL A C 1
ATOM 5701 O O . VAL A 1 727 ? 16.940 3.750 -24.072 1.00 98.62 727 VAL A O 1
ATOM 5704 N N . SER A 1 728 ? 17.013 5.665 -22.900 1.00 98.38 728 SER A N 1
ATOM 5705 C CA . SER A 1 728 ? 18.137 5.227 -22.057 1.00 98.38 728 SER A CA 1
ATOM 5706 C C . SER A 1 728 ? 17.810 3.963 -21.261 1.00 98.38 728 SER A C 1
ATOM 5708 O O . SER A 1 728 ? 18.605 3.027 -21.227 1.00 98.38 728 SER A O 1
ATOM 5710 N N . LEU A 1 729 ? 16.598 3.899 -20.706 1.00 98.38 729 LEU A N 1
ATOM 5711 C CA . LEU A 1 729 ? 16.083 2.754 -19.966 1.00 98.38 729 LEU A CA 1
ATOM 5712 C C . LEU A 1 729 ? 16.037 1.510 -20.870 1.00 98.38 729 LEU A C 1
ATOM 5714 O O . LEU A 1 729 ? 16.605 0.475 -20.518 1.00 98.38 729 LEU A O 1
ATOM 5718 N N . ALA A 1 730 ? 15.439 1.630 -22.060 1.00 98.62 730 ALA A N 1
ATOM 5719 C CA . ALA A 1 730 ? 15.321 0.533 -23.017 1.00 98.62 730 ALA A CA 1
ATOM 5720 C C . ALA A 1 730 ? 16.687 -0.008 -23.478 1.00 98.62 730 ALA A C 1
ATOM 5722 O O . ALA A 1 730 ? 16.903 -1.219 -23.463 1.00 98.62 730 ALA A O 1
ATOM 5723 N N . VAL A 1 731 ? 17.632 0.870 -23.835 1.00 98.75 731 VAL A N 1
ATOM 5724 C CA . VAL A 1 731 ? 18.981 0.472 -24.282 1.00 98.75 731 VAL A CA 1
ATOM 5725 C C . VAL A 1 731 ? 19.772 -0.192 -23.156 1.00 98.75 731 VAL A C 1
ATOM 5727 O O . VAL A 1 731 ? 20.369 -1.245 -23.372 1.00 98.75 731 VAL A O 1
ATOM 5730 N N . ILE A 1 732 ? 19.734 0.359 -21.939 1.00 98.69 732 ILE A N 1
ATOM 5731 C CA . ILE A 1 732 ? 20.450 -0.213 -20.792 1.00 98.69 732 ILE A CA 1
ATOM 5732 C C . ILE A 1 732 ? 19.879 -1.586 -20.415 1.00 98.69 732 ILE A C 1
ATOM 5734 O O . ILE A 1 732 ? 20.651 -2.516 -20.184 1.00 98.69 732 ILE A O 1
ATOM 5738 N N . LYS A 1 733 ? 18.549 -1.763 -20.384 1.00 98.38 733 LYS A N 1
ATOM 5739 C CA . LYS A 1 733 ? 17.941 -3.069 -20.061 1.00 98.38 733 LYS A CA 1
ATOM 5740 C C . LYS A 1 733 ? 18.085 -4.095 -21.186 1.00 98.38 733 LYS A C 1
ATOM 5742 O O . LYS A 1 733 ? 18.274 -5.267 -20.884 1.00 98.38 733 LYS A O 1
ATOM 5747 N N . PHE A 1 734 ? 18.132 -3.672 -22.449 1.00 98.69 734 PHE A N 1
ATOM 5748 C CA . PHE A 1 734 ? 18.508 -4.538 -23.572 1.00 98.69 734 PHE A CA 1
ATOM 5749 C C . PHE A 1 734 ? 19.975 -4.993 -23.485 1.00 98.69 734 PHE A C 1
ATOM 5751 O O . PHE A 1 734 ? 20.270 -6.175 -23.645 1.00 98.69 734 PHE A O 1
ATOM 5758 N N . ALA A 1 735 ? 20.891 -4.094 -23.111 1.00 98.38 735 ALA A N 1
ATOM 5759 C CA . ALA A 1 735 ? 22.267 -4.456 -22.761 1.00 98.38 735 ALA A CA 1
ATOM 5760 C C . ALA A 1 735 ? 22.374 -5.277 -21.453 1.00 98.38 735 ALA A C 1
ATOM 5762 O O . ALA A 1 735 ? 23.449 -5.770 -21.118 1.00 98.38 735 ALA A O 1
ATOM 5763 N N . THR A 1 736 ? 21.258 -5.463 -20.734 1.00 97.62 736 THR A N 1
ATOM 5764 C CA . THR A 1 736 ? 21.120 -6.322 -19.545 1.00 97.62 736 THR A CA 1
ATOM 5765 C C . THR A 1 736 ? 20.387 -7.646 -19.869 1.00 97.62 736 THR A C 1
ATOM 5767 O O . THR A 1 736 ? 19.947 -8.348 -18.963 1.00 97.62 736 THR A O 1
ATOM 5770 N N . LEU A 1 737 ? 20.283 -8.050 -21.142 1.00 97.75 737 LEU A N 1
ATOM 5771 C CA . LEU A 1 737 ? 19.821 -9.395 -21.529 1.00 97.75 737 LEU A CA 1
ATOM 5772 C C . LEU A 1 737 ? 20.844 -10.493 -21.186 1.00 97.75 737 LEU A C 1
ATOM 5774 O O . LEU A 1 737 ? 22.052 -10.245 -21.155 1.00 97.75 737 LEU A O 1
ATOM 5778 N N . ASP A 1 738 ? 20.347 -11.700 -20.924 1.00 96.62 738 ASP A N 1
ATOM 5779 C CA . ASP A 1 738 ? 21.141 -12.901 -20.634 1.00 96.62 738 ASP A CA 1
ATOM 5780 C C . ASP A 1 738 ? 21.862 -13.477 -21.880 1.00 96.62 738 ASP A C 1
ATOM 5782 O O . ASP A 1 738 ? 21.629 -12.999 -22.997 1.00 96.62 738 ASP A O 1
ATOM 5786 N N . PRO A 1 739 ? 22.746 -14.491 -21.737 1.00 94.25 739 PRO A N 1
ATOM 5787 C CA . PRO A 1 739 ? 23.537 -15.009 -22.854 1.00 94.25 739 PRO A CA 1
ATOM 5788 C C . PRO A 1 739 ? 22.737 -15.501 -24.064 1.00 94.25 739 PRO A C 1
ATOM 5790 O O . PRO A 1 739 ? 23.249 -15.449 -25.176 1.00 94.25 739 PRO A O 1
ATOM 5793 N N . LEU A 1 740 ? 21.495 -15.967 -23.888 1.00 92.50 740 LEU A N 1
ATOM 5794 C CA . LEU A 1 740 ? 20.648 -16.442 -24.991 1.00 92.50 740 LEU A CA 1
ATOM 5795 C C . LEU A 1 740 ? 19.659 -15.370 -25.487 1.00 92.50 740 LEU A C 1
ATOM 5797 O O . LEU A 1 740 ? 19.110 -15.498 -26.585 1.00 92.50 740 LEU A O 1
ATOM 5801 N N . GLY A 1 741 ? 19.490 -14.283 -24.732 1.00 93.50 741 GLY A N 1
ATOM 5802 C CA . GLY A 1 741 ? 18.524 -13.212 -24.973 1.00 93.50 741 GLY A CA 1
ATOM 5803 C C . GLY A 1 741 ? 17.123 -13.509 -24.432 1.00 93.50 741 GLY A C 1
ATOM 5804 O O . GLY A 1 741 ? 16.181 -12.836 -24.839 1.00 93.50 741 GLY A O 1
ATOM 5805 N N . MET A 1 742 ? 16.966 -14.518 -23.569 1.00 94.44 742 MET A N 1
ATOM 5806 C CA . MET A 1 742 ? 15.658 -14.971 -23.081 1.00 94.44 742 MET A CA 1
ATOM 5807 C C . MET A 1 742 ? 15.124 -14.061 -21.971 1.00 94.44 742 MET A C 1
ATOM 5809 O O . MET A 1 742 ? 14.029 -13.508 -22.085 1.00 94.44 742 MET A O 1
ATOM 5813 N N . GLY A 1 743 ? 15.895 -13.899 -20.895 1.00 96.75 743 GLY A N 1
ATOM 5814 C CA . GLY A 1 743 ? 15.567 -13.036 -19.764 1.00 96.75 743 GLY A CA 1
ATOM 5815 C C . GLY A 1 743 ? 16.440 -11.782 -19.685 1.00 96.75 743 GLY A C 1
ATOM 5816 O O . GLY A 1 743 ? 17.563 -11.757 -20.192 1.00 96.75 743 GLY A O 1
ATOM 5817 N N . VAL A 1 744 ? 15.964 -10.765 -18.967 1.00 98.19 744 VAL A N 1
ATOM 5818 C CA . VAL A 1 744 ? 16.822 -9.693 -18.431 1.00 98.19 744 VAL A CA 1
ATOM 5819 C C . VAL A 1 744 ? 17.485 -10.213 -17.153 1.00 98.19 744 VAL A C 1
ATOM 5821 O O . VAL A 1 744 ? 16.819 -10.797 -16.299 1.00 98.19 744 VAL A O 1
ATOM 5824 N N . GLU A 1 745 ? 18.798 -10.044 -17.013 1.00 97.25 745 GLU A N 1
ATOM 5825 C CA . GLU A 1 745 ? 19.541 -10.529 -15.845 1.00 97.25 745 GLU A CA 1
ATOM 5826 C C . GLU A 1 745 ? 19.284 -9.712 -14.577 1.00 97.25 745 GLU A C 1
ATOM 5828 O O . GLU A 1 745 ? 19.172 -8.485 -14.580 1.00 97.25 745 GLU A O 1
ATOM 5833 N N . MET A 1 746 ? 19.351 -10.406 -13.445 1.00 97.12 746 MET A N 1
ATOM 5834 C CA . MET A 1 746 ? 19.259 -9.847 -12.098 1.00 97.12 746 MET A CA 1
ATOM 5835 C C . MET A 1 746 ? 20.616 -9.269 -11.630 1.00 97.12 746 MET A C 1
ATOM 5837 O O . MET A 1 746 ? 21.072 -9.496 -10.508 1.00 97.12 746 MET A O 1
ATOM 5841 N N . ASP A 1 747 ? 21.285 -8.520 -12.515 1.00 95.62 747 ASP A N 1
ATOM 5842 C CA . ASP A 1 747 ? 22.678 -8.042 -12.402 1.00 95.62 747 ASP A CA 1
ATOM 5843 C C . ASP A 1 747 ? 22.918 -7.055 -11.235 1.00 95.62 747 ASP A C 1
ATOM 5845 O O . ASP A 1 747 ? 24.044 -6.940 -10.738 1.00 95.62 747 ASP A O 1
ATOM 5849 N N . GLY A 1 748 ? 21.845 -6.423 -10.745 1.00 95.81 748 GLY A N 1
ATOM 5850 C CA . GLY A 1 748 ? 21.791 -5.605 -9.529 1.00 95.81 748 GLY A CA 1
ATOM 5851 C C . GLY A 1 748 ? 21.655 -6.380 -8.205 1.00 95.81 748 GLY A C 1
ATOM 5852 O O . GLY A 1 748 ? 21.622 -5.753 -7.147 1.00 95.81 748 GLY A O 1
ATOM 5853 N N . GLY A 1 749 ? 21.592 -7.718 -8.212 1.00 95.50 749 GLY A N 1
ATOM 5854 C CA . GLY A 1 749 ? 21.622 -8.542 -6.990 1.00 95.50 749 GLY A CA 1
ATOM 5855 C C . GLY A 1 749 ? 20.298 -8.676 -6.226 1.00 95.50 749 GLY A C 1
ATOM 5856 O O . GLY A 1 749 ? 20.301 -9.026 -5.044 1.00 95.50 749 GLY A O 1
ATOM 5857 N N . LYS A 1 750 ? 19.166 -8.408 -6.879 1.00 96.38 750 LYS A N 1
ATOM 5858 C CA . LYS A 1 750 ? 17.805 -8.647 -6.372 1.00 96.38 750 LYS A CA 1
ATOM 5859 C C . LYS A 1 750 ? 16.949 -9.277 -7.476 1.00 96.38 750 LYS A C 1
ATOM 5861 O O . LYS A 1 750 ? 17.250 -9.049 -8.648 1.00 96.38 750 LYS A O 1
ATOM 5866 N N . PRO A 1 751 ? 15.915 -10.061 -7.126 1.00 96.12 751 PRO A N 1
ATOM 5867 C CA . PRO A 1 751 ? 15.002 -10.628 -8.110 1.00 96.12 751 PRO A CA 1
ATOM 5868 C C . PRO A 1 751 ? 14.127 -9.549 -8.770 1.00 96.12 751 PRO A C 1
ATOM 5870 O O . PRO A 1 751 ? 14.252 -8.353 -8.487 1.00 96.12 751 PRO A O 1
ATOM 5873 N N . GLY A 1 752 ? 13.241 -9.996 -9.660 1.00 95.19 752 GLY A N 1
ATOM 5874 C CA . GLY A 1 752 ? 12.093 -9.221 -10.125 1.00 95.19 752 GLY A CA 1
ATOM 5875 C C . GLY A 1 752 ? 11.005 -9.107 -9.054 1.00 95.19 752 GLY A C 1
ATOM 5876 O O . GLY A 1 752 ? 11.285 -8.949 -7.863 1.00 95.19 752 GLY A O 1
ATOM 5877 N N . TRP A 1 753 ? 9.744 -9.228 -9.468 1.00 96.75 753 TRP A N 1
ATOM 5878 C CA . TRP A 1 753 ? 8.598 -9.018 -8.579 1.00 96.75 753 TRP A CA 1
ATOM 5879 C C . TRP A 1 753 ? 8.535 -10.011 -7.400 1.00 96.75 753 TRP A C 1
ATOM 5881 O O . TRP A 1 753 ? 8.263 -9.598 -6.270 1.00 96.75 753 TRP A O 1
ATOM 5891 N N . ASN A 1 754 ? 8.831 -11.299 -7.624 1.00 96.31 754 ASN A N 1
ATOM 5892 C CA . ASN A 1 754 ? 8.809 -12.312 -6.561 1.00 96.31 754 ASN A CA 1
ATOM 5893 C C . ASN A 1 754 ? 10.077 -12.265 -5.686 1.00 96.31 754 ASN A C 1
ATOM 5895 O O . ASN A 1 754 ? 11.086 -12.921 -5.962 1.00 96.31 754 ASN A O 1
ATOM 5899 N N . ASP A 1 755 ? 9.985 -11.549 -4.564 1.00 93.62 755 ASP A N 1
ATOM 5900 C CA . ASP A 1 755 ? 11.047 -11.443 -3.561 1.00 93.62 755 ASP A CA 1
ATOM 5901 C C . ASP A 1 755 ? 11.506 -12.780 -2.958 1.00 93.62 755 ASP A C 1
ATOM 5903 O O . ASP A 1 755 ? 12.591 -12.822 -2.375 1.00 93.62 755 ASP A O 1
ATOM 5907 N N . ALA A 1 756 ? 10.724 -13.863 -3.031 1.00 95.62 756 ALA A N 1
ATOM 5908 C CA . ALA A 1 756 ? 11.100 -15.159 -2.461 1.00 95.62 756 ALA A CA 1
ATOM 5909 C C . ALA A 1 756 ? 12.133 -15.925 -3.300 1.00 95.62 756 ALA A C 1
ATOM 5911 O O . ALA A 1 756 ? 12.811 -16.805 -2.765 1.00 95.62 756 ALA A O 1
ATOM 5912 N N . MET A 1 757 ? 12.331 -15.524 -4.560 1.00 96.88 757 MET A N 1
ATOM 5913 C CA . MET A 1 757 ? 13.404 -15.990 -5.451 1.00 96.88 757 MET A CA 1
ATOM 5914 C C . MET A 1 757 ? 14.717 -15.217 -5.209 1.00 96.88 757 MET A C 1
ATOM 5916 O O . MET A 1 757 ? 15.466 -14.895 -6.126 1.00 96.88 757 MET A O 1
ATOM 5920 N N . ASN A 1 758 ? 15.007 -14.869 -3.951 1.00 95.31 758 ASN A N 1
ATOM 5921 C CA . ASN A 1 758 ? 16.115 -13.985 -3.574 1.00 95.31 758 ASN A CA 1
ATOM 5922 C C . ASN A 1 758 ? 17.526 -14.575 -3.754 1.00 95.31 758 ASN A C 1
ATOM 5924 O O . ASN A 1 758 ? 18.498 -13.845 -3.565 1.00 95.31 758 ASN A O 1
ATOM 5928 N N . GLY A 1 759 ? 17.655 -15.862 -4.081 1.00 96.50 759 GLY A N 1
ATOM 5929 C CA . GLY A 1 759 ? 18.938 -16.506 -4.374 1.00 96.50 759 GLY A CA 1
ATOM 5930 C C . GLY A 1 759 ? 19.254 -16.601 -5.874 1.00 96.50 759 GLY A C 1
ATOM 5931 O O . GLY A 1 759 ? 20.425 -16.613 -6.252 1.00 96.50 759 GLY A O 1
ATOM 5932 N N . LEU A 1 760 ? 18.228 -16.542 -6.730 1.00 96.69 760 LEU A N 1
ATOM 5933 C CA . LEU A 1 760 ? 18.318 -16.547 -8.193 1.00 96.69 760 LEU A CA 1
ATOM 5934 C C . LEU A 1 760 ? 19.316 -15.515 -8.776 1.00 96.69 760 LEU A C 1
ATOM 5936 O O . LEU A 1 760 ? 20.088 -15.901 -9.657 1.00 96.69 760 LEU A O 1
ATOM 5940 N N . PRO A 1 761 ? 19.440 -14.268 -8.262 1.00 97.19 761 PRO A N 1
ATOM 5941 C CA . PRO A 1 761 ? 20.480 -13.334 -8.712 1.00 97.19 761 PRO A CA 1
ATOM 5942 C C . PRO A 1 761 ? 21.913 -13.845 -8.499 1.00 97.19 761 PRO A C 1
ATOM 5944 O O . PRO A 1 761 ? 22.820 -13.454 -9.230 1.00 97.19 761 PRO A O 1
ATOM 5947 N N . GLY A 1 762 ? 22.127 -14.730 -7.518 1.00 96.62 762 GLY A N 1
ATOM 5948 C CA . GLY A 1 762 ? 23.416 -15.367 -7.244 1.00 96.62 762 GLY A CA 1
ATOM 5949 C C . GLY A 1 762 ? 23.782 -16.487 -8.218 1.00 96.62 762 GLY A C 1
ATOM 5950 O O . GLY A 1 762 ? 24.965 -16.775 -8.396 1.00 96.62 762 GLY A O 1
ATOM 5951 N N . LEU A 1 763 ? 22.786 -17.071 -8.887 1.00 96.88 763 LEU A N 1
ATOM 5952 C CA . LEU A 1 763 ? 22.917 -18.118 -9.908 1.00 96.88 763 LEU A CA 1
ATOM 5953 C C . LEU A 1 763 ? 22.974 -17.538 -11.338 1.00 96.88 763 LEU A C 1
ATOM 5955 O O . LEU A 1 763 ? 22.586 -18.207 -12.294 1.00 96.88 763 LEU A O 1
ATOM 5959 N N . LEU A 1 764 ? 23.404 -16.273 -11.470 1.00 96.56 764 LEU A N 1
ATOM 5960 C CA . LEU A 1 764 ? 23.397 -15.504 -12.723 1.00 96.56 764 LEU A CA 1
ATOM 5961 C C . LEU A 1 764 ? 21.998 -15.511 -13.384 1.00 96.56 764 LEU A C 1
ATOM 5963 O O . LEU A 1 764 ? 21.862 -15.634 -14.597 1.00 96.56 764 LEU A O 1
ATOM 5967 N N . GLY A 1 765 ? 20.945 -15.451 -12.561 1.00 96.94 765 GLY A N 1
ATOM 5968 C CA . GLY A 1 765 ? 19.567 -15.635 -13.003 1.00 96.94 765 GLY A CA 1
ATOM 5969 C C . GLY A 1 765 ? 18.993 -14.482 -13.823 1.00 96.94 765 GLY A C 1
ATOM 5970 O O . GLY A 1 765 ? 19.366 -13.316 -13.651 1.00 96.94 765 GLY A O 1
ATOM 5971 N N . SER A 1 766 ? 18.039 -14.823 -14.688 1.00 97.56 766 SER A N 1
ATOM 5972 C CA . SER A 1 766 ? 17.324 -13.899 -15.568 1.00 97.56 766 SER A CA 1
ATOM 5973 C C . SER A 1 766 ? 15.808 -14.123 -15.524 1.00 97.56 766 SER A C 1
ATOM 5975 O O . SER A 1 766 ? 15.332 -15.200 -15.148 1.00 97.56 766 SER A O 1
ATOM 5977 N N . GLY A 1 767 ? 15.046 -13.082 -15.870 1.00 97.50 767 GLY A N 1
ATOM 5978 C CA . GLY A 1 767 ? 13.583 -13.089 -15.886 1.00 97.50 767 GLY A CA 1
ATOM 5979 C C . GLY A 1 767 ? 13.002 -12.716 -17.250 1.00 97.50 767 GLY A C 1
ATOM 5980 O O . GLY A 1 767 ? 13.396 -11.719 -17.857 1.00 97.50 767 GLY A O 1
ATOM 5981 N N . THR A 1 768 ? 12.049 -13.514 -17.736 1.00 97.75 768 THR A N 1
ATOM 5982 C CA . THR A 1 768 ? 11.206 -13.161 -18.893 1.00 97.75 768 THR A CA 1
ATOM 5983 C C . THR A 1 768 ? 10.111 -12.124 -18.598 1.00 97.75 768 THR A C 1
ATOM 5985 O O . THR A 1 768 ? 9.762 -11.413 -19.544 1.00 97.75 768 THR A O 1
ATOM 5988 N N . PRO A 1 769 ? 9.580 -11.945 -17.361 1.00 98.12 769 PRO A N 1
ATOM 5989 C CA . PRO A 1 769 ? 8.676 -10.837 -17.039 1.00 98.12 769 PRO A CA 1
ATOM 5990 C C . PRO A 1 769 ? 9.236 -9.479 -17.479 1.00 98.12 769 PRO A C 1
ATOM 5992 O O . PRO A 1 769 ? 8.549 -8.692 -18.131 1.00 98.12 769 PRO A O 1
ATOM 5995 N N . GLU A 1 770 ? 10.516 -9.253 -17.196 1.00 98.38 770 GLU A N 1
ATOM 5996 C CA . GLU A 1 770 ? 11.275 -8.069 -17.576 1.00 98.38 770 GLU A CA 1
ATOM 5997 C C . GLU A 1 770 ? 11.498 -7.980 -19.098 1.00 98.38 770 GLU A C 1
ATOM 5999 O O . GLU A 1 770 ? 11.372 -6.894 -19.665 1.00 98.38 770 GLU A O 1
ATOM 6004 N N . THR A 1 771 ? 11.751 -9.101 -19.789 1.00 98.38 771 THR A N 1
ATOM 6005 C CA . THR A 1 771 ? 11.840 -9.158 -21.265 1.00 98.38 771 THR A CA 1
ATOM 6006 C C . THR A 1 771 ? 10.528 -8.725 -21.925 1.00 98.38 771 THR A C 1
ATOM 6008 O O . THR A 1 771 ? 10.539 -7.948 -22.881 1.00 98.38 771 THR A O 1
ATOM 6011 N N . PHE A 1 772 ? 9.379 -9.179 -21.416 1.00 98.62 772 PHE A N 1
ATOM 6012 C CA . PHE A 1 772 ? 8.072 -8.817 -21.970 1.00 98.62 772 PHE A CA 1
ATOM 6013 C C . PHE A 1 772 ? 7.733 -7.334 -21.740 1.00 98.62 772 PHE A C 1
ATOM 6015 O O . PHE A 1 772 ? 7.270 -6.660 -22.660 1.00 98.62 772 PHE A O 1
ATOM 6022 N N . GLU A 1 773 ? 8.021 -6.784 -20.560 1.00 98.50 773 GLU A N 1
ATOM 6023 C CA . GLU A 1 773 ? 7.833 -5.347 -20.303 1.00 98.50 773 GLU A CA 1
ATOM 6024 C C . GLU A 1 773 ? 8.825 -4.474 -21.103 1.00 98.50 773 GLU A C 1
ATOM 6026 O O . GLU A 1 773 ? 8.483 -3.361 -21.505 1.00 98.50 773 GLU A O 1
ATOM 6031 N N . LEU A 1 774 ? 10.022 -4.982 -21.425 1.00 98.69 774 LEU A N 1
ATOM 6032 C CA . LEU A 1 774 ? 10.981 -4.286 -22.292 1.00 98.69 774 LEU A CA 1
ATOM 6033 C C . LEU A 1 774 ? 10.525 -4.307 -23.762 1.00 98.69 774 LEU A C 1
ATOM 6035 O O . LEU A 1 774 ? 10.598 -3.277 -24.428 1.00 98.69 774 LEU A O 1
ATOM 6039 N N . LEU A 1 775 ? 9.959 -5.416 -24.255 1.00 98.50 775 LEU A N 1
ATOM 6040 C CA . LEU A 1 775 ? 9.299 -5.468 -25.570 1.00 98.50 775 LEU A CA 1
ATOM 6041 C C . LEU A 1 775 ? 8.120 -4.484 -25.662 1.00 98.50 775 LEU A C 1
ATOM 6043 O O . LEU A 1 775 ? 7.957 -3.810 -26.681 1.00 98.50 775 LEU A O 1
ATOM 6047 N N . ARG A 1 776 ? 7.315 -4.361 -24.598 1.00 98.25 776 ARG A N 1
ATOM 6048 C CA . ARG A 1 776 ? 6.232 -3.366 -24.495 1.00 98.25 776 ARG A CA 1
ATOM 6049 C C . ARG A 1 776 ? 6.783 -1.934 -24.562 1.00 98.25 776 ARG A C 1
ATOM 6051 O O . ARG A 1 776 ? 6.272 -1.136 -25.345 1.00 98.25 776 ARG A O 1
ATOM 6058 N N . LEU A 1 777 ? 7.854 -1.626 -23.822 1.00 98.69 777 LEU A N 1
ATOM 6059 C CA . LEU A 1 777 ? 8.518 -0.316 -23.856 1.00 98.69 777 LEU A CA 1
ATOM 6060 C C . LEU A 1 777 ? 9.113 0.012 -25.233 1.00 98.69 777 LEU A C 1
ATOM 6062 O O . LEU A 1 777 ? 8.904 1.117 -25.732 1.00 98.69 777 LEU A O 1
ATOM 6066 N N . LEU A 1 778 ? 9.809 -0.936 -25.871 1.00 98.38 778 LEU A N 1
ATOM 6067 C CA . LEU A 1 778 ? 10.321 -0.761 -27.233 1.00 98.38 778 LEU A CA 1
ATOM 6068 C C . LEU A 1 778 ? 9.177 -0.427 -28.191 1.00 98.38 778 LEU A C 1
ATOM 6070 O O . LEU A 1 778 ? 9.236 0.585 -28.883 1.00 98.38 778 LEU A O 1
ATOM 6074 N N . ARG A 1 779 ? 8.093 -1.210 -28.188 1.00 98.12 779 ARG A N 1
ATOM 6075 C CA . ARG A 1 779 ? 6.936 -0.971 -29.063 1.00 98.12 779 ARG A CA 1
ATOM 6076 C C . ARG A 1 779 ? 6.247 0.368 -28.792 1.00 98.12 779 ARG A C 1
ATOM 6078 O O . ARG A 1 779 ? 5.881 1.037 -29.752 1.00 98.12 779 ARG A O 1
ATOM 6085 N N . PHE A 1 780 ? 6.131 0.792 -27.532 1.00 98.44 780 PHE A N 1
ATOM 6086 C CA . PHE A 1 780 ? 5.628 2.123 -27.176 1.00 98.44 780 PHE A CA 1
ATOM 6087 C C . PHE A 1 780 ? 6.497 3.238 -27.780 1.00 98.44 780 PHE A C 1
ATOM 6089 O O . PHE A 1 780 ? 5.986 4.098 -28.496 1.00 98.44 780 PHE A O 1
ATOM 6096 N N . LEU A 1 781 ? 7.820 3.182 -27.580 1.00 98.69 781 LEU A N 1
ATOM 6097 C CA . LEU A 1 781 ? 8.765 4.132 -28.181 1.00 98.69 781 LEU A CA 1
ATOM 6098 C C . LEU A 1 781 ? 8.637 4.155 -29.712 1.00 98.69 781 LEU A C 1
ATOM 6100 O O . LEU A 1 781 ? 8.519 5.219 -30.315 1.00 98.69 781 LEU A O 1
ATOM 6104 N N . ARG A 1 782 ? 8.573 2.978 -30.341 1.00 98.31 782 ARG A N 1
ATOM 6105 C CA . ARG A 1 782 ? 8.401 2.813 -31.792 1.00 98.31 782 ARG A CA 1
ATOM 6106 C C . ARG A 1 782 ? 7.057 3.315 -32.335 1.00 98.31 782 ARG A C 1
ATOM 6108 O O . ARG A 1 782 ? 6.959 3.529 -33.545 1.00 98.31 782 ARG A O 1
ATOM 6115 N N . VAL A 1 783 ? 6.035 3.493 -31.495 1.00 97.88 783 VAL A N 1
ATOM 6116 C CA . VAL A 1 783 ? 4.785 4.190 -31.851 1.00 97.88 783 VAL A CA 1
ATOM 6117 C C . VAL A 1 783 ? 4.998 5.702 -31.785 1.00 97.88 783 VAL A C 1
ATOM 6119 O O . VAL A 1 783 ? 4.786 6.367 -32.795 1.00 97.88 783 VAL A O 1
ATOM 6122 N N . VAL A 1 784 ? 5.518 6.231 -30.670 1.00 98.12 784 VAL A N 1
ATOM 6123 C CA . VAL A 1 784 ? 5.782 7.676 -30.493 1.00 98.12 784 VAL A CA 1
ATOM 6124 C C . VAL A 1 784 ? 6.667 8.230 -31.621 1.00 98.12 784 VAL A C 1
ATOM 6126 O O . VAL A 1 784 ? 6.334 9.241 -32.233 1.00 98.12 784 VAL A O 1
ATOM 6129 N N . LEU A 1 785 ? 7.747 7.529 -31.984 1.00 98.25 785 LEU A N 1
ATOM 6130 C CA . LEU A 1 785 ? 8.648 7.941 -33.073 1.00 98.25 785 LEU A CA 1
ATOM 6131 C C . LEU A 1 785 ? 7.973 7.957 -34.461 1.00 98.25 785 LEU A C 1
ATOM 6133 O O . LEU A 1 785 ? 8.397 8.702 -35.342 1.00 98.25 785 LEU A O 1
ATOM 6137 N N . LYS A 1 786 ? 6.920 7.154 -34.672 1.00 98.00 786 LYS A N 1
ATOM 6138 C CA . LYS A 1 786 ? 6.147 7.121 -35.928 1.00 98.00 786 LYS A CA 1
ATOM 6139 C C . LYS A 1 786 ? 5.000 8.130 -35.954 1.00 98.00 786 LYS A C 1
ATOM 6141 O O . LYS A 1 786 ? 4.603 8.549 -37.038 1.00 98.00 786 LYS A O 1
ATOM 6146 N N . GLU A 1 787 ? 4.478 8.511 -34.791 1.00 97.00 787 GLU A N 1
ATOM 6147 C CA . GLU A 1 787 ? 3.493 9.587 -34.643 1.00 97.00 787 GLU A CA 1
ATOM 6148 C C . GLU A 1 787 ? 4.142 10.970 -34.820 1.00 97.00 787 GLU A C 1
ATOM 6150 O O . GLU A 1 787 ? 3.548 11.842 -35.453 1.00 97.00 787 GLU A O 1
ATOM 6155 N N . TYR A 1 788 ? 5.386 11.144 -34.350 1.00 97.31 788 TYR A N 1
ATOM 6156 C CA . TYR A 1 788 ? 6.106 12.426 -34.340 1.00 97.31 788 TYR A CA 1
ATOM 6157 C C . TYR A 1 788 ? 7.435 12.403 -35.136 1.00 97.31 788 TYR A C 1
ATOM 6159 O O . TYR A 1 788 ? 8.487 12.753 -34.594 1.00 97.31 788 TYR A O 1
ATOM 6167 N N . PRO A 1 789 ? 7.433 12.031 -36.435 1.00 97.06 789 PRO A N 1
ATOM 6168 C CA . PRO A 1 789 ? 8.657 11.748 -37.198 1.00 97.06 789 PRO A CA 1
ATOM 6169 C C . PRO A 1 789 ? 9.571 12.964 -37.444 1.00 97.06 789 PRO A C 1
ATOM 6171 O O . PRO A 1 789 ? 10.736 12.790 -37.797 1.00 97.06 789 PRO A O 1
ATOM 6174 N N . GLU A 1 790 ? 9.056 14.185 -37.269 1.00 96.75 790 GLU A N 1
ATOM 6175 C CA . GLU A 1 790 ? 9.792 15.447 -37.454 1.00 96.75 790 GLU A CA 1
ATOM 6176 C C . GLU A 1 790 ? 10.471 15.948 -36.157 1.00 96.75 790 GLU A C 1
ATOM 6178 O O . GLU A 1 790 ? 11.225 16.923 -36.198 1.00 96.75 790 GLU A O 1
ATOM 6183 N N . ARG A 1 791 ? 10.220 15.320 -34.994 1.00 97.31 791 ARG A N 1
ATOM 6184 C CA . ARG A 1 791 ? 10.877 15.680 -33.722 1.00 97.31 791 ARG A CA 1
ATOM 6185 C C . ARG A 1 791 ? 12.266 15.032 -33.642 1.00 97.31 791 ARG A C 1
ATOM 6187 O O . ARG A 1 791 ? 12.421 13.849 -33.947 1.00 97.31 791 ARG A O 1
ATOM 6194 N N . SER A 1 792 ? 13.274 15.788 -33.199 1.00 95.50 792 SER A N 1
ATOM 6195 C CA . SER A 1 792 ? 14.587 15.231 -32.845 1.00 95.50 792 SER A CA 1
ATOM 6196 C C . SER A 1 792 ? 14.600 14.705 -31.408 1.00 95.50 792 SER A C 1
ATOM 6198 O O . SER A 1 792 ? 13.789 15.107 -30.570 1.00 95.50 792 SER A O 1
ATOM 6200 N N . ILE A 1 793 ? 15.516 13.776 -31.135 1.00 97.94 793 ILE A N 1
ATOM 6201 C CA . ILE A 1 793 ? 15.701 13.156 -29.826 1.00 97.94 793 ILE A CA 1
ATOM 6202 C C . ILE A 1 793 ? 17.126 13.471 -29.341 1.00 97.94 793 ILE A C 1
ATOM 6204 O O . ILE A 1 793 ? 18.080 12.939 -29.918 1.00 97.94 793 ILE A O 1
ATOM 6208 N N . PRO A 1 794 ? 17.303 14.286 -28.281 1.00 97.88 794 PRO A N 1
ATOM 6209 C CA . PRO A 1 794 ? 18.614 14.538 -27.693 1.00 97.88 794 PRO A CA 1
ATOM 6210 C C . PRO A 1 794 ? 19.072 13.315 -26.889 1.00 97.88 794 PRO A C 1
ATOM 6212 O O . PRO A 1 794 ? 18.576 13.048 -25.790 1.00 97.88 794 PRO A O 1
ATOM 6215 N N . ILE A 1 795 ? 20.035 12.569 -27.425 1.00 98.44 795 ILE A N 1
ATOM 6216 C CA . ILE A 1 795 ? 20.705 11.444 -26.762 1.00 98.44 795 ILE A CA 1
ATOM 6217 C C . ILE A 1 795 ? 22.021 11.951 -26.170 1.00 98.44 795 ILE A C 1
ATOM 6219 O O . ILE A 1 795 ? 22.831 12.547 -26.873 1.00 98.44 795 ILE A O 1
ATOM 6223 N N . TYR A 1 796 ? 22.248 11.746 -24.873 1.00 98.12 796 TYR A N 1
ATOM 6224 C CA . TYR A 1 796 ? 23.471 12.207 -24.210 1.00 98.12 796 TYR A CA 1
ATOM 6225 C C . TYR A 1 796 ? 24.693 11.374 -24.622 1.00 98.12 796 TYR A C 1
ATOM 6227 O O . TYR A 1 796 ? 24.553 10.205 -24.980 1.00 98.12 796 TYR A O 1
ATOM 6235 N N . THR A 1 797 ? 25.883 11.982 -24.616 1.00 98.38 797 THR A N 1
ATOM 6236 C CA . THR A 1 797 ? 27.090 11.416 -25.250 1.00 98.38 797 THR A CA 1
ATOM 6237 C C . THR A 1 797 ? 27.423 9.998 -24.783 1.00 98.38 797 THR A C 1
ATOM 6239 O O . THR A 1 797 ? 27.689 9.137 -25.613 1.00 98.38 797 THR A O 1
ATOM 6242 N N . GLU A 1 798 ? 27.323 9.713 -23.487 1.00 98.62 798 GLU A N 1
ATOM 6243 C CA . GLU A 1 798 ? 27.632 8.390 -22.936 1.00 98.62 798 GLU A CA 1
ATOM 6244 C C . GLU A 1 798 ? 26.650 7.313 -23.436 1.00 98.62 798 GLU A C 1
ATOM 6246 O O . GLU A 1 798 ? 27.047 6.180 -23.708 1.00 98.62 798 GLU A O 1
ATOM 6251 N N . LEU A 1 799 ? 25.371 7.663 -23.620 1.00 98.62 799 LEU A N 1
ATOM 6252 C CA . LEU A 1 799 ? 24.366 6.762 -24.190 1.00 98.62 799 LEU A CA 1
ATOM 6253 C C . LEU A 1 799 ? 24.519 6.611 -25.710 1.00 98.62 799 LEU A C 1
ATOM 6255 O O . LEU A 1 799 ? 24.267 5.528 -26.227 1.00 98.62 799 LEU A O 1
ATOM 6259 N N . HIS A 1 800 ? 24.949 7.655 -26.423 1.00 98.50 800 HIS A N 1
ATOM 6260 C CA . HIS A 1 800 ? 25.294 7.556 -27.846 1.00 98.50 800 HIS A CA 1
ATOM 6261 C C . HIS A 1 800 ? 26.424 6.540 -28.068 1.00 98.50 800 HIS A C 1
ATOM 6263 O O . HIS A 1 800 ? 26.284 5.652 -28.910 1.00 98.50 800 HIS A O 1
ATOM 6269 N N . ASP A 1 801 ? 27.487 6.610 -27.261 1.00 98.62 801 ASP A N 1
ATOM 6270 C CA . ASP A 1 801 ? 28.606 5.666 -27.325 1.00 98.62 801 ASP A CA 1
ATOM 6271 C C . ASP A 1 801 ? 28.143 4.216 -27.048 1.00 98.62 801 ASP A C 1
ATOM 6273 O O . ASP A 1 801 ? 28.560 3.287 -27.744 1.00 98.62 801 ASP A O 1
ATOM 6277 N N . LEU A 1 802 ? 27.220 4.013 -26.093 1.00 98.75 802 LEU A N 1
ATOM 6278 C CA . LEU A 1 802 ? 26.607 2.702 -25.826 1.00 98.75 802 LEU A CA 1
ATOM 6279 C C . LEU A 1 802 ? 25.708 2.218 -26.981 1.00 98.75 802 LEU A C 1
ATOM 6281 O O . LEU A 1 802 ? 25.743 1.035 -27.319 1.00 98.75 802 LEU A O 1
ATOM 6285 N N . ILE A 1 803 ? 24.922 3.104 -27.604 1.00 98.75 803 ILE A N 1
ATOM 6286 C CA . ILE A 1 803 ? 24.068 2.776 -28.759 1.00 98.75 803 ILE A CA 1
ATOM 6287 C C . ILE A 1 803 ? 24.918 2.307 -29.942 1.00 98.75 803 ILE A C 1
ATOM 6289 O O . ILE A 1 803 ? 24.628 1.256 -30.513 1.00 98.75 803 ILE A O 1
ATOM 6293 N N . GLU A 1 804 ? 25.985 3.031 -30.291 1.00 98.56 804 GLU A N 1
ATOM 6294 C CA . GLU A 1 804 ? 26.857 2.645 -31.406 1.00 98.56 804 GLU A CA 1
ATOM 6295 C C . GLU A 1 804 ? 27.619 1.340 -31.123 1.00 98.56 804 GLU A C 1
ATOM 6297 O O . GLU A 1 804 ? 27.787 0.524 -32.034 1.00 98.56 804 GLU A O 1
ATOM 6302 N N . ALA A 1 805 ? 28.014 1.088 -29.868 1.00 98.44 805 ALA A N 1
ATOM 6303 C CA . ALA A 1 805 ? 28.594 -0.192 -29.461 1.00 98.44 805 ALA A CA 1
ATOM 6304 C C . ALA A 1 805 ? 27.593 -1.353 -29.623 1.00 98.44 805 ALA A C 1
ATOM 6306 O O . ALA A 1 805 ? 27.885 -2.326 -30.317 1.00 98.44 805 ALA A O 1
ATOM 6307 N N . VAL A 1 806 ? 26.382 -1.231 -29.064 1.00 98.50 806 VAL A N 1
ATOM 6308 C CA . VAL A 1 806 ? 25.331 -2.263 -29.163 1.00 98.50 806 VAL A CA 1
ATOM 6309 C C . VAL A 1 806 ? 24.920 -2.514 -30.619 1.00 98.50 806 VAL A C 1
ATOM 6311 O O . VAL A 1 806 ? 24.771 -3.666 -31.019 1.00 98.50 806 VAL A O 1
ATOM 6314 N N . ARG A 1 807 ? 24.802 -1.464 -31.440 1.00 97.69 807 ARG A N 1
ATOM 6315 C CA . ARG A 1 807 ? 24.539 -1.552 -32.888 1.00 97.69 807 ARG A CA 1
ATOM 6316 C C . ARG A 1 807 ? 25.670 -2.284 -33.629 1.00 97.69 807 ARG A C 1
ATOM 6318 O O . ARG A 1 807 ? 25.406 -3.116 -34.499 1.00 97.69 807 ARG A O 1
ATOM 6325 N N . GLY A 1 808 ? 26.929 -2.027 -33.265 1.00 97.69 808 GLY A N 1
ATOM 6326 C CA . GLY A 1 808 ? 28.100 -2.732 -33.798 1.00 97.69 808 GLY A CA 1
ATOM 6327 C C . GLY A 1 808 ? 28.119 -4.226 -33.458 1.00 97.69 808 GLY A C 1
ATOM 6328 O O . GLY A 1 808 ? 28.373 -5.060 -34.334 1.00 97.69 808 GLY A O 1
ATOM 6329 N N . GLU A 1 809 ? 27.786 -4.579 -32.216 1.00 97.44 809 GLU A N 1
ATOM 6330 C CA . GLU A 1 809 ? 27.717 -5.972 -31.765 1.00 97.44 809 GLU A CA 1
ATOM 6331 C C . GLU A 1 809 ? 26.498 -6.714 -32.325 1.00 97.44 809 GLU A C 1
ATOM 6333 O O . GLU A 1 809 ? 26.641 -7.853 -32.764 1.00 97.44 809 GLU A O 1
ATOM 6338 N N . LEU A 1 810 ? 25.327 -6.073 -32.434 1.00 95.94 810 LEU A N 1
ATOM 6339 C CA . LEU A 1 810 ? 24.154 -6.646 -33.111 1.00 95.94 810 LEU A CA 1
ATOM 6340 C C . LEU A 1 810 ? 24.444 -6.962 -34.578 1.00 95.94 810 LEU A C 1
ATOM 6342 O O . LEU A 1 810 ? 24.134 -8.054 -35.058 1.00 95.94 810 LEU A O 1
ATOM 6346 N N . LYS A 1 811 ? 25.104 -6.042 -35.289 1.00 95.56 811 LYS A N 1
ATOM 6347 C CA . LYS A 1 811 ? 25.544 -6.300 -36.661 1.00 95.56 811 LYS A CA 1
ATOM 6348 C C . LYS A 1 811 ? 26.522 -7.480 -36.721 1.00 95.56 811 LYS A C 1
ATOM 6350 O O . LYS A 1 811 ? 26.407 -8.318 -37.611 1.00 95.56 811 LYS A O 1
ATOM 6355 N N . THR A 1 812 ? 27.462 -7.558 -35.781 1.00 95.12 812 THR A N 1
ATOM 6356 C CA . THR A 1 812 ? 28.466 -8.633 -35.718 1.00 95.12 812 THR A CA 1
ATOM 6357 C C . THR A 1 812 ? 27.839 -9.986 -35.367 1.00 95.12 812 THR A C 1
ATOM 6359 O O . THR A 1 812 ? 28.235 -11.002 -35.931 1.00 95.12 812 THR A O 1
ATOM 6362 N N . TYR A 1 813 ? 26.822 -10.016 -34.507 1.00 92.81 813 TYR A N 1
ATOM 6363 C CA . TYR A 1 813 ? 26.019 -11.202 -34.207 1.00 92.81 813 TYR A CA 1
ATOM 6364 C C . TYR A 1 813 ? 25.296 -11.707 -35.464 1.00 92.81 813 TYR A C 1
ATOM 6366 O O . TYR A 1 813 ? 25.480 -12.858 -35.864 1.00 92.81 813 TYR A O 1
ATOM 6374 N N . ASN A 1 814 ? 24.566 -10.821 -36.149 1.00 90.44 814 ASN A N 1
ATOM 6375 C CA . ASN A 1 814 ? 23.810 -11.148 -37.361 1.00 90.44 814 ASN A CA 1
ATOM 6376 C C . ASN A 1 814 ? 24.725 -11.594 -38.525 1.00 90.44 814 ASN A C 1
ATOM 6378 O O . ASN A 1 814 ? 24.440 -12.594 -39.181 1.00 90.44 814 ASN A O 1
ATOM 6382 N N . ASP A 1 815 ? 25.856 -10.911 -38.756 1.00 91.19 815 ASP A N 1
ATOM 6383 C CA . ASP A 1 815 ? 26.850 -11.276 -39.785 1.00 91.19 815 ASP A CA 1
ATOM 6384 C C . ASP A 1 815 ? 27.455 -12.686 -39.566 1.00 91.19 815 ASP A C 1
ATOM 6386 O O . ASP A 1 815 ? 27.938 -13.299 -40.521 1.00 91.19 815 ASP A O 1
ATOM 6390 N N . ASN A 1 816 ? 27.449 -13.196 -38.326 1.00 86.62 816 ASN A N 1
ATOM 6391 C CA . ASN A 1 816 ? 28.013 -14.496 -37.937 1.00 86.62 816 ASN A CA 1
ATOM 6392 C C . ASN A 1 816 ? 26.959 -15.620 -37.792 1.00 86.62 816 ASN A C 1
ATOM 6394 O O . ASN A 1 816 ? 27.275 -16.675 -37.241 1.00 86.62 816 ASN A O 1
ATOM 6398 N N . GLY A 1 817 ? 25.724 -15.423 -38.271 1.00 78.38 817 GLY A N 1
ATOM 6399 C CA . GLY A 1 817 ? 24.646 -16.421 -38.160 1.00 78.38 817 GLY A CA 1
ATOM 6400 C C . GLY A 1 817 ? 23.976 -16.467 -36.779 1.00 78.38 817 GLY A C 1
ATOM 6401 O O . GLY A 1 817 ? 23.367 -17.471 -36.403 1.00 78.38 817 GLY A O 1
ATOM 6402 N N . GLY A 1 818 ? 24.094 -15.395 -35.992 1.00 74.88 818 GLY A N 1
ATOM 6403 C CA . GLY A 1 818 ? 23.353 -15.235 -34.747 1.00 74.88 818 GLY A CA 1
ATOM 6404 C C . GLY A 1 818 ? 21.844 -15.263 -35.002 1.00 74.88 818 GLY A C 1
ATOM 6405 O O . GLY A 1 818 ? 21.325 -14.458 -35.769 1.00 74.88 818 GLY A O 1
ATOM 6406 N N . GLY A 1 819 ? 21.144 -16.203 -34.361 1.00 65.12 819 GLY A N 1
ATOM 6407 C CA . GLY A 1 819 ? 19.718 -16.450 -34.598 1.00 65.12 819 GLY A CA 1
ATOM 6408 C C . GLY A 1 819 ? 19.395 -17.446 -35.721 1.00 65.12 819 GLY A C 1
ATOM 6409 O O . GLY A 1 819 ? 18.219 -17.625 -36.013 1.00 65.12 819 GLY A O 1
ATOM 6410 N N . GLU A 1 820 ? 20.381 -18.114 -36.336 1.00 66.44 820 GLU A N 1
ATOM 6411 C CA . GLU A 1 820 ? 20.111 -19.221 -37.268 1.00 66.44 820 GLU A CA 1
ATOM 6412 C C . GLU A 1 820 ? 19.904 -20.570 -36.540 1.00 66.44 820 GLU A C 1
ATOM 6414 O O . GLU A 1 820 ? 20.717 -20.994 -35.702 1.00 66.44 820 GLU A O 1
ATOM 6419 N N . ASP A 1 821 ? 18.821 -21.263 -36.908 1.00 58.69 821 ASP A N 1
ATOM 6420 C CA . ASP A 1 821 ? 18.413 -22.567 -36.373 1.00 58.69 821 ASP A CA 1
ATOM 6421 C C . ASP A 1 821 ? 19.143 -23.739 -37.047 1.00 58.69 821 ASP A C 1
ATOM 6423 O O . ASP A 1 821 ? 18.624 -24.414 -37.935 1.00 58.69 821 ASP A O 1
ATOM 6427 N N . ASP A 1 822 ? 20.351 -24.015 -36.562 1.00 50.97 822 ASP A N 1
ATOM 6428 C CA . ASP A 1 822 ? 20.908 -25.373 -36.528 1.00 50.97 822 ASP A CA 1
ATOM 6429 C C . ASP A 1 822 ? 21.839 -25.534 -35.302 1.00 50.97 822 ASP A C 1
ATOM 6431 O O . ASP A 1 822 ? 22.297 -24.546 -34.711 1.00 50.97 822 ASP A O 1
ATOM 6435 N N . ASP A 1 823 ? 22.088 -26.779 -34.885 1.00 48.69 823 ASP A N 1
ATOM 6436 C CA . ASP A 1 823 ? 23.044 -27.220 -33.840 1.00 48.69 823 ASP A CA 1
ATOM 6437 C C . ASP A 1 823 ? 22.913 -26.653 -32.393 1.00 48.69 823 ASP A C 1
ATOM 6439 O O . ASP A 1 823 ? 23.693 -27.018 -31.509 1.00 48.69 823 ASP A O 1
ATOM 6443 N N . GLY A 1 824 ? 21.909 -25.826 -32.082 1.00 53.00 824 GLY A N 1
ATOM 6444 C CA . GLY A 1 824 ? 21.654 -25.270 -30.736 1.00 53.00 824 GLY A CA 1
ATOM 6445 C C . GLY A 1 824 ? 20.957 -26.230 -29.758 1.00 53.00 824 GLY A C 1
ATOM 6446 O O . GLY A 1 824 ? 19.862 -25.932 -29.292 1.00 53.00 824 GLY A O 1
ATOM 6447 N N . ALA A 1 825 ? 21.545 -27.390 -29.458 1.00 59.88 825 ALA A N 1
ATOM 6448 C CA . ALA A 1 825 ? 20.848 -28.490 -28.775 1.00 59.88 825 ALA A CA 1
ATOM 6449 C C . ALA A 1 825 ? 20.328 -28.164 -27.349 1.00 59.88 825 ALA A C 1
ATOM 6451 O O . ALA A 1 825 ? 21.084 -28.172 -26.371 1.00 59.88 825 ALA A O 1
ATOM 6452 N N . PHE A 1 826 ? 19.010 -27.974 -27.225 1.00 67.38 826 PHE A N 1
ATOM 6453 C CA . PHE A 1 826 ? 18.268 -28.077 -25.965 1.00 67.38 826 PHE A CA 1
ATOM 6454 C C . PHE A 1 826 ? 18.112 -29.554 -25.571 1.00 67.38 826 PHE A C 1
ATOM 6456 O O . PHE A 1 826 ? 17.626 -30.366 -26.363 1.00 67.38 826 PHE A O 1
ATOM 6463 N N . ASN A 1 827 ? 18.499 -29.929 -24.348 1.00 68.12 827 ASN A N 1
ATOM 6464 C CA . ASN A 1 827 ? 18.239 -31.271 -23.830 1.00 68.12 827 ASN A CA 1
ATOM 6465 C C . ASN A 1 827 ? 16.968 -31.284 -22.976 1.00 68.12 827 ASN A C 1
ATOM 6467 O O . ASN A 1 827 ? 17.021 -31.182 -21.749 1.00 68.12 827 ASN A O 1
ATOM 6471 N N . ALA A 1 828 ? 15.829 -31.507 -23.631 1.00 63.03 828 ALA A N 1
ATOM 6472 C CA . ALA A 1 828 ? 14.513 -31.613 -22.996 1.00 63.03 828 ALA A CA 1
ATOM 6473 C C . ALA A 1 828 ? 14.395 -32.709 -21.909 1.00 63.03 828 ALA A C 1
ATOM 6475 O O . ALA A 1 828 ? 13.437 -32.702 -21.145 1.00 63.03 828 ALA A O 1
ATOM 6476 N N . ASN A 1 829 ? 15.348 -33.648 -21.811 1.00 62.28 829 ASN A N 1
ATOM 6477 C CA . ASN A 1 829 ? 15.382 -34.649 -20.731 1.00 62.28 829 ASN A CA 1
ATOM 6478 C C . ASN A 1 829 ? 16.092 -34.148 -19.460 1.00 62.28 829 ASN A C 1
ATOM 6480 O O . ASN A 1 829 ? 16.012 -34.806 -18.426 1.00 62.28 829 ASN A O 1
ATOM 6484 N N . GLU A 1 830 ? 16.833 -33.041 -19.553 1.00 66.25 830 GLU A N 1
ATOM 6485 C CA . GLU A 1 830 ? 17.651 -32.478 -18.470 1.00 66.25 830 GLU A CA 1
ATOM 6486 C C . GLU A 1 830 ? 17.249 -31.036 -18.106 1.00 66.25 830 GLU A C 1
ATOM 6488 O O . GLU A 1 830 ? 17.660 -30.559 -17.056 1.00 66.25 830 GLU A O 1
ATOM 6493 N N . GLY A 1 831 ? 16.451 -30.346 -18.936 1.00 70.81 831 GLY A N 1
ATOM 6494 C CA . GLY A 1 831 ? 16.083 -28.934 -18.730 1.00 70.81 831 GLY A CA 1
ATOM 6495 C C . GLY A 1 831 ? 17.226 -27.953 -19.025 1.00 70.81 831 GLY A C 1
ATOM 6496 O O . GLY A 1 831 ? 17.220 -26.824 -18.537 1.00 70.81 831 GLY A O 1
ATOM 6497 N N . ILE A 1 832 ? 18.224 -28.401 -19.798 1.00 79.81 832 ILE A N 1
ATOM 6498 C CA . ILE A 1 832 ? 19.500 -27.708 -20.016 1.00 79.81 832 ILE A CA 1
ATOM 6499 C C . ILE A 1 832 ? 19.624 -27.227 -21.462 1.00 79.81 832 ILE A C 1
ATOM 6501 O O . ILE A 1 832 ? 19.413 -28.004 -22.398 1.00 79.81 832 ILE A O 1
ATOM 6505 N N . TRP A 1 833 ? 20.082 -25.985 -21.644 1.00 82.19 833 TRP A N 1
ATOM 6506 C CA . TRP A 1 833 ? 20.459 -25.438 -22.950 1.00 82.19 833 TRP A CA 1
ATOM 6507 C C . TRP A 1 833 ? 21.933 -25.030 -22.998 1.00 82.19 833 TRP A C 1
ATOM 6509 O O . TRP A 1 833 ? 22.430 -24.339 -22.109 1.00 82.19 833 TRP A O 1
ATOM 6519 N N . THR A 1 834 ? 22.640 -25.440 -24.051 1.00 83.44 834 THR A N 1
ATOM 6520 C CA . THR A 1 834 ? 24.046 -25.066 -24.271 1.00 83.44 834 THR A CA 1
ATOM 6521 C C . THR A 1 834 ? 24.122 -23.746 -25.035 1.00 83.44 834 THR A C 1
ATOM 6523 O O . THR A 1 834 ? 23.566 -23.645 -26.127 1.00 83.44 834 THR A O 1
ATOM 6526 N N . VAL A 1 835 ? 24.828 -22.747 -24.497 1.00 87.06 835 VAL A N 1
ATOM 6527 C CA . VAL A 1 835 ? 24.991 -21.443 -25.160 1.00 87.06 835 VAL A CA 1
ATOM 6528 C C . VAL A 1 835 ? 25.974 -21.568 -26.333 1.00 87.06 835 VAL A C 1
ATOM 6530 O O . VAL A 1 835 ? 27.068 -22.119 -26.177 1.00 87.06 835 VAL A O 1
ATOM 6533 N N . LYS A 1 836 ? 25.594 -21.079 -27.524 1.00 86.94 836 LYS A N 1
ATOM 6534 C CA . LYS A 1 836 ? 26.483 -21.051 -28.701 1.00 86.94 836 LYS A CA 1
ATOM 6535 C C . LYS A 1 836 ? 27.597 -20.018 -28.494 1.00 86.94 836 LYS A C 1
ATOM 6537 O O . LYS A 1 836 ? 27.398 -18.995 -27.850 1.00 86.94 836 LYS A O 1
ATOM 6542 N N . GLU A 1 837 ? 28.751 -20.233 -29.124 1.00 88.25 837 GLU A N 1
ATOM 6543 C CA . GLU A 1 837 ? 29.905 -19.319 -29.027 1.00 88.25 837 GLU A CA 1
ATOM 6544 C C . GLU A 1 837 ? 29.586 -17.896 -29.536 1.00 88.25 837 GLU A C 1
ATOM 6546 O O . GLU A 1 837 ? 30.046 -16.919 -28.954 1.00 88.25 837 GLU A O 1
ATOM 6551 N N . VAL A 1 838 ? 28.721 -17.769 -30.553 1.00 90.50 838 VAL A N 1
ATOM 6552 C CA . VAL A 1 838 ? 28.244 -16.473 -31.080 1.00 90.50 838 VAL A CA 1
ATOM 6553 C C . VAL A 1 838 ? 27.311 -15.731 -30.111 1.00 90.50 838 VAL A C 1
ATOM 6555 O O . VAL A 1 838 ? 27.397 -14.511 -29.996 1.00 90.50 838 VAL A O 1
ATOM 6558 N N . ASP A 1 839 ? 26.459 -16.453 -29.377 1.00 91.56 839 ASP A N 1
ATOM 6559 C CA . ASP A 1 839 ? 25.579 -15.891 -28.346 1.00 91.56 839 ASP A CA 1
ATOM 6560 C C . ASP A 1 839 ? 26.398 -15.461 -27.107 1.00 91.56 839 ASP A C 1
ATOM 6562 O O . ASP A 1 839 ? 26.283 -14.325 -26.646 1.00 91.56 839 ASP A O 1
ATOM 6566 N N . GLN A 1 840 ? 27.319 -16.319 -26.647 1.00 92.88 840 GLN A N 1
ATOM 6567 C CA . GLN A 1 840 ? 28.221 -16.057 -25.516 1.00 92.88 840 GLN A CA 1
ATOM 6568 C C . GLN A 1 840 ? 29.153 -14.852 -25.764 1.00 92.88 840 GLN A C 1
ATOM 6570 O O . GLN A 1 840 ? 29.362 -14.054 -24.850 1.00 92.88 840 GLN A O 1
ATOM 6575 N N . GLN A 1 841 ? 29.685 -14.694 -26.986 1.00 93.94 841 GLN A N 1
ATOM 6576 C CA . GLN A 1 841 ? 30.553 -13.565 -27.352 1.00 93.94 841 GLN A CA 1
ATOM 6577 C C . GLN A 1 841 ? 29.779 -12.247 -27.500 1.00 93.94 841 GLN A C 1
ATOM 6579 O O . GLN A 1 841 ? 30.264 -11.210 -27.051 1.00 93.94 841 GLN A O 1
ATOM 6584 N N . TYR A 1 842 ? 28.580 -12.276 -28.098 1.00 95.69 842 TYR A N 1
ATOM 6585 C CA . TYR A 1 842 ? 27.711 -11.095 -28.192 1.00 95.69 842 TYR A CA 1
ATOM 6586 C C . TYR A 1 842 ? 27.351 -10.565 -26.800 1.00 95.69 842 TYR A C 1
ATOM 6588 O O . TYR A 1 842 ? 27.482 -9.368 -26.542 1.00 95.69 842 TYR A O 1
ATOM 6596 N N . TRP A 1 843 ? 26.962 -11.463 -25.888 1.00 96.00 843 TRP A N 1
ATOM 6597 C CA . TRP A 1 843 ? 26.705 -11.119 -24.492 1.00 96.00 843 TRP A CA 1
ATOM 6598 C C . TRP A 1 843 ? 27.923 -10.459 -23.844 1.00 96.00 843 TRP A C 1
ATOM 6600 O O . TRP A 1 843 ? 27.793 -9.361 -23.312 1.00 96.00 843 TRP A O 1
ATOM 6610 N N . ASP A 1 844 ? 29.113 -11.060 -23.939 1.00 95.94 844 ASP A N 1
ATOM 6611 C CA . ASP A 1 844 ? 30.307 -10.516 -23.282 1.00 95.94 844 ASP A CA 1
ATOM 6612 C C . ASP A 1 844 ? 30.682 -9.116 -23.800 1.00 95.94 844 ASP A C 1
ATOM 6614 O O . ASP A 1 844 ? 30.915 -8.202 -23.006 1.00 95.94 844 ASP A O 1
ATOM 6618 N N . ASN A 1 845 ? 30.636 -8.906 -25.120 1.00 97.38 845 ASN A N 1
ATOM 6619 C CA . ASN A 1 845 ? 30.955 -7.616 -25.738 1.00 97.38 845 ASN A CA 1
ATOM 6620 C C . ASN A 1 845 ? 29.947 -6.516 -25.350 1.00 97.38 845 ASN A C 1
ATOM 6622 O O . ASN A 1 845 ? 30.332 -5.381 -25.041 1.00 97.38 845 ASN A O 1
ATOM 6626 N N . VAL A 1 846 ? 28.650 -6.844 -25.331 1.00 97.88 846 VAL A N 1
ATOM 6627 C CA . VAL A 1 846 ? 27.587 -5.910 -24.924 1.00 97.88 846 VAL A CA 1
ATOM 6628 C C . VAL A 1 846 ? 27.672 -5.605 -23.427 1.00 97.88 846 VAL A C 1
ATOM 6630 O O . VAL A 1 846 ? 27.508 -4.449 -23.029 1.00 97.88 846 VAL A O 1
ATOM 6633 N N . ARG A 1 847 ? 28.012 -6.594 -22.590 1.00 96.06 847 ARG A N 1
ATOM 6634 C CA . ARG A 1 847 ? 28.229 -6.390 -21.151 1.00 96.06 847 ARG A CA 1
ATOM 6635 C C . ARG A 1 847 ? 29.441 -5.528 -20.857 1.00 96.06 847 ARG A C 1
ATOM 6637 O O . ARG A 1 847 ? 29.296 -4.560 -20.117 1.00 96.06 847 ARG A O 1
ATOM 6644 N N . PHE A 1 848 ? 30.572 -5.784 -21.506 1.00 97.00 848 PHE A N 1
ATOM 6645 C CA . PHE A 1 848 ? 31.754 -4.930 -21.407 1.00 97.00 848 PHE A CA 1
ATOM 6646 C C . PHE A 1 848 ? 31.445 -3.475 -21.811 1.00 97.00 848 PHE A C 1
ATOM 6648 O O . PHE A 1 848 ? 31.887 -2.529 -21.156 1.00 97.00 848 PHE A O 1
ATOM 6655 N N . SER A 1 849 ? 30.614 -3.284 -22.841 1.00 98.44 849 SER A N 1
ATOM 6656 C CA . SER A 1 849 ? 30.153 -1.956 -23.273 1.00 98.44 849 SER A CA 1
ATOM 6657 C C . SER A 1 849 ? 29.264 -1.269 -22.224 1.00 98.44 849 SER A C 1
ATOM 6659 O O . SER A 1 849 ? 29.456 -0.087 -21.933 1.00 98.44 849 SER A O 1
ATOM 6661 N N . LEU A 1 850 ? 28.337 -2.003 -21.594 1.00 98.44 850 LEU A N 1
ATOM 6662 C CA . LEU A 1 850 ? 27.503 -1.503 -20.492 1.00 98.44 850 LEU A CA 1
ATOM 6663 C C . LEU A 1 850 ? 28.327 -1.178 -19.231 1.00 98.44 850 LEU A C 1
ATOM 6665 O O . LEU A 1 850 ? 28.037 -0.209 -18.530 1.00 98.44 850 LEU A O 1
ATOM 6669 N N . GLU A 1 851 ? 29.365 -1.961 -18.943 1.00 97.81 851 GLU A N 1
ATOM 6670 C CA . GLU A 1 851 ? 30.301 -1.724 -17.839 1.00 97.81 851 GLU A CA 1
ATOM 6671 C C . GLU A 1 851 ? 31.121 -0.444 -18.077 1.00 97.81 851 GLU A C 1
ATOM 6673 O O . GLU A 1 851 ? 31.218 0.400 -17.183 1.00 97.81 851 GLU A O 1
ATOM 6678 N N . GLY A 1 852 ? 31.607 -0.230 -19.306 1.00 98.25 852 GLY A N 1
ATOM 6679 C CA . GLY A 1 852 ? 32.251 1.022 -19.720 1.00 98.25 852 GLY A CA 1
ATOM 6680 C C . GLY A 1 852 ? 31.325 2.241 -19.624 1.00 98.25 852 GLY A C 1
ATOM 6681 O O . GLY A 1 852 ? 31.732 3.281 -19.103 1.00 98.25 852 GLY A O 1
ATOM 6682 N N . TYR A 1 853 ? 30.064 2.102 -20.047 1.00 98.62 853 TYR A N 1
ATOM 6683 C CA . TYR A 1 853 ? 29.033 3.130 -19.875 1.00 98.62 853 TYR A CA 1
ATOM 6684 C C . TYR A 1 853 ? 28.810 3.484 -18.392 1.00 98.62 853 TYR A C 1
ATOM 6686 O O . TYR A 1 853 ? 28.806 4.662 -18.032 1.00 98.62 853 TYR A O 1
ATOM 6694 N N . ARG A 1 854 ? 28.678 2.475 -17.517 1.00 97.75 854 ARG A N 1
ATOM 6695 C CA . ARG A 1 854 ? 28.458 2.659 -16.069 1.00 97.75 854 ARG A CA 1
ATOM 6696 C C . ARG A 1 854 ? 29.607 3.408 -15.382 1.00 97.75 854 ARG A C 1
ATOM 6698 O O . ARG A 1 854 ? 29.329 4.219 -14.499 1.00 97.75 854 ARG A O 1
ATOM 6705 N N . GLU A 1 855 ? 30.863 3.198 -15.791 1.00 97.25 855 GLU A N 1
ATOM 6706 C CA . GLU A 1 855 ? 31.992 4.011 -15.300 1.00 97.25 855 GLU A CA 1
ATOM 6707 C C . GLU A 1 855 ? 31.969 5.434 -15.882 1.00 97.25 855 GLU A C 1
ATOM 6709 O O . GLU A 1 855 ? 32.189 6.397 -15.145 1.00 97.25 855 GLU A O 1
ATOM 6714 N N . ALA A 1 856 ? 31.646 5.602 -17.171 1.00 97.81 856 ALA A N 1
ATOM 6715 C CA . ALA A 1 856 ? 31.573 6.922 -17.806 1.00 97.81 856 ALA A CA 1
ATOM 6716 C C . ALA A 1 856 ? 30.564 7.854 -17.107 1.00 97.81 856 ALA A C 1
ATOM 6718 O O . ALA A 1 856 ? 30.879 9.016 -16.851 1.00 97.81 856 ALA A O 1
ATOM 6719 N N . VAL A 1 857 ? 29.395 7.331 -16.714 1.00 97.00 857 VAL A N 1
ATOM 6720 C CA . VAL A 1 857 ? 28.376 8.075 -15.947 1.00 97.00 857 VAL A CA 1
ATOM 6721 C C . VAL A 1 857 ? 28.550 7.976 -14.423 1.00 97.00 857 VAL A C 1
ATOM 6723 O O . VAL A 1 857 ? 27.650 8.386 -13.689 1.00 97.00 857 VAL A O 1
ATOM 6726 N N . ARG A 1 858 ? 29.668 7.443 -13.896 1.00 95.62 858 ARG A N 1
ATOM 6727 C CA . ARG A 1 858 ? 29.789 7.114 -12.460 1.00 95.62 858 ARG A CA 1
ATOM 6728 C C . ARG A 1 858 ? 29.572 8.324 -11.553 1.00 95.62 858 ARG A C 1
ATOM 6730 O O . ARG A 1 858 ? 28.728 8.269 -10.663 1.00 95.62 858 ARG A O 1
ATOM 6737 N N . LEU A 1 859 ? 30.320 9.407 -11.754 1.00 95.19 859 LEU A N 1
ATOM 6738 C CA . LEU A 1 859 ? 30.235 10.603 -10.899 1.00 95.19 859 LEU A CA 1
ATOM 6739 C C . LEU A 1 859 ? 29.440 11.743 -11.540 1.00 95.19 859 LEU A C 1
ATOM 6741 O O . LEU A 1 859 ? 28.645 12.390 -10.866 1.00 95.19 859 LEU A O 1
ATOM 6745 N N . HIS A 1 860 ? 29.655 11.999 -12.830 1.00 96.12 860 HIS A N 1
ATOM 6746 C CA . HIS A 1 860 ? 29.077 13.135 -13.545 1.00 96.12 860 HIS A CA 1
ATOM 6747 C C . HIS A 1 860 ? 28.881 12.783 -15.018 1.00 96.12 860 HIS A C 1
ATOM 6749 O O . HIS A 1 860 ? 29.691 12.046 -15.572 1.00 96.12 860 HIS A O 1
ATOM 6755 N N . PHE A 1 861 ? 27.887 13.385 -15.667 1.00 98.06 861 PHE A N 1
ATOM 6756 C CA . PHE A 1 861 ? 27.790 13.376 -17.130 1.00 98.06 861 PHE A CA 1
ATOM 6757 C C . PHE A 1 861 ? 28.747 14.405 -17.751 1.00 98.06 861 PHE A C 1
ATOM 6759 O O . PHE A 1 861 ? 28.987 15.472 -17.175 1.00 98.06 861 PHE A O 1
ATOM 6766 N N . SER A 1 862 ? 29.238 14.148 -18.962 1.00 97.12 862 SER A N 1
ATOM 6767 C CA . SER A 1 862 ? 30.001 15.113 -19.771 1.00 97.12 862 SER A CA 1
ATOM 6768 C C . SER A 1 862 ? 29.216 16.390 -20.100 1.00 97.12 862 SER A C 1
ATOM 6770 O O . SER A 1 862 ? 29.819 17.443 -20.316 1.00 97.12 862 SER A O 1
ATOM 6772 N N . GLY A 1 863 ? 27.881 16.308 -20.116 1.00 94.81 863 GLY A N 1
ATOM 6773 C CA . GLY A 1 863 ? 26.982 17.406 -20.480 1.00 94.81 863 GLY A CA 1
ATOM 6774 C C . GLY A 1 863 ? 26.777 17.580 -21.991 1.00 94.81 863 GLY A C 1
ATOM 6775 O O . GLY A 1 863 ? 26.194 18.581 -22.400 1.00 94.81 863 GLY A O 1
ATOM 6776 N N . GLY A 1 864 ? 27.267 16.650 -22.820 1.00 95.19 864 GLY A N 1
ATOM 6777 C CA . GLY A 1 864 ? 27.056 16.651 -24.271 1.00 95.19 864 GLY A CA 1
ATOM 6778 C C . GLY A 1 864 ? 25.817 15.860 -24.710 1.00 95.19 864 GLY A C 1
ATOM 6779 O O . GLY A 1 864 ? 25.392 14.922 -24.034 1.00 95.19 864 GLY A O 1
ATOM 6780 N N . SER A 1 865 ? 25.263 16.216 -25.872 1.00 96.31 865 SER A N 1
ATOM 6781 C CA . SER A 1 865 ? 24.209 15.458 -26.558 1.00 96.31 865 SER A CA 1
ATOM 6782 C C . SER A 1 865 ? 24.420 15.405 -28.075 1.00 96.31 865 SER A C 1
ATOM 6784 O O . SER A 1 865 ? 25.123 16.231 -28.665 1.00 96.31 865 SER A O 1
ATOM 6786 N N . ILE A 1 866 ? 23.815 14.392 -28.690 1.00 97.94 866 ILE A N 1
ATOM 6787 C CA . ILE A 1 866 ? 23.718 14.135 -30.123 1.00 97.94 866 ILE A CA 1
ATOM 6788 C C . ILE A 1 866 ? 22.220 14.097 -30.454 1.00 97.94 866 ILE A C 1
ATOM 6790 O O . ILE A 1 866 ? 21.466 13.359 -29.821 1.00 97.94 866 ILE A O 1
ATOM 6794 N N . GLU A 1 867 ? 21.789 14.871 -31.448 1.00 97.94 867 GLU A N 1
ATOM 6795 C CA . GLU A 1 867 ? 20.416 14.809 -31.960 1.00 97.94 867 GLU A CA 1
ATOM 6796 C C . GLU A 1 867 ? 20.257 13.604 -32.894 1.00 97.94 867 GLU A C 1
ATOM 6798 O O . GLU A 1 867 ? 20.918 13.538 -33.931 1.00 97.94 867 GLU A O 1
ATOM 6803 N N . TYR A 1 868 ? 19.361 12.680 -32.549 1.00 98.38 868 TYR A N 1
ATOM 6804 C CA . TYR A 1 868 ? 18.897 11.610 -33.436 1.00 98.38 868 TYR A CA 1
ATOM 6805 C C . TYR A 1 868 ? 17.605 12.040 -34.142 1.00 98.38 868 TYR A C 1
ATOM 6807 O O . TYR A 1 868 ? 16.748 12.684 -33.530 1.00 98.38 868 TYR A O 1
ATOM 6815 N N . THR A 1 869 ? 17.414 11.645 -35.404 1.00 98.12 869 THR A N 1
ATOM 6816 C CA . THR A 1 869 ? 16.078 11.678 -36.021 1.00 98.12 869 THR A CA 1
ATOM 6817 C C . THR A 1 869 ? 15.231 10.497 -35.547 1.00 98.12 869 THR A C 1
ATOM 6819 O O . THR A 1 869 ? 15.750 9.439 -35.185 1.00 98.12 869 THR A O 1
ATOM 6822 N N . ALA A 1 870 ? 13.905 10.643 -35.608 1.00 97.31 870 ALA A N 1
ATOM 6823 C CA . ALA A 1 870 ? 12.986 9.573 -35.236 1.00 97.31 870 ALA A CA 1
ATOM 6824 C C . ALA A 1 870 ? 13.173 8.283 -36.066 1.00 97.31 870 ALA A C 1
ATOM 6826 O O . ALA A 1 870 ? 13.004 7.188 -35.532 1.00 97.31 870 ALA A O 1
ATOM 6827 N N . SER A 1 871 ? 13.585 8.392 -37.339 1.00 97.69 871 SER A N 1
ATOM 6828 C CA . SER A 1 871 ? 13.865 7.231 -38.203 1.00 97.69 871 SER A CA 1
ATOM 6829 C C . SER A 1 871 ? 15.126 6.479 -37.775 1.00 97.69 871 SER A C 1
ATOM 6831 O O . SER A 1 871 ? 15.073 5.268 -37.596 1.00 97.69 871 SER A O 1
ATOM 6833 N N . GLU A 1 872 ? 16.244 7.185 -37.557 1.00 97.31 872 GLU A N 1
ATOM 6834 C CA . GLU A 1 872 ? 17.527 6.571 -37.157 1.00 97.31 872 GLU A CA 1
ATOM 6835 C C . GLU A 1 872 ? 17.440 5.843 -35.810 1.00 97.31 872 GLU A C 1
ATOM 6837 O O . GLU A 1 872 ? 18.245 4.947 -35.532 1.00 97.31 872 GLU A O 1
ATOM 6842 N N . LEU A 1 873 ? 16.480 6.246 -34.974 1.00 97.56 873 LEU A N 1
ATOM 6843 C CA . LEU A 1 873 ? 16.175 5.599 -33.710 1.00 97.56 873 LEU A CA 1
ATOM 6844 C C . LEU A 1 873 ? 15.175 4.442 -33.880 1.00 97.56 873 LEU A C 1
ATOM 6846 O O . LEU A 1 873 ? 15.446 3.364 -33.359 1.00 97.56 873 LEU A O 1
ATOM 6850 N N . ASP A 1 874 ? 14.081 4.596 -34.641 1.00 98.31 874 ASP A N 1
ATOM 6851 C CA . ASP A 1 874 ? 13.127 3.495 -34.874 1.00 98.31 874 ASP A CA 1
ATOM 6852 C C . ASP A 1 874 ? 13.765 2.287 -35.572 1.00 98.31 874 ASP A C 1
ATOM 6854 O O . ASP A 1 874 ? 13.442 1.152 -35.220 1.00 98.31 874 ASP A O 1
ATOM 6858 N N . ASP A 1 875 ? 14.690 2.524 -36.509 1.00 97.81 875 ASP A N 1
ATOM 6859 C CA . ASP A 1 875 ? 15.459 1.472 -37.182 1.00 97.81 875 ASP A CA 1
ATOM 6860 C C . ASP A 1 875 ? 16.284 0.650 -36.169 1.00 97.81 875 ASP A C 1
ATOM 6862 O O . ASP A 1 875 ? 16.303 -0.577 -36.227 1.00 97.81 875 ASP A O 1
ATOM 6866 N N . PHE A 1 876 ? 16.905 1.298 -35.176 1.00 98.06 876 PHE A N 1
ATOM 6867 C CA . PHE A 1 876 ? 17.674 0.613 -34.126 1.00 98.06 876 PHE A CA 1
ATOM 6868 C C . PHE A 1 876 ? 16.783 -0.088 -33.094 1.00 98.06 876 PHE A C 1
ATOM 6870 O O . PHE A 1 876 ? 17.049 -1.232 -32.725 1.00 98.06 876 PHE A O 1
ATOM 6877 N N . LEU A 1 877 ? 15.677 0.541 -32.681 1.00 98.44 877 LEU A N 1
ATOM 6878 C CA . LEU A 1 877 ? 14.690 -0.122 -31.825 1.00 98.44 877 LEU A CA 1
ATOM 6879 C C . LEU A 1 877 ? 14.062 -1.346 -32.527 1.00 98.44 877 LEU A C 1
ATOM 6881 O O . LEU A 1 877 ? 13.646 -2.282 -31.847 1.00 98.44 877 LEU A O 1
ATOM 6885 N N . ALA A 1 878 ? 14.030 -1.382 -33.867 1.00 98.12 878 ALA A N 1
ATOM 6886 C CA . ALA A 1 878 ? 13.624 -2.555 -34.644 1.00 98.12 878 ALA A CA 1
ATOM 6887 C C . ALA A 1 878 ? 14.636 -3.711 -34.563 1.00 98.12 878 ALA A C 1
ATOM 6889 O O . ALA A 1 878 ? 14.228 -4.864 -34.425 1.00 98.12 878 ALA A O 1
ATOM 6890 N N . GLU A 1 879 ? 15.939 -3.418 -34.634 1.00 96.75 879 GLU A N 1
ATOM 6891 C CA . GLU A 1 879 ? 17.006 -4.417 -34.465 1.00 96.75 879 GLU A CA 1
ATOM 6892 C C . GLU A 1 879 ? 16.974 -5.023 -33.050 1.00 96.75 879 GLU A C 1
ATOM 6894 O O . GLU A 1 879 ? 17.078 -6.243 -32.891 1.00 96.75 879 GLU A O 1
ATOM 6899 N N . MET A 1 880 ? 16.739 -4.187 -32.031 1.00 98.12 880 MET A N 1
ATOM 6900 C CA . MET A 1 880 ? 16.541 -4.622 -30.644 1.00 98.12 880 MET A CA 1
ATOM 6901 C C . MET A 1 880 ? 15.294 -5.511 -30.496 1.00 98.12 880 MET A C 1
ATOM 6903 O O . MET A 1 880 ? 15.382 -6.606 -29.939 1.00 98.12 880 MET A O 1
ATOM 6907 N N . GLU A 1 881 ? 14.144 -5.079 -31.028 1.00 97.81 881 GLU A N 1
ATOM 6908 C CA . GLU A 1 881 ? 12.891 -5.847 -30.993 1.00 97.81 881 GLU A CA 1
ATOM 6909 C C . GLU A 1 881 ? 13.051 -7.221 -31.667 1.00 97.81 881 GLU A C 1
ATOM 6911 O O . GLU A 1 881 ? 12.625 -8.229 -31.106 1.00 97.81 881 GLU A O 1
ATOM 6916 N N . ALA A 1 882 ? 13.736 -7.295 -32.814 1.00 95.44 882 ALA A N 1
ATOM 6917 C CA . ALA A 1 882 ? 13.977 -8.551 -33.525 1.00 95.44 882 ALA A CA 1
ATOM 6918 C C . ALA A 1 882 ? 14.859 -9.539 -32.733 1.00 95.44 882 ALA A C 1
ATOM 6920 O O . ALA A 1 882 ? 14.536 -10.728 -32.658 1.00 95.44 882 ALA A O 1
ATOM 6921 N N . LYS A 1 883 ? 15.942 -9.067 -32.091 1.00 95.19 883 LYS A N 1
ATOM 6922 C CA . LYS A 1 883 ? 16.777 -9.914 -31.214 1.00 95.19 883 LYS A CA 1
ATOM 6923 C C . LYS A 1 883 ? 15.994 -10.397 -29.986 1.00 95.19 883 LYS A C 1
ATOM 6925 O O . LYS A 1 883 ? 16.195 -11.533 -29.557 1.00 95.19 883 LYS A O 1
ATOM 6930 N N . MET A 1 884 ? 15.091 -9.578 -29.445 1.00 96.50 884 MET A N 1
ATOM 6931 C CA . MET A 1 884 ? 14.237 -9.963 -28.317 1.00 96.50 884 MET A CA 1
ATOM 6932 C C . MET A 1 884 ? 13.141 -10.964 -28.691 1.00 96.50 884 MET A C 1
ATOM 6934 O O . MET A 1 884 ? 12.930 -11.906 -27.933 1.00 96.50 884 MET A O 1
ATOM 6938 N N . GLU A 1 885 ? 12.472 -10.824 -29.841 1.00 95.50 885 GLU A N 1
ATOM 6939 C CA . GLU A 1 885 ? 11.460 -11.805 -30.276 1.00 95.50 885 GLU A CA 1
ATOM 6940 C C . GLU A 1 885 ? 12.113 -13.194 -30.475 1.00 95.50 885 GLU A C 1
ATOM 6942 O O . GLU A 1 885 ? 11.593 -14.173 -29.948 1.00 95.50 885 GLU A O 1
ATOM 6947 N N . SER A 1 886 ? 13.320 -13.281 -31.064 1.00 92.44 886 SER A N 1
ATOM 6948 C CA . SER A 1 886 ? 14.097 -14.543 -31.145 1.00 92.44 886 SER A CA 1
ATOM 6949 C C . SER A 1 886 ? 14.483 -15.115 -29.769 1.00 92.44 886 SER A C 1
ATOM 6951 O O . SER A 1 886 ? 14.594 -16.331 -29.600 1.00 92.44 886 SER A O 1
ATOM 6953 N N . GLY A 1 887 ? 14.695 -14.257 -28.767 1.00 93.38 887 GLY A N 1
ATOM 6954 C CA . GLY A 1 887 ? 14.919 -14.670 -27.379 1.00 93.38 887 GLY A CA 1
ATOM 6955 C C . GLY A 1 887 ? 13.652 -15.202 -26.700 1.00 93.38 887 GLY A C 1
ATOM 6956 O O . GLY A 1 887 ? 13.705 -16.191 -25.971 1.00 93.38 887 GLY A O 1
ATOM 6957 N N . VAL A 1 888 ? 12.496 -14.601 -26.987 1.00 95.06 888 VAL A N 1
ATOM 6958 C CA . VAL A 1 888 ? 11.182 -15.059 -26.509 1.00 95.06 888 VAL A CA 1
ATOM 6959 C C . VAL A 1 888 ? 10.782 -16.387 -27.154 1.00 95.06 888 VAL A C 1
ATOM 6961 O O . VAL A 1 888 ? 10.334 -17.286 -26.444 1.00 95.06 888 VAL A O 1
ATOM 6964 N N . GLU A 1 889 ? 10.978 -16.544 -28.465 1.00 92.44 889 GLU A N 1
ATOM 6965 C CA . GLU A 1 889 ? 10.751 -17.805 -29.186 1.00 92.44 889 GLU A CA 1
ATOM 6966 C C . GLU A 1 889 ? 11.576 -18.942 -28.569 1.00 92.44 889 GLU A C 1
ATOM 6968 O O . GLU A 1 889 ? 11.020 -19.988 -28.224 1.00 92.44 889 GLU A O 1
ATOM 6973 N N . ARG A 1 890 ? 12.868 -18.692 -28.305 1.00 90.50 890 ARG A N 1
ATOM 6974 C CA . ARG A 1 890 ? 13.740 -19.620 -27.572 1.00 90.50 890 ARG A CA 1
ATOM 6975 C C . ARG A 1 890 ? 13.190 -19.964 -26.186 1.00 90.50 890 ARG A C 1
ATOM 6977 O O . ARG A 1 890 ? 13.065 -21.139 -25.847 1.00 90.50 890 ARG A O 1
ATOM 6984 N N . ALA A 1 891 ? 12.828 -18.963 -25.385 1.00 92.38 891 ALA A N 1
ATOM 6985 C CA . ALA A 1 891 ? 12.323 -19.176 -24.027 1.00 92.38 891 ALA A CA 1
ATOM 6986 C C . ALA A 1 891 ? 11.092 -20.109 -23.996 1.00 92.38 891 ALA A C 1
ATOM 6988 O O . ALA A 1 891 ? 10.991 -20.997 -23.144 1.00 92.38 891 ALA A O 1
ATOM 6989 N N . ILE A 1 892 ? 10.185 -19.941 -24.959 1.00 91.94 892 ILE A N 1
ATOM 6990 C CA . ILE A 1 892 ? 8.983 -20.769 -25.121 1.00 91.94 892 ILE A CA 1
ATOM 6991 C C . ILE A 1 892 ? 9.346 -22.203 -25.556 1.00 91.94 892 ILE A C 1
ATOM 6993 O O . ILE A 1 892 ? 8.767 -23.161 -25.042 1.00 91.94 892 ILE A O 1
ATOM 6997 N N . GLU A 1 893 ? 10.331 -22.388 -26.444 1.00 87.62 893 GLU A N 1
ATOM 6998 C CA . GLU A 1 893 ? 10.821 -23.724 -26.827 1.00 87.62 893 GLU A CA 1
ATOM 6999 C C . GLU A 1 893 ? 11.411 -24.485 -25.626 1.00 87.62 893 GLU A C 1
ATOM 7001 O O . GLU A 1 893 ? 11.071 -25.651 -25.407 1.00 87.62 893 GLU A O 1
ATOM 7006 N N . ALA A 1 894 ? 12.223 -23.818 -24.795 1.00 83.62 894 ALA A N 1
ATOM 7007 C CA . ALA A 1 894 ? 12.838 -24.414 -23.604 1.00 83.62 894 ALA A CA 1
ATOM 7008 C C . ALA A 1 894 ? 11.819 -24.936 -22.574 1.00 83.62 894 ALA A C 1
ATOM 7010 O O . ALA A 1 894 ? 12.141 -25.817 -21.779 1.00 83.62 894 ALA A O 1
ATOM 7011 N N . THR A 1 895 ? 10.581 -24.433 -22.595 1.00 85.62 895 THR A N 1
ATOM 7012 C CA . THR A 1 895 ? 9.467 -24.942 -21.773 1.00 85.62 895 THR A CA 1
ATOM 7013 C C . THR A 1 895 ? 8.372 -25.614 -22.609 1.00 85.62 895 THR A C 1
ATOM 7015 O O . THR A 1 895 ? 7.206 -25.653 -22.230 1.00 85.62 895 THR A O 1
ATOM 7018 N N . ALA A 1 896 ? 8.758 -26.215 -23.741 1.00 85.94 896 ALA A N 1
ATOM 7019 C CA . ALA A 1 896 ? 7.921 -27.074 -24.584 1.00 85.94 896 ALA A CA 1
ATOM 7020 C C . ALA A 1 896 ? 6.624 -26.423 -25.119 1.00 85.94 896 ALA A C 1
ATOM 7022 O O . ALA A 1 896 ? 5.667 -27.126 -25.448 1.00 85.94 896 ALA A O 1
ATOM 7023 N N . GLY A 1 897 ? 6.608 -25.093 -25.248 1.00 88.81 897 GLY A N 1
ATOM 7024 C CA . GLY A 1 897 ? 5.455 -24.297 -25.681 1.00 88.81 897 GLY A CA 1
ATOM 7025 C C . GLY A 1 897 ? 4.804 -23.472 -24.566 1.00 88.81 897 GLY A C 1
ATOM 7026 O O . GLY A 1 897 ? 4.022 -22.567 -24.868 1.00 88.81 897 GLY A O 1
ATOM 7027 N N . GLU A 1 898 ? 5.129 -23.748 -23.302 1.00 92.81 898 GLU A N 1
ATOM 7028 C CA . GLU A 1 898 ? 4.669 -22.973 -22.146 1.00 92.81 898 GLU A CA 1
ATOM 7029 C C . GLU A 1 898 ? 5.358 -21.604 -22.047 1.00 92.81 898 GLU A C 1
ATOM 7031 O O . GLU A 1 898 ? 6.265 -21.272 -22.812 1.00 92.81 898 GLU A O 1
ATOM 7036 N N . THR A 1 899 ? 4.885 -20.757 -21.128 1.00 95.25 899 THR A N 1
ATOM 7037 C CA . THR A 1 899 ? 5.508 -19.447 -20.883 1.00 95.25 899 THR A CA 1
ATOM 7038 C C . THR A 1 899 ? 6.382 -19.500 -19.632 1.00 95.25 899 THR A C 1
ATOM 7040 O O . THR A 1 899 ? 5.834 -19.487 -18.527 1.00 95.25 899 THR A O 1
ATOM 7043 N N . PRO A 1 900 ? 7.721 -19.514 -19.760 1.00 94.88 900 PRO A N 1
ATOM 7044 C CA . PRO A 1 900 ? 8.612 -19.542 -18.608 1.00 94.88 900 PRO A CA 1
ATOM 7045 C C . PRO A 1 900 ? 8.584 -18.201 -17.873 1.00 94.88 900 PRO A C 1
ATOM 7047 O O . PRO A 1 900 ? 8.149 -17.183 -18.420 1.00 94.88 900 PRO A O 1
ATOM 7050 N N . CYS A 1 901 ? 9.119 -18.196 -16.652 1.00 96.88 901 CYS A N 1
ATOM 7051 C CA . CYS A 1 901 ? 9.306 -16.986 -15.848 1.00 96.88 901 CYS A CA 1
ATOM 7052 C C . CYS A 1 901 ? 10.781 -16.715 -15.513 1.00 96.88 901 CYS A C 1
ATOM 7054 O O . CYS A 1 901 ? 11.225 -15.570 -15.577 1.00 96.88 901 CYS A O 1
ATOM 7056 N N . PHE A 1 902 ? 11.549 -17.756 -15.174 1.00 97.12 902 PHE A N 1
ATOM 7057 C CA . PHE A 1 902 ? 12.923 -17.623 -14.686 1.00 97.12 902 PHE A CA 1
ATOM 7058 C C . PHE A 1 902 ? 13.868 -18.655 -15.306 1.00 97.12 902 PHE A C 1
ATOM 7060 O O . PHE A 1 902 ? 13.503 -19.818 -15.493 1.00 97.12 902 PHE A O 1
ATOM 7067 N N . PHE A 1 903 ? 15.111 -18.233 -15.532 1.00 95.81 903 PHE A N 1
ATOM 7068 C CA . PHE A 1 903 ? 16.239 -19.093 -15.891 1.00 95.81 903 PHE A CA 1
ATOM 7069 C C . PHE A 1 903 ? 17.419 -18.826 -14.959 1.00 95.81 903 PHE A C 1
ATOM 7071 O O . PHE A 1 903 ? 17.546 -17.732 -14.406 1.00 95.81 903 PHE A O 1
ATOM 7078 N N . TRP A 1 904 ? 18.315 -19.801 -14.816 1.00 95.69 904 TRP A N 1
ATOM 7079 C CA . TRP A 1 904 ? 19.611 -19.599 -14.165 1.00 95.69 904 TRP A CA 1
ATOM 7080 C C . TRP A 1 904 ? 20.749 -20.208 -14.985 1.00 95.69 904 TRP A C 1
ATOM 7082 O O . TRP A 1 904 ? 20.529 -21.135 -15.767 1.00 95.69 904 TRP A O 1
ATOM 7092 N N . TYR A 1 905 ? 21.956 -19.659 -14.843 1.00 95.12 905 TYR A N 1
ATOM 7093 C CA . TYR A 1 905 ? 23.086 -19.965 -15.719 1.00 95.12 905 TYR A CA 1
ATOM 7094 C C . TYR A 1 905 ? 24.239 -20.597 -14.937 1.00 95.12 905 TYR A C 1
ATOM 7096 O O . TYR A 1 905 ? 24.821 -20.005 -14.029 1.00 95.12 905 TYR A O 1
ATOM 7104 N N . GLU A 1 906 ? 24.598 -21.822 -15.317 1.00 94.94 906 GLU A N 1
ATOM 7105 C CA . GLU A 1 906 ? 25.752 -22.533 -14.777 1.00 94.94 906 GLU A CA 1
ATOM 7106 C C . GLU A 1 906 ? 26.984 -22.238 -15.632 1.00 94.94 906 GLU A C 1
ATOM 7108 O O . GLU A 1 906 ? 27.023 -22.566 -16.820 1.00 94.94 906 GLU A O 1
ATOM 7113 N N . THR A 1 907 ? 28.015 -21.654 -15.026 1.00 95.00 907 THR A N 1
ATOM 7114 C CA . THR A 1 907 ? 29.323 -21.483 -15.663 1.00 95.00 907 THR A CA 1
ATOM 7115 C C . THR A 1 907 ? 30.030 -22.830 -15.814 1.00 95.00 907 THR A C 1
ATOM 7117 O O . THR A 1 907 ? 30.301 -23.508 -14.823 1.00 95.00 907 THR A O 1
ATOM 7120 N N . THR A 1 908 ? 30.354 -23.208 -17.051 1.00 93.69 908 THR A N 1
ATOM 7121 C CA . THR A 1 908 ? 31.011 -24.481 -17.397 1.00 93.69 908 THR A CA 1
ATOM 7122 C C . THR A 1 908 ? 32.508 -24.326 -17.663 1.00 93.69 908 THR A C 1
ATOM 7124 O O . THR A 1 908 ? 33.268 -25.252 -17.381 1.00 93.69 908 THR A O 1
ATOM 7127 N N . GLU A 1 909 ? 32.942 -23.160 -18.148 1.00 95.19 909 GLU A N 1
ATOM 7128 C CA . GLU A 1 909 ? 34.350 -22.786 -18.338 1.00 95.19 909 GLU A CA 1
ATOM 7129 C C . GLU A 1 909 ? 34.567 -21.362 -17.793 1.00 95.19 909 GLU A C 1
ATOM 7131 O O . GLU A 1 909 ? 33.727 -20.483 -18.000 1.00 95.19 909 GLU A O 1
ATOM 7136 N N . TYR A 1 910 ? 35.659 -21.151 -17.052 1.00 95.19 910 TYR A N 1
ATOM 7137 C CA . TYR A 1 910 ? 36.048 -19.868 -16.456 1.00 95.19 910 TYR A CA 1
ATOM 7138 C C . TYR A 1 910 ? 37.551 -19.830 -16.151 1.00 95.19 910 TYR A C 1
ATOM 7140 O O . TYR A 1 910 ? 38.195 -20.877 -16.005 1.00 95.19 910 TYR A O 1
ATOM 7148 N N . HIS A 1 911 ? 38.097 -18.627 -15.964 1.00 93.88 911 HIS A N 1
ATOM 7149 C CA . HIS A 1 911 ? 39.476 -18.410 -15.521 1.00 93.88 911 HIS A CA 1
ATOM 7150 C C . HIS A 1 911 ? 39.585 -17.275 -14.483 1.00 93.88 911 HIS A C 1
ATOM 7152 O O . HIS A 1 911 ? 38.725 -16.398 -14.444 1.00 93.88 911 HIS A O 1
ATOM 7158 N N . PRO A 1 912 ? 40.620 -17.249 -13.619 1.00 91.75 912 PRO A N 1
ATOM 7159 C CA . PRO A 1 912 ? 40.788 -16.174 -12.639 1.00 91.75 912 PRO A CA 1
ATOM 7160 C C . PRO A 1 912 ? 41.004 -14.806 -13.297 1.00 91.75 912 PRO A C 1
ATOM 7162 O O . PRO A 1 912 ? 41.751 -14.702 -14.274 1.00 91.75 912 PRO A O 1
ATOM 7165 N N . VAL A 1 913 ? 40.426 -13.752 -12.713 1.00 90.50 913 VAL A N 1
ATOM 7166 C CA . VAL A 1 913 ? 40.657 -12.359 -13.134 1.00 90.50 913 VAL A CA 1
ATOM 7167 C C . VAL A 1 913 ? 42.158 -12.044 -13.105 1.00 90.50 913 VAL A C 1
ATOM 7169 O O . VAL A 1 913 ? 42.865 -12.392 -12.157 1.00 90.50 913 VAL A O 1
ATOM 7172 N N . ASN A 1 914 ? 42.659 -11.352 -14.135 1.00 77.19 914 ASN A N 1
ATOM 7173 C CA . ASN A 1 914 ? 44.097 -11.156 -14.396 1.00 77.19 914 ASN A CA 1
ATOM 7174 C C . ASN A 1 914 ? 44.909 -10.554 -13.227 1.00 77.19 914 ASN A C 1
ATOM 7176 O O . ASN A 1 914 ? 46.123 -10.752 -13.158 1.00 77.19 914 ASN A O 1
ATOM 7180 N N . ASN A 1 915 ? 44.257 -9.821 -12.320 1.00 76.06 915 ASN A N 1
ATOM 7181 C CA . ASN A 1 915 ? 44.886 -9.206 -11.148 1.00 76.06 915 ASN A CA 1
ATOM 7182 C C . ASN A 1 915 ? 44.887 -10.100 -9.891 1.00 76.06 915 ASN A C 1
ATOM 7184 O O . ASN A 1 915 ? 45.536 -9.740 -8.911 1.00 76.06 915 ASN A O 1
ATOM 7188 N N . GLY A 1 916 ? 44.189 -11.242 -9.905 1.00 74.00 916 GLY A N 1
ATOM 7189 C CA . GLY A 1 916 ? 44.063 -12.140 -8.753 1.00 74.00 916 GLY A CA 1
ATOM 7190 C C . GLY A 1 916 ? 43.333 -11.503 -7.569 1.00 74.00 916 GLY A C 1
ATOM 7191 O O . GLY A 1 916 ? 43.799 -11.616 -6.437 1.00 74.00 916 GLY A O 1
ATOM 7192 N N . THR A 1 917 ? 42.242 -10.778 -7.830 1.00 86.50 917 THR A N 1
ATOM 7193 C CA . THR A 1 917 ? 41.392 -10.198 -6.784 1.00 86.50 917 THR A CA 1
ATOM 7194 C C . THR A 1 917 ? 40.568 -11.284 -6.087 1.00 86.50 917 THR A C 1
ATOM 7196 O O . THR A 1 917 ? 40.189 -12.291 -6.686 1.00 86.50 917 THR A O 1
ATOM 7199 N N . GLU A 1 918 ? 40.277 -11.060 -4.808 1.00 89.56 918 GLU A N 1
ATOM 7200 C CA . GLU A 1 918 ? 39.432 -11.912 -3.969 1.00 89.56 918 GLU A CA 1
ATOM 7201 C C . GLU A 1 918 ? 38.317 -11.061 -3.348 1.00 89.56 918 GLU A C 1
ATOM 7203 O O . GLU A 1 918 ? 38.484 -9.851 -3.162 1.00 89.56 918 GLU A O 1
ATOM 7208 N N . ASP A 1 919 ? 37.190 -11.684 -3.012 1.00 89.19 919 ASP A N 1
ATOM 7209 C CA . ASP A 1 919 ? 36.104 -11.029 -2.284 1.00 89.19 919 ASP A CA 1
ATOM 7210 C C . ASP A 1 919 ? 36.386 -10.906 -0.771 1.00 89.19 919 ASP A C 1
ATOM 7212 O O . ASP A 1 919 ? 37.411 -11.353 -0.253 1.00 89.19 919 ASP A O 1
ATOM 7216 N N . TYR A 1 920 ? 35.439 -10.331 -0.021 1.00 86.00 920 TYR A N 1
ATOM 7217 C CA . TYR A 1 920 ? 35.545 -10.172 1.438 1.00 86.00 920 TYR A CA 1
ATOM 7218 C C . TYR A 1 920 ? 35.767 -11.493 2.211 1.00 86.00 920 TYR A C 1
ATOM 7220 O O . TYR A 1 920 ? 36.261 -11.473 3.340 1.00 86.00 920 TYR A O 1
ATOM 7228 N N . PHE A 1 921 ? 35.420 -12.642 1.624 1.00 89.12 921 PHE A N 1
ATOM 7229 C CA . PHE A 1 921 ? 35.573 -13.968 2.221 1.00 89.12 921 PHE A CA 1
ATOM 7230 C C . PHE A 1 921 ? 36.814 -14.726 1.713 1.00 89.12 921 PHE A C 1
ATOM 7232 O O . PHE A 1 921 ? 37.014 -15.875 2.111 1.00 89.12 921 PHE A O 1
ATOM 7239 N N . GLY A 1 922 ? 37.658 -14.106 0.878 1.00 90.56 922 GLY A N 1
ATOM 7240 C CA . GLY A 1 922 ? 38.841 -14.742 0.287 1.00 90.56 922 GLY A CA 1
ATOM 7241 C C . GLY A 1 922 ? 38.512 -15.681 -0.878 1.00 90.56 922 GLY A C 1
ATOM 7242 O O . GLY A 1 922 ? 39.235 -16.651 -1.111 1.00 90.56 922 GLY A O 1
ATOM 7243 N N . ARG A 1 923 ? 37.390 -15.456 -1.576 1.00 93.88 923 ARG A N 1
ATOM 7244 C CA . ARG A 1 923 ? 36.994 -16.226 -2.764 1.00 93.88 923 ARG A CA 1
ATOM 7245 C C . ARG A 1 923 ? 37.552 -15.551 -4.023 1.00 93.88 923 ARG A C 1
ATOM 7247 O O . ARG A 1 923 ? 37.294 -14.358 -4.188 1.00 93.88 923 ARG A O 1
ATOM 7254 N N . PRO A 1 924 ? 38.284 -16.255 -4.908 1.00 94.12 924 PRO A N 1
ATOM 7255 C CA . PRO A 1 924 ? 38.825 -15.661 -6.130 1.00 94.12 924 PRO A CA 1
ATOM 7256 C C . PRO A 1 924 ? 37.731 -15.128 -7.058 1.00 94.12 924 PRO A C 1
ATOM 7258 O O . PRO A 1 924 ? 36.723 -15.809 -7.273 1.00 94.12 924 PRO A O 1
ATOM 7261 N N . HIS A 1 925 ? 37.959 -13.958 -7.656 1.00 95.75 925 HIS A N 1
ATOM 7262 C CA . HIS A 1 925 ? 37.133 -13.472 -8.760 1.00 95.75 925 HIS A CA 1
ATOM 7263 C C . HIS A 1 925 ? 37.513 -14.137 -10.089 1.00 95.75 925 HIS A C 1
ATOM 7265 O O . HIS A 1 925 ? 38.689 -14.428 -10.351 1.00 95.75 925 HIS A O 1
ATOM 7271 N N . VAL A 1 926 ? 36.513 -14.372 -10.941 1.00 95.75 926 VAL A N 1
ATOM 7272 C CA . VAL A 1 926 ? 36.652 -15.146 -12.183 1.00 95.75 926 VAL A CA 1
ATOM 7273 C C . VAL A 1 926 ? 35.945 -14.498 -13.374 1.00 95.75 926 VAL A C 1
ATOM 7275 O O . VAL A 1 926 ? 34.844 -13.967 -13.256 1.00 95.75 926 VAL A O 1
ATOM 7278 N N . VAL A 1 927 ? 36.572 -14.610 -14.542 1.00 94.38 927 VAL A N 1
ATOM 7279 C CA . VAL A 1 927 ? 35.993 -14.298 -15.852 1.00 94.38 927 VAL A CA 1
ATOM 7280 C C . VAL A 1 927 ? 35.265 -15.542 -16.366 1.00 94.38 927 VAL A C 1
ATOM 7282 O O . VAL A 1 927 ? 35.793 -16.652 -16.290 1.00 94.38 927 VAL A O 1
ATOM 7285 N N . VAL A 1 928 ? 34.043 -15.363 -16.866 1.00 93.62 928 VAL A N 1
ATOM 7286 C CA . VAL A 1 928 ? 33.158 -16.436 -17.350 1.00 93.62 928 VAL A CA 1
ATOM 7287 C C . VAL A 1 928 ? 33.388 -16.664 -18.846 1.00 93.62 928 VAL A C 1
ATOM 7289 O O . VAL A 1 928 ? 33.052 -15.799 -19.648 1.00 93.62 928 VAL A O 1
ATOM 7292 N N . ASP A 1 929 ? 33.923 -17.831 -19.223 1.00 92.50 929 ASP A N 1
ATOM 7293 C CA . ASP A 1 929 ? 34.223 -18.173 -20.624 1.00 92.50 929 ASP A CA 1
ATOM 7294 C C . ASP A 1 929 ? 33.045 -18.879 -21.323 1.00 92.50 929 ASP A C 1
ATOM 7296 O O . ASP A 1 929 ? 32.763 -18.617 -22.493 1.00 92.50 929 ASP A O 1
ATOM 7300 N N . ARG A 1 930 ? 32.342 -19.785 -20.622 1.00 91.81 930 ARG A N 1
ATOM 7301 C CA . ARG A 1 930 ? 31.144 -20.481 -21.137 1.00 91.81 930 ARG A CA 1
ATOM 7302 C C . ARG A 1 930 ? 30.095 -20.727 -20.063 1.00 91.81 930 ARG A C 1
ATOM 7304 O O . ARG A 1 930 ? 30.414 -21.019 -18.909 1.00 91.81 930 ARG A O 1
ATOM 7311 N N . THR A 1 931 ? 28.833 -20.702 -20.481 1.00 93.19 931 THR A N 1
ATOM 7312 C CA . THR A 1 931 ? 27.661 -20.979 -19.642 1.00 93.19 931 THR A CA 1
ATOM 7313 C C . THR A 1 931 ? 26.714 -22.007 -20.272 1.00 93.19 931 THR A C 1
ATOM 7315 O O . THR A 1 931 ? 26.776 -22.300 -21.470 1.00 93.19 931 THR A O 1
ATOM 7318 N N . ARG A 1 932 ? 25.817 -22.568 -19.455 1.00 91.56 932 ARG A N 1
ATOM 7319 C CA . ARG A 1 932 ? 24.615 -23.292 -19.893 1.00 91.56 932 ARG A CA 1
ATOM 7320 C C . ARG A 1 932 ? 23.402 -22.852 -19.073 1.00 91.56 932 ARG A C 1
ATOM 7322 O O . ARG A 1 932 ? 23.526 -22.644 -17.867 1.00 91.56 932 ARG A O 1
ATOM 7329 N N . ALA A 1 933 ? 22.257 -22.707 -19.729 1.00 92.38 933 ALA A N 1
ATOM 7330 C CA . ALA A 1 933 ? 21.006 -22.297 -19.097 1.00 92.38 933 ALA A CA 1
ATOM 7331 C C . ALA A 1 933 ? 20.272 -23.499 -18.490 1.00 92.38 933 ALA A C 1
ATOM 7333 O O . ALA A 1 933 ? 20.309 -24.595 -19.054 1.00 92.38 933 ALA A O 1
ATOM 7334 N N . HIS A 1 934 ? 19.560 -23.261 -17.390 1.00 92.31 934 HIS A N 1
ATOM 7335 C CA . HIS A 1 934 ? 18.653 -24.199 -16.727 1.00 92.31 934 HIS A CA 1
ATOM 7336 C C . HIS A 1 934 ? 17.260 -23.577 -16.578 1.00 92.31 934 HIS A C 1
ATOM 7338 O O . HIS A 1 934 ? 17.128 -22.417 -16.178 1.00 92.31 934 HIS A O 1
ATOM 7344 N N . THR A 1 935 ? 16.219 -24.359 -16.863 1.00 91.00 935 THR A N 1
ATOM 7345 C CA . THR A 1 935 ? 14.809 -23.961 -16.706 1.00 91.00 935 THR A CA 1
ATOM 7346 C C . THR A 1 935 ? 14.333 -24.073 -15.255 1.00 91.00 935 THR A C 1
ATOM 7348 O O . THR A 1 935 ? 14.545 -25.106 -14.619 1.00 91.00 935 THR A O 1
ATOM 7351 N N . VAL A 1 936 ? 13.610 -23.067 -14.758 1.00 93.56 936 VAL A N 1
ATOM 7352 C CA . VAL A 1 936 ? 12.836 -23.144 -13.501 1.00 93.56 936 VAL A CA 1
ATOM 7353 C C . VAL A 1 936 ? 11.375 -23.536 -13.830 1.00 93.56 936 VAL A C 1
ATOM 7355 O O . VAL A 1 936 ? 10.908 -23.162 -14.909 1.00 93.56 936 VAL A O 1
ATOM 7358 N N . PRO A 1 937 ? 10.638 -24.269 -12.960 1.00 95.12 937 PRO A N 1
ATOM 7359 C CA . PRO A 1 937 ? 9.200 -24.530 -13.132 1.00 95.12 937 PRO A CA 1
ATOM 7360 C C . PRO A 1 937 ? 8.375 -23.249 -13.312 1.00 95.12 937 PRO A C 1
ATOM 7362 O O . PRO A 1 937 ? 8.842 -22.154 -12.981 1.00 95.12 937 PRO A O 1
ATOM 7365 N N . LEU A 1 938 ? 7.160 -23.363 -13.855 1.00 96.88 938 LEU A N 1
ATOM 7366 C CA . LEU A 1 938 ? 6.405 -22.188 -14.292 1.00 96.88 938 LEU A CA 1
ATOM 7367 C C . LEU A 1 938 ? 5.906 -21.340 -13.107 1.00 96.88 938 LEU A C 1
ATOM 7369 O O . LEU A 1 938 ? 5.667 -21.825 -12.000 1.00 96.88 938 LEU A O 1
ATOM 7373 N N . PHE A 1 939 ? 5.721 -20.047 -13.373 1.00 98.38 939 PHE A N 1
ATOM 7374 C CA . PHE A 1 939 ? 5.103 -19.075 -12.468 1.00 98.38 939 PHE A CA 1
ATOM 7375 C C . PHE A 1 939 ? 4.064 -18.271 -13.239 1.00 98.38 939 PHE A C 1
ATOM 7377 O O . PHE A 1 939 ? 4.292 -17.939 -14.402 1.00 98.38 939 PHE A O 1
ATOM 7384 N N . LEU A 1 940 ? 2.978 -17.877 -12.571 1.00 98.62 940 LEU A N 1
ATOM 7385 C CA . LEU A 1 940 ? 1.874 -17.112 -13.165 1.00 98.62 940 LEU A CA 1
ATOM 7386 C C . LEU A 1 940 ? 2.311 -15.755 -13.747 1.00 98.62 940 LEU A C 1
ATOM 7388 O O . LEU A 1 940 ? 1.657 -15.222 -14.645 1.00 98.62 940 LEU A O 1
ATOM 7392 N N . GLU A 1 941 ? 3.430 -15.194 -13.285 1.00 98.56 941 GLU A N 1
ATOM 7393 C CA . GLU A 1 941 ? 3.933 -13.918 -13.794 1.00 98.56 941 GLU A CA 1
ATOM 7394 C C . GLU A 1 941 ? 4.392 -13.982 -15.259 1.00 98.56 941 GLU A C 1
ATOM 7396 O O . GLU A 1 941 ? 4.103 -13.057 -16.017 1.00 98.56 941 GLU A O 1
ATOM 7401 N N . GLY A 1 942 ? 5.031 -15.078 -15.684 1.00 98.00 942 GLY A N 1
ATOM 7402 C CA . GLY A 1 942 ? 5.471 -15.286 -17.069 1.00 98.00 942 GLY A CA 1
ATOM 7403 C C . GLY A 1 942 ? 4.346 -15.074 -18.097 1.00 98.00 942 GLY A C 1
ATOM 7404 O O . GLY A 1 942 ? 4.437 -14.145 -18.908 1.00 98.00 942 GLY A O 1
ATOM 7405 N N . PRO A 1 943 ? 3.252 -15.865 -18.066 1.00 98.25 943 PRO A N 1
ATOM 7406 C CA . PRO A 1 943 ? 2.112 -15.668 -18.957 1.00 98.25 943 PRO A CA 1
ATOM 7407 C C . PRO A 1 943 ? 1.394 -14.333 -18.711 1.00 98.25 943 PRO A C 1
ATOM 7409 O O . PRO A 1 943 ? 0.951 -13.707 -19.673 1.00 98.25 943 PRO A O 1
ATOM 7412 N N . THR A 1 944 ? 1.345 -13.834 -17.469 1.00 98.56 944 THR A N 1
ATOM 7413 C CA . THR A 1 944 ? 0.741 -12.523 -17.165 1.00 98.56 944 THR A CA 1
ATOM 7414 C C . THR A 1 944 ? 1.443 -11.381 -17.901 1.00 98.56 944 THR A C 1
ATOM 7416 O O . THR A 1 944 ? 0.780 -10.581 -18.558 1.00 98.56 944 THR A O 1
ATOM 7419 N N . ARG A 1 945 ? 2.782 -11.309 -17.875 1.00 98.12 945 ARG A N 1
ATOM 7420 C CA . ARG A 1 945 ? 3.508 -10.284 -18.644 1.00 98.12 945 ARG A CA 1
ATOM 7421 C C . ARG A 1 945 ? 3.478 -10.573 -20.153 1.00 98.12 945 ARG A C 1
ATOM 7423 O O . ARG A 1 945 ? 3.347 -9.632 -20.933 1.00 98.12 945 ARG A O 1
ATOM 7430 N N . ARG A 1 946 ? 3.503 -11.844 -20.590 1.00 97.88 946 ARG A N 1
ATOM 7431 C CA . ARG A 1 946 ? 3.366 -12.215 -22.018 1.00 97.88 946 ARG A CA 1
ATOM 7432 C C . ARG A 1 946 ? 2.044 -11.725 -22.623 1.00 97.88 946 ARG A C 1
ATOM 7434 O O . ARG A 1 946 ? 2.038 -11.264 -23.763 1.00 97.88 946 ARG A O 1
ATOM 7441 N N . MET A 1 947 ? 0.943 -11.743 -21.867 1.00 97.56 947 MET A N 1
ATOM 7442 C CA . MET A 1 947 ? -0.372 -11.259 -22.318 1.00 97.56 947 MET A CA 1
ATOM 7443 C C . MET A 1 947 ? -0.344 -9.795 -22.807 1.00 97.56 947 MET A C 1
ATOM 7445 O O . MET A 1 947 ? -1.064 -9.443 -23.750 1.00 97.56 947 MET A O 1
ATOM 7449 N N . LYS A 1 948 ? 0.532 -8.952 -22.235 1.00 97.12 948 LYS A N 1
ATOM 7450 C CA . LYS A 1 948 ? 0.723 -7.548 -22.645 1.00 97.12 948 LYS A CA 1
ATOM 7451 C C . LYS A 1 948 ? 1.337 -7.394 -24.041 1.00 97.12 948 LYS A C 1
ATOM 7453 O O . LYS A 1 948 ? 1.085 -6.389 -24.700 1.00 97.12 948 LYS A O 1
ATOM 7458 N N . VAL A 1 949 ? 2.123 -8.370 -24.508 1.00 96.81 949 VAL A N 1
ATOM 7459 C CA . VAL A 1 949 ? 2.875 -8.297 -25.780 1.00 96.81 949 VAL A CA 1
ATOM 7460 C C . VAL A 1 949 ? 2.309 -9.156 -26.917 1.00 96.81 949 VAL A C 1
ATOM 7462 O O . VAL A 1 949 ? 2.800 -9.060 -28.045 1.00 96.81 949 VAL A O 1
ATOM 7465 N N . LEU A 1 950 ? 1.278 -9.965 -26.663 1.00 96.50 950 LEU A N 1
ATOM 7466 C CA . LEU A 1 950 ? 0.537 -10.672 -27.715 1.00 96.50 950 LEU A CA 1
ATOM 7467 C C . LEU A 1 950 ? -0.339 -9.703 -28.527 1.00 96.50 950 LEU A C 1
ATOM 7469 O O . LEU A 1 950 ? -0.896 -8.748 -27.980 1.00 96.50 950 LEU A O 1
ATOM 7473 N N . LYS A 1 951 ? -0.447 -9.942 -29.840 1.00 92.94 951 LYS A N 1
ATOM 7474 C CA . LYS A 1 951 ? -0.932 -8.955 -30.822 1.00 92.94 951 LYS A CA 1
ATOM 7475 C C . LYS A 1 951 ? -2.417 -9.140 -31.168 1.00 92.94 951 LYS A C 1
ATOM 7477 O O . LYS A 1 951 ? -3.087 -8.169 -31.505 1.00 92.94 951 LYS A O 1
ATOM 7482 N N . THR A 1 952 ? -2.942 -10.359 -31.061 1.00 96.62 952 THR A N 1
ATOM 7483 C CA . THR A 1 952 ? -4.326 -10.731 -31.404 1.00 96.62 952 THR A CA 1
ATOM 7484 C C . THR A 1 952 ? -5.106 -11.260 -30.198 1.00 96.62 952 THR A C 1
ATOM 7486 O O . THR A 1 952 ? -4.528 -11.723 -29.212 1.00 96.62 952 THR A O 1
ATOM 7489 N N . LYS A 1 953 ? -6.442 -11.224 -30.275 1.00 96.06 953 LYS A N 1
ATOM 7490 C CA . LYS A 1 953 ? -7.316 -11.784 -29.231 1.00 96.06 953 LYS A CA 1
ATOM 7491 C C . LYS A 1 953 ? -7.227 -13.311 -29.188 1.00 96.06 953 LYS A C 1
ATOM 7493 O O . LYS A 1 953 ? -7.335 -13.910 -28.125 1.00 96.06 953 LYS A O 1
ATOM 7498 N N . GLU A 1 954 ? -6.986 -13.925 -30.339 1.00 97.75 954 GLU A N 1
ATOM 7499 C CA . GLU A 1 954 ? -6.835 -15.361 -30.537 1.00 97.75 954 GLU A CA 1
ATOM 7500 C C . GLU A 1 954 ? -5.574 -15.894 -29.839 1.00 97.75 954 GLU A C 1
ATOM 7502 O O . GLU A 1 954 ? -5.659 -16.876 -29.107 1.00 97.75 954 GLU A O 1
ATOM 7507 N N . GLU A 1 955 ? -4.428 -15.215 -29.984 1.00 97.12 955 GLU A N 1
ATOM 7508 C CA . GLU A 1 955 ? -3.200 -15.542 -29.240 1.00 97.12 955 GLU A CA 1
ATOM 7509 C C . GLU A 1 955 ? -3.402 -15.391 -27.726 1.00 97.12 955 GLU A C 1
ATOM 7511 O O . GLU A 1 955 ? -3.021 -16.274 -26.958 1.00 97.12 955 GLU A O 1
ATOM 7516 N N . LYS A 1 956 ? -4.028 -14.288 -27.287 1.00 98.12 956 LYS A N 1
ATOM 7517 C CA . LYS A 1 956 ? -4.306 -14.036 -25.863 1.00 98.12 956 LYS A CA 1
ATOM 7518 C C . LYS A 1 956 ? -5.250 -15.082 -25.268 1.00 98.12 956 LYS A C 1
ATOM 7520 O O . LYS A 1 956 ? -5.016 -15.560 -24.160 1.00 98.12 956 LYS A O 1
ATOM 7525 N N . LYS A 1 957 ? -6.274 -15.501 -26.020 1.00 98.38 957 LYS A N 1
ATOM 7526 C CA . LYS A 1 957 ? -7.167 -16.592 -25.616 1.00 98.38 957 LYS A CA 1
ATOM 7527 C C . LYS A 1 957 ? -6.441 -17.933 -25.541 1.00 98.38 957 LYS A C 1
ATOM 7529 O O . LYS A 1 957 ? -6.638 -18.649 -24.567 1.00 98.38 957 LYS A O 1
ATOM 7534 N N . ALA A 1 958 ? -5.582 -18.251 -26.508 1.00 97.94 958 ALA A N 1
ATOM 7535 C CA . ALA A 1 958 ? -4.783 -19.474 -26.470 1.00 97.94 958 ALA A CA 1
ATOM 7536 C C . ALA A 1 958 ? -3.848 -19.513 -25.246 1.00 97.94 958 ALA A C 1
ATOM 7538 O O . ALA A 1 958 ? -3.727 -20.559 -24.617 1.00 97.94 958 ALA A O 1
ATOM 7539 N N . LEU A 1 959 ? -3.253 -18.377 -24.859 1.00 98.19 959 LEU A N 1
ATOM 7540 C CA . LEU A 1 959 ? -2.446 -18.272 -23.638 1.00 98.19 959 LEU A CA 1
ATOM 7541 C C . LEU A 1 959 ? -3.289 -18.428 -22.358 1.00 98.19 959 LEU A C 1
ATOM 7543 O O . LEU A 1 959 ? -2.867 -19.108 -21.427 1.00 98.19 959 LEU A O 1
ATOM 7547 N N . TYR A 1 960 ? -4.487 -17.840 -22.307 1.00 98.50 960 TYR A N 1
ATOM 7548 C CA . TYR A 1 960 ? -5.425 -18.054 -21.200 1.00 98.50 960 TYR A CA 1
ATOM 7549 C C . TYR A 1 960 ? -5.834 -19.533 -21.074 1.00 98.50 960 TYR A C 1
ATOM 7551 O O . TYR A 1 960 ? -5.739 -20.109 -19.991 1.00 98.50 960 TYR A O 1
ATOM 7559 N N . GLU A 1 961 ? -6.223 -20.169 -22.184 1.00 98.12 961 GLU A N 1
ATOM 7560 C CA . GLU A 1 961 ? -6.586 -21.590 -22.220 1.00 98.12 961 GLU A CA 1
ATOM 7561 C C . GLU A 1 961 ? -5.394 -22.490 -21.852 1.00 98.12 961 GLU A C 1
ATOM 7563 O O . GLU A 1 961 ? -5.584 -23.492 -21.167 1.00 98.12 961 GLU A O 1
ATOM 7568 N N . GLN A 1 962 ? -4.167 -22.121 -22.230 1.00 97.19 962 GLN A N 1
ATOM 7569 C CA . GLN A 1 962 ? -2.938 -22.810 -21.828 1.00 97.19 962 GLN A CA 1
ATOM 7570 C C . GLN A 1 962 ? -2.740 -22.776 -20.304 1.00 97.19 962 GLN A C 1
ATOM 7572 O O . GLN A 1 962 ? -2.648 -23.834 -19.683 1.00 97.19 962 GLN A O 1
ATOM 7577 N N . VAL A 1 963 ? -2.767 -21.592 -19.679 1.00 97.75 963 VAL A N 1
ATOM 7578 C CA . VAL A 1 963 ? -2.596 -21.462 -18.218 1.00 97.75 963 VAL A CA 1
ATOM 7579 C C . VAL A 1 963 ? -3.714 -22.180 -17.456 1.00 97.75 963 VAL A C 1
ATOM 7581 O O . VAL A 1 963 ? -3.429 -22.863 -16.473 1.00 97.75 963 VAL A O 1
ATOM 7584 N N . LEU A 1 964 ? -4.961 -22.102 -17.931 1.00 97.12 964 LEU A N 1
ATOM 7585 C CA . LEU A 1 964 ? -6.113 -22.798 -17.341 1.00 97.12 964 LEU A CA 1
ATOM 7586 C C . LEU A 1 964 ? -5.990 -24.338 -17.386 1.00 97.12 964 LEU A C 1
ATOM 7588 O O . LEU A 1 964 ? -6.579 -25.017 -16.553 1.00 97.12 964 LEU A O 1
ATOM 7592 N N . ASN A 1 965 ? -5.218 -24.898 -18.326 1.00 96.12 965 ASN A N 1
ATOM 7593 C CA . ASN A 1 965 ? -4.928 -26.339 -18.409 1.00 96.12 965 ASN A CA 1
ATOM 7594 C C . ASN A 1 965 ? -3.542 -26.720 -17.829 1.00 96.12 965 ASN A C 1
ATOM 7596 O O . ASN A 1 965 ? -3.127 -27.875 -17.952 1.00 96.12 965 ASN A O 1
ATOM 7600 N N . SER A 1 966 ? -2.815 -25.773 -17.223 1.00 95.44 966 SER A N 1
ATOM 7601 C CA . SER A 1 966 ? -1.479 -25.977 -16.635 1.00 95.44 966 SER A CA 1
ATOM 7602 C C . SER A 1 966 ? -1.543 -26.296 -15.136 1.00 95.44 966 SER A C 1
ATOM 7604 O O . SER A 1 966 ? -2.571 -26.080 -14.494 1.00 95.44 966 SER A O 1
ATOM 7606 N N . THR A 1 967 ? -0.430 -26.729 -14.524 1.00 94.88 967 THR A N 1
ATOM 7607 C CA . THR A 1 967 ? -0.413 -26.998 -13.071 1.00 94.88 967 THR A CA 1
ATOM 7608 C C . THR A 1 967 ? -0.370 -25.732 -12.202 1.00 94.88 967 THR A C 1
ATOM 7610 O O . THR A 1 967 ? -0.320 -25.840 -10.977 1.00 94.88 967 THR A O 1
ATOM 7613 N N . LEU A 1 968 ? -0.448 -24.539 -12.814 1.00 97.62 968 LEU A N 1
ATOM 7614 C CA . LEU A 1 968 ? -0.707 -23.266 -12.133 1.00 97.62 968 LEU A CA 1
ATOM 7615 C C . LEU A 1 968 ? -2.177 -23.106 -11.711 1.00 97.62 968 LEU A C 1
ATOM 7617 O O . LEU A 1 968 ? -2.444 -22.325 -10.799 1.00 97.62 968 LEU A O 1
ATOM 7621 N N . TYR A 1 969 ? -3.128 -23.813 -12.331 1.00 98.06 969 TYR A N 1
ATOM 7622 C CA . TYR A 1 969 ? -4.528 -23.782 -11.900 1.00 98.06 969 TYR A CA 1
ATOM 7623 C C . TYR A 1 969 ? -4.754 -24.705 -10.692 1.00 98.06 969 TYR A C 1
ATOM 7625 O O . TYR A 1 969 ? -4.228 -25.816 -10.625 1.00 98.06 969 TYR A O 1
ATOM 7633 N N . ASP A 1 970 ? -5.529 -24.231 -9.719 1.00 98.19 970 ASP A N 1
ATOM 7634 C CA . ASP A 1 970 ? -6.005 -24.997 -8.568 1.00 98.19 970 ASP A CA 1
ATOM 7635 C C . ASP A 1 970 ? -7.435 -25.471 -8.863 1.00 98.19 970 ASP A C 1
ATOM 7637 O O . ASP A 1 970 ? -8.381 -24.699 -8.716 1.00 98.19 970 ASP A O 1
ATOM 7641 N N . ASP A 1 971 ? -7.596 -26.723 -9.308 1.00 96.00 971 ASP A N 1
ATOM 7642 C CA . ASP A 1 971 ? -8.896 -27.303 -9.696 1.00 96.00 971 ASP A CA 1
ATOM 7643 C C . ASP A 1 971 ? -9.962 -27.228 -8.582 1.00 96.00 971 ASP A C 1
ATOM 7645 O O . ASP A 1 971 ? -11.153 -27.054 -8.863 1.00 96.00 971 ASP A O 1
ATOM 7649 N N . GLU A 1 972 ? -9.545 -27.364 -7.319 1.00 96.38 972 GLU A N 1
ATOM 7650 C CA . GLU A 1 972 ? -10.454 -27.485 -6.173 1.00 96.38 972 GLU A CA 1
ATOM 7651 C C . GLU A 1 972 ? -10.936 -26.108 -5.685 1.00 96.38 972 GLU A C 1
ATOM 7653 O O . GLU A 1 972 ? -12.086 -25.972 -5.257 1.00 96.38 972 GLU A O 1
ATOM 7658 N N . LEU A 1 973 ? -10.090 -25.072 -5.785 1.00 96.62 973 LEU A N 1
ATOM 7659 C CA . LEU A 1 973 ? -10.442 -23.686 -5.436 1.00 96.62 973 LEU A CA 1
ATOM 7660 C C . LEU A 1 973 ? -10.861 -22.822 -6.637 1.00 96.62 973 LEU A C 1
ATOM 7662 O O . LEU A 1 973 ? -11.506 -21.793 -6.437 1.00 96.62 973 LEU A O 1
ATOM 7666 N N . LYS A 1 974 ? -10.542 -23.243 -7.867 1.00 97.12 974 LYS A N 1
ATOM 7667 C CA . LYS A 1 974 ? -10.756 -22.513 -9.133 1.00 97.12 974 LYS A CA 1
ATOM 7668 C C . LYS A 1 974 ? -10.100 -21.139 -9.122 1.00 97.12 974 LYS A C 1
ATOM 7670 O O . LYS A 1 974 ? -10.747 -20.100 -9.257 1.00 97.12 974 LYS A O 1
ATOM 7675 N N . MET A 1 975 ? -8.798 -21.172 -8.874 1.00 97.62 975 MET A N 1
ATOM 7676 C CA . MET A 1 975 ? -7.922 -20.018 -8.715 1.00 97.62 975 MET A CA 1
ATOM 7677 C C . MET A 1 975 ? -6.538 -20.338 -9.291 1.00 97.62 975 MET A C 1
ATOM 7679 O O . MET A 1 975 ? -6.221 -21.492 -9.565 1.00 97.62 975 MET A O 1
ATOM 7683 N N . TYR A 1 976 ? -5.686 -19.323 -9.431 1.00 98.19 976 TYR A N 1
ATOM 7684 C CA . TYR A 1 976 ? -4.334 -19.486 -9.967 1.00 98.19 976 TYR A CA 1
ATOM 7685 C C . TYR A 1 976 ? -3.275 -19.393 -8.864 1.00 98.19 976 TYR A C 1
ATOM 7687 O O . TYR A 1 976 ? -3.166 -18.369 -8.181 1.00 98.19 976 TYR A O 1
ATOM 7695 N N . LYS A 1 977 ? -2.471 -20.450 -8.724 1.00 98.50 977 LYS A N 1
ATOM 7696 C CA . LYS A 1 977 ? -1.270 -20.484 -7.885 1.00 98.50 977 LYS A CA 1
ATOM 7697 C C . LYS A 1 977 ? -0.184 -19.575 -8.465 1.00 98.50 977 LYS A C 1
ATOM 7699 O O . LYS A 1 977 ? -0.081 -19.387 -9.675 1.00 98.50 977 LYS A O 1
ATOM 7704 N N . ILE A 1 978 ? 0.674 -19.050 -7.596 1.00 98.00 978 ILE A N 1
ATOM 7705 C CA . ILE A 1 978 ? 1.840 -18.234 -7.965 1.00 98.00 978 ILE A CA 1
ATOM 7706 C C . ILE A 1 978 ? 2.879 -19.019 -8.783 1.00 98.00 978 ILE A C 1
ATOM 7708 O O . ILE A 1 978 ? 3.504 -18.448 -9.680 1.00 98.00 978 ILE A O 1
ATOM 7712 N N . SER A 1 979 ? 3.038 -20.313 -8.494 1.00 98.06 979 SER A N 1
ATOM 7713 C CA . SER A 1 979 ? 4.013 -21.218 -9.103 1.00 98.06 979 SER A CA 1
ATOM 7714 C C . SER A 1 979 ? 3.475 -22.638 -9.245 1.00 98.06 979 SER A C 1
ATOM 7716 O O . SER A 1 979 ? 2.495 -23.023 -8.601 1.00 98.06 979 SER A O 1
ATOM 7718 N N . GLU A 1 980 ? 4.172 -23.427 -10.055 1.00 97.06 980 GLU A N 1
ATOM 7719 C CA . GLU A 1 980 ? 4.143 -24.887 -9.988 1.00 97.06 980 GLU A CA 1
ATOM 7720 C C . GLU A 1 980 ? 4.996 -25.405 -8.811 1.00 97.06 980 GLU A C 1
ATOM 7722 O O . GLU A 1 980 ? 5.632 -24.630 -8.086 1.00 97.06 980 GLU A O 1
ATOM 7727 N N . ASN A 1 981 ? 5.020 -26.728 -8.627 1.00 95.94 981 ASN A N 1
ATOM 7728 C CA . ASN A 1 981 ? 5.802 -27.395 -7.587 1.00 95.94 981 ASN A CA 1
ATOM 7729 C C . ASN A 1 981 ? 7.319 -27.246 -7.826 1.00 95.94 981 ASN A C 1
ATOM 7731 O O . ASN A 1 981 ? 7.838 -27.603 -8.885 1.00 95.94 981 ASN A O 1
ATOM 7735 N N . LEU A 1 982 ? 8.036 -26.763 -6.806 1.00 95.31 982 LEU A N 1
ATOM 7736 C CA . LEU A 1 982 ? 9.493 -26.581 -6.808 1.00 95.31 982 LEU A CA 1
ATOM 7737 C C . LEU A 1 982 ? 10.280 -27.787 -6.243 1.00 95.31 982 LEU A C 1
ATOM 7739 O O . LEU A 1 982 ? 11.492 -27.690 -6.038 1.00 95.31 982 LEU A O 1
ATOM 7743 N N . GLU A 1 983 ? 9.638 -28.924 -5.966 1.00 93.25 983 GLU A N 1
ATOM 7744 C CA . GLU A 1 983 ? 10.306 -30.127 -5.454 1.00 93.25 983 GLU A CA 1
ATOM 7745 C C . GLU A 1 983 ? 11.451 -30.585 -6.379 1.00 93.25 983 GLU A C 1
ATOM 7747 O O . GLU A 1 983 ? 11.298 -30.741 -7.590 1.00 93.25 983 GLU A O 1
ATOM 7752 N N . GLY A 1 984 ? 12.631 -30.806 -5.791 1.00 91.38 984 GLY A N 1
ATOM 7753 C CA . GLY A 1 984 ? 13.845 -31.198 -6.514 1.00 91.38 984 GLY A CA 1
ATOM 7754 C C . GLY A 1 984 ? 14.647 -30.041 -7.125 1.00 91.38 984 GLY A C 1
ATOM 7755 O O . GLY A 1 984 ? 15.757 -30.281 -7.600 1.00 91.38 984 GLY A O 1
ATOM 7756 N N . GLN A 1 985 ? 14.145 -28.803 -7.080 1.00 93.06 985 GLN A N 1
ATOM 7757 C CA . GLN A 1 985 ? 14.892 -27.618 -7.513 1.00 93.06 985 GLN A CA 1
ATOM 7758 C C . GLN A 1 985 ? 15.989 -27.213 -6.501 1.00 93.06 985 GLN A C 1
ATOM 7760 O O . GLN A 1 985 ? 15.915 -27.579 -5.324 1.00 93.06 985 GLN A O 1
ATOM 7765 N N . PRO A 1 986 ? 17.028 -26.456 -6.914 1.00 91.69 986 PRO A N 1
ATOM 7766 C CA . PRO A 1 986 ? 18.097 -26.039 -6.009 1.00 91.69 986 PRO A CA 1
ATOM 7767 C C . PRO A 1 986 ? 17.619 -25.078 -4.909 1.00 91.69 986 PRO A C 1
ATOM 7769 O O . PRO A 1 986 ? 17.105 -24.000 -5.198 1.00 91.69 986 PRO A O 1
ATOM 7772 N N . GLU A 1 987 ? 17.929 -25.391 -3.646 1.00 93.12 987 GLU A N 1
ATOM 7773 C CA . GLU A 1 987 ? 17.718 -24.506 -2.477 1.00 93.12 987 GLU A CA 1
ATOM 7774 C C . GLU A 1 987 ? 18.363 -23.108 -2.634 1.00 93.12 987 GLU A C 1
ATOM 7776 O O . GLU A 1 987 ? 17.984 -22.158 -1.955 1.00 93.12 987 GLU A O 1
ATOM 7781 N N . GLU A 1 988 ? 19.335 -22.960 -3.543 1.00 94.50 988 GLU A N 1
ATOM 7782 C CA . GLU A 1 988 ? 19.959 -21.676 -3.892 1.00 94.50 988 GLU A CA 1
ATOM 7783 C C . GLU A 1 988 ? 19.067 -20.729 -4.707 1.00 94.50 988 GLU A C 1
ATOM 7785 O O . GLU A 1 988 ? 19.444 -19.572 -4.857 1.00 94.50 988 GLU A O 1
ATOM 7790 N N . LEU A 1 989 ? 17.908 -21.153 -5.226 1.00 94.56 989 LEU A N 1
ATOM 7791 C CA . LEU A 1 989 ? 16.999 -20.249 -5.948 1.00 94.56 989 LEU A CA 1
ATOM 7792 C C . LEU A 1 989 ? 16.378 -19.185 -5.024 1.00 94.56 989 LEU A C 1
ATOM 7794 O O . LEU A 1 989 ? 16.125 -18.059 -5.454 1.00 94.56 989 LEU A O 1
ATOM 7798 N N . GLY A 1 990 ? 16.175 -19.499 -3.742 1.00 95.69 990 GLY A N 1
ATOM 7799 C CA . GLY A 1 990 ? 15.692 -18.542 -2.748 1.00 95.69 990 GLY A CA 1
ATOM 7800 C C . GLY A 1 990 ? 14.873 -19.167 -1.621 1.00 95.69 990 GLY A C 1
ATOM 7801 O O . GLY A 1 990 ? 14.611 -20.370 -1.597 1.00 95.69 990 GLY A O 1
ATOM 7802 N N . ARG A 1 991 ? 14.440 -18.321 -0.678 1.00 95.38 991 ARG A N 1
ATOM 7803 C CA . ARG A 1 991 ? 13.679 -18.731 0.517 1.00 95.38 991 ARG A CA 1
ATOM 7804 C C . ARG A 1 991 ? 12.346 -19.418 0.205 1.00 95.38 991 ARG A C 1
ATOM 7806 O O . ARG A 1 991 ? 11.830 -20.106 1.076 1.00 95.38 991 ARG A O 1
ATOM 7813 N N . MET A 1 992 ? 11.809 -19.253 -1.007 1.00 95.50 992 MET A N 1
ATOM 7814 C CA . MET A 1 992 ? 10.551 -19.873 -1.437 1.00 95.50 992 MET A CA 1
ATOM 7815 C C . MET A 1 992 ? 10.543 -21.395 -1.220 1.00 95.50 992 MET A C 1
ATOM 7817 O O . MET A 1 992 ? 9.554 -21.938 -0.738 1.00 95.50 992 MET A O 1
ATOM 7821 N N . LEU A 1 993 ? 11.670 -22.074 -1.470 1.00 94.88 993 LEU A N 1
ATOM 7822 C CA . LEU A 1 993 ? 11.799 -23.527 -1.303 1.00 94.88 993 LEU A CA 1
ATOM 7823 C C . LEU A 1 993 ? 11.824 -23.977 0.173 1.00 94.88 993 LEU A C 1
ATOM 7825 O O . LEU A 1 993 ? 11.730 -25.170 0.451 1.00 94.88 993 LEU A O 1
ATOM 7829 N N . ALA A 1 994 ? 11.944 -23.046 1.127 1.00 94.81 994 ALA A N 1
ATOM 7830 C CA . ALA A 1 994 ? 11.841 -23.328 2.559 1.00 94.81 994 ALA A CA 1
ATOM 7831 C C . ALA A 1 994 ? 10.401 -23.210 3.098 1.00 94.81 994 ALA A C 1
ATOM 7833 O O . ALA A 1 994 ? 10.153 -23.555 4.256 1.00 94.81 994 ALA A O 1
ATOM 7834 N N . PHE A 1 995 ? 9.452 -22.721 2.292 1.00 95.31 995 PHE A N 1
ATOM 7835 C CA . PHE A 1 995 ? 8.041 -22.631 2.664 1.00 95.31 995 PHE A CA 1
ATOM 7836 C C . PHE A 1 995 ? 7.286 -23.905 2.248 1.00 95.31 995 PHE A C 1
ATOM 7838 O O . PHE A 1 995 ? 7.563 -24.448 1.175 1.00 95.31 995 PHE A O 1
ATOM 7845 N N . PRO A 1 996 ? 6.311 -24.393 3.041 1.00 96.06 996 PRO A N 1
ATOM 7846 C CA . PRO A 1 996 ? 5.413 -25.455 2.594 1.00 96.06 996 PRO A CA 1
ATOM 7847 C C . PRO A 1 996 ? 4.665 -25.050 1.310 1.00 96.06 996 PRO A C 1
ATOM 7849 O O . PRO A 1 996 ? 4.268 -23.888 1.207 1.00 96.06 996 PRO A O 1
ATOM 7852 N N . PRO A 1 997 ? 4.414 -25.976 0.366 1.00 97.25 997 PRO A N 1
ATOM 7853 C CA . PRO A 1 997 ? 3.508 -25.725 -0.751 1.00 97.25 997 PRO A CA 1
ATOM 7854 C C . PRO A 1 997 ? 2.146 -25.220 -0.267 1.00 97.25 997 PRO A C 1
ATOM 7856 O O . PRO A 1 997 ? 1.637 -25.675 0.756 1.00 97.25 997 PRO A O 1
ATOM 7859 N N . GLY A 1 998 ? 1.580 -24.250 -0.979 1.00 97.56 998 GLY A N 1
ATOM 7860 C CA . GLY A 1 998 ? 0.336 -23.569 -0.624 1.00 97.56 998 GLY A CA 1
ATOM 7861 C C . GLY A 1 998 ? 0.453 -22.513 0.480 1.00 97.56 998 GLY A C 1
ATOM 7862 O O . GLY A 1 998 ? -0.570 -21.956 0.879 1.00 97.56 998 GLY A O 1
ATOM 7863 N N . TRP A 1 999 ? 1.663 -22.199 0.959 1.00 96.88 999 TRP A N 1
ATOM 7864 C CA . TRP A 1 999 ? 1.903 -21.233 2.035 1.00 96.88 999 TRP A CA 1
ATOM 7865 C C . TRP A 1 999 ? 2.923 -20.156 1.644 1.00 96.88 999 TRP A C 1
ATOM 7867 O O . TRP A 1 999 ? 3.972 -20.453 1.070 1.00 96.88 999 TRP A O 1
ATOM 7877 N N . LEU A 1 1000 ? 2.634 -18.899 2.013 1.00 94.94 1000 LEU A N 1
ATOM 7878 C CA . LEU A 1 1000 ? 3.430 -17.724 1.625 1.00 94.94 1000 LEU A CA 1
ATOM 7879 C C . LEU A 1 1000 ? 3.679 -17.719 0.103 1.00 94.94 1000 LEU A C 1
ATOM 7881 O O . LEU A 1 1000 ? 2.772 -18.052 -0.653 1.00 94.94 1000 LEU A O 1
ATOM 7885 N N . GLU A 1 1001 ? 4.854 -17.329 -0.385 1.00 96.06 1001 GLU A N 1
ATOM 7886 C CA . GLU A 1 1001 ? 5.131 -17.266 -1.824 1.00 96.06 1001 GLU A CA 1
ATOM 7887 C C . GLU A 1 1001 ? 5.259 -18.640 -2.530 1.00 96.06 1001 GLU A C 1
ATOM 7889 O O . GLU A 1 1001 ? 5.482 -18.639 -3.734 1.00 96.06 1001 GLU A O 1
ATOM 7894 N N . ASN A 1 1002 ? 5.134 -19.800 -1.859 1.00 97.38 1002 ASN A N 1
ATOM 7895 C CA . ASN A 1 1002 ? 5.301 -21.124 -2.495 1.00 97.38 1002 ASN A CA 1
ATOM 7896 C C . ASN A 1 1002 ? 3.960 -21.816 -2.799 1.00 97.38 1002 ASN A C 1
ATOM 7898 O O . ASN A 1 1002 ? 3.221 -22.149 -1.876 1.00 97.38 1002 ASN A O 1
ATOM 7902 N N . GLU A 1 1003 ? 3.640 -22.049 -4.079 1.00 97.69 1003 GLU A N 1
ATOM 7903 C CA . GLU A 1 1003 ? 2.398 -22.683 -4.578 1.00 97.69 1003 GLU A CA 1
ATOM 7904 C C . GLU A 1 1003 ? 1.057 -22.129 -4.031 1.00 97.69 1003 GLU A C 1
ATOM 7906 O O . GLU A 1 1003 ? -0.001 -22.695 -4.305 1.00 97.69 1003 GLU A O 1
ATOM 7911 N N . SER A 1 1004 ? 1.039 -21.026 -3.277 1.00 98.12 1004 SER A N 1
ATOM 7912 C CA . SER A 1 1004 ? -0.202 -20.390 -2.812 1.00 98.12 1004 SER A CA 1
ATOM 7913 C C . SER A 1 1004 ? -0.883 -19.598 -3.928 1.00 98.12 1004 SER A C 1
ATOM 7915 O O . SER A 1 1004 ? -0.274 -19.271 -4.951 1.00 98.12 1004 SER A O 1
ATOM 7917 N N . ILE A 1 1005 ? -2.148 -19.238 -3.727 1.00 98.50 1005 ILE A N 1
ATOM 7918 C CA . ILE A 1 1005 ? -2.852 -18.307 -4.611 1.00 98.50 1005 ILE A CA 1
ATOM 7919 C C . ILE A 1 1005 ? -2.480 -16.891 -4.166 1.00 98.50 1005 ILE A C 1
ATOM 7921 O O . ILE A 1 1005 ? -3.097 -16.302 -3.276 1.00 98.50 1005 ILE A O 1
ATOM 7925 N N . TRP A 1 1006 ? -1.399 -16.358 -4.737 1.00 98.12 1006 TRP A N 1
ATOM 7926 C CA . TRP A 1 1006 ? -0.900 -15.034 -4.376 1.00 98.12 1006 TRP A CA 1
ATOM 7927 C C . TRP A 1 1006 ? -1.690 -13.942 -5.101 1.00 98.12 1006 TRP A C 1
ATOM 7929 O O . TRP A 1 1006 ? -1.388 -13.574 -6.241 1.00 98.12 1006 TRP A O 1
ATOM 7939 N N . MET A 1 1007 ? -2.686 -13.399 -4.400 1.00 97.81 1007 MET A N 1
ATOM 7940 C CA . MET A 1 1007 ? -3.732 -12.516 -4.920 1.00 97.81 1007 MET A CA 1
ATOM 7941 C C . MET A 1 1007 ? -3.212 -11.363 -5.773 1.00 97.81 1007 MET A C 1
ATOM 7943 O O . MET A 1 1007 ? -3.872 -10.984 -6.732 1.00 97.81 1007 MET A O 1
ATOM 7947 N N . HIS A 1 1008 ? -2.041 -10.798 -5.463 1.00 98.00 1008 HIS A N 1
ATOM 7948 C CA . HIS A 1 1008 ? -1.495 -9.692 -6.253 1.00 98.00 1008 HIS A CA 1
ATOM 7949 C C . HIS A 1 1008 ? -1.095 -10.128 -7.674 1.00 98.00 1008 HIS A C 1
ATOM 7951 O O . HIS A 1 1008 ? -1.286 -9.355 -8.608 1.00 98.00 1008 HIS A O 1
ATOM 7957 N N . MET A 1 1009 ? -0.606 -11.358 -7.872 1.00 98.25 1009 MET A N 1
ATOM 7958 C CA . MET A 1 1009 ? -0.343 -11.871 -9.221 1.00 98.25 1009 MET A CA 1
ATOM 7959 C C . MET A 1 1009 ? -1.630 -12.365 -9.887 1.00 98.25 1009 MET A C 1
ATOM 7961 O O . MET A 1 1009 ? -1.848 -12.074 -11.059 1.00 98.25 1009 MET A O 1
ATOM 7965 N N . SER A 1 1010 ? -2.534 -13.003 -9.133 1.00 97.50 1010 SER A N 1
ATOM 7966 C CA . SER A 1 1010 ? -3.859 -13.396 -9.636 1.00 97.50 1010 SER A CA 1
ATOM 7967 C C . SER A 1 1010 ? -4.653 -12.185 -10.153 1.00 97.50 1010 SER A C 1
ATOM 7969 O O . SER A 1 1010 ? -5.226 -12.244 -11.231 1.00 97.50 1010 SER A O 1
ATOM 7971 N N . PHE A 1 1011 ? -4.614 -11.041 -9.460 1.00 98.12 1011 PHE A N 1
ATOM 7972 C CA . PHE A 1 1011 ? -5.267 -9.808 -9.916 1.00 98.12 1011 PHE A CA 1
ATOM 7973 C C . PHE A 1 1011 ? -4.584 -9.151 -11.125 1.00 98.12 1011 PHE A C 1
ATOM 7975 O O . PHE A 1 1011 ? -5.291 -8.598 -11.966 1.00 98.12 1011 PHE A O 1
ATOM 7982 N N . LYS A 1 1012 ? -3.252 -9.246 -11.271 1.00 98.44 1012 LYS A N 1
ATOM 7983 C CA . LYS A 1 1012 ? -2.578 -8.855 -12.526 1.00 98.44 1012 LYS A CA 1
ATOM 7984 C C . LYS A 1 1012 ? -3.024 -9.757 -13.683 1.00 98.44 1012 LYS A C 1
ATOM 7986 O O . LYS A 1 1012 ? -3.335 -9.250 -14.754 1.00 98.44 1012 LYS A O 1
ATOM 7991 N N . TRP A 1 1013 ? -3.128 -11.068 -13.459 1.00 98.50 1013 TRP A N 1
ATOM 7992 C CA . TRP A 1 1013 ? -3.650 -12.019 -14.446 1.00 98.50 1013 TRP A CA 1
ATOM 7993 C C . TRP A 1 1013 ? -5.096 -11.683 -14.848 1.00 98.50 1013 TRP A C 1
ATOM 7995 O O . TRP A 1 1013 ? -5.371 -11.530 -16.036 1.00 98.50 1013 TRP A O 1
ATOM 8005 N N . TYR A 1 1014 ? -5.998 -11.444 -13.887 1.00 98.31 1014 TYR A N 1
ATOM 8006 C CA . TYR A 1 1014 ? -7.377 -11.024 -14.170 1.00 98.31 1014 TYR A CA 1
ATOM 8007 C C . TYR A 1 1014 ? -7.439 -9.696 -14.951 1.00 98.31 1014 TYR A C 1
ATOM 8009 O O . TYR A 1 1014 ? -8.199 -9.591 -15.915 1.00 98.31 1014 TYR A O 1
ATOM 8017 N N . LEU A 1 1015 ? -6.614 -8.699 -14.599 1.00 98.31 1015 LEU A N 1
ATOM 8018 C CA . LEU A 1 1015 ? -6.517 -7.439 -15.348 1.00 98.31 1015 LEU A CA 1
ATOM 8019 C C . LEU A 1 1015 ? -6.083 -7.670 -16.804 1.00 98.31 1015 LEU A C 1
ATOM 8021 O O . LEU A 1 1015 ? -6.623 -7.036 -17.709 1.00 98.31 1015 LEU A O 1
ATOM 8025 N N . GLU A 1 1016 ? -5.152 -8.589 -17.056 1.00 98.38 1016 GLU A N 1
ATOM 8026 C CA . GLU A 1 1016 ? -4.693 -8.879 -18.416 1.00 98.38 1016 GLU A CA 1
ATOM 8027 C C . GLU A 1 1016 ? -5.676 -9.752 -19.229 1.00 98.38 1016 GLU A C 1
ATOM 8029 O O . GLU A 1 1016 ? -5.773 -9.575 -20.445 1.00 98.38 1016 GLU A O 1
ATOM 8034 N N . ILE A 1 1017 ? -6.499 -10.601 -18.592 1.00 98.50 1017 ILE A N 1
ATOM 8035 C CA . ILE A 1 1017 ? -7.669 -11.244 -19.237 1.00 98.50 1017 ILE A CA 1
ATOM 8036 C C . ILE A 1 1017 ? -8.695 -10.174 -19.660 1.00 98.50 1017 ILE A C 1
ATOM 8038 O O . ILE A 1 1017 ? -9.196 -10.193 -20.790 1.00 98.50 1017 ILE A O 1
ATOM 8042 N N . LEU A 1 1018 ? -8.967 -9.194 -18.791 1.00 98.19 1018 LEU A N 1
ATOM 8043 C CA . LEU A 1 1018 ? -9.861 -8.072 -19.089 1.00 98.19 1018 LEU A CA 1
ATOM 8044 C C . LEU A 1 1018 ? -9.310 -7.203 -20.240 1.00 98.19 1018 LEU A C 1
ATOM 8046 O O . LEU A 1 1018 ? -10.038 -6.912 -21.191 1.00 98.19 1018 LEU A O 1
ATOM 8050 N N . ARG A 1 1019 ? -8.005 -6.885 -20.231 1.00 97.19 1019 ARG A N 1
ATOM 8051 C CA . ARG A 1 1019 ? -7.288 -6.194 -21.329 1.00 97.19 1019 ARG A CA 1
ATOM 8052 C C . ARG A 1 1019 ? -7.201 -7.008 -22.626 1.00 97.19 1019 ARG A C 1
ATOM 8054 O O . ARG A 1 1019 ? -7.031 -6.431 -23.697 1.00 97.19 1019 ARG A O 1
ATOM 8061 N N . ALA A 1 1020 ? -7.340 -8.332 -22.572 1.00 97.50 1020 ALA A N 1
ATOM 8062 C CA . ALA A 1 1020 ? -7.482 -9.183 -23.755 1.00 97.50 1020 ALA A CA 1
ATOM 8063 C C . ALA A 1 1020 ? -8.899 -9.145 -24.372 1.00 97.50 1020 ALA A C 1
ATOM 8065 O O . ALA A 1 1020 ? -9.141 -9.757 -25.416 1.00 97.50 1020 ALA A O 1
ATOM 8066 N N . GLY A 1 1021 ? -9.854 -8.453 -23.740 1.00 96.88 1021 GLY A N 1
ATOM 8067 C CA . GLY A 1 1021 ? -11.256 -8.432 -24.156 1.00 96.88 1021 GLY A CA 1
ATOM 8068 C C . GLY A 1 1021 ? -11.982 -9.760 -23.913 1.00 96.88 1021 GLY A C 1
ATOM 8069 O O . GLY A 1 1021 ? -13.004 -10.031 -24.549 1.00 96.88 1021 GLY A O 1
ATOM 8070 N N . LEU A 1 1022 ? -11.440 -10.627 -23.054 1.00 98.00 1022 LEU A N 1
ATOM 8071 C CA . LEU A 1 1022 ? -11.996 -11.939 -22.707 1.00 98.00 1022 LEU A CA 1
ATOM 8072 C C . LEU A 1 1022 ? -13.003 -11.774 -21.560 1.00 98.00 1022 LEU A C 1
ATOM 8074 O O . LEU A 1 1022 ? -12.807 -12.251 -20.448 1.00 98.00 1022 LEU A O 1
ATOM 8078 N N . PHE A 1 1023 ? -14.049 -10.983 -21.813 1.00 98.00 1023 PHE A N 1
ATOM 8079 C CA . PHE A 1 1023 ? -14.948 -10.475 -20.774 1.00 98.00 1023 PHE A CA 1
ATOM 8080 C C . PHE A 1 1023 ? -15.760 -11.573 -20.081 1.00 98.00 1023 PHE A C 1
ATOM 8082 O O . PHE A 1 1023 ? -15.936 -11.531 -18.867 1.00 98.00 1023 PHE A O 1
ATOM 8089 N N . THR A 1 1024 ? -16.233 -12.571 -20.832 1.00 97.25 1024 THR A N 1
ATOM 8090 C CA . THR A 1 1024 ? -16.962 -13.712 -20.258 1.00 97.25 1024 THR A CA 1
ATOM 8091 C C . THR A 1 1024 ? -16.040 -14.554 -19.383 1.00 97.25 1024 THR A C 1
ATOM 8093 O O . THR A 1 1024 ? -16.411 -14.906 -18.272 1.00 97.25 1024 THR A O 1
ATOM 8096 N N . GLU A 1 1025 ? -14.822 -14.823 -19.851 1.00 98.00 1025 GLU A N 1
ATOM 8097 C CA . GLU A 1 1025 ? -13.798 -15.544 -19.101 1.00 98.00 1025 GLU A CA 1
ATOM 8098 C C . GLU A 1 1025 ? -13.428 -14.797 -17.807 1.00 98.00 1025 GLU A C 1
ATOM 8100 O O . GLU A 1 1025 ? -13.540 -15.360 -16.721 1.00 98.00 1025 GLU A O 1
ATOM 8105 N N . PHE A 1 1026 ? -13.106 -13.501 -17.903 1.00 98.38 1026 PHE A N 1
ATOM 8106 C CA . PHE A 1 1026 ? -12.805 -12.635 -16.758 1.00 98.38 1026 PHE A CA 1
ATOM 8107 C C . PHE A 1 1026 ? -13.912 -12.655 -15.694 1.00 98.38 1026 PHE A C 1
ATOM 8109 O O . PHE A 1 1026 ? -13.617 -12.801 -14.510 1.00 98.38 1026 PHE A O 1
ATOM 8116 N N . TRP A 1 1027 ? -15.182 -12.524 -16.092 1.00 97.56 1027 TRP A N 1
ATOM 8117 C CA . TRP A 1 1027 ? -16.290 -12.469 -15.136 1.00 97.56 1027 TRP A CA 1
ATOM 8118 C C . TRP A 1 1027 ? -16.715 -13.833 -14.579 1.00 97.56 1027 TRP A C 1
ATOM 8120 O O . TRP A 1 1027 ? -17.424 -13.845 -13.574 1.00 97.56 1027 TRP A O 1
ATOM 8130 N N . GLU A 1 1028 ? -16.289 -14.965 -15.149 1.00 96.31 1028 GLU A N 1
ATOM 8131 C CA . GLU A 1 1028 ? -16.389 -16.262 -14.463 1.00 96.31 1028 GLU A CA 1
ATOM 8132 C C . GLU A 1 1028 ? -15.227 -16.461 -13.476 1.00 96.31 1028 GLU A C 1
ATOM 8134 O O . GLU A 1 1028 ? -15.489 -16.775 -12.315 1.00 96.31 1028 GLU A O 1
ATOM 8139 N N . GLU A 1 1029 ? -13.978 -16.184 -13.876 1.00 96.50 1029 GLU A N 1
ATOM 8140 C CA . GLU A 1 1029 ? -12.805 -16.244 -12.980 1.00 96.50 1029 GLU A CA 1
ATOM 8141 C C . GLU A 1 1029 ? -12.948 -15.288 -11.781 1.00 96.50 1029 GLU A C 1
ATOM 8143 O O . GLU A 1 1029 ? -12.568 -15.617 -10.660 1.00 96.50 1029 GLU A O 1
ATOM 8148 N N . ALA A 1 1030 ? -13.570 -14.118 -11.967 1.00 95.81 1030 ALA A N 1
ATOM 8149 C CA . ALA A 1 1030 ? -13.821 -13.173 -10.882 1.00 95.81 1030 ALA A CA 1
ATOM 8150 C C . ALA A 1 1030 ? -14.727 -13.746 -9.772 1.00 95.81 1030 ALA A C 1
ATOM 8152 O O . ALA A 1 1030 ? -14.530 -13.418 -8.602 1.00 95.81 1030 ALA A O 1
ATOM 8153 N N . LYS A 1 1031 ? -15.702 -14.608 -10.109 1.00 94.19 1031 LYS A N 1
ATOM 8154 C CA . LYS A 1 1031 ? -16.676 -15.164 -9.145 1.00 94.19 1031 LYS A CA 1
ATOM 8155 C C . LYS A 1 1031 ? -16.066 -16.186 -8.190 1.00 94.19 1031 LYS A C 1
ATOM 8157 O O . LYS A 1 1031 ? -16.612 -16.390 -7.111 1.00 94.19 1031 LYS A O 1
ATOM 8162 N N . THR A 1 1032 ? -14.979 -16.847 -8.580 1.00 92.00 1032 THR A N 1
ATOM 8163 C CA . THR A 1 1032 ? -14.207 -17.724 -7.688 1.00 92.00 1032 THR A CA 1
ATOM 8164 C C . THR A 1 1032 ? -13.017 -16.973 -7.105 1.00 92.00 1032 THR A C 1
ATOM 8166 O O . THR A 1 1032 ? -12.793 -17.024 -5.901 1.00 92.00 1032 THR A O 1
ATOM 8169 N N . GLY A 1 1033 ? -12.295 -16.224 -7.939 1.00 93.38 1033 GLY A N 1
ATOM 8170 C CA . GLY A 1 1033 ? -11.001 -15.620 -7.644 1.00 93.38 1033 GLY A CA 1
ATOM 8171 C C . GLY A 1 1033 ? -10.984 -14.271 -6.918 1.00 93.38 1033 GLY A C 1
ATOM 8172 O O . GLY A 1 1033 ? -9.886 -13.777 -6.653 1.00 93.38 1033 GLY A O 1
ATOM 8173 N N . MET A 1 1034 ? -12.131 -13.654 -6.596 1.00 96.31 1034 MET A N 1
ATOM 8174 C CA . MET A 1 1034 ? -12.182 -12.387 -5.842 1.00 96.31 1034 MET A CA 1
ATOM 8175 C C . MET A 1 1034 ? -12.918 -12.519 -4.488 1.00 96.31 1034 MET A C 1
ATOM 8177 O O . MET A 1 1034 ? -14.045 -13.018 -4.455 1.00 96.31 1034 MET A O 1
ATOM 8181 N N . PRO A 1 1035 ? -12.361 -11.975 -3.380 1.00 95.94 1035 PRO A N 1
ATOM 8182 C CA . PRO A 1 1035 ? -12.960 -12.010 -2.038 1.00 95.94 1035 PRO A CA 1
ATOM 8183 C C . PRO A 1 1035 ? -14.462 -11.680 -1.895 1.00 95.94 1035 PRO A C 1
ATOM 8185 O O . PRO A 1 1035 ? -15.121 -12.417 -1.162 1.00 95.94 1035 PRO A O 1
ATOM 8188 N N . PRO A 1 1036 ? -15.065 -10.673 -2.573 1.00 95.75 1036 PRO A N 1
ATOM 8189 C CA . PRO A 1 1036 ? -16.495 -10.359 -2.422 1.00 95.75 1036 PRO A CA 1
ATOM 8190 C C . PRO A 1 1036 ? -17.454 -11.453 -2.917 1.00 95.75 1036 PRO A C 1
ATOM 8192 O O . PRO A 1 1036 ? -18.655 -11.345 -2.674 1.00 95.75 1036 PRO A O 1
ATOM 8195 N N . PHE A 1 1037 ? -16.954 -12.486 -3.602 1.00 95.38 1037 PHE A N 1
ATOM 8196 C CA . PHE A 1 1037 ? -17.744 -13.627 -4.076 1.00 95.38 1037 PHE A CA 1
ATOM 8197 C C . PHE A 1 1037 ? -17.392 -14.947 -3.364 1.00 95.38 1037 PHE A C 1
ATOM 8199 O O . PHE A 1 1037 ? -18.056 -15.961 -3.582 1.00 95.38 1037 PHE A O 1
ATOM 8206 N N . MET A 1 1038 ? -16.392 -14.938 -2.474 1.00 93.75 1038 MET A N 1
ATOM 8207 C CA . MET A 1 1038 ? -16.017 -16.090 -1.651 1.00 93.75 1038 MET A CA 1
ATOM 8208 C C . MET A 1 1038 ? -16.958 -16.271 -0.450 1.00 93.75 1038 MET A C 1
ATOM 8210 O O . MET A 1 1038 ? -17.508 -15.307 0.081 1.00 93.75 1038 MET A O 1
ATOM 8214 N N . ASP A 1 1039 ? -17.083 -17.507 0.046 1.00 92.31 1039 ASP A N 1
ATOM 8215 C CA . ASP A 1 1039 ? -17.729 -17.783 1.336 1.00 92.31 1039 ASP A CA 1
ATOM 8216 C C . ASP A 1 1039 ? -16.864 -17.224 2.493 1.00 92.31 1039 ASP A C 1
ATOM 8218 O O . ASP A 1 1039 ? -15.728 -17.685 2.671 1.00 92.31 1039 ASP A O 1
ATOM 8222 N N . PRO A 1 1040 ? -17.368 -16.282 3.321 1.00 91.00 1040 PRO A N 1
ATOM 8223 C CA . PRO A 1 1040 ? -16.623 -15.737 4.458 1.00 91.00 1040 PRO A CA 1
ATOM 8224 C C . PRO A 1 1040 ? -16.190 -16.788 5.493 1.00 91.00 1040 PRO A C 1
ATOM 8226 O O . PRO A 1 1040 ? -15.192 -16.581 6.182 1.00 91.00 1040 PRO A O 1
ATOM 8229 N N . ALA A 1 1041 ? -16.891 -17.924 5.604 1.00 90.38 1041 ALA A N 1
ATOM 8230 C C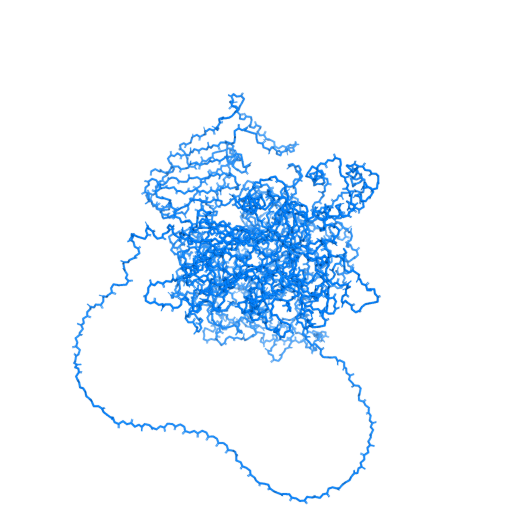A . ALA A 1 1041 ? -16.503 -19.020 6.495 1.00 90.38 1041 ALA A CA 1
ATOM 8231 C C . ALA A 1 1041 ? -15.286 -19.805 5.968 1.00 90.38 1041 ALA A C 1
ATOM 8233 O O . ALA A 1 1041 ? -14.472 -20.293 6.756 1.00 90.38 1041 ALA A O 1
ATOM 8234 N N . VAL A 1 1042 ? -15.128 -19.889 4.642 1.00 94.06 1042 VAL A N 1
ATOM 8235 C CA . VAL A 1 1042 ? -13.941 -20.469 3.994 1.00 94.06 1042 VAL A CA 1
ATOM 8236 C C . VAL A 1 1042 ? -12.783 -19.471 4.048 1.00 94.06 1042 VAL A C 1
ATOM 8238 O O . VAL A 1 1042 ? -11.719 -19.815 4.567 1.00 94.06 1042 VAL A O 1
ATOM 8241 N N . TYR A 1 1043 ? -13.027 -18.230 3.605 1.00 95.62 1043 TYR A N 1
ATOM 8242 C CA . TYR A 1 1043 ? -12.048 -17.135 3.558 1.00 95.62 1043 TYR A CA 1
ATOM 8243 C C . TYR A 1 1043 ? -11.510 -16.745 4.945 1.00 95.62 1043 TYR A C 1
ATOM 8245 O O . TYR A 1 1043 ? -10.348 -16.358 5.079 1.00 95.62 1043 TYR A O 1
ATOM 8253 N N . GLY A 1 1044 ? -12.331 -16.897 5.990 1.00 93.75 1044 GLY A N 1
ATOM 8254 C CA . GLY A 1 1044 ? -11.944 -16.774 7.398 1.00 93.75 1044 GLY A CA 1
ATOM 8255 C C . GLY A 1 1044 ? -11.928 -15.351 7.963 1.00 93.75 1044 GLY A C 1
ATOM 8256 O O . GLY A 1 1044 ? -11.638 -15.184 9.146 1.00 93.75 1044 GLY A O 1
ATOM 8257 N N . ARG A 1 1045 ? -12.246 -14.337 7.150 1.00 93.56 1045 ARG A N 1
ATOM 8258 C CA . ARG A 1 1045 ? -12.289 -12.911 7.519 1.00 93.56 1045 ARG A CA 1
ATOM 8259 C C . ARG A 1 1045 ? -13.339 -12.158 6.688 1.00 93.56 1045 ARG A C 1
ATOM 8261 O O . ARG A 1 1045 ? -14.091 -12.779 5.937 1.00 93.56 1045 ARG A O 1
ATOM 8268 N N . SER A 1 1046 ? -13.418 -10.834 6.828 1.00 94.69 1046 SER A N 1
ATOM 8269 C CA . SER A 1 1046 ? -14.345 -10.004 6.043 1.00 94.69 1046 SER A CA 1
ATOM 8270 C C . SER A 1 1046 ? -14.064 -10.123 4.533 1.00 94.69 1046 SER A C 1
ATOM 8272 O O . SER A 1 1046 ? -12.930 -9.872 4.125 1.00 94.69 1046 SER A O 1
ATOM 8274 N N . PRO A 1 1047 ? -15.061 -10.427 3.676 1.00 94.69 1047 PRO A N 1
ATOM 8275 C CA . PRO A 1 1047 ? -14.884 -10.499 2.221 1.00 94.69 1047 PRO A CA 1
ATOM 8276 C C . PRO A 1 1047 ? -14.629 -9.121 1.580 1.00 94.69 1047 PRO A C 1
ATOM 8278 O O . PRO A 1 1047 ? -14.299 -9.040 0.400 1.00 94.69 1047 PRO A O 1
ATOM 8281 N N . LEU A 1 1048 ? -14.764 -8.035 2.353 1.00 95.69 1048 LEU A N 1
ATOM 8282 C CA . LEU A 1 1048 ? -14.405 -6.679 1.931 1.00 95.69 1048 LEU A CA 1
ATOM 8283 C C . LEU A 1 1048 ? -12.896 -6.404 2.067 1.00 95.69 1048 LEU A C 1
ATOM 8285 O O . LEU A 1 1048 ? -12.398 -5.442 1.489 1.00 95.69 1048 LEU A O 1
ATOM 8289 N N . GLU A 1 1049 ? -12.155 -7.225 2.818 1.00 94.50 1049 GLU A N 1
ATOM 8290 C CA . GLU A 1 1049 ? -10.717 -7.050 3.039 1.00 94.50 1049 GLU A CA 1
ATOM 8291 C C . GLU A 1 1049 ? -9.895 -7.910 2.072 1.00 94.50 1049 GLU A C 1
ATOM 8293 O O . GLU A 1 1049 ? -9.977 -9.138 2.066 1.00 94.50 1049 GLU A O 1
ATOM 8298 N N . MET A 1 1050 ? -9.046 -7.265 1.271 1.00 95.31 1050 MET A N 1
ATOM 8299 C CA . MET A 1 1050 ? -8.159 -7.922 0.307 1.00 95.31 1050 MET A CA 1
ATOM 8300 C C . MET A 1 1050 ? -6.959 -8.595 0.999 1.00 95.31 1050 MET A C 1
ATOM 8302 O O . MET A 1 1050 ? -6.132 -7.903 1.589 1.00 95.31 1050 MET A O 1
ATOM 8306 N N . ALA A 1 1051 ? -6.806 -9.915 0.882 1.00 95.31 1051 ALA A N 1
ATOM 8307 C CA . ALA A 1 1051 ? -5.608 -10.646 1.314 1.00 95.31 1051 ALA A CA 1
ATOM 8308 C C . ALA A 1 1051 ? -4.394 -10.432 0.374 1.00 95.31 1051 ALA A C 1
ATOM 8310 O O . ALA A 1 1051 ? -4.554 -10.099 -0.805 1.00 95.31 1051 ALA A O 1
ATOM 8311 N N . SER A 1 1052 ? -3.167 -10.677 0.856 1.00 95.88 1052 SER A N 1
ATOM 8312 C CA . SER A 1 1052 ? -2.009 -10.879 -0.037 1.00 95.88 1052 SER A CA 1
ATOM 8313 C C . SER A 1 1052 ? -2.043 -12.255 -0.696 1.00 95.88 1052 SER A C 1
ATOM 8315 O O . SER A 1 1052 ? -1.706 -12.359 -1.873 1.00 95.88 1052 SER A O 1
ATOM 8317 N N . PHE A 1 1053 ? -2.436 -13.300 0.043 1.00 97.50 1053 PHE A N 1
ATOM 8318 C CA . PHE A 1 1053 ? -2.521 -14.665 -0.476 1.00 97.50 1053 PHE A CA 1
ATOM 8319 C C . PHE A 1 1053 ? -3.685 -15.458 0.121 1.00 97.50 1053 PHE A C 1
ATOM 8321 O O . PHE A 1 1053 ? -4.169 -15.159 1.215 1.00 97.50 1053 PHE A O 1
ATOM 8328 N N . ILE A 1 1054 ? -4.106 -16.480 -0.619 1.00 98.00 1054 ILE A N 1
ATOM 8329 C CA . ILE A 1 1054 ? -5.043 -17.521 -0.205 1.00 98.00 1054 ILE A CA 1
ATOM 8330 C C . ILE A 1 1054 ? -4.291 -18.858 -0.160 1.00 98.00 1054 ILE A C 1
ATOM 8332 O O . ILE A 1 1054 ? -3.494 -19.167 -1.051 1.00 98.00 1054 ILE A O 1
ATOM 8336 N N . VAL A 1 1055 ? -4.539 -19.654 0.883 1.00 98.31 1055 VAL A N 1
ATOM 8337 C CA . VAL A 1 1055 ? -3.981 -21.010 1.015 1.00 98.31 1055 VAL A CA 1
ATOM 8338 C C . VAL A 1 1055 ? -4.579 -21.922 -0.059 1.00 98.31 1055 VAL A C 1
ATOM 8340 O O . VAL A 1 1055 ? -5.797 -22.115 -0.090 1.00 98.31 1055 VAL A O 1
ATOM 8343 N N . SER A 1 1056 ? -3.729 -22.480 -0.923 1.00 98.44 1056 SER A N 1
ATOM 8344 C CA . SER A 1 1056 ? -4.136 -23.351 -2.036 1.00 98.44 1056 SER A CA 1
ATOM 8345 C C . SER A 1 1056 ? -4.330 -24.810 -1.612 1.00 98.44 1056 SER A C 1
ATOM 8347 O O . SER A 1 1056 ? -3.901 -25.216 -0.527 1.00 98.44 1056 SER A O 1
ATOM 8349 N N . SER A 1 1057 ? -4.928 -25.624 -2.487 1.00 97.94 1057 SER A N 1
ATOM 8350 C CA . SER A 1 1057 ? -5.102 -27.070 -2.278 1.00 97.94 1057 SER A CA 1
ATOM 8351 C C . SER A 1 1057 ? -3.781 -27.859 -2.219 1.00 97.94 1057 SER A C 1
ATOM 8353 O O . SER A 1 1057 ? -3.764 -29.012 -1.786 1.00 97.94 1057 SER A O 1
ATOM 8355 N N . ALA A 1 1058 ? -2.650 -27.229 -2.566 1.00 97.75 1058 ALA A N 1
ATOM 8356 C CA . ALA A 1 1058 ? -1.310 -27.779 -2.351 1.00 97.75 1058 ALA A CA 1
ATOM 8357 C C . ALA A 1 1058 ? -0.908 -27.838 -0.860 1.00 97.75 1058 ALA A C 1
ATOM 8359 O O . ALA A 1 1058 ? 0.010 -28.580 -0.501 1.00 97.75 1058 ALA A O 1
ATOM 8360 N N . PHE A 1 1059 ? -1.579 -27.085 0.024 1.00 98.12 1059 PHE A N 1
ATOM 8361 C CA . PHE A 1 1059 ? -1.252 -27.076 1.451 1.00 98.12 1059 PHE A CA 1
ATOM 8362 C C . PHE A 1 1059 ? -1.675 -28.386 2.147 1.00 98.12 1059 PHE A C 1
ATOM 8364 O O . PHE A 1 1059 ? -2.795 -28.846 1.927 1.00 98.12 1059 PHE A O 1
ATOM 8371 N N . PRO A 1 1060 ? -0.858 -28.988 3.039 1.00 96.06 1060 PRO A N 1
ATOM 8372 C CA . PRO A 1 1060 ? -1.161 -30.304 3.625 1.00 96.06 1060 PRO A CA 1
ATOM 8373 C C . PRO A 1 1060 ? -2.395 -30.405 4.543 1.00 96.06 1060 PRO A C 1
ATOM 8375 O O . PRO A 1 1060 ? -2.715 -31.512 4.979 1.00 96.06 1060 PRO A O 1
ATOM 8378 N N . ASP A 1 1061 ? -3.050 -29.290 4.879 1.00 96.81 1061 ASP A N 1
ATOM 8379 C CA . ASP A 1 1061 ? -4.214 -29.229 5.774 1.00 96.81 1061 ASP A CA 1
ATOM 8380 C C . ASP A 1 1061 ? -5.463 -28.693 5.039 1.00 96.81 1061 ASP A C 1
ATOM 8382 O O . ASP A 1 1061 ? -5.535 -27.490 4.765 1.00 96.81 1061 ASP A O 1
ATOM 8386 N N . PRO A 1 1062 ? -6.459 -29.547 4.731 1.00 95.81 1062 PRO A N 1
ATOM 8387 C CA . PRO A 1 1062 ? -7.672 -29.133 4.028 1.00 95.81 1062 PRO A CA 1
ATOM 8388 C C . PRO A 1 1062 ? -8.563 -28.134 4.773 1.00 95.81 1062 PRO A C 1
ATOM 8390 O O . PRO A 1 1062 ? -9.286 -27.385 4.119 1.00 95.81 1062 PRO A O 1
ATOM 8393 N N . ASP A 1 1063 ? -8.509 -28.061 6.110 1.00 94.56 1063 ASP A N 1
ATOM 8394 C CA . ASP A 1 1063 ? -9.318 -27.089 6.869 1.00 94.56 1063 ASP A CA 1
ATOM 8395 C C . ASP A 1 1063 ? -8.827 -25.638 6.633 1.00 94.56 1063 ASP A C 1
ATOM 8397 O O . ASP A 1 1063 ? -9.562 -24.660 6.840 1.00 94.56 1063 ASP A O 1
ATOM 8401 N N . MET A 1 1064 ? -7.587 -25.494 6.148 1.00 95.94 1064 MET A N 1
ATOM 8402 C CA . MET A 1 1064 ? -6.942 -24.224 5.815 1.00 95.94 1064 MET A CA 1
ATOM 8403 C C . MET A 1 1064 ? -7.187 -23.767 4.370 1.00 95.94 1064 MET A C 1
ATOM 8405 O O . MET A 1 1064 ? -7.038 -22.571 4.109 1.00 95.94 1064 MET A O 1
ATOM 8409 N N . TRP A 1 1065 ? -7.575 -24.647 3.440 1.00 97.38 1065 TRP A N 1
ATOM 8410 C CA . TRP A 1 1065 ? -7.774 -24.288 2.027 1.00 97.38 1065 TRP A CA 1
ATOM 8411 C C . TRP A 1 1065 ? -8.791 -23.146 1.861 1.00 97.38 1065 TRP A C 1
ATOM 8413 O O . TRP A 1 1065 ? -9.791 -23.065 2.577 1.00 97.38 1065 TRP A O 1
ATOM 8423 N N . GLY A 1 1066 ? -8.508 -22.220 0.941 1.00 97.12 1066 GLY A N 1
ATOM 8424 C CA . GLY A 1 1066 ? -9.342 -21.042 0.689 1.00 97.12 1066 GLY A CA 1
ATOM 8425 C C . GLY A 1 1066 ? -9.251 -19.927 1.747 1.00 97.12 1066 GLY A C 1
ATOM 8426 O O . GLY A 1 1066 ? -9.863 -18.878 1.557 1.00 97.12 1066 GLY A O 1
ATOM 8427 N N . SER A 1 1067 ? -8.484 -20.097 2.833 1.00 97.06 1067 SER A N 1
ATOM 8428 C CA . SER A 1 1067 ? -8.307 -19.050 3.858 1.00 97.06 1067 SER A CA 1
ATOM 8429 C C . SER A 1 1067 ? -7.412 -17.916 3.354 1.00 97.06 1067 SER A C 1
ATOM 8431 O O . SER A 1 1067 ? -6.316 -18.179 2.854 1.00 97.06 1067 SER A O 1
ATOM 8433 N N . GLY A 1 1068 ? -7.834 -16.662 3.536 1.00 96.69 1068 GLY A N 1
ATOM 8434 C CA . GLY A 1 1068 ? -7.033 -15.479 3.205 1.00 96.69 1068 GLY A CA 1
ATOM 8435 C C . GLY A 1 1068 ? -6.084 -15.058 4.333 1.00 96.69 1068 GLY A C 1
ATOM 8436 O O . GLY A 1 1068 ? -6.458 -15.105 5.508 1.00 96.69 1068 GLY A O 1
ATOM 8437 N N . TYR A 1 1069 ? -4.885 -14.586 3.976 1.00 95.69 1069 TYR A N 1
ATOM 8438 C CA . TYR A 1 1069 ? -3.845 -14.107 4.898 1.00 95.69 1069 TYR A CA 1
ATOM 8439 C C . TYR A 1 1069 ? -3.173 -12.808 4.442 1.00 95.69 1069 TYR A C 1
ATOM 8441 O O . TYR A 1 1069 ? -3.090 -12.509 3.247 1.00 95.69 1069 TYR A O 1
ATOM 8449 N N . LEU A 1 1070 ? -2.646 -12.060 5.420 1.00 93.62 1070 LEU A N 1
ATOM 8450 C CA . LEU A 1 1070 ? -2.054 -10.734 5.251 1.00 93.62 1070 LEU A CA 1
ATOM 8451 C C . LEU A 1 1070 ? -3.106 -9.779 4.658 1.00 93.62 1070 LEU A C 1
ATOM 8453 O O . LEU A 1 1070 ? -3.037 -9.390 3.492 1.00 93.62 1070 LEU A O 1
ATOM 8457 N N . ALA A 1 1071 ? -4.148 -9.476 5.432 1.00 89.56 1071 ALA A N 1
ATOM 8458 C CA . ALA A 1 1071 ? -5.245 -8.625 4.963 1.00 89.56 1071 ALA A CA 1
ATOM 8459 C C . ALA A 1 1071 ? -4.836 -7.155 4.777 1.00 89.56 1071 ALA A C 1
ATOM 8461 O O . ALA A 1 1071 ? -3.916 -6.654 5.430 1.00 89.56 1071 ALA A O 1
ATOM 8462 N N . ARG A 1 1072 ? -5.572 -6.465 3.895 1.00 93.94 1072 ARG A N 1
ATOM 8463 C CA . ARG A 1 1072 ? -5.433 -5.040 3.548 1.00 93.94 1072 ARG A CA 1
ATOM 8464 C C . ARG A 1 1072 ? -4.048 -4.701 2.975 1.00 93.94 1072 ARG A C 1
ATOM 8466 O O . ARG A 1 1072 ? -3.160 -5.545 2.937 1.00 93.94 1072 ARG A O 1
ATOM 8473 N N . LEU A 1 1073 ? -3.863 -3.487 2.448 1.00 92.06 1073 LEU A N 1
ATOM 8474 C CA . LEU A 1 1073 ? -2.590 -2.961 1.889 1.00 92.06 1073 LEU A CA 1
ATOM 8475 C C . LEU A 1 1073 ? -1.893 -3.856 0.824 1.00 92.06 1073 LEU A C 1
ATOM 8477 O O . LEU A 1 1073 ? -0.711 -3.678 0.510 1.00 92.06 1073 LEU A O 1
ATOM 8481 N N . SER A 1 1074 ? -2.610 -4.824 0.249 1.00 92.19 1074 SER A N 1
ATOM 8482 C CA . SER A 1 1074 ? -2.102 -5.739 -0.778 1.00 92.19 1074 SER A CA 1
ATOM 8483 C C . SER A 1 1074 ? -1.964 -5.026 -2.125 1.00 92.19 1074 SER A C 1
ATOM 8485 O O . SER A 1 1074 ? -2.726 -4.114 -2.430 1.00 92.19 1074 SER A O 1
ATOM 8487 N N . GLY A 1 1075 ? -1.014 -5.445 -2.969 1.00 92.19 1075 GLY A N 1
ATOM 8488 C CA . GLY A 1 1075 ? -0.851 -4.855 -4.307 1.00 92.19 1075 GLY A CA 1
ATOM 8489 C C . GLY A 1 1075 ? -2.071 -5.055 -5.212 1.00 92.19 1075 GLY A C 1
ATOM 8490 O O . GLY A 1 1075 ? -2.328 -4.231 -6.084 1.00 92.19 1075 GLY A O 1
ATOM 8491 N N . SER A 1 1076 ? -2.878 -6.084 -4.937 1.00 96.12 1076 SER A N 1
ATOM 8492 C CA . SER A 1 1076 ? -4.144 -6.357 -5.620 1.00 96.12 1076 SER A CA 1
ATOM 8493 C C . SER A 1 1076 ? -5.137 -5.190 -5.583 1.00 96.12 1076 SER A C 1
ATOM 8495 O O . SER A 1 1076 ? -6.041 -5.159 -6.410 1.00 96.12 1076 SER A O 1
ATOM 8497 N N . THR A 1 1077 ? -5.022 -4.241 -4.643 1.00 96.06 1077 THR A N 1
ATOM 8498 C CA . THR A 1 1077 ? -5.936 -3.087 -4.578 1.00 96.06 1077 THR A CA 1
ATOM 8499 C C . THR A 1 1077 ? -5.711 -2.130 -5.749 1.00 96.06 1077 THR A C 1
ATOM 8501 O O . THR A 1 1077 ? -6.674 -1.753 -6.408 1.00 96.06 1077 THR A O 1
ATOM 8504 N N . ALA A 1 1078 ? -4.455 -1.824 -6.088 1.00 96.44 1078 ALA A N 1
ATOM 8505 C CA . ALA A 1 1078 ? -4.102 -1.034 -7.270 1.00 96.44 1078 ALA A CA 1
ATOM 8506 C C . ALA A 1 1078 ? -4.555 -1.715 -8.575 1.00 96.44 1078 ALA A C 1
ATOM 8508 O O . ALA A 1 1078 ? -5.035 -1.060 -9.502 1.00 96.44 1078 ALA A O 1
ATOM 8509 N N . GLU A 1 1079 ? -4.448 -3.045 -8.626 1.00 97.75 1079 GLU A N 1
ATOM 8510 C CA . GLU A 1 1079 ? -4.933 -3.848 -9.751 1.00 97.75 1079 GLU A CA 1
ATOM 8511 C C . GLU A 1 1079 ? -6.466 -3.841 -9.848 1.00 97.75 1079 GLU A C 1
ATOM 8513 O O . GLU A 1 1079 ? -6.992 -3.645 -10.941 1.00 97.75 1079 GLU A O 1
ATOM 8518 N N . LEU A 1 1080 ? -7.193 -3.945 -8.726 1.00 97.62 1080 LEU A N 1
ATOM 8519 C CA . LEU A 1 1080 ? -8.654 -3.807 -8.700 1.00 97.62 1080 LEU A CA 1
ATOM 8520 C C . LEU A 1 1080 ? -9.111 -2.421 -9.176 1.00 97.62 1080 LEU A C 1
ATOM 8522 O O . LEU A 1 1080 ? -10.116 -2.336 -9.871 1.00 97.62 1080 LEU A O 1
ATOM 8526 N N . LEU A 1 1081 ? -8.394 -1.343 -8.846 1.00 97.12 1081 LEU A N 1
ATOM 8527 C CA . LEU A 1 1081 ? -8.737 -0.001 -9.335 1.00 97.12 1081 LEU A CA 1
ATOM 8528 C C . LEU A 1 1081 ? -8.551 0.117 -10.855 1.00 97.12 1081 LEU A C 1
ATOM 8530 O O . LEU A 1 1081 ? -9.410 0.667 -11.541 1.00 97.12 1081 LEU A O 1
ATOM 8534 N N . SER A 1 1082 ? -7.486 -0.467 -11.413 1.00 97.38 1082 SER A N 1
ATOM 8535 C CA . SER A 1 1082 ? -7.315 -0.541 -12.872 1.00 97.38 1082 SER A CA 1
ATOM 8536 C C . SER A 1 1082 ? -8.360 -1.445 -13.543 1.00 97.38 1082 SER A C 1
ATOM 8538 O O . SER A 1 1082 ? -8.858 -1.094 -14.610 1.00 97.38 1082 SER A O 1
ATOM 8540 N N . VAL A 1 1083 ? -8.752 -2.554 -12.903 1.00 97.69 1083 VAL A N 1
ATOM 8541 C CA . VAL A 1 1083 ? -9.882 -3.401 -13.327 1.00 97.69 1083 VAL A CA 1
ATOM 8542 C C . VAL A 1 1083 ? -11.196 -2.620 -13.314 1.00 97.69 1083 VAL A C 1
ATOM 8544 O O . VAL A 1 1083 ? -11.942 -2.693 -14.284 1.00 97.69 1083 VAL A O 1
ATOM 8547 N N . LEU A 1 1084 ? -11.474 -1.851 -12.256 1.00 96.94 1084 LEU A N 1
ATOM 8548 C CA . LEU A 1 1084 ? -12.688 -1.046 -12.121 1.00 96.94 1084 LEU A CA 1
ATOM 8549 C C . LEU A 1 1084 ? -12.793 -0.038 -13.266 1.00 96.94 1084 LEU A C 1
ATOM 8551 O O . LEU A 1 1084 ? -13.803 -0.023 -13.960 1.00 96.94 1084 LEU A O 1
ATOM 8555 N N . ASN A 1 1085 ? -11.739 0.751 -13.494 1.00 95.88 1085 ASN A N 1
ATOM 8556 C CA . ASN A 1 1085 ? -11.710 1.769 -14.547 1.00 95.88 1085 ASN A CA 1
ATOM 8557 C C . ASN A 1 1085 ? -11.924 1.150 -15.939 1.00 95.88 1085 ASN A C 1
ATOM 8559 O O . ASN A 1 1085 ? -12.733 1.648 -16.720 1.00 95.88 1085 ASN A O 1
ATOM 8563 N N . LEU A 1 1086 ? -11.256 0.027 -16.221 1.00 97.19 1086 LEU A N 1
ATOM 8564 C CA . LEU A 1 1086 ? -11.367 -0.681 -17.496 1.00 97.19 1086 LEU A CA 1
ATOM 8565 C C . LEU A 1 1086 ? -12.734 -1.364 -17.687 1.00 97.19 1086 LEU A C 1
ATOM 8567 O O . LEU A 1 1086 ? -13.249 -1.390 -18.800 1.00 97.19 1086 LEU A O 1
ATOM 8571 N N . ALA A 1 1087 ? -13.334 -1.904 -16.623 1.00 97.62 1087 ALA A N 1
ATOM 8572 C CA . ALA A 1 1087 ? -14.632 -2.570 -16.689 1.00 97.62 1087 ALA A CA 1
ATOM 8573 C C . ALA A 1 1087 ? -15.813 -1.587 -16.745 1.00 97.62 1087 ALA A C 1
ATOM 8575 O O . ALA A 1 1087 ? -16.833 -1.908 -17.355 1.00 97.62 1087 ALA A O 1
ATOM 8576 N N . THR A 1 1088 ? -15.705 -0.405 -16.127 1.00 97.12 1088 THR A N 1
ATOM 8577 C CA . THR A 1 1088 ? -16.775 0.605 -16.143 1.00 97.12 1088 THR A CA 1
ATOM 8578 C C . THR A 1 1088 ? -16.626 1.592 -17.297 1.00 97.12 1088 THR A C 1
ATOM 8580 O O . THR A 1 1088 ? -17.545 1.703 -18.100 1.00 97.12 1088 THR A O 1
ATOM 8583 N N . ALA A 1 1089 ? -15.495 2.289 -17.418 1.00 96.12 1089 ALA A N 1
ATOM 8584 C CA . ALA A 1 1089 ? -15.314 3.344 -18.415 1.00 96.12 1089 ALA A CA 1
ATOM 8585 C C . ALA A 1 1089 ? -14.765 2.828 -19.756 1.00 96.12 1089 ALA A C 1
ATOM 8587 O O . ALA A 1 1089 ? -15.163 3.333 -20.808 1.00 96.12 1089 ALA A O 1
ATOM 8588 N N . GLY A 1 1090 ? -13.891 1.819 -19.717 1.00 95.69 1090 GLY A N 1
ATOM 8589 C CA . GLY A 1 1090 ? -13.180 1.280 -20.881 1.00 95.69 1090 GLY A CA 1
ATOM 8590 C C . GLY A 1 1090 ? -11.685 1.643 -20.902 1.00 95.69 1090 GLY A C 1
ATOM 8591 O O . GLY A 1 1090 ? -11.199 2.298 -19.979 1.00 95.69 1090 GLY A O 1
ATOM 8592 N N . PRO A 1 1091 ? -10.927 1.200 -21.926 1.00 93.19 1091 PRO A N 1
ATOM 8593 C CA . PRO A 1 1091 ? -9.470 1.367 -21.984 1.00 93.19 1091 PRO A CA 1
ATOM 8594 C C . PRO A 1 1091 ? -9.014 2.769 -22.410 1.00 93.19 1091 PRO A C 1
ATOM 8596 O O . PRO A 1 1091 ? -7.979 3.237 -21.951 1.00 93.19 1091 PRO A O 1
ATOM 8599 N N . GLU A 1 1092 ? -9.774 3.429 -23.285 1.00 94.00 1092 GLU A N 1
ATOM 8600 C CA . GLU A 1 1092 ? -9.453 4.738 -23.870 1.00 94.00 1092 GLU A CA 1
ATOM 8601 C C . GLU A 1 1092 ? -10.711 5.629 -23.820 1.00 94.00 1092 GLU A C 1
ATOM 8603 O O . GLU A 1 1092 ? -11.323 5.898 -24.853 1.00 94.00 1092 GLU A O 1
ATOM 8608 N N . PRO A 1 1093 ? -11.181 6.032 -22.620 1.00 95.75 1093 PRO A N 1
ATOM 8609 C CA . PRO A 1 1093 ? -12.440 6.760 -22.490 1.00 95.75 1093 PRO A CA 1
ATOM 8610 C C . PRO A 1 1093 ? -12.352 8.165 -23.099 1.00 95.75 1093 PRO A C 1
ATOM 8612 O O . PRO A 1 1093 ? -13.313 8.641 -23.701 1.00 95.75 1093 PRO A O 1
ATOM 8615 N N . PHE A 1 1094 ? -11.202 8.835 -22.968 1.00 96.94 1094 PHE A N 1
ATOM 8616 C CA . PHE A 1 1094 ? -10.946 10.125 -23.601 1.00 96.94 1094 PHE A CA 1
ATOM 8617 C C . PHE A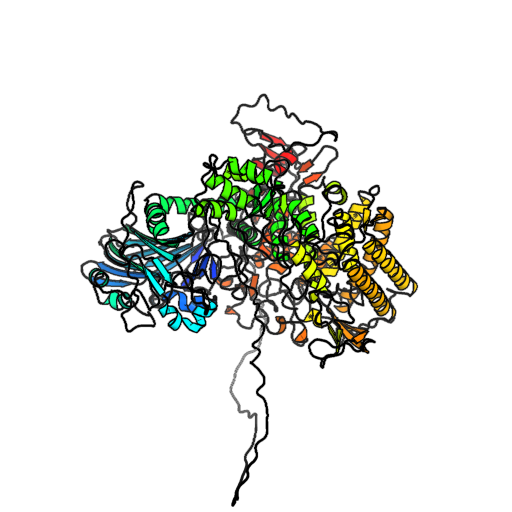 1 1094 ? -10.284 9.944 -24.970 1.00 96.94 1094 PHE A C 1
ATOM 8619 O O . PHE A 1 1094 ? -9.311 9.208 -25.112 1.00 96.94 1094 PHE A O 1
ATOM 8626 N N . ILE A 1 1095 ? -10.788 10.669 -25.969 1.00 95.25 1095 ILE A N 1
ATOM 8627 C CA . ILE A 1 1095 ? -10.335 10.595 -27.361 1.00 95.25 1095 ILE A CA 1
ATOM 8628 C C . ILE A 1 1095 ? -9.943 12.001 -27.821 1.00 95.25 1095 ILE A C 1
ATOM 8630 O O . ILE A 1 1095 ? -10.770 12.916 -27.830 1.00 95.25 1095 ILE A O 1
ATOM 8634 N N . SER A 1 1096 ? -8.685 12.180 -28.228 1.00 92.75 1096 SER A N 1
ATOM 8635 C CA . SER A 1 1096 ? -8.220 13.429 -28.843 1.00 92.75 1096 SER A CA 1
ATOM 8636 C C . SER A 1 1096 ? -8.687 13.519 -30.300 1.00 92.75 1096 SER A C 1
ATOM 8638 O O . SER A 1 1096 ? -8.541 12.566 -31.068 1.00 92.75 1096 SER A O 1
ATOM 8640 N N . THR A 1 1097 ? -9.258 14.659 -30.695 1.00 89.25 1097 THR A N 1
ATOM 8641 C CA . THR A 1 1097 ? -9.765 14.894 -32.055 1.00 89.25 1097 THR A CA 1
ATOM 8642 C C . THR A 1 1097 ? -9.349 16.270 -32.577 1.00 89.25 1097 THR A C 1
ATOM 8644 O O . THR A 1 1097 ? -9.018 17.170 -31.808 1.00 89.25 1097 THR A O 1
ATOM 8647 N N . ASN A 1 1098 ? -9.460 16.480 -33.894 1.00 86.06 1098 ASN A N 1
ATOM 8648 C CA . ASN A 1 1098 ? -9.226 17.788 -34.527 1.00 86.06 1098 ASN A CA 1
ATOM 8649 C C . ASN A 1 1098 ? -10.173 18.907 -34.036 1.00 86.06 1098 ASN A C 1
ATOM 8651 O O . ASN A 1 1098 ? -9.935 20.071 -34.348 1.00 86.06 1098 ASN A O 1
ATOM 8655 N N . GLU A 1 1099 ? -11.258 18.567 -33.332 1.00 86.50 1099 GLU A N 1
ATOM 8656 C CA . GLU A 1 1099 ? -12.240 19.518 -32.789 1.00 86.50 1099 GLU A CA 1
ATOM 8657 C C . GLU A 1 1099 ? -12.083 19.729 -31.267 1.00 86.50 1099 GLU A C 1
ATOM 8659 O O . GLU A 1 1099 ? -12.800 20.546 -30.692 1.00 86.50 1099 GLU A O 1
ATOM 8664 N N . GLY A 1 1100 ? -11.141 19.027 -30.620 1.00 91.69 1100 GLY A N 1
ATOM 8665 C CA . GLY A 1 1100 ? -10.911 19.028 -29.170 1.00 91.69 1100 GLY A CA 1
ATOM 8666 C C . GLY A 1 1100 ? -11.060 17.637 -28.542 1.00 91.69 1100 GLY A C 1
ATOM 8667 O O . GLY A 1 1100 ? -11.129 16.622 -29.246 1.00 91.69 1100 GLY A O 1
ATOM 8668 N N . LEU A 1 1101 ? -11.130 17.580 -27.211 1.00 95.19 1101 LEU A N 1
ATOM 8669 C CA . LEU A 1 1101 ? -11.285 16.327 -26.467 1.00 95.19 1101 LEU A CA 1
ATOM 8670 C C . LEU A 1 1101 ? -12.734 15.806 -26.506 1.00 95.19 1101 LEU A C 1
ATOM 8672 O O . LEU A 1 1101 ? -13.677 16.545 -26.225 1.00 95.19 1101 LEU A O 1
ATOM 8676 N N . SER A 1 1102 ? -12.910 14.517 -26.799 1.00 95.75 1102 SER A N 1
ATOM 8677 C CA . SER A 1 1102 ? -14.183 13.787 -26.680 1.00 95.75 1102 SER A CA 1
ATOM 8678 C C . SER A 1 1102 ? -14.114 12.729 -25.572 1.00 95.75 1102 SER A C 1
ATOM 8680 O O . SER A 1 1102 ? -13.023 12.318 -25.179 1.00 95.75 1102 SER A O 1
ATOM 8682 N N . LEU A 1 1103 ? -15.270 12.276 -25.080 1.00 96.12 1103 LEU A N 1
ATOM 8683 C CA . LEU A 1 1103 ? -15.402 11.189 -24.100 1.00 96.12 1103 LEU A CA 1
ATOM 8684 C C . LEU A 1 1103 ? -16.420 10.151 -24.603 1.00 96.12 1103 LEU A C 1
ATOM 8686 O O . LEU A 1 1103 ? -17.548 10.513 -24.938 1.00 96.12 1103 LEU A O 1
ATOM 8690 N N . GLU A 1 1104 ? -16.051 8.873 -24.620 1.00 95.88 1104 GLU A N 1
ATOM 8691 C CA . GLU A 1 1104 ? -16.929 7.739 -24.939 1.00 95.88 1104 GLU A CA 1
ATOM 8692 C C . GLU A 1 1104 ? -16.747 6.625 -23.895 1.00 95.88 1104 GLU A C 1
ATOM 8694 O O . GLU A 1 1104 ? -15.641 6.374 -23.426 1.00 95.88 1104 GLU A O 1
ATOM 8699 N N . PHE A 1 1105 ? -17.836 5.957 -23.504 1.00 96.12 1105 PHE A N 1
ATOM 8700 C CA . PHE A 1 1105 ? -17.797 4.881 -22.509 1.00 96.12 1105 PHE A CA 1
ATOM 8701 C C . PHE A 1 1105 ? -17.987 3.510 -23.162 1.00 96.12 1105 PHE A C 1
ATOM 8703 O O . PHE A 1 1105 ? -18.992 3.272 -23.834 1.00 96.12 1105 PHE A O 1
ATOM 8710 N N . THR A 1 1106 ? -17.064 2.584 -22.897 1.00 95.38 1106 THR A N 1
ATOM 8711 C CA . THR A 1 1106 ? -17.072 1.209 -23.430 1.00 95.38 1106 THR A CA 1
ATOM 8712 C C . THR A 1 1106 ? -17.076 0.164 -22.299 1.00 95.38 1106 THR A C 1
ATOM 8714 O O . THR A 1 1106 ? -16.098 -0.560 -22.115 1.00 95.38 1106 THR A O 1
ATOM 8717 N N . PRO A 1 1107 ? -18.170 0.071 -21.510 1.00 96.38 1107 PRO A N 1
ATOM 8718 C CA . PRO A 1 1107 ? -18.243 -0.815 -20.350 1.00 96.38 1107 PRO A CA 1
ATOM 8719 C C . PRO A 1 1107 ? -18.170 -2.301 -20.716 1.00 96.38 1107 PRO A C 1
ATOM 8721 O O . PRO A 1 1107 ? -18.768 -2.755 -21.695 1.00 96.38 1107 PRO A O 1
ATOM 8724 N N . ALA A 1 1108 ? -17.543 -3.080 -19.839 1.00 97.06 1108 ALA A N 1
ATOM 8725 C CA . ALA A 1 1108 ? -17.473 -4.537 -19.867 1.00 97.06 1108 ALA A CA 1
ATOM 8726 C C . ALA A 1 1108 ? -18.093 -5.117 -18.580 1.00 97.06 1108 ALA A C 1
ATOM 8728 O O . ALA A 1 1108 ? -17.389 -5.676 -17.740 1.00 97.06 1108 ALA A O 1
ATOM 8729 N N . LEU A 1 1109 ? -19.413 -4.966 -18.412 1.00 97.50 1109 LEU A N 1
ATOM 8730 C CA . LEU A 1 1109 ? -20.172 -5.364 -17.219 1.00 97.50 1109 LEU A CA 1
ATOM 8731 C C . LEU A 1 1109 ? -21.234 -6.438 -17.556 1.00 97.50 1109 LEU A C 1
ATOM 8733 O O . LEU A 1 1109 ? -21.972 -6.273 -18.531 1.00 97.50 1109 LEU A O 1
ATOM 8737 N N . PRO A 1 1110 ? -21.354 -7.519 -16.764 1.00 97.12 1110 PRO A N 1
ATOM 8738 C CA . PRO A 1 1110 ? -22.343 -8.573 -16.983 1.00 97.12 1110 PRO A CA 1
ATOM 8739 C C . PRO A 1 1110 ? -23.737 -8.176 -16.482 1.00 97.12 1110 PRO A C 1
ATOM 8741 O O . PRO A 1 1110 ? -23.866 -7.274 -15.651 1.00 97.12 1110 PRO A O 1
ATOM 8744 N N . GLU A 1 1111 ? -24.781 -8.903 -16.899 1.00 95.88 1111 GLU A N 1
ATOM 8745 C CA . GLU A 1 1111 ? -26.176 -8.645 -16.494 1.00 95.88 1111 GLU A CA 1
ATOM 8746 C C . GLU A 1 1111 ? -26.357 -8.541 -14.967 1.00 95.88 1111 GLU A C 1
ATOM 8748 O O . GLU A 1 1111 ? -27.096 -7.684 -14.484 1.00 95.88 1111 GLU A O 1
ATOM 8753 N N . TRP A 1 1112 ? -25.634 -9.358 -14.195 1.00 95.31 1112 TRP A N 1
ATOM 8754 C CA . TRP A 1 1112 ? -25.761 -9.451 -12.738 1.00 95.31 1112 TRP A CA 1
ATOM 8755 C C . TRP A 1 1112 ? -25.060 -8.321 -11.972 1.00 95.31 1112 TRP A C 1
ATOM 8757 O O . TRP A 1 1112 ? -25.306 -8.162 -10.778 1.00 95.31 1112 TRP A O 1
ATOM 8767 N N . MET A 1 1113 ? -24.226 -7.511 -12.636 1.00 96.31 1113 MET A N 1
ATOM 8768 C CA . MET A 1 1113 ? -23.692 -6.273 -12.052 1.00 96.31 1113 MET A CA 1
ATOM 8769 C C . MET A 1 1113 ? -24.695 -5.111 -12.129 1.00 96.31 1113 MET A C 1
ATOM 8771 O O . MET A 1 1113 ? -24.492 -4.088 -11.475 1.00 96.31 1113 MET A O 1
ATOM 8775 N N . PHE A 1 1114 ? -25.810 -5.264 -12.848 1.00 96.94 1114 PHE A N 1
ATOM 8776 C CA . PHE A 1 1114 ? -26.920 -4.317 -12.801 1.00 96.94 1114 PHE A CA 1
ATOM 8777 C C . PHE A 1 1114 ? -27.885 -4.675 -11.658 1.00 96.94 1114 PHE A C 1
ATOM 8779 O O . PHE A 1 1114 ? -28.225 -5.832 -11.422 1.00 96.94 1114 PHE A O 1
ATOM 8786 N N . THR A 1 1115 ? -28.360 -3.653 -10.950 1.00 95.31 1115 THR A N 1
ATOM 8787 C CA . THR A 1 1115 ? -29.449 -3.751 -9.965 1.00 95.31 1115 THR A CA 1
ATOM 8788 C C . THR A 1 1115 ? -30.744 -4.278 -10.595 1.00 95.31 1115 THR A C 1
ATOM 8790 O O . THR A 1 1115 ? -30.927 -4.242 -11.812 1.00 95.31 1115 THR A O 1
ATOM 8793 N N . ILE A 1 1116 ? -31.719 -4.664 -9.764 1.00 91.25 1116 ILE A N 1
ATOM 8794 C CA . ILE A 1 1116 ? -33.057 -5.110 -10.206 1.00 91.25 1116 ILE A CA 1
ATOM 8795 C C . ILE A 1 1116 ? -33.840 -4.065 -11.036 1.00 91.25 1116 ILE A C 1
ATOM 8797 O O . ILE A 1 1116 ? -34.809 -4.416 -11.707 1.00 91.25 1116 ILE A O 1
ATOM 8801 N N . GLU A 1 1117 ? -33.424 -2.792 -11.033 1.00 92.75 1117 GLU A N 1
ATOM 8802 C CA . GLU A 1 1117 ? -33.965 -1.745 -11.916 1.00 92.75 1117 GLU A CA 1
ATOM 8803 C C . GLU A 1 1117 ? -33.279 -1.676 -13.297 1.00 92.75 1117 GLU A C 1
ATOM 8805 O O . GLU A 1 1117 ? -33.603 -0.795 -14.093 1.00 92.75 1117 GLU A O 1
ATOM 8810 N N . GLY A 1 1118 ? -32.323 -2.567 -13.583 1.00 95.31 1118 GLY A N 1
ATOM 8811 C CA . GLY A 1 1118 ? -31.498 -2.538 -14.792 1.00 95.31 1118 GLY A CA 1
ATOM 8812 C C . GLY A 1 1118 ? -30.440 -1.431 -14.771 1.00 95.31 1118 GLY A C 1
ATOM 8813 O O . GLY A 1 1118 ? -30.136 -0.867 -15.819 1.00 95.31 1118 GLY A O 1
ATOM 8814 N N . LYS A 1 1119 ? -29.910 -1.063 -13.595 1.00 97.12 1119 LYS A N 1
ATOM 8815 C CA . LYS A 1 1119 ? -28.977 0.072 -13.436 1.00 97.12 1119 LYS A CA 1
ATOM 8816 C C . LYS A 1 1119 ? -27.699 -0.295 -12.700 1.00 97.12 1119 LYS A C 1
ATOM 8818 O O . LYS A 1 1119 ? -27.760 -1.041 -11.728 1.00 97.12 1119 LYS A O 1
ATOM 8823 N N . VAL A 1 1120 ? -26.590 0.319 -13.088 1.00 97.88 1120 VAL A N 1
ATOM 8824 C CA . VAL A 1 1120 ? -25.352 0.388 -12.295 1.00 97.88 1120 VAL A CA 1
ATOM 8825 C C . VAL A 1 1120 ? -24.857 1.833 -12.291 1.00 97.88 1120 VAL A C 1
ATOM 8827 O O . VAL A 1 1120 ? -24.923 2.503 -13.325 1.00 97.88 1120 VAL A O 1
ATOM 8830 N N . SER A 1 1121 ? -24.402 2.320 -11.138 1.00 97.81 1121 SER A N 1
ATOM 8831 C CA . SER A 1 1121 ? -23.905 3.689 -10.949 1.00 97.81 1121 SER A CA 1
ATOM 8832 C C . SER A 1 1121 ? -22.498 3.676 -10.359 1.00 97.81 1121 SER A C 1
ATOM 8834 O O . SER A 1 1121 ? -22.217 2.856 -9.486 1.00 97.81 1121 SER A O 1
ATOM 8836 N N . PHE A 1 1122 ? -21.625 4.585 -10.795 1.00 97.81 1122 PHE A N 1
ATOM 8837 C CA . PHE A 1 1122 ? -20.267 4.730 -10.262 1.00 97.81 1122 PHE A CA 1
ATOM 8838 C C . PHE A 1 1122 ? -19.725 6.162 -10.406 1.00 97.81 1122 PHE A C 1
ATOM 8840 O O . PHE A 1 1122 ? -20.075 6.883 -11.342 1.00 97.81 1122 PHE A O 1
ATOM 8847 N N . THR A 1 1123 ? -18.832 6.576 -9.506 1.00 97.00 1123 THR A N 1
ATOM 8848 C CA . THR A 1 1123 ? -18.060 7.818 -9.664 1.00 97.00 1123 THR A CA 1
ATOM 8849 C C . THR A 1 1123 ? -16.954 7.639 -10.713 1.00 97.00 1123 THR A C 1
ATOM 8851 O O . THR A 1 1123 ? -16.091 6.777 -10.575 1.00 97.00 1123 THR A O 1
ATOM 8854 N N . PHE A 1 1124 ? -16.940 8.499 -11.732 1.00 96.44 1124 PHE A N 1
ATOM 8855 C CA . PHE A 1 1124 ? -15.871 8.646 -12.722 1.00 96.44 1124 PHE A CA 1
ATOM 8856 C C . PHE A 1 1124 ? -15.082 9.943 -12.472 1.00 96.44 1124 PHE A C 1
ATOM 8858 O O . PHE A 1 1124 ? -15.648 10.951 -12.032 1.00 96.44 1124 PHE A O 1
ATOM 8865 N N . MET A 1 1125 ? -13.770 9.927 -12.739 1.00 91.75 1125 MET A N 1
ATOM 8866 C CA . MET A 1 1125 ? -12.854 11.072 -12.553 1.00 91.75 1125 MET A CA 1
ATOM 8867 C C . MET A 1 1125 ? -12.914 11.717 -11.150 1.00 91.75 1125 MET A C 1
ATOM 8869 O O . MET A 1 1125 ? -12.704 12.919 -10.989 1.00 91.75 1125 MET A O 1
ATOM 8873 N N . GLY A 1 1126 ? -13.285 10.939 -10.125 1.00 88.88 1126 GLY A N 1
ATOM 8874 C CA . GLY A 1 1126 ? -13.462 11.399 -8.742 1.00 88.88 1126 GLY A CA 1
ATOM 8875 C C . GLY A 1 1126 ? -14.654 12.335 -8.473 1.00 88.88 1126 GLY A C 1
ATOM 8876 O O . GLY A 1 1126 ? -14.885 12.684 -7.311 1.00 88.88 1126 GLY A O 1
ATOM 8877 N N . GLY A 1 1127 ? -15.416 12.735 -9.503 1.00 87.44 1127 GLY A N 1
ATOM 8878 C CA . GLY A 1 1127 ? -16.440 13.786 -9.400 1.00 87.44 1127 GLY A CA 1
ATOM 8879 C C . GLY A 1 1127 ? -17.775 13.516 -10.103 1.00 87.44 1127 GLY A C 1
ATOM 8880 O O . GLY A 1 1127 ? -18.817 13.884 -9.560 1.00 87.44 1127 GLY A O 1
ATOM 8881 N N . ALA A 1 1128 ? -17.783 12.859 -11.266 1.00 92.62 1128 ALA A N 1
ATOM 8882 C CA . ALA A 1 1128 ? -18.995 12.677 -12.067 1.00 92.62 1128 ALA A CA 1
ATOM 8883 C C . ALA A 1 1128 ? -19.683 11.339 -11.753 1.00 92.62 1128 ALA A C 1
ATOM 8885 O O . ALA A 1 1128 ? -19.099 10.281 -11.970 1.00 92.62 1128 ALA A O 1
ATOM 8886 N N . ASN A 1 1129 ? -20.937 11.355 -11.291 1.00 95.75 1129 ASN A N 1
ATOM 8887 C CA . ASN A 1 1129 ? -21.711 10.123 -11.091 1.00 95.75 1129 ASN A CA 1
ATOM 8888 C C . ASN A 1 1129 ? -22.271 9.606 -12.429 1.00 95.75 1129 ASN A C 1
ATOM 8890 O O . ASN A 1 1129 ? -23.249 10.148 -12.952 1.00 95.75 1129 ASN A O 1
ATOM 8894 N N . VAL A 1 1130 ? -21.656 8.566 -12.985 1.00 97.62 1130 VAL A N 1
ATOM 8895 C CA . VAL A 1 1130 ? -22.082 7.910 -14.226 1.00 97.62 1130 VAL A CA 1
ATOM 8896 C C . VAL A 1 1130 ? -23.081 6.803 -13.892 1.00 97.62 1130 VAL A C 1
ATOM 8898 O O . VAL A 1 1130 ? -22.882 6.048 -12.946 1.00 97.62 1130 VAL A O 1
ATOM 8901 N N . THR A 1 1131 ? -24.178 6.696 -14.642 1.00 98.12 1131 THR A N 1
ATOM 8902 C CA . THR A 1 1131 ? -25.194 5.646 -14.468 1.00 98.12 1131 THR A CA 1
ATOM 8903 C C . THR A 1 1131 ? -25.578 5.029 -15.806 1.00 98.12 1131 THR A C 1
ATOM 8905 O O . THR A 1 1131 ? -26.059 5.719 -16.705 1.00 98.12 1131 THR A O 1
ATOM 8908 N N . TYR A 1 1132 ? -25.408 3.714 -15.926 1.00 97.94 1132 TYR A N 1
ATOM 8909 C CA . TYR A 1 1132 ? -25.782 2.946 -17.111 1.00 97.94 1132 TYR A CA 1
ATOM 8910 C C . TYR A 1 1132 ? -27.145 2.289 -16.912 1.00 97.94 1132 TYR A C 1
ATOM 8912 O O . TYR A 1 1132 ? -27.356 1.574 -15.932 1.00 97.94 1132 TYR A O 1
ATOM 8920 N N . HIS A 1 1133 ? -28.063 2.512 -17.856 1.00 96.88 1133 HIS A N 1
ATOM 8921 C CA . HIS A 1 1133 ? -29.404 1.925 -17.863 1.00 96.88 1133 HIS A CA 1
ATOM 8922 C C . HIS A 1 1133 ? -29.474 0.840 -18.944 1.00 96.88 1133 HIS A C 1
ATOM 8924 O O . HIS A 1 1133 ? -29.433 1.140 -20.138 1.00 96.88 1133 HIS A O 1
ATOM 8930 N N . ASN A 1 1134 ? -29.594 -0.409 -18.502 1.00 94.94 1134 ASN A N 1
ATOM 8931 C CA . ASN A 1 1134 ? -29.674 -1.644 -19.279 1.00 94.94 1134 ASN A CA 1
ATOM 8932 C C . ASN A 1 1134 ? -31.123 -2.177 -19.234 1.00 94.94 1134 ASN A C 1
ATOM 8934 O O . ASN A 1 1134 ? -31.446 -3.026 -18.400 1.00 94.94 1134 ASN A O 1
ATOM 8938 N N . PRO A 1 1135 ? -32.034 -1.686 -20.100 1.00 90.81 1135 PRO A N 1
ATOM 8939 C CA . PRO A 1 1135 ? -33.446 -2.078 -20.070 1.00 90.81 1135 PRO A CA 1
ATOM 8940 C C . PRO A 1 1135 ? -33.696 -3.513 -20.559 1.00 90.81 1135 PRO A C 1
ATOM 8942 O O . PRO A 1 1135 ? -34.834 -3.985 -20.506 1.00 90.81 1135 PRO A O 1
ATOM 8945 N N . ARG A 1 1136 ? -32.664 -4.196 -21.073 1.00 90.25 1136 ARG A N 1
ATOM 8946 C CA . ARG A 1 1136 ? -32.771 -5.515 -21.705 1.00 90.25 1136 ARG A CA 1
ATOM 8947 C C . ARG A 1 1136 ? -32.307 -6.667 -20.824 1.00 90.25 1136 ARG A C 1
ATOM 8949 O O . ARG A 1 1136 ? -32.752 -7.782 -21.077 1.00 90.25 1136 ARG A O 1
ATOM 8956 N N . GLY A 1 1137 ? -31.475 -6.407 -19.814 1.00 92.12 1137 GLY A N 1
ATOM 8957 C CA . GLY A 1 1137 ? -30.885 -7.453 -18.976 1.00 92.12 1137 GLY A CA 1
ATOM 8958 C C . GLY A 1 1137 ? -29.972 -8.360 -19.798 1.00 92.12 1137 GLY A C 1
ATOM 8959 O O . GLY A 1 1137 ? -30.255 -9.540 -19.954 1.00 92.12 1137 GLY A O 1
ATOM 8960 N N . LEU A 1 1138 ? -28.937 -7.772 -20.400 1.00 95.31 1138 LEU A N 1
ATOM 8961 C CA . LEU A 1 1138 ? -27.891 -8.471 -21.155 1.00 95.31 1138 LEU A CA 1
ATOM 8962 C C . LEU A 1 1138 ? -26.509 -7.985 -20.693 1.00 95.31 1138 LEU A C 1
ATOM 8964 O O . LEU A 1 1138 ? -26.396 -6.859 -20.201 1.00 95.31 1138 LEU A O 1
ATOM 8968 N N . ASP A 1 1139 ? -25.467 -8.795 -20.886 1.00 97.00 1139 ASP A N 1
ATOM 8969 C CA . ASP A 1 1139 ? -24.072 -8.363 -20.715 1.00 97.00 1139 ASP A CA 1
ATOM 8970 C C . ASP A 1 1139 ? -23.730 -7.245 -21.716 1.00 97.00 1139 ASP A C 1
ATOM 8972 O O . ASP A 1 1139 ? -24.161 -7.302 -22.871 1.00 97.00 1139 ASP A O 1
ATOM 8976 N N . THR A 1 1140 ? -22.923 -6.250 -21.326 1.00 96.06 1140 THR A N 1
ATOM 8977 C CA . THR A 1 1140 ? -22.638 -5.072 -22.179 1.00 96.06 1140 THR A CA 1
ATOM 8978 C C . THR A 1 1140 ? -21.917 -5.404 -23.488 1.00 96.06 1140 THR A C 1
ATOM 8980 O O . THR A 1 1140 ? -22.002 -4.644 -24.449 1.00 96.06 1140 THR A O 1
ATOM 8983 N N . TRP A 1 1141 ? -21.229 -6.547 -23.548 1.00 94.81 1141 TRP A N 1
ATOM 8984 C CA . TRP A 1 1141 ? -20.528 -7.048 -24.735 1.00 94.81 1141 TRP A CA 1
ATOM 8985 C C . TRP A 1 1141 ? -21.346 -8.050 -25.569 1.00 94.81 1141 TRP A C 1
ATOM 8987 O O . TRP A 1 1141 ? -20.827 -8.610 -26.537 1.00 94.81 1141 TRP A O 1
ATOM 8997 N N . HIS A 1 1142 ? -22.600 -8.327 -25.199 1.00 94.12 1142 HIS A N 1
ATOM 8998 C CA . HIS A 1 1142 ? -23.472 -9.220 -25.959 1.00 94.12 1142 HIS A CA 1
ATOM 8999 C C . HIS A 1 1142 ? -23.808 -8.604 -27.331 1.00 94.12 1142 HIS A C 1
ATOM 9001 O O . HIS A 1 1142 ? -24.100 -7.414 -27.418 1.00 94.12 1142 HIS A O 1
ATOM 9007 N N . GLU A 1 1143 ? -23.830 -9.399 -28.409 1.00 89.12 1143 GLU A N 1
ATOM 9008 C CA . GLU A 1 1143 ? -24.030 -8.885 -29.782 1.00 89.12 1143 GLU A CA 1
ATOM 9009 C C . GLU A 1 1143 ? -25.350 -8.109 -29.957 1.00 89.12 1143 GLU A C 1
ATOM 9011 O O . GLU A 1 1143 ? -25.414 -7.104 -30.661 1.00 89.12 1143 GLU A O 1
ATOM 9016 N N . ASP A 1 1144 ? -26.389 -8.538 -29.239 1.00 88.69 1144 ASP A N 1
ATOM 9017 C CA . ASP A 1 1144 ? -27.692 -7.874 -29.174 1.00 88.69 1144 ASP A CA 1
ATOM 9018 C C . ASP A 1 1144 ? -27.798 -6.742 -28.123 1.00 88.69 1144 ASP A C 1
ATOM 9020 O O . ASP A 1 1144 ? -28.885 -6.177 -28.024 1.00 88.69 1144 ASP A O 1
ATOM 9024 N N . PHE A 1 1145 ? -26.772 -6.408 -27.319 1.00 87.81 1145 PHE A N 1
ATOM 9025 C CA . PHE A 1 1145 ? -26.893 -5.469 -26.175 1.00 87.81 1145 PHE A CA 1
ATOM 9026 C C . PHE A 1 1145 ? -27.525 -4.125 -26.572 1.00 87.81 1145 PHE A C 1
ATOM 9028 O O . PHE A 1 1145 ? -28.499 -3.691 -25.958 1.00 87.81 1145 PHE A O 1
ATOM 9035 N N . GLY A 1 1146 ? -27.044 -3.545 -27.674 1.00 78.69 1146 GLY A N 1
ATOM 9036 C CA . GLY A 1 1146 ? -27.596 -2.344 -28.295 1.00 78.69 1146 GLY A CA 1
ATOM 9037 C C . GLY A 1 1146 ? -26.707 -1.109 -28.152 1.00 78.69 1146 GLY A C 1
ATOM 9038 O O . GLY A 1 1146 ? -25.936 -0.959 -27.210 1.00 78.69 1146 GLY A O 1
ATOM 9039 N N . GLU A 1 1147 ? -26.827 -0.201 -29.118 1.00 87.88 1147 GLU A N 1
ATOM 9040 C CA . GLU A 1 1147 ? -26.159 1.105 -29.094 1.00 87.88 1147 GLU A CA 1
ATOM 9041 C C . GLU A 1 1147 ? -26.751 2.006 -27.993 1.00 87.88 1147 GLU A C 1
ATOM 9043 O O . GLU A 1 1147 ? -27.890 1.810 -27.555 1.00 87.88 1147 GLU A O 1
ATOM 9048 N N . VAL A 1 1148 ? -26.038 3.072 -27.618 1.00 90.62 1148 VAL A N 1
ATOM 9049 C CA . VAL A 1 1148 ? -26.615 4.153 -26.804 1.00 90.62 1148 VAL A CA 1
ATOM 9050 C C . VAL A 1 1148 ? -27.812 4.771 -27.543 1.00 90.62 1148 VAL A C 1
ATOM 9052 O O . VAL A 1 1148 ? -27.736 5.127 -28.720 1.00 90.62 1148 VAL A O 1
ATOM 9055 N N . SER A 1 1149 ? -28.946 4.866 -26.850 1.00 90.94 1149 SER A N 1
ATOM 9056 C CA . SER A 1 1149 ? -30.160 5.555 -27.303 1.00 90.94 1149 SER A CA 1
ATOM 9057 C C . SER A 1 1149 ? -30.146 7.040 -26.954 1.00 90.94 1149 SER A C 1
ATOM 9059 O O . SER A 1 1149 ? -30.659 7.846 -27.726 1.00 90.94 1149 SER A O 1
ATOM 9061 N N . LYS A 1 1150 ? -29.583 7.379 -25.787 1.00 92.31 1150 LYS A N 1
ATOM 9062 C CA . LYS A 1 1150 ? -29.540 8.728 -25.227 1.00 92.31 1150 LYS A CA 1
ATOM 9063 C C . LYS A 1 1150 ? -28.469 8.828 -24.140 1.00 92.31 1150 LYS A C 1
ATOM 9065 O O . LYS A 1 1150 ? -28.395 7.946 -23.284 1.00 92.31 1150 LYS A O 1
ATOM 9070 N N . MET A 1 1151 ? -27.731 9.932 -24.109 1.00 94.25 1151 MET A N 1
ATOM 9071 C CA . MET A 1 1151 ? -26.951 10.377 -22.952 1.00 94.25 1151 MET A CA 1
ATOM 9072 C C . MET A 1 1151 ? -27.578 11.647 -22.356 1.00 94.25 1151 MET A C 1
ATOM 9074 O O . MET A 1 1151 ? -28.061 12.509 -23.095 1.00 94.25 1151 MET A O 1
ATOM 9078 N N . VAL A 1 1152 ? -27.587 11.768 -21.027 1.00 92.94 1152 VAL A N 1
ATOM 9079 C CA . VAL A 1 1152 ? -28.055 12.956 -20.296 1.00 92.94 1152 VAL A CA 1
ATOM 9080 C C . VAL A 1 1152 ? -26.979 13.411 -19.315 1.00 92.94 1152 VAL A C 1
ATOM 9082 O O . VAL A 1 1152 ? -26.694 12.717 -18.342 1.00 92.94 1152 VAL A O 1
ATOM 9085 N N . VAL A 1 1153 ? -26.400 14.587 -19.550 1.00 92.12 1153 VAL A N 1
ATOM 9086 C CA . VAL A 1 1153 ? -25.328 15.166 -18.723 1.00 92.12 1153 VAL A CA 1
ATOM 9087 C C . VAL A 1 1153 ? -25.881 16.315 -17.885 1.00 92.12 1153 VAL A C 1
ATOM 9089 O O . VAL A 1 1153 ? -26.626 17.151 -18.398 1.00 92.12 1153 VAL A O 1
ATOM 9092 N N . ARG A 1 1154 ? -25.513 16.371 -16.599 1.00 89.44 1154 ARG A N 1
ATOM 9093 C CA . ARG A 1 1154 ? -25.875 17.456 -15.670 1.00 89.44 1154 ARG A CA 1
ATOM 9094 C C . ARG A 1 1154 ? -24.627 18.178 -15.178 1.00 89.44 1154 ARG A C 1
ATOM 9096 O O . ARG A 1 1154 ? -23.758 17.553 -14.567 1.00 89.44 1154 ARG A O 1
ATOM 9103 N N . LEU A 1 1155 ? -24.551 19.479 -15.437 1.00 82.88 1155 LEU A N 1
ATOM 9104 C CA . LEU A 1 1155 ? -23.444 20.336 -14.997 1.00 82.88 1155 LEU A CA 1
ATOM 9105 C C . LEU A 1 1155 ? -23.631 20.793 -13.539 1.00 82.88 1155 LEU A C 1
ATOM 9107 O O . LEU A 1 1155 ? -24.748 20.776 -13.017 1.00 82.88 1155 LEU A O 1
ATOM 9111 N N . ALA A 1 1156 ? -22.548 21.225 -12.888 1.00 68.62 1156 ALA A N 1
ATOM 9112 C CA . ALA A 1 1156 ? -22.629 21.968 -11.631 1.00 68.62 1156 ALA A CA 1
ATOM 9113 C C . ALA A 1 1156 ? -23.361 23.316 -11.826 1.00 68.62 1156 ALA A C 1
ATOM 9115 O O . ALA A 1 1156 ? -23.203 23.983 -12.849 1.00 68.62 1156 ALA A O 1
ATOM 9116 N N . GLY A 1 1157 ? -24.196 23.697 -10.852 1.00 48.94 1157 GLY A N 1
ATOM 9117 C CA . GLY A 1 1157 ? -25.187 24.780 -10.979 1.00 48.94 1157 GLY A CA 1
ATOM 9118 C C . GLY A 1 1157 ? -24.656 26.220 -10.925 1.00 48.94 1157 GLY A C 1
ATOM 9119 O O . GLY A 1 1157 ? -25.460 27.150 -10.895 1.00 48.94 1157 GLY A O 1
ATOM 9120 N N . ASP A 1 1158 ? -23.339 26.407 -10.878 1.00 47.81 1158 ASP A N 1
ATOM 9121 C CA . ASP A 1 1158 ? -22.631 27.689 -10.965 1.00 47.81 1158 ASP A CA 1
ATOM 9122 C C . ASP A 1 1158 ? -21.929 27.893 -12.324 1.00 47.81 1158 ASP A C 1
ATOM 9124 O O . ASP A 1 1158 ? -21.673 29.029 -12.715 1.00 47.81 1158 ASP A O 1
ATOM 9128 N N . GLY A 1 1159 ? -21.653 26.815 -13.070 1.00 42.75 1159 GLY A N 1
ATOM 9129 C CA . GLY A 1 1159 ? -21.064 26.855 -14.417 1.00 42.75 1159 GLY A CA 1
ATOM 9130 C C . GLY A 1 1159 ? -19.602 27.321 -14.484 1.00 42.75 1159 GLY A C 1
ATOM 9131 O O . GLY A 1 1159 ? -19.022 27.366 -15.570 1.00 42.75 1159 GLY A O 1
ATOM 9132 N N . THR A 1 1160 ? -18.995 27.662 -13.347 1.00 36.72 1160 THR A N 1
ATOM 9133 C CA . THR A 1 1160 ? -17.639 28.202 -13.251 1.00 36.72 1160 THR A CA 1
ATOM 9134 C C . THR A 1 1160 ? -16.578 27.122 -13.447 1.00 36.72 1160 THR A C 1
ATOM 9136 O O . THR A 1 1160 ? -16.263 26.360 -12.535 1.00 36.72 1160 THR A O 1
ATOM 9139 N N . ILE A 1 1161 ? -15.964 27.099 -14.632 1.00 38.19 1161 ILE A N 1
ATOM 9140 C CA . ILE A 1 1161 ? -14.697 26.391 -14.849 1.00 38.19 1161 ILE A CA 1
ATOM 9141 C C . ILE A 1 1161 ? -13.639 27.049 -13.952 1.00 38.19 1161 ILE A C 1
ATOM 9143 O O . ILE A 1 1161 ? -13.370 28.245 -14.080 1.00 38.19 1161 ILE A O 1
ATOM 9147 N N . ALA A 1 1162 ? -13.032 26.275 -13.052 1.00 31.33 1162 ALA A N 1
ATOM 9148 C CA . ALA A 1 1162 ? -11.868 26.711 -12.288 1.00 31.33 1162 ALA A CA 1
ATOM 9149 C C . ALA A 1 1162 ? -10.649 26.749 -13.225 1.00 31.33 1162 ALA A C 1
ATOM 9151 O O . ALA A 1 1162 ? -9.991 25.734 -13.441 1.00 31.33 1162 ALA A O 1
ATOM 9152 N N . GLY A 1 1163 ? -10.410 27.905 -13.845 1.00 31.62 1163 GLY A N 1
ATOM 9153 C CA . GLY A 1 1163 ? -9.347 28.074 -14.832 1.00 31.62 1163 GLY A CA 1
ATOM 9154 C C . GLY A 1 1163 ? -7.947 27.956 -14.228 1.00 31.62 1163 GLY A C 1
ATOM 9155 O O . GLY A 1 1163 ? -7.662 28.554 -13.191 1.00 31.62 1163 GLY A O 1
ATOM 9156 N N . GLY A 1 1164 ? -7.071 27.226 -14.918 1.00 27.50 1164 GLY A N 1
ATOM 9157 C CA . GLY A 1 1164 ? -5.654 27.573 -14.964 1.00 27.50 1164 GLY A CA 1
ATOM 9158 C C . GLY A 1 1164 ? -5.447 28.530 -16.137 1.00 27.50 1164 GLY A C 1
ATOM 9159 O O . GLY A 1 1164 ? -5.961 28.263 -17.226 1.00 27.50 1164 GLY A O 1
ATOM 9160 N N . ASP A 1 1165 ? -4.751 29.645 -15.915 1.00 25.94 1165 ASP A N 1
ATOM 9161 C CA . ASP A 1 1165 ? -4.386 30.556 -17.002 1.00 25.94 1165 ASP A CA 1
ATOM 9162 C C . ASP A 1 1165 ? -3.324 29.908 -17.906 1.00 25.94 1165 ASP A C 1
ATOM 9164 O O . ASP A 1 1165 ? -2.499 29.104 -17.468 1.00 25.94 1165 ASP A O 1
ATOM 9168 N N . ALA A 1 1166 ? -3.361 30.241 -19.197 1.00 28.27 1166 ALA A N 1
ATOM 9169 C CA . ALA A 1 1166 ? -2.480 29.671 -20.212 1.00 28.27 1166 ALA A CA 1
ATOM 9170 C C . ALA A 1 1166 ? -1.670 30.767 -20.918 1.00 28.27 1166 ALA A C 1
ATOM 9172 O O . ALA A 1 1166 ? -2.193 31.828 -21.257 1.00 28.27 1166 ALA A O 1
ATOM 9173 N N . GLY A 1 1167 ? -0.379 30.502 -21.137 1.00 27.64 1167 GLY A N 1
ATOM 9174 C CA . GLY A 1 1167 ? 0.585 31.502 -21.601 1.00 27.64 1167 GLY A CA 1
ATOM 9175 C C . GLY A 1 1167 ? 0.327 32.071 -23.004 1.00 27.64 1167 GLY A C 1
ATOM 9176 O O . GLY A 1 1167 ? -0.134 31.383 -23.917 1.00 27.64 1167 GLY A O 1
ATOM 9177 N N . GLU A 1 1168 ? 0.698 33.342 -23.189 1.00 30.19 1168 GLU A N 1
ATOM 9178 C CA . GLU A 1 1168 ? 0.606 34.071 -24.461 1.00 30.19 1168 GLU A CA 1
ATOM 9179 C C . GLU A 1 1168 ? 1.604 33.553 -25.524 1.00 30.19 1168 GLU A C 1
ATOM 9181 O O . GLU A 1 1168 ? 2.696 34.096 -25.658 1.00 30.19 1168 GLU A O 1
ATOM 9186 N N . ASP A 1 1169 ? 1.231 32.510 -26.279 1.00 30.50 1169 ASP A N 1
ATOM 9187 C CA . ASP A 1 1169 ? 1.312 32.446 -27.762 1.00 30.50 1169 ASP A CA 1
ATOM 9188 C C . ASP A 1 1169 ? 1.028 31.012 -28.271 1.00 30.50 1169 ASP A C 1
ATOM 9190 O O . ASP A 1 1169 ? 1.938 30.219 -28.511 1.00 30.50 1169 ASP A O 1
ATOM 9194 N N . GLY A 1 1170 ? -0.254 30.656 -28.454 1.00 26.17 1170 GLY A N 1
ATOM 9195 C CA . GLY A 1 1170 ? -0.632 29.263 -28.767 1.00 26.17 1170 GLY A CA 1
ATOM 9196 C C . GLY A 1 1170 ? -1.986 29.014 -29.446 1.00 26.17 1170 GLY A C 1
ATOM 9197 O O . GLY A 1 1170 ? -2.431 27.874 -29.497 1.00 26.17 1170 GLY A O 1
ATOM 9198 N N . GLY A 1 1171 ? -2.667 30.037 -29.977 1.00 31.27 1171 GLY A N 1
ATOM 9199 C CA . GLY A 1 1171 ? -3.856 29.827 -30.826 1.00 31.27 1171 GLY A CA 1
ATOM 9200 C C . GLY A 1 1171 ? -5.113 29.287 -30.123 1.00 31.27 1171 GLY A C 1
ATOM 9201 O O . GLY A 1 1171 ? -5.874 28.539 -30.733 1.00 31.27 1171 GLY A O 1
ATOM 9202 N N . GLN A 1 1172 ? -5.357 29.669 -28.867 1.00 27.38 1172 GLN A N 1
ATOM 9203 C CA . GLN A 1 1172 ? -6.515 29.195 -28.104 1.00 27.38 1172 GLN A CA 1
ATOM 9204 C C . GLN A 1 1172 ? -7.860 29.754 -28.595 1.00 27.38 1172 GLN A C 1
ATOM 9206 O O . GLN A 1 1172 ? -8.029 30.958 -28.805 1.00 27.38 1172 GLN A O 1
ATOM 9211 N N . GLY A 1 1173 ? -8.856 28.872 -28.699 1.00 24.33 1173 GLY A N 1
ATOM 9212 C CA . GLY A 1 1173 ? -10.259 29.254 -28.817 1.00 24.33 1173 GLY A CA 1
ATOM 9213 C C . GLY A 1 1173 ? -10.863 29.499 -27.437 1.00 24.33 1173 GLY A C 1
ATOM 9214 O O . GLY A 1 1173 ? -11.134 28.549 -26.713 1.00 24.33 1173 GLY A O 1
ATOM 9215 N N . VAL A 1 1174 ? -11.119 30.760 -27.079 1.00 26.58 1174 VAL A N 1
ATOM 9216 C CA . VAL A 1 1174 ? -11.876 31.091 -25.860 1.00 26.58 1174 VAL A CA 1
ATOM 9217 C C . VAL A 1 1174 ? -13.325 30.634 -26.041 1.00 26.58 1174 VAL A C 1
ATOM 9219 O O . VAL A 1 1174 ? -14.114 31.298 -26.717 1.00 26.58 1174 VAL A O 1
ATOM 9222 N N . ILE A 1 1175 ? -13.688 29.500 -25.440 1.00 29.70 1175 ILE A N 1
ATOM 9223 C CA . ILE A 1 1175 ? -15.061 28.988 -25.462 1.00 29.70 1175 ILE A CA 1
ATOM 9224 C C . ILE A 1 1175 ? -15.885 29.735 -24.406 1.00 29.70 1175 ILE A C 1
ATOM 9226 O O . ILE A 1 1175 ? -16.180 29.223 -23.328 1.00 29.70 1175 ILE A O 1
ATOM 9230 N N . THR A 1 1176 ? -16.319 30.957 -24.736 1.00 24.91 1176 THR A N 1
ATOM 9231 C CA . THR A 1 1176 ? -17.470 31.574 -24.060 1.00 24.91 1176 THR A CA 1
ATOM 9232 C C . THR A 1 1176 ? -18.732 30.809 -24.444 1.00 24.91 1176 THR A C 1
ATOM 9234 O O . THR A 1 1176 ? -19.464 31.193 -25.360 1.00 24.91 1176 THR A O 1
ATOM 9237 N N . CYS A 1 1177 ? -18.970 29.694 -23.752 1.00 34.09 1177 CYS A N 1
ATOM 9238 C CA . CYS A 1 1177 ? -20.261 29.024 -23.762 1.00 34.09 1177 CYS A CA 1
ATOM 9239 C C . CYS A 1 1177 ? -21.315 30.032 -23.251 1.00 34.09 1177 CYS A C 1
ATOM 9241 O O . CYS A 1 1177 ? -21.072 30.667 -22.223 1.00 34.09 1177 CYS A O 1
ATOM 9243 N N . PRO A 1 1178 ? -22.447 30.245 -23.950 1.00 31.59 1178 PRO A N 1
ATOM 9244 C CA . PRO A 1 1178 ? -23.403 31.297 -23.603 1.00 31.59 1178 PRO A CA 1
ATOM 9245 C C . PRO A 1 1178 ? -24.249 30.900 -22.382 1.00 31.59 1178 PRO A C 1
ATOM 9247 O O . PRO A 1 1178 ? -25.393 30.470 -22.509 1.00 31.59 1178 PRO A O 1
ATOM 9250 N N . LEU A 1 1179 ? -23.658 31.041 -21.194 1.00 42.75 1179 LEU A N 1
ATOM 9251 C CA . LEU A 1 1179 ? -24.273 30.770 -19.889 1.00 42.75 1179 LEU A CA 1
ATOM 9252 C C . LEU A 1 1179 ? -24.938 32.022 -19.271 1.00 42.75 1179 LEU A C 1
ATOM 9254 O O . LEU A 1 1179 ? -25.626 31.906 -18.260 1.00 42.75 1179 LEU A O 1
ATOM 9258 N N . ASP A 1 1180 ? -24.789 33.196 -19.902 1.00 37.59 1180 ASP A N 1
ATOM 9259 C CA . ASP A 1 1180 ? -25.241 34.520 -19.422 1.00 37.59 1180 ASP A CA 1
ATOM 9260 C C . ASP A 1 1180 ? -26.762 34.656 -19.152 1.00 37.59 1180 ASP A C 1
ATOM 9262 O O . ASP A 1 1180 ? -27.185 35.630 -18.529 1.00 37.59 1180 ASP A O 1
ATOM 9266 N N . ASP A 1 1181 ? -27.584 33.707 -19.615 1.00 35.72 1181 ASP A N 1
ATOM 9267 C CA . ASP A 1 1181 ? -29.053 33.682 -19.460 1.00 35.72 1181 ASP A CA 1
ATOM 9268 C C . ASP A 1 1181 ? -29.551 32.667 -18.393 1.00 35.72 1181 ASP A C 1
ATOM 9270 O O . ASP A 1 1181 ? -30.759 32.435 -18.277 1.00 35.72 1181 ASP A O 1
ATOM 9274 N N . LEU A 1 1182 ? -28.661 32.025 -17.620 1.00 41.28 1182 LEU A N 1
ATOM 9275 C CA . LEU A 1 1182 ? -29.029 30.966 -16.663 1.00 41.28 1182 LEU A CA 1
ATOM 9276 C C . LEU A 1 1182 ? -29.379 31.481 -15.254 1.00 41.28 1182 LEU A C 1
ATOM 9278 O O . LEU A 1 1182 ? -28.673 32.292 -14.660 1.00 41.28 1182 LEU A O 1
ATOM 9282 N N . ASP A 1 1183 ? -30.472 30.948 -14.698 1.00 40.09 1183 ASP A N 1
ATOM 9283 C CA . ASP A 1 1183 ? -30.985 31.275 -13.360 1.00 40.09 1183 ASP A CA 1
ATOM 9284 C C . ASP A 1 1183 ? -30.284 30.382 -12.303 1.00 40.09 1183 ASP A C 1
ATOM 9286 O O . ASP A 1 1183 ? -30.418 29.152 -12.371 1.00 40.09 1183 ASP A O 1
ATOM 9290 N N . PRO A 1 1184 ? -29.507 30.940 -11.349 1.00 37.97 1184 PRO A N 1
ATOM 9291 C CA . PRO A 1 1184 ? -28.649 30.155 -10.459 1.00 37.97 1184 PRO A CA 1
ATOM 9292 C C . PRO A 1 1184 ? -29.472 29.261 -9.521 1.00 37.97 1184 PRO A C 1
ATOM 9294 O O . PRO A 1 1184 ? -30.123 29.733 -8.586 1.00 37.97 1184 PRO A O 1
ATOM 9297 N N . GLY A 1 1185 ? -29.421 27.949 -9.770 1.00 45.19 1185 GLY A N 1
ATOM 9298 C CA . GLY A 1 1185 ? -30.201 26.940 -9.046 1.00 45.19 1185 GLY A CA 1
ATOM 9299 C C . GLY A 1 1185 ? -30.925 25.907 -9.918 1.00 45.19 1185 GLY A C 1
ATOM 9300 O O . GLY A 1 1185 ? -31.615 25.051 -9.364 1.00 45.19 1185 GLY A O 1
ATOM 9301 N N . GLN A 1 1186 ? -30.785 25.947 -11.249 1.00 49.03 1186 GLN A N 1
ATOM 9302 C CA . GLN A 1 1186 ? -31.186 24.843 -12.133 1.00 49.03 1186 GLN A CA 1
ATOM 9303 C C . GLN A 1 1186 ? -29.957 24.098 -12.673 1.00 49.03 1186 GLN A C 1
ATOM 9305 O O . GLN A 1 1186 ? -29.087 24.710 -13.287 1.00 49.03 1186 GLN A O 1
ATOM 9310 N N . ASP A 1 1187 ? -29.904 22.774 -12.477 1.00 57.62 1187 ASP A N 1
ATOM 9311 C CA . ASP A 1 1187 ? -28.929 21.898 -13.143 1.00 57.62 1187 ASP A CA 1
ATOM 9312 C C . ASP A 1 1187 ? -29.069 22.074 -14.669 1.00 57.62 1187 ASP A C 1
ATOM 9314 O O . ASP A 1 1187 ? -30.143 21.826 -15.227 1.00 57.62 1187 ASP A O 1
ATOM 9318 N N . VAL A 1 1188 ? -27.996 22.471 -15.362 1.00 63.66 1188 VAL A N 1
ATOM 9319 C CA . VAL A 1 1188 ? -27.992 22.516 -16.834 1.00 63.66 1188 VAL A CA 1
ATOM 9320 C C . VAL A 1 1188 ? -27.992 21.084 -17.354 1.00 63.66 1188 VAL A C 1
ATOM 9322 O O . VAL A 1 1188 ? -27.044 20.335 -17.110 1.00 63.66 1188 VAL A O 1
ATOM 9325 N N . VAL A 1 1189 ? -29.057 20.713 -18.066 1.00 78.06 1189 VAL A N 1
ATOM 9326 C CA . VAL A 1 1189 ? -29.236 19.379 -18.649 1.00 78.06 1189 VAL A CA 1
ATOM 9327 C C . VAL A 1 1189 ? -28.920 19.418 -20.140 1.00 78.06 1189 VAL A C 1
ATOM 9329 O O . VAL A 1 1189 ? -29.618 20.074 -20.913 1.00 78.06 1189 VAL A O 1
ATOM 9332 N N . LEU A 1 1190 ? -27.891 18.678 -20.544 1.00 85.56 1190 LEU A N 1
ATOM 9333 C CA . LEU A 1 1190 ? -27.578 18.397 -21.943 1.00 85.56 1190 LEU A CA 1
ATOM 9334 C C . LEU A 1 1190 ? -28.137 17.017 -22.291 1.00 85.56 1190 LEU A C 1
ATOM 9336 O O . LEU A 1 1190 ? -27.894 16.055 -21.564 1.00 85.56 1190 LEU A O 1
ATOM 9340 N N . GLU A 1 1191 ? -28.866 16.908 -23.400 1.00 88.81 1191 GLU A N 1
ATOM 9341 C CA . GLU A 1 1191 ? -29.374 15.632 -23.912 1.00 88.81 1191 GLU A CA 1
ATOM 9342 C C . GLU A 1 1191 ? -28.772 15.361 -25.295 1.00 88.81 1191 GLU A C 1
ATOM 9344 O O . GLU A 1 1191 ? -28.827 16.223 -26.173 1.00 88.81 1191 GLU A O 1
ATOM 9349 N N . LEU A 1 1192 ? -28.188 14.174 -25.481 1.00 89.00 1192 LEU A N 1
ATOM 9350 C CA . LEU A 1 1192 ? -27.504 13.763 -26.708 1.00 89.00 1192 LEU A CA 1
ATOM 9351 C C . LEU A 1 1192 ? -28.082 12.439 -27.217 1.00 89.00 1192 LEU A C 1
ATOM 9353 O O . LEU A 1 1192 ? -28.123 11.461 -26.475 1.00 89.00 1192 LEU A O 1
ATOM 9357 N N . ASP A 1 1193 ? -28.425 12.366 -28.503 1.00 87.31 1193 ASP A N 1
ATOM 9358 C CA . ASP A 1 1193 ? -28.815 11.119 -29.188 1.00 87.31 1193 ASP A CA 1
ATOM 9359 C C . ASP A 1 1193 ? -27.567 10.298 -29.621 1.00 87.31 1193 ASP A C 1
ATOM 9361 O O . ASP A 1 1193 ? -27.499 9.771 -30.731 1.00 87.31 1193 ASP A O 1
ATOM 9365 N N . SER A 1 1194 ? -26.530 10.262 -28.772 1.00 87.00 1194 SER A N 1
ATOM 9366 C CA . SER A 1 1194 ? -25.179 9.747 -29.061 1.00 87.00 1194 SER A CA 1
ATOM 9367 C C . SER A 1 1194 ? -24.549 9.085 -27.828 1.00 87.00 1194 SER A C 1
ATOM 9369 O O . SER A 1 1194 ? -24.863 9.459 -26.698 1.00 87.00 1194 SER A O 1
ATOM 9371 N N . GLY A 1 1195 ? -23.636 8.131 -28.049 1.00 87.56 1195 GLY A N 1
ATOM 9372 C CA . GLY A 1 1195 ? -22.759 7.566 -27.011 1.00 87.56 1195 GLY A CA 1
ATOM 9373 C C . GLY A 1 1195 ? -21.492 8.385 -26.735 1.00 87.56 1195 GLY A C 1
ATOM 9374 O O . GLY A 1 1195 ? -20.876 8.206 -25.689 1.00 87.56 1195 GLY A O 1
ATOM 9375 N N . VAL A 1 1196 ? -21.144 9.311 -27.634 1.00 92.50 1196 VAL A N 1
ATOM 9376 C CA . VAL A 1 1196 ? -19.975 10.197 -27.519 1.00 92.50 1196 VAL A CA 1
ATOM 9377 C C . VAL A 1 1196 ? -20.397 11.562 -26.979 1.00 92.50 1196 VAL A C 1
ATOM 9379 O O . VAL A 1 1196 ? -21.300 12.199 -27.534 1.00 92.50 1196 VAL A O 1
ATOM 9382 N N . LEU A 1 1197 ? -19.704 12.026 -25.940 1.00 93.25 1197 LEU A N 1
ATOM 9383 C CA . LEU A 1 1197 ? -19.770 13.377 -25.391 1.00 93.25 1197 LEU A CA 1
ATOM 9384 C C . LEU A 1 1197 ? -18.705 14.261 -26.084 1.00 93.25 1197 LEU A C 1
ATOM 9386 O O . LEU A 1 1197 ? -17.511 14.028 -25.880 1.00 93.25 1197 LEU A O 1
ATOM 9390 N N . PRO A 1 1198 ? -19.100 15.247 -26.913 1.00 91.94 1198 PRO A N 1
ATOM 9391 C CA . PRO A 1 1198 ? -18.167 16.034 -27.726 1.00 91.94 1198 PRO A CA 1
ATOM 9392 C C . PRO A 1 1198 ? -17.473 17.168 -26.939 1.00 91.94 1198 PRO A C 1
ATOM 9394 O O . PRO A 1 1198 ? -17.888 17.486 -25.816 1.00 91.94 1198 PRO A O 1
ATOM 9397 N N . PRO A 1 1199 ? -16.473 17.844 -27.540 1.00 89.88 1199 PRO A N 1
ATOM 9398 C CA . PRO A 1 1199 ? -15.891 19.069 -26.993 1.00 89.88 1199 PRO A CA 1
ATOM 9399 C C . PRO A 1 1199 ? -16.958 20.172 -26.826 1.00 89.88 1199 PRO A C 1
ATOM 9401 O O . PRO A 1 1199 ? -17.875 20.263 -27.649 1.00 89.88 1199 PRO A O 1
ATOM 9404 N N . PRO A 1 1200 ? -16.876 21.037 -25.795 1.00 88.38 1200 PRO A N 1
ATOM 9405 C CA . PRO A 1 1200 ? -15.913 21.034 -24.685 1.00 88.38 1200 PRO A CA 1
ATOM 9406 C C . PRO A 1 1200 ? -16.338 20.125 -23.515 1.00 88.38 1200 PRO A C 1
ATOM 9408 O O . PRO A 1 1200 ? -15.704 20.113 -22.464 1.00 88.38 1200 PRO A O 1
ATOM 9411 N N . TYR A 1 1201 ? -17.454 19.402 -23.623 1.00 89.50 1201 TYR A N 1
ATOM 9412 C CA . TYR A 1 1201 ? -18.093 18.781 -22.460 1.00 89.50 1201 TYR A CA 1
ATOM 9413 C C . TYR A 1 1201 ? -17.276 17.631 -21.853 1.00 89.50 1201 TYR A C 1
ATOM 9415 O O . TYR A 1 1201 ? -17.354 17.415 -20.646 1.00 89.50 1201 TYR A O 1
ATOM 9423 N N . ALA A 1 1202 ? -16.439 16.946 -22.639 1.00 92.88 1202 ALA A N 1
ATOM 9424 C CA . ALA A 1 1202 ? -15.458 15.992 -22.113 1.00 92.88 1202 ALA A CA 1
ATOM 9425 C C . ALA A 1 1202 ? -14.410 16.672 -21.208 1.00 92.88 1202 ALA A C 1
ATOM 9427 O O . ALA A 1 1202 ? -14.083 16.159 -20.137 1.00 92.88 1202 ALA A O 1
ATOM 9428 N N . GLU A 1 1203 ? -13.940 17.866 -21.576 1.00 92.19 1203 GLU A N 1
ATOM 9429 C CA . GLU A 1 1203 ? -13.017 18.665 -20.759 1.00 92.19 1203 GLU A CA 1
ATOM 9430 C C . GLU A 1 1203 ? -13.684 19.080 -19.440 1.00 92.19 1203 GLU A C 1
ATOM 9432 O O . GLU A 1 1203 ? -13.046 19.036 -18.392 1.00 92.19 1203 GLU A O 1
ATOM 9437 N N . MET A 1 1204 ? -14.992 19.370 -19.455 1.00 91.75 1204 MET A N 1
ATOM 9438 C CA . MET A 1 1204 ? -15.772 19.631 -18.236 1.00 91.75 1204 MET A CA 1
ATOM 9439 C C . MET A 1 1204 ? -15.898 18.401 -17.318 1.00 91.75 1204 MET A C 1
ATOM 9441 O O . MET A 1 1204 ? -15.989 18.568 -16.102 1.00 91.75 1204 MET A O 1
ATOM 9445 N N . VAL A 1 1205 ? -15.881 17.173 -17.857 1.00 92.94 1205 VAL A N 1
ATOM 9446 C CA . VAL A 1 1205 ? -15.804 15.941 -17.043 1.00 92.94 1205 VAL A CA 1
ATOM 9447 C C . VAL A 1 1205 ? -14.422 15.818 -16.400 1.00 92.94 1205 VAL A C 1
ATOM 9449 O O . VAL A 1 1205 ? -14.335 15.613 -15.190 1.00 92.94 1205 VAL A O 1
ATOM 9452 N N . ARG A 1 1206 ? -13.346 16.007 -17.177 1.00 92.00 1206 ARG A N 1
ATOM 9453 C CA . ARG A 1 1206 ? -11.957 15.967 -16.681 1.00 92.00 1206 ARG A CA 1
ATOM 9454 C C . ARG A 1 1206 ? -11.673 17.059 -15.640 1.00 92.00 1206 ARG A C 1
ATOM 9456 O O . ARG A 1 1206 ? -10.983 16.807 -14.660 1.00 92.00 1206 ARG A O 1
ATOM 9463 N N . ALA A 1 1207 ? -12.272 18.239 -15.800 1.00 89.38 1207 ALA A N 1
ATOM 9464 C CA . ALA A 1 1207 ? -12.220 19.350 -14.847 1.00 89.38 1207 ALA A CA 1
ATOM 9465 C C . ALA A 1 1207 ? -13.184 19.202 -13.645 1.00 89.38 1207 ALA A C 1
ATOM 9467 O O . ALA A 1 1207 ? -13.365 20.156 -12.892 1.00 89.38 1207 ALA A O 1
ATOM 9468 N N . GLN A 1 1208 ? -13.826 18.038 -13.464 1.00 88.62 1208 GLN A N 1
ATOM 9469 C CA . GLN A 1 1208 ? -14.760 17.732 -12.365 1.00 88.62 1208 GLN A CA 1
ATOM 9470 C C . GLN A 1 1208 ? -15.990 18.673 -12.268 1.00 88.62 1208 GLN A C 1
ATOM 9472 O O . GLN A 1 1208 ? -16.664 18.715 -11.240 1.00 88.62 1208 GLN A O 1
ATOM 9477 N N . ALA A 1 1209 ? -16.337 19.388 -13.348 1.00 88.19 1209 ALA A N 1
ATOM 9478 C CA . ALA A 1 1209 ? -17.478 20.313 -13.420 1.00 88.19 1209 ALA A CA 1
ATOM 9479 C C . ALA A 1 1209 ? -18.810 19.632 -13.816 1.00 88.19 1209 ALA A C 1
ATOM 9481 O O . ALA A 1 1209 ? -19.880 20.250 -13.779 1.00 88.19 1209 ALA A O 1
ATOM 9482 N N . VAL A 1 1210 ? -18.765 18.351 -14.197 1.00 89.25 1210 VAL A N 1
ATOM 9483 C CA . VAL A 1 1210 ? -19.944 17.516 -14.475 1.00 89.25 1210 VAL A CA 1
ATOM 9484 C C . VAL A 1 1210 ? -20.340 16.731 -13.228 1.00 89.25 1210 VAL A C 1
ATOM 9486 O O . VAL A 1 1210 ? -19.548 15.975 -12.676 1.00 89.25 1210 VAL A O 1
ATOM 9489 N N . ARG A 1 1211 ? -21.601 16.871 -12.811 1.00 88.75 1211 ARG A N 1
ATOM 9490 C CA . ARG A 1 1211 ? -22.161 16.235 -11.611 1.00 88.75 1211 ARG A CA 1
ATOM 9491 C C . ARG A 1 1211 ? -22.646 14.809 -11.872 1.00 88.75 1211 ARG A C 1
ATOM 9493 O O . ARG A 1 1211 ? -22.494 13.940 -11.016 1.00 88.75 1211 ARG A O 1
ATOM 9500 N N . ALA A 1 1212 ? -23.283 14.574 -13.020 1.00 92.81 1212 ALA A N 1
ATOM 9501 C CA . ALA A 1 1212 ? -23.851 13.271 -13.360 1.00 92.81 1212 ALA A CA 1
ATOM 9502 C C . ALA A 1 1212 ? -23.969 13.047 -14.873 1.00 92.81 1212 ALA A C 1
ATOM 9504 O O . ALA A 1 1212 ? -24.208 13.997 -15.621 1.00 92.81 1212 ALA A O 1
ATOM 9505 N N . ILE A 1 1213 ? -23.874 11.782 -15.291 1.00 95.50 1213 ILE A N 1
ATOM 9506 C CA . ILE A 1 1213 ? -24.077 11.319 -16.670 1.00 95.50 1213 ILE A CA 1
ATOM 9507 C C . ILE A 1 1213 ? -24.968 10.069 -16.644 1.00 95.50 1213 ILE A C 1
ATOM 9509 O O . ILE A 1 1213 ? -24.531 9.015 -16.191 1.00 95.50 1213 ILE A O 1
ATOM 9513 N N . ASP A 1 1214 ? -26.199 10.151 -17.145 1.00 96.19 1214 ASP A N 1
ATOM 9514 C CA . ASP A 1 1214 ? -27.002 8.960 -17.449 1.00 96.19 1214 ASP A CA 1
ATOM 9515 C C . ASP A 1 1214 ? -26.731 8.512 -18.892 1.00 96.19 1214 ASP A C 1
ATOM 9517 O O . ASP A 1 1214 ? -26.815 9.326 -19.813 1.00 96.19 1214 ASP A O 1
ATOM 9521 N N . VAL A 1 1215 ? -26.465 7.223 -19.108 1.00 96.50 1215 VAL A N 1
ATOM 9522 C CA . VAL A 1 1215 ? -26.373 6.609 -20.444 1.00 96.50 1215 VAL A CA 1
ATOM 9523 C C . VAL A 1 1215 ? -27.445 5.529 -20.567 1.00 96.50 1215 VAL A C 1
ATOM 9525 O O . VAL A 1 1215 ? -27.487 4.584 -19.777 1.00 96.50 1215 VAL A O 1
ATOM 9528 N N . HIS A 1 1216 ? -28.328 5.669 -21.552 1.00 95.06 1216 HIS A N 1
ATOM 9529 C CA . HIS A 1 1216 ? -29.454 4.766 -21.780 1.00 95.06 1216 HIS A CA 1
ATOM 9530 C C . HIS A 1 1216 ? -29.229 3.926 -23.039 1.00 95.06 1216 HIS A C 1
ATOM 9532 O O . HIS A 1 1216 ? -29.188 4.480 -24.138 1.00 95.06 1216 HIS A O 1
ATOM 9538 N N . TYR A 1 1217 ? -29.149 2.602 -22.912 1.00 92.62 1217 TYR A N 1
ATOM 9539 C CA . TYR A 1 1217 ? -29.042 1.680 -24.053 1.00 92.62 1217 TYR A CA 1
ATOM 9540 C C . TYR A 1 1217 ? -30.431 1.323 -24.636 1.00 92.62 1217 TYR A C 1
ATOM 9542 O O . TYR A 1 1217 ? -31.453 1.604 -24.005 1.00 92.62 1217 TYR A O 1
ATOM 9550 N N . LYS A 1 1218 ? -30.470 0.805 -25.874 1.00 85.75 1218 LYS A N 1
ATOM 9551 C CA . LYS A 1 1218 ? -31.695 0.585 -26.687 1.00 85.75 1218 LYS A CA 1
ATOM 9552 C C . LYS A 1 1218 ? -32.492 -0.673 -26.326 1.00 85.75 1218 LYS A C 1
ATOM 9554 O O . LYS A 1 1218 ? -31.872 -1.748 -26.207 1.00 85.75 1218 LYS A O 1
#